Protein AF-0000000067982434 (afdb_homodimer)

Nearest PDB structures (foldseek):
  6pg8-assembly2_B  TM=8.925E-01  e=6.707E-20  Homo sapiens
  6qtt-assembly1_A  TM=8.876E-01  e=2.235E-18  Arabidopsis thaliana
  6qtu-assembly1_A  TM=8.713E-01  e=7.705E-18  Arabidopsis thaliana
  6qtv-assembly1_A  TM=8.641E-01  e=8.994E-18  Arabidopsis thaliana
  6qto-assembly1_A  TM=8.335E-01  e=1.670E-17  Arabidopsis thaliana

Organism: Pisum sativum (NCBI:txid3888)

Secondary structure (DSSP, 8-state):
--STTSHHHHHHHHTTTT------HHHHHHHT-HHHHHT-EEEEEEE--SS-EEEEEE-TTSS-EEEEETTSEEEEEETTTTEEEEEEE---SS-EEEEEEPTTSTT-EEEEEETTSEEEEEEE-TTS-EEEEEEEE-SS---EEEEPTT-SSEEEEE-TTSEEEEEETTSS-EEEEEE-EE--S-TTSPPEE--EEEEEE-SSSTTEEEEEESSS-EEEEEGGG--SS--GGG---SEEE--GGGTT-SS--EEEEEE-TTS-EEEEETTS-EEEE-GGGSB-S-TT------GGG----EEE-S---SSS---EEEESTT--EEEE--TTSEEEEEETTT--EEEEEE-SSS-EEEEEE-SSSS-EEEEESSSEEEEEE-S--SSPP--TT------S--------/--STTSHHHHHHHHTTTTS-----HHHHHHHT-HHHHHT-EEEEEEE--SS-EEEEEE-TTSS-EEEEETT-EEEEEETTTTEEEEEEE---SS-EEEEEEPTTSTT-EEEEEETTSEEEEEEE-TTS-EEEEEEEE-SS---EEEEPTT-SSEEEEE-TTSEEEEEETTSS-EEEEEE-EE--S-TTSPPEE--EEEEEE-SSSTTEEEEEESSS-EEEEEGGG--SS--GGG---SEEE--GGGTT-SS--EEEEEE-TTS-EEEEETTS-EEEE-GGGSB-S-TT------GGG----EEE-S---SSS---EEEESTT--EEEE--TTSEEEEEETTT--EEEEEE-SSS-EEEEEE-SSSS-EEEEESSSEEEEEE-S--SSPPP-TT---------------

Foldseek 3Di:
DPPVVPPVVVVVVVVPPVVPPDCPVVNQVVLLDLLFVLLKDFDAWQFDFPFFKQEWEADPVLQWIWTWFQSQKIWIDRVVVSGTDDMDRQPDPGGWQYWDQFPPPVSQWIWIWGFQFWIKIWGQDPVRDTDIDTQDGDPGGWREKEDQPPDRFWIWTFFQQQWIWITGNVDRHIFTQAGAWDPQDDPPDDTDTFGWAEKYAQNVHRQWMWTWWQAQKIFIQGNVQGPSPRDHPRNDGQFIDGDPVRVPPNHKTWLEWDAFNQGWIWTDIAQDWIWIHDPPLTDGDHVPPVPPPPVPPNPDTDIADDAHHHDHSAYKYFFGQRRQWIWTKHQQQKIWIAGPPRNHTSDIGRHGNGIWGDWYARNPGRKIWTTGRDRIITIIGSDHDPDDRDDVDPDDPDDPDDDPDDDD/DPPPVPPVVVVVVVVPPVVPPDCPVVNQVVLLDLLFVLLKDFDAWQFDFPFFKQEWEADPVLQWIWTWFQSQKIWIDRVVVSDTDDMDRQPDPGGWQYWDQFPPPVSQWIWIWGQQFWIKIWGQDPVRDTDIDTQDGDPGGWREKEDQPPDRFWIWTFFQQQWIWITGNVDRHIFTQAGAWDPQDDPPDDTDTFGWAEKYAQNVHRQWMWTWWQAQKIFIQGNVQGPSHRDHVRNDGQFIDGDPVRVPPNHKTWLEWDAFNQGWIWTDIAQDWIWIHDPPLTDGDHVPPPPPPPVPPNPDTDIADDAHGHDHSAYKYFFGQRRQWIWTKHQQQKIWIAGPPRNHTSDIGRHGNGIWGDWYARNPGRKIWTTGRDRIIIIIGSDRDPDDRDDPDPDDPDDPDDDPDDDD

Radius of gyration: 32.95 Å; Cα contacts (8 Å, |Δi|>4): 2095; chains: 2; bounding box: 71×111×93 Å

InterPro domains:
  IPR001680 WD40 repeat [PF00400] (43-78)
  IPR001680 WD40 repeat [PF00400] (135-168)
  IPR001680 WD40 repeat [PF00400] (300-338)
  IPR001680 WD40 repeat [PS50082] (46-87)
  IPR001680 WD40 repeat [SM00320] (39-78)
  IPR001680 WD40 repeat [SM00320] (81-123)
  IPR001680 WD40 repeat [SM00320] (127-168)
  IPR001680 WD40 repeat [SM00320] (176-222)
  IPR001680 WD40 repeat [SM00320] (240-278)
  IPR001680 WD40 repeat [SM00320] (297-339)
  IPR001680 WD40 repeat [SM00320] (342-381)
  IPR015943 WD40/YVTN repeat-like-containing domain superfamily [G3DSA:2.130.10.10] (32-381)
  IPR036322 WD40-repeat-containing domain superfamily [SSF50978] (37-380)
  IPR045151 DDB1- and CUL4-associated factor 8-like [PTHR15574] (6-395)

Solvent-accessible surface area (backbone atoms only — not comparable to full-atom values): 43817 Å² total; per-residue (Å²): 141,78,76,73,72,62,59,65,63,55,62,61,51,64,71,56,68,71,71,50,66,63,77,46,79,56,51,44,52,56,50,50,25,64,38,48,59,61,36,51,29,84,68,40,68,42,74,77,57,85,23,33,18,43,17,66,35,59,44,91,85,45,64,38,35,42,34,20,12,48,64,25,36,36,36,31,27,34,63,88,78,56,37,77,71,47,72,46,73,54,77,59,88,30,37,25,32,28,62,41,71,34,46,95,46,88,71,27,36,36,38,35,25,12,52,66,8,38,32,29,37,37,37,54,40,93,86,70,51,67,53,58,45,79,48,43,72,40,71,39,36,18,45,29,62,25,64,40,75,95,34,61,42,38,34,34,39,32,12,40,60,10,38,33,36,40,37,40,70,91,48,86,57,56,40,53,36,29,49,41,56,50,71,83,64,63,95,81,59,79,67,46,70,32,31,26,36,24,38,36,50,28,75,83,46,60,50,31,35,37,38,26,10,60,40,58,50,38,37,28,34,47,59,86,71,51,74,60,62,50,45,82,86,44,61,63,59,75,32,38,41,58,63,75,90,47,66,85,48,85,85,31,27,29,25,18,51,32,60,40,89,84,47,28,41,34,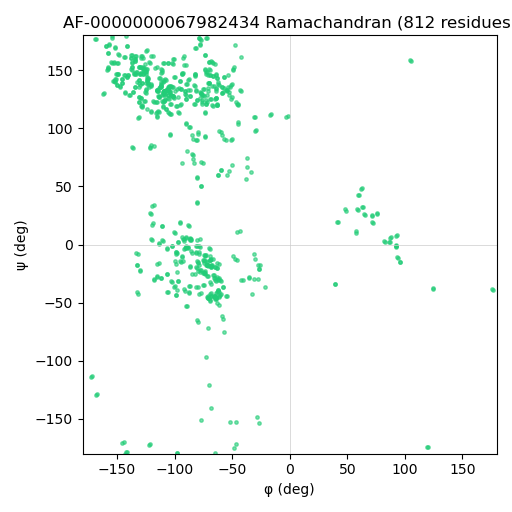42,31,30,41,73,45,52,32,38,40,38,54,66,84,66,40,50,68,80,70,84,73,82,74,70,86,66,64,74,83,72,57,71,77,65,44,58,42,78,84,66,41,32,76,81,64,75,33,34,44,34,61,33,47,81,81,43,54,23,36,36,33,39,8,53,73,2,31,36,41,33,22,36,49,89,79,40,44,77,64,37,76,40,85,69,38,88,42,26,21,31,32,66,33,54,40,76,85,52,72,33,36,36,37,25,20,62,45,38,32,40,37,32,31,29,48,45,55,57,98,59,82,83,91,69,108,56,82,74,77,87,83,75,83,65,85,85,86,82,90,92,135,141,78,75,73,73,63,58,67,63,55,63,62,52,64,72,56,68,72,70,50,68,63,76,47,75,56,52,42,52,57,50,49,24,63,39,47,60,62,36,50,28,84,69,40,70,41,74,76,56,85,23,32,18,43,18,65,35,60,43,91,86,46,65,37,36,41,35,19,12,48,63,24,36,37,36,33,27,34,63,88,78,56,38,76,72,48,72,47,75,52,80,59,87,30,35,25,33,28,62,42,70,34,44,96,46,87,70,27,37,36,38,36,24,11,51,66,8,38,32,29,38,36,37,54,41,94,86,71,50,69,52,59,46,77,49,42,73,42,71,40,36,18,45,27,60,27,63,40,74,95,35,62,41,39,34,34,40,31,12,41,59,10,38,33,36,39,38,40,70,90,49,87,57,53,42,53,36,30,50,40,55,50,71,84,64,65,94,82,58,78,69,45,69,32,31,26,35,24,40,34,53,28,76,81,46,60,51,33,35,38,36,25,12,60,40,58,50,37,35,27,34,45,59,87,71,49,75,61,63,49,45,81,86,44,61,62,59,77,32,38,41,61,62,74,91,45,66,86,48,87,85,32,27,30,25,18,52,32,61,40,90,83,47,28,41,36,41,31,31,41,73,46,52,30,38,40,40,54,68,85,66,38,50,67,83,71,84,72,82,74,68,85,65,64,72,82,73,55,72,75,65,46,58,42,79,86,66,41,32,78,80,63,74,34,33,43,34,60,34,48,81,80,42,55,23,35,36,32,38,8,54,73,2,31,35,42,33,24,35,50,89,80,40,45,80,66,38,78,42,84,68,38,86,41,26,23,30,32,64,33,55,41,77,85,52,74,32,35,36,37,25,20,61,45,36,34,41,36,32,31,28,49,46,55,58,99,62,81,81,96,65,103,61,80,70,77,86,82,73,94,65,87,85,86,85,78,90,128

Structure (mmCIF, N/CA/C/O backbone):
data_AF-0000000067982434-model_v1
#
loop_
_entity.id
_entity.type
_entity.pdbx_description
1 polymer 'Uncharacterized protein'
#
loop_
_atom_site.group_PDB
_atom_site.id
_atom_site.type_symbol
_atom_site.label_atom_id
_atom_site.label_alt_id
_atom_site.label_comp_id
_atom_site.label_asym_id
_atom_site.label_entity_id
_atom_site.label_seq_id
_atom_site.pdbx_PDB_ins_code
_atom_site.Cartn_x
_atom_site.Cartn_y
_atom_site.Cartn_z
_atom_site.occupancy
_atom_site.B_iso_or_equiv
_atom_site.auth_seq_id
_atom_site.auth_comp_id
_atom_site.auth_asym_id
_atom_site.auth_atom_id
_atom_site.pdbx_PDB_model_num
ATOM 1 N N . MET A 1 1 ? -36.75 -5.723 -17.047 1 22 1 MET A N 1
ATOM 2 C CA . MET A 1 1 ? -35.906 -5.887 -15.875 1 22 1 MET A CA 1
ATOM 3 C C . MET A 1 1 ? -34.531 -6.453 -16.266 1 22 1 MET A C 1
ATOM 5 O O . MET A 1 1 ? -33.719 -6.734 -15.398 1 22 1 MET A O 1
ATOM 9 N N . HIS A 1 2 ? -34.375 -7.02 -17.516 1 24.14 2 HIS A N 1
ATOM 10 C CA . HIS A 1 2 ? -33.5 -7.898 -18.297 1 24.14 2 HIS A CA 1
ATOM 11 C C . HIS A 1 2 ? -32.25 -7.172 -18.75 1 24.14 2 HIS A C 1
ATOM 13 O O . HIS A 1 2 ? -31.234 -7.805 -19.062 1 24.14 2 HIS A O 1
ATOM 19 N N . ASN A 1 3 ? -32.344 -5.887 -19.219 1 24.28 3 ASN A N 1
ATOM 20 C CA . ASN A 1 3 ? -31.453 -5.125 -20.062 1 24.28 3 ASN A CA 1
ATOM 21 C C . ASN A 1 3 ? -30.281 -4.547 -19.266 1 24.28 3 ASN A C 1
ATOM 23 O O . ASN A 1 3 ? -29.484 -3.779 -19.812 1 24.28 3 ASN A O 1
ATOM 27 N N . LEU A 1 4 ? -30.422 -4.434 -17.953 1 26.5 4 LEU A N 1
ATOM 28 C CA . LEU A 1 4 ? -29.531 -3.58 -17.172 1 26.5 4 LEU A CA 1
ATOM 29 C C . LEU A 1 4 ? -28.156 -4.227 -17.016 1 26.5 4 LEU A C 1
ATOM 31 O O . LEU A 1 4 ? -27.25 -3.633 -16.438 1 26.5 4 LEU A O 1
ATOM 35 N N . HIS A 1 5 ? -28.062 -5.551 -17.328 1 28.25 5 HIS A N 1
ATOM 36 C CA . HIS A 1 5 ? -26.844 -6.246 -16.969 1 28.25 5 HIS A CA 1
ATOM 37 C C . HIS A 1 5 ? -25.734 -5.969 -17.969 1 28.25 5 HIS A C 1
ATOM 39 O O . HIS A 1 5 ? -24.609 -6.469 -17.828 1 28.25 5 HIS A O 1
ATOM 45 N N . LYS A 1 6 ? -26.047 -5.391 -19.219 1 29.62 6 LYS A N 1
ATOM 46 C CA . LYS A 1 6 ? -25.125 -5.27 -20.344 1 29.62 6 LYS A CA 1
ATOM 47 C C . LYS A 1 6 ? -24.047 -4.227 -20.078 1 29.62 6 LYS A C 1
ATOM 49 O O . LYS A 1 6 ? -22.891 -4.387 -20.484 1 29.62 6 LYS A O 1
ATOM 54 N N . HIS A 1 7 ? -24.531 -3.064 -19.516 1 29.69 7 HIS A N 1
ATOM 55 C CA . HIS A 1 7 ? -23.719 -1.852 -19.516 1 29.69 7 HIS A CA 1
ATOM 56 C C . HIS A 1 7 ? -22.562 -1.972 -18.531 1 29.69 7 HIS A C 1
ATOM 58 O O . HIS A 1 7 ? -21.594 -1.213 -18.625 1 29.69 7 HIS A O 1
ATOM 64 N N . CYS A 1 8 ? -22.781 -2.812 -17.484 1 29.92 8 CYS A N 1
ATOM 65 C CA . CYS A 1 8 ? -21.781 -2.662 -16.438 1 29.92 8 CYS A CA 1
ATOM 66 C C . CYS A 1 8 ? -20.453 -3.279 -16.844 1 29.92 8 CYS A C 1
ATOM 68 O O . CYS A 1 8 ? -19.406 -2.967 -16.25 1 29.92 8 CYS A O 1
ATOM 70 N N . PHE A 1 9 ? -20.5 -4.25 -17.797 1 31.03 9 PHE A N 1
ATOM 71 C CA . PHE A 1 9 ? -19.234 -4.844 -18.203 1 31.03 9 PHE A CA 1
ATOM 72 C C . PHE A 1 9 ? -18.453 -3.887 -19.094 1 31.03 9 PHE A C 1
ATOM 74 O O . PHE A 1 9 ? -17.219 -3.842 -19.047 1 31.03 9 PHE A O 1
ATOM 81 N N . SER A 1 10 ? -19.141 -3.086 -19.953 1 31.61 10 SER A N 1
ATOM 82 C CA . SER A 1 10 ? -18.5 -2.209 -20.922 1 31.61 10 SER A CA 1
ATOM 83 C C . SER A 1 10 ? -17.781 -1.057 -20.25 1 31.61 10 SER A C 1
ATOM 85 O O . SER A 1 10 ? -16.688 -0.672 -20.656 1 31.61 10 SER A O 1
ATOM 87 N N . ASN A 1 11 ? -18.469 -0.404 -19.328 1 32.03 11 ASN A N 1
ATOM 88 C CA . ASN A 1 11 ? -17.891 0.814 -18.766 1 32.03 11 ASN A CA 1
ATOM 89 C C . ASN A 1 11 ? -16.625 0.518 -17.969 1 32.03 11 ASN A C 1
ATOM 91 O O . ASN A 1 11 ? -15.773 1.391 -17.812 1 32.03 11 ASN A O 1
ATOM 95 N N . ASN A 1 12 ? -16.516 -0.659 -17.391 1 33.59 12 ASN A N 1
ATOM 96 C CA . ASN A 1 12 ? -15.312 -1.021 -16.656 1 33.59 12 ASN A CA 1
ATOM 97 C C . ASN A 1 12 ? -14.125 -1.258 -17.578 1 33.59 12 ASN A C 1
ATOM 99 O O . ASN A 1 12 ? -12.977 -1.25 -17.141 1 33.59 12 ASN A O 1
ATOM 103 N N . ILE A 1 13 ? -14.359 -1.476 -18.906 1 31.69 13 ILE A N 1
ATOM 104 C CA . ILE A 1 13 ? -13.359 -1.659 -19.953 1 31.69 13 ILE A CA 1
ATOM 105 C C . ILE A 1 13 ? -12.648 -0.335 -20.234 1 31.69 13 ILE A C 1
ATOM 107 O O . ILE A 1 13 ? -11.43 -0.299 -20.391 1 31.69 13 ILE A O 1
ATOM 111 N N . ILE A 1 14 ? -13.352 0.758 -20.375 1 31.11 14 ILE A N 1
ATOM 112 C CA . ILE A 1 14 ? -12.766 2.014 -20.828 1 31.11 14 ILE A CA 1
ATOM 113 C C . ILE A 1 14 ? -11.75 2.504 -19.797 1 31.11 14 ILE A C 1
ATOM 115 O O . ILE A 1 14 ? -10.664 2.961 -20.156 1 31.11 14 ILE A O 1
ATOM 119 N N . ASN A 1 15 ? -12.039 2.52 -18.531 1 31.83 15 ASN A N 1
ATOM 120 C CA . ASN A 1 15 ? -11.133 3.066 -17.531 1 31.83 15 ASN A CA 1
ATOM 121 C C . ASN A 1 15 ? -9.883 2.199 -17.359 1 31.83 15 ASN A C 1
ATOM 123 O O . ASN A 1 15 ? -8.922 2.604 -16.719 1 31.83 15 ASN A O 1
ATOM 127 N N . ARG A 1 16 ? -9.859 0.998 -17.875 1 34.53 16 ARG A N 1
ATOM 128 C CA . ARG A 1 16 ? -8.773 0.018 -17.875 1 34.53 16 ARG A CA 1
ATOM 129 C C . ARG A 1 16 ? -7.617 0.481 -18.766 1 34.53 16 ARG A C 1
ATOM 131 O O . ARG A 1 16 ? -6.488 0.012 -18.609 1 34.53 16 ARG A O 1
ATOM 138 N N . GLU A 1 17 ? -7.859 1.163 -19.781 1 32.03 17 GLU A N 1
ATOM 139 C CA . GLU A 1 17 ? -6.832 1.469 -20.781 1 32.03 17 GLU A CA 1
ATOM 140 C C . GLU A 1 17 ? -5.707 2.303 -20.172 1 32.03 17 GLU A C 1
ATOM 142 O O . GLU A 1 17 ? -4.574 2.271 -20.641 1 32.03 17 GLU A O 1
ATOM 147 N N . LEU A 1 18 ? -6.078 3.365 -19.5 1 32.06 18 LEU A N 1
ATOM 148 C CA . LEU A 1 18 ? -4.98 4.297 -19.25 1 32.06 18 LEU A CA 1
ATOM 149 C C . LEU A 1 18 ? -4.137 3.846 -18.062 1 32.06 18 LEU A C 1
ATOM 151 O O . LEU A 1 18 ? -3.273 4.59 -17.594 1 32.06 18 LEU A O 1
ATOM 155 N N . GLY A 1 19 ? -3.889 2.521 -17.797 1 34.34 19 GLY A N 1
ATOM 156 C CA . GLY A 1 19 ? -2.98 1.826 -16.906 1 34.34 19 GLY A CA 1
ATOM 157 C C . GLY A 1 19 ? -2.846 2.498 -15.547 1 34.34 19 GLY A C 1
ATOM 158 O O . GLY A 1 19 ? -2.031 2.082 -14.719 1 34.34 19 GLY A O 1
ATOM 159 N N . PHE A 1 20 ? -2.932 3.9 -15.539 1 35.41 20 PHE A N 1
ATOM 160 C CA . PHE A 1 20 ? -2.773 4.543 -14.242 1 35.41 20 PHE A CA 1
ATOM 161 C C . PHE A 1 20 ? -3.877 4.105 -13.281 1 35.41 20 PHE A C 1
ATOM 163 O O . PHE A 1 20 ? -5.016 4.57 -13.391 1 35.41 20 PHE A O 1
ATOM 170 N N . SER A 1 21 ? -4.082 2.922 -12.93 1 38.66 21 SER A N 1
ATOM 171 C CA . SER A 1 21 ? -5.211 2.584 -12.078 1 38.66 21 SER A CA 1
ATOM 172 C C . SER A 1 21 ? -5.254 3.471 -10.836 1 38.66 21 SER A C 1
ATOM 174 O O . SER A 1 21 ? -4.227 3.684 -10.188 1 38.66 21 SER A O 1
ATOM 176 N N . HIS A 1 22 ? -5.852 4.57 -10.75 1 44.06 22 HIS A N 1
ATOM 177 C CA . HIS A 1 22 ? -6.316 5.184 -9.516 1 44.06 22 HIS A CA 1
ATOM 178 C C . HIS A 1 22 ? -6.359 4.168 -8.375 1 44.06 22 HIS A C 1
ATOM 180 O O . HIS A 1 22 ? -6.703 3.004 -8.594 1 44.06 22 HIS A O 1
ATOM 186 N N . PRO A 1 23 ? -5.395 4.438 -7.359 1 50.66 23 PRO A N 1
ATOM 187 C CA . PRO A 1 23 ? -5.578 3.486 -6.262 1 50.66 23 PRO A CA 1
ATOM 188 C C . PRO A 1 23 ? -7.031 3.047 -6.098 1 50.66 23 PRO A C 1
ATOM 190 O O . PRO A 1 23 ? -7.934 3.887 -6.074 1 50.66 23 PRO A O 1
ATOM 193 N N . SER A 1 24 ? -7.238 1.784 -6.457 1 63.72 24 SER A N 1
ATOM 194 C CA . SER A 1 24 ? -8.547 1.151 -6.352 1 63.72 24 SER A CA 1
ATOM 195 C C . SER A 1 24 ? -9.148 1.356 -4.965 1 63.72 24 SER A C 1
ATOM 197 O O . SER A 1 24 ? -8.445 1.749 -4.027 1 63.72 24 SER A O 1
ATOM 199 N N . SER A 1 25 ? -10.391 1.643 -4.902 1 71.06 25 SER A N 1
ATOM 200 C CA . SER A 1 25 ? -11.148 1.648 -3.654 1 71.06 25 SER A CA 1
ATOM 201 C C . SER A 1 25 ? -10.539 0.698 -2.631 1 71.06 25 SER A C 1
ATOM 203 O O . SER A 1 25 ? -10.469 1.021 -1.443 1 71.06 25 SER A O 1
ATOM 205 N N . PHE A 1 26 ? -9.812 -0.19 -3.148 1 75 26 PHE A N 1
ATOM 206 C CA . PHE A 1 26 ? -9.266 -1.178 -2.223 1 75 26 PHE A CA 1
ATOM 207 C C . PHE A 1 26 ? -7.949 -0.698 -1.631 1 75 26 PHE A C 1
ATOM 209 O O . PHE A 1 26 ? -7.688 -0.897 -0.442 1 75 26 PHE A O 1
ATOM 216 N N . THR A 1 27 ? -7.133 -0.112 -2.467 1 77.81 27 THR A N 1
ATOM 217 C CA . THR A 1 27 ? -5.871 0.415 -1.96 1 77.81 27 THR A CA 1
ATOM 218 C C . THR A 1 27 ? -6.117 1.43 -0.847 1 77.81 27 THR A C 1
ATOM 220 O O . THR A 1 27 ? -5.406 1.442 0.158 1 77.81 27 THR A O 1
ATOM 223 N N . HIS A 1 28 ? -7.141 2.158 -1.023 1 84.56 28 HIS A N 1
ATOM 224 C CA . HIS A 1 28 ? -7.488 3.141 -0.003 1 84.56 28 HIS A CA 1
ATOM 225 C C . HIS A 1 28 ? -7.895 2.461 1.301 1 84.56 28 HIS A C 1
ATOM 227 O O . HIS A 1 28 ? -7.484 2.889 2.383 1 84.56 28 HIS A O 1
ATOM 233 N N . ARG A 1 29 ? -8.695 1.45 1.077 1 83.12 29 ARG A N 1
ATOM 234 C CA . ARG A 1 29 ? -9.109 0.701 2.26 1 83.12 29 ARG A CA 1
ATOM 235 C C . ARG A 1 29 ? -7.906 0.061 2.949 1 83.12 29 ARG A C 1
ATOM 237 O O . ARG A 1 29 ? -7.824 0.052 4.18 1 83.12 29 ARG A O 1
ATOM 244 N N . PHE A 1 30 ? -7.062 -0.396 2.158 1 84.38 30 PHE A N 1
ATOM 245 C CA . PHE A 1 30 ? -5.859 -1.017 2.695 1 84.38 30 PHE A CA 1
ATOM 246 C C . PHE A 1 30 ? -5.02 0.003 3.459 1 84.38 30 PHE A C 1
ATOM 248 O O . PHE A 1 30 ? -4.613 -0.247 4.594 1 84.38 30 PHE A O 1
ATOM 255 N N . TYR A 1 31 ? -4.805 1.181 2.904 1 89.06 31 TYR A N 1
ATOM 256 C CA . TYR A 1 31 ? -3.984 2.219 3.518 1 89.06 31 TYR A CA 1
ATOM 257 C C . TYR A 1 31 ? -4.652 2.775 4.77 1 89.06 31 TYR A C 1
ATOM 259 O O . TYR A 1 31 ? -4 3.412 5.598 1 89.06 31 TYR A O 1
ATOM 267 N N . ALA A 1 32 ? -5.918 2.564 4.887 1 91.19 32 ALA A N 1
ATOM 268 C CA . ALA A 1 32 ? -6.66 3.059 6.043 1 91.19 32 ALA A CA 1
ATOM 269 C C . ALA A 1 32 ? -6.699 2.016 7.156 1 91.19 32 ALA A C 1
ATOM 271 O O . ALA A 1 32 ? -7.207 2.283 8.25 1 91.19 32 ALA A O 1
ATOM 272 N N . SER A 1 33 ? -6.152 0.877 6.895 1 89.31 33 SER A N 1
ATOM 273 C CA . SER A 1 33 ? -6.309 -0.237 7.824 1 89.31 33 SER A CA 1
ATOM 274 C C . SER A 1 33 ? -5.605 0.04 9.148 1 89.31 33 SER A C 1
ATOM 276 O O . SER A 1 33 ? -4.523 0.631 9.172 1 89.31 33 SER A O 1
ATOM 278 N N . GLN A 1 34 ? -6.207 -0.445 10.25 1 90.56 34 GLN A N 1
ATOM 279 C CA . GLN A 1 34 ? -5.637 -0.264 11.578 1 90.56 34 GLN A CA 1
ATOM 280 C C . GLN A 1 34 ? -4.32 -1.028 11.719 1 90.56 34 GLN A C 1
ATOM 282 O O . GLN A 1 34 ? -3.449 -0.634 12.492 1 90.56 34 GLN A O 1
ATOM 287 N N . VAL A 1 35 ? -4.129 -2.051 10.992 1 86.69 35 VAL A N 1
ATOM 288 C CA . VAL A 1 35 ? -2.918 -2.863 11.055 1 86.69 35 VAL A CA 1
ATOM 289 C C . VAL A 1 35 ? -1.703 -2.006 10.703 1 86.69 35 VAL A C 1
ATOM 291 O O . VAL A 1 35 ? -0.669 -2.08 11.367 1 86.69 35 VAL A O 1
ATOM 294 N N . LEU A 1 36 ? -1.899 -1.232 9.703 1 89.75 36 LEU A N 1
ATOM 295 C CA . LEU A 1 36 ? -0.778 -0.403 9.273 1 89.75 36 LEU A CA 1
ATOM 296 C C . LEU A 1 36 ? -0.462 0.665 10.312 1 89.75 36 LEU A C 1
ATOM 298 O O . LEU A 1 36 ? 0.707 0.915 10.617 1 89.75 36 LEU A O 1
ATOM 302 N N . VAL A 1 37 ? -1.523 1.246 10.836 1 93.19 37 VAL A N 1
ATOM 303 C CA . VAL A 1 37 ? -1.339 2.295 11.828 1 93.19 37 VAL A CA 1
ATOM 304 C C . VAL A 1 37 ? -0.668 1.712 13.07 1 93.19 37 VAL A C 1
ATOM 306 O O . VAL A 1 37 ? 0.246 2.318 13.633 1 93.19 37 VAL A O 1
ATOM 309 N N . LYS A 1 38 ? -1.096 0.561 13.438 1 90.38 38 LYS A N 1
ATOM 310 C CA . LYS A 1 38 ? -0.569 -0.091 14.633 1 90.38 38 LYS A CA 1
ATOM 311 C C . LYS A 1 38 ? 0.89 -0.492 14.438 1 90.38 38 LYS A C 1
ATOM 313 O O . LYS A 1 38 ? 1.6 -0.755 15.414 1 90.38 38 LYS A O 1
ATOM 318 N N . ASN A 1 39 ? 1.349 -0.545 13.219 1 88.69 39 ASN A N 1
ATOM 319 C CA . ASN A 1 39 ? 2.709 -0.996 12.945 1 88.69 39 ASN A CA 1
ATOM 320 C C . ASN A 1 39 ? 3.592 0.148 12.453 1 88.69 39 ASN A C 1
ATOM 322 O O . ASN A 1 39 ? 4.637 -0.085 11.844 1 88.69 39 ASN A O 1
ATOM 326 N N . LEU A 1 40 ? 3.119 1.342 12.656 1 93.06 40 LEU A N 1
ATOM 327 C CA . LEU A 1 40 ? 3.984 2.48 12.367 1 93.06 40 LEU A CA 1
ATOM 328 C C . LEU A 1 40 ? 5.199 2.488 13.281 1 93.06 40 LEU A C 1
ATOM 330 O O . LEU A 1 40 ? 5.059 2.441 14.508 1 93.06 40 LEU A O 1
ATOM 334 N N . ASN A 1 41 ? 6.32 2.535 12.672 1 91.81 41 ASN A N 1
ATOM 335 C CA . ASN A 1 41 ? 7.586 2.613 13.398 1 91.81 41 ASN A CA 1
ATOM 336 C C . ASN A 1 41 ? 8.539 3.609 12.75 1 91.81 41 ASN A C 1
ATOM 338 O O . ASN A 1 41 ? 8.352 4.008 11.602 1 91.81 41 ASN A O 1
ATOM 342 N N . LEU A 1 42 ? 9.516 3.947 13.562 1 95.12 42 LEU A N 1
ATOM 343 C CA . LEU A 1 42 ? 10.5 4.891 13.047 1 95.12 42 LEU A CA 1
ATOM 344 C C . LEU A 1 42 ? 11.25 4.305 11.852 1 95.12 42 LEU A C 1
ATOM 346 O O . LEU A 1 42 ? 11.867 3.242 11.969 1 95.12 42 LEU A O 1
ATOM 350 N N . TYR A 1 43 ? 11.164 4.926 10.789 1 92.62 43 TYR A N 1
ATOM 351 C CA . TYR A 1 43 ? 11.836 4.5 9.562 1 92.62 43 TYR A CA 1
ATOM 352 C C . TYR A 1 43 ? 13.133 5.27 9.359 1 92.62 43 TYR A C 1
ATOM 354 O O . TYR A 1 43 ? 14.148 4.691 8.977 1 92.62 43 TYR A O 1
ATOM 362 N N . ALA A 1 44 ? 13.047 6.578 9.594 1 94.69 44 ALA A N 1
ATOM 363 C CA . ALA A 1 44 ? 14.211 7.41 9.312 1 94.69 44 ALA A CA 1
ATOM 364 C C . ALA A 1 44 ? 14.281 8.602 10.266 1 94.69 44 ALA A C 1
ATOM 366 O O . ALA A 1 44 ? 13.242 9.125 10.688 1 94.69 44 ALA A O 1
ATOM 367 N N . LYS A 1 45 ? 15.469 8.969 10.57 1 97.19 45 LYS A N 1
ATOM 368 C CA . LYS A 1 45 ? 15.805 10.258 11.18 1 97.19 45 LYS A CA 1
ATOM 369 C C . LYS A 1 45 ? 16.625 11.117 10.227 1 97.19 45 LYS A C 1
ATOM 371 O O . LYS A 1 45 ? 17.734 10.75 9.844 1 97.19 45 LYS A O 1
ATOM 376 N N . LEU A 1 46 ? 16.062 12.148 9.844 1 98.25 46 LEU A N 1
ATOM 377 C CA . LEU A 1 46 ? 16.766 13.062 8.938 1 98.25 46 LEU A CA 1
ATOM 378 C C . LEU A 1 46 ? 17.547 14.102 9.719 1 98.25 46 LEU A C 1
ATOM 380 O O . LEU A 1 46 ? 16.984 15.094 10.188 1 98.25 46 LEU A O 1
ATOM 384 N N . GLU A 1 47 ? 18.812 13.914 9.758 1 97.62 47 GLU A N 1
ATOM 385 C CA . GLU A 1 47 ? 19.703 14.75 10.547 1 97.62 47 GLU A CA 1
ATOM 386 C C . GLU A 1 47 ? 20.359 15.836 9.688 1 97.62 47 GLU A C 1
ATOM 388 O O . GLU A 1 47 ? 20.828 15.562 8.578 1 97.62 47 GLU A O 1
ATOM 393 N N . GLY A 1 48 ? 20.359 17.031 10.188 1 97.56 48 GLY A N 1
ATOM 394 C CA . GLY A 1 48 ? 21 18.109 9.461 1 97.56 48 GLY A CA 1
ATOM 395 C C . GLY A 1 48 ? 20.844 19.469 10.133 1 97.56 48 GLY A C 1
ATOM 396 O O . GLY A 1 48 ? 21.781 20.25 10.188 1 97.56 48 GLY A O 1
ATOM 397 N N . HIS A 1 49 ? 19.734 19.734 10.672 1 98.44 49 HIS A N 1
ATOM 398 C CA . HIS A 1 49 ? 19.469 21.016 11.336 1 98.44 49 HIS A CA 1
ATOM 399 C C . HIS A 1 49 ? 20.297 21.156 12.609 1 98.44 49 HIS A C 1
ATOM 401 O O . HIS A 1 49 ? 20.703 20.156 13.203 1 98.44 49 HIS A O 1
ATOM 407 N N . GLU A 1 50 ? 20.5 22.344 13.023 1 98.25 50 GLU A N 1
ATOM 408 C CA . GLU A 1 50 ? 21.297 22.625 14.219 1 98.25 50 GLU A CA 1
ATOM 409 C C . GLU A 1 50 ? 20.406 23.141 15.352 1 98.25 50 GLU A C 1
ATOM 411 O O . GLU A 1 50 ? 20.906 23.578 16.391 1 98.25 50 GLU A O 1
ATOM 416 N N . GLY A 1 51 ? 19.188 23.188 15.141 1 97.62 51 GLY A N 1
ATOM 417 C CA . GLY A 1 51 ? 18.188 23.562 16.125 1 97.62 51 GLY A CA 1
ATOM 418 C C . GLY A 1 51 ? 16.906 22.75 16.016 1 97.62 51 GLY A C 1
ATOM 419 O O . GLY A 1 51 ? 16.797 21.875 15.172 1 97.62 51 GLY A O 1
ATOM 420 N N . CYS A 1 52 ? 16 23.078 16.922 1 96.56 52 CYS A N 1
ATOM 421 C CA . CYS A 1 52 ? 14.703 22.422 16.906 1 96.56 52 CYS A CA 1
ATOM 422 C C . CYS A 1 52 ? 14.047 22.547 15.531 1 96.56 52 CYS A C 1
ATOM 424 O O . CYS A 1 52 ? 14.07 23.609 14.922 1 96.56 52 CYS A O 1
ATOM 426 N N . VAL A 1 53 ? 13.555 21.438 15.031 1 98.12 53 VAL A N 1
ATOM 427 C CA . VAL A 1 53 ? 12.797 21.469 13.789 1 98.12 53 VAL A CA 1
ATOM 428 C C . VAL A 1 53 ? 11.32 21.688 14.086 1 98.12 53 VAL A C 1
ATOM 430 O O . VAL A 1 53 ? 10.703 20.922 14.836 1 98.12 53 VAL A O 1
ATOM 433 N N . ASN A 1 54 ? 10.703 22.734 13.477 1 97.06 54 ASN A N 1
ATOM 434 C CA . ASN A 1 54 ? 9.336 23.109 13.82 1 97.06 54 ASN A CA 1
ATOM 435 C C . ASN A 1 54 ? 8.383 22.875 12.656 1 97.06 54 ASN A C 1
ATOM 437 O O . ASN A 1 54 ? 7.164 22.875 12.828 1 97.06 54 ASN A O 1
ATOM 441 N N . ALA A 1 55 ? 8.953 22.719 11.516 1 98.25 55 ALA A N 1
ATOM 442 C CA . ALA A 1 55 ? 8.125 22.594 10.328 1 98.25 55 ALA A CA 1
ATOM 443 C C . ALA A 1 55 ? 8.594 21.438 9.438 1 98.25 55 ALA A C 1
ATOM 445 O O . ALA A 1 55 ? 9.797 21.25 9.258 1 98.25 55 ALA A O 1
ATOM 446 N N . VAL A 1 56 ? 7.664 20.703 8.984 1 98.62 56 VAL A N 1
ATOM 447 C CA . VAL A 1 56 ? 7.941 19.625 8.039 1 98.62 56 VAL A CA 1
ATOM 448 C C . VAL A 1 56 ? 6.77 19.484 7.066 1 98.62 56 VAL A C 1
ATOM 450 O O . VAL A 1 56 ? 5.609 19.594 7.461 1 98.62 56 VAL A O 1
ATOM 453 N N . GLU A 1 57 ? 7.082 19.266 5.82 1 98.06 57 GLU A N 1
ATOM 454 C CA . GLU A 1 57 ? 6.043 19.078 4.812 1 98.06 57 GLU A CA 1
ATOM 455 C C . GLU A 1 57 ? 6.543 18.203 3.656 1 98.06 57 GLU A C 1
ATOM 457 O O . GLU A 1 57 ? 7.688 18.344 3.225 1 98.06 57 GLU A O 1
ATOM 462 N N . PHE A 1 58 ? 5.68 17.344 3.172 1 97.44 58 PHE A N 1
ATOM 463 C CA . PHE A 1 58 ? 5.938 16.641 1.924 1 97.44 58 PHE A CA 1
ATOM 464 C C . PHE A 1 58 ? 5.566 17.5 0.726 1 97.44 58 PHE A C 1
ATOM 466 O O . PHE A 1 58 ? 4.609 18.281 0.786 1 97.44 58 PHE A O 1
ATOM 473 N N . ASN A 1 59 ? 6.32 17.359 -0.324 1 96.56 59 ASN A N 1
ATOM 474 C CA . ASN A 1 59 ? 5.824 17.938 -1.568 1 96.56 59 ASN A CA 1
ATOM 475 C C . ASN A 1 59 ? 4.652 17.125 -2.129 1 96.56 59 ASN A C 1
ATOM 477 O O . ASN A 1 59 ? 4.262 16.109 -1.559 1 96.56 59 ASN A O 1
ATOM 481 N N . SER A 1 60 ? 4.094 17.594 -3.234 1 93.56 60 SER A N 1
ATOM 482 C CA . SER A 1 60 ? 2.85 17.047 -3.758 1 93.56 60 SER A CA 1
ATOM 483 C C . SER A 1 60 ? 3.023 15.586 -4.184 1 93.56 60 SER A C 1
ATOM 485 O O . SER A 1 60 ? 2.105 14.781 -4.035 1 93.56 60 SER A O 1
ATOM 487 N N . THR A 1 61 ? 4.168 15.211 -4.625 1 89.62 61 THR A N 1
ATOM 488 C CA . THR A 1 61 ? 4.41 13.844 -5.07 1 89.62 61 THR A CA 1
ATOM 489 C C . THR A 1 61 ? 4.805 12.961 -3.896 1 89.62 61 THR A C 1
ATOM 491 O O . THR A 1 61 ? 4.77 11.727 -4 1 89.62 61 THR A O 1
ATOM 494 N N . GLY A 1 62 ? 5.23 13.586 -2.848 1 92.94 62 GLY A N 1
ATOM 495 C CA . GLY A 1 62 ? 5.551 12.859 -1.633 1 92.94 62 GLY A CA 1
ATOM 496 C C . GLY A 1 62 ? 6.984 12.359 -1.597 1 92.94 62 GLY A C 1
ATOM 497 O O . GLY A 1 62 ? 7.367 11.617 -0.69 1 92.94 62 GLY A O 1
ATOM 498 N N . ASP A 1 63 ? 7.781 12.719 -2.545 1 90.81 63 ASP A N 1
ATOM 499 C CA . ASP A 1 63 ? 9.133 12.18 -2.613 1 90.81 63 ASP A CA 1
ATOM 500 C C . ASP A 1 63 ? 10.133 13.102 -1.928 1 90.81 63 ASP A C 1
ATOM 502 O O . ASP A 1 63 ? 11.273 12.711 -1.652 1 90.81 63 ASP A O 1
ATOM 506 N N . VAL A 1 64 ? 9.758 14.367 -1.638 1 95.94 64 VAL A N 1
ATOM 507 C CA . VAL A 1 64 ? 10.625 15.352 -1.008 1 95.94 64 VAL A CA 1
ATOM 508 C C . VAL A 1 64 ? 9.969 15.891 0.258 1 95.94 64 VAL A C 1
ATOM 510 O O . VAL A 1 64 ? 8.75 16.094 0.291 1 95.94 64 VAL A O 1
ATOM 513 N N . ILE A 1 65 ? 10.812 16.078 1.252 1 98.06 65 ILE A N 1
ATOM 514 C CA . ILE A 1 65 ? 10.383 16.766 2.471 1 98.06 65 ILE A CA 1
ATOM 515 C C . ILE A 1 65 ? 11.094 18.109 2.594 1 98.06 65 ILE A C 1
ATOM 517 O O . ILE A 1 65 ? 12.297 18.203 2.316 1 98.06 65 ILE A O 1
ATOM 521 N N . VAL A 1 66 ? 10.391 19.109 2.924 1 98.75 66 VAL A N 1
ATOM 522 C CA . VAL A 1 66 ? 10.945 20.406 3.287 1 98.75 66 VAL A CA 1
ATOM 523 C C . VAL A 1 66 ? 10.766 20.656 4.785 1 98.75 66 VAL A C 1
ATOM 525 O O . VAL A 1 66 ? 9.688 20.406 5.328 1 98.75 66 VAL A O 1
ATOM 528 N N . SER A 1 67 ? 11.844 21.047 5.41 1 98.81 67 SER A N 1
ATOM 529 C CA . SER A 1 67 ? 11.781 21.312 6.844 1 98.81 67 SER A CA 1
ATOM 530 C C . SER A 1 67 ? 12.305 22.703 7.18 1 98.81 67 SER A C 1
ATOM 532 O O . SER A 1 67 ? 13.039 23.297 6.395 1 98.81 67 SER A O 1
ATOM 534 N N . GLY A 1 68 ? 11.852 23.328 8.242 1 98.81 68 GLY A N 1
ATOM 535 C CA . GLY A 1 68 ? 12.297 24.578 8.828 1 98.81 68 GLY A CA 1
ATOM 536 C C . GLY A 1 68 ? 12.617 24.469 10.305 1 98.81 68 GLY A C 1
ATOM 537 O O . GLY A 1 68 ? 11.945 23.734 11.047 1 98.81 68 GLY A O 1
ATOM 538 N N . SER A 1 69 ? 13.555 25.203 10.719 1 98.5 69 SER A N 1
ATOM 539 C CA . SER A 1 69 ? 14.133 24.969 12.039 1 98.5 69 SER A CA 1
ATOM 540 C C . SER A 1 69 ? 14.461 26.281 12.734 1 98.5 69 SER A C 1
ATOM 542 O O . SER A 1 69 ? 14.375 27.359 12.125 1 98.5 69 SER A O 1
ATOM 544 N N . ASP A 1 70 ? 14.812 26.125 14.008 1 98.25 70 ASP A N 1
ATOM 545 C CA . ASP A 1 70 ? 15.328 27.234 14.812 1 98.25 70 ASP A CA 1
ATOM 546 C C . ASP A 1 70 ? 16.656 27.75 14.25 1 98.25 70 ASP A C 1
ATOM 548 O O . ASP A 1 70 ? 17.062 28.875 14.562 1 98.25 70 ASP A O 1
ATOM 552 N N . ASP A 1 71 ? 17.375 27.016 13.477 1 98.5 71 ASP A N 1
ATOM 553 C CA . ASP A 1 71 ? 18.641 27.438 12.891 1 98.5 71 ASP A CA 1
ATOM 554 C C . ASP A 1 71 ? 18.406 28.359 11.695 1 98.5 71 ASP A C 1
ATOM 556 O O . ASP A 1 71 ? 19.359 28.766 11.023 1 98.5 71 ASP A O 1
ATOM 560 N N . ARG A 1 72 ? 17.172 28.578 11.375 1 98.75 72 ARG A N 1
ATOM 561 C CA . ARG A 1 72 ? 16.703 29.516 10.344 1 98.75 72 ARG A CA 1
ATOM 562 C C . ARG A 1 72 ? 17.016 28.984 8.953 1 98.75 72 ARG A C 1
ATOM 564 O O . ARG A 1 72 ? 17.016 29.734 7.98 1 98.75 72 ARG A O 1
ATOM 571 N N . GLN A 1 73 ? 17.266 27.688 8.898 1 98.69 73 GLN A N 1
ATOM 572 C CA . GLN A 1 73 ? 17.5 27.047 7.609 1 98.69 73 GLN A CA 1
ATOM 573 C C . GLN A 1 73 ? 16.25 26.328 7.113 1 98.69 73 GLN A C 1
ATOM 575 O O . GLN A 1 73 ? 15.484 25.781 7.91 1 98.69 73 GLN A O 1
ATOM 580 N N . VAL A 1 74 ? 16.094 26.375 5.84 1 98.88 74 VAL A N 1
ATOM 581 C CA . VAL A 1 74 ? 15.164 25.5 5.133 1 98.88 74 VAL A CA 1
ATOM 582 C C . VAL A 1 74 ? 15.93 24.359 4.469 1 98.88 74 VAL A C 1
ATOM 584 O O . VAL A 1 74 ? 16.922 24.594 3.771 1 98.88 74 VAL A O 1
ATOM 587 N N . MET A 1 75 ? 15.5 23.156 4.738 1 98.75 75 MET A N 1
ATOM 588 C CA . MET A 1 75 ? 16.219 22.016 4.172 1 98.75 75 MET A CA 1
ATOM 589 C C . MET A 1 75 ? 15.281 21.125 3.361 1 98.75 75 MET A C 1
ATOM 591 O O . MET A 1 75 ? 14.117 20.953 3.73 1 98.75 75 MET A O 1
ATOM 595 N N . PHE A 1 76 ? 15.836 20.609 2.264 1 98.31 76 PHE A N 1
ATOM 596 C CA . PHE A 1 76 ? 15.172 19.625 1.407 1 98.31 76 PHE A CA 1
ATOM 597 C C . PHE A 1 76 ? 15.766 18.25 1.602 1 98.31 76 PHE A C 1
ATOM 599 O O . PHE A 1 76 ? 16.984 18.078 1.639 1 98.31 76 PHE A O 1
ATOM 606 N N . TRP A 1 77 ? 14.852 17.281 1.71 1 98.25 77 TRP A N 1
ATOM 607 C CA . TRP A 1 77 ? 15.312 15.938 2.002 1 98.25 77 TRP A CA 1
ATOM 608 C C . TRP A 1 77 ? 14.742 14.938 0.994 1 98.25 77 TRP A C 1
ATOM 610 O O . TRP A 1 77 ? 13.578 15.031 0.604 1 98.25 77 TRP A O 1
ATOM 620 N N . ASN A 1 78 ? 15.547 14.023 0.561 1 95 78 ASN A N 1
ATOM 621 C CA . ASN A 1 78 ? 15.062 12.727 0.105 1 95 78 ASN A CA 1
ATOM 622 C C . ASN A 1 78 ? 14.93 11.734 1.262 1 95 78 ASN A C 1
ATOM 624 O O . ASN A 1 78 ? 15.93 11.195 1.739 1 95 78 ASN A O 1
ATOM 628 N N . TRP A 1 79 ? 13.703 11.57 1.717 1 94.31 79 TRP A N 1
ATOM 629 C CA . TRP A 1 79 ? 13.516 10.812 2.951 1 94.31 79 TRP A CA 1
ATOM 630 C C . TRP A 1 79 ? 13.695 9.32 2.707 1 94.31 79 TRP A C 1
ATOM 632 O O . TRP A 1 79 ? 14.047 8.57 3.625 1 94.31 79 TRP A O 1
ATOM 642 N N . GLU A 1 80 ? 13.5 8.828 1.482 1 86.94 80 GLU A N 1
ATOM 643 C CA . GLU A 1 80 ? 13.703 7.418 1.173 1 86.94 80 GLU A CA 1
ATOM 644 C C . GLU A 1 80 ? 15.172 7.027 1.32 1 86.94 80 GLU A C 1
ATOM 646 O O . GLU A 1 80 ? 15.492 5.992 1.905 1 86.94 80 GLU A O 1
ATOM 651 N N . SER A 1 81 ? 15.977 7.844 0.8 1 89.31 81 SER A N 1
ATOM 652 C CA . SER A 1 81 ? 17.406 7.582 0.911 1 89.31 81 SER A CA 1
ATOM 653 C C . SER A 1 81 ? 17.984 8.188 2.186 1 89.31 81 SER A C 1
ATOM 655 O O . SER A 1 81 ? 19.188 8.094 2.438 1 89.31 81 SER A O 1
ATOM 657 N N . LYS A 1 82 ? 17.172 8.875 2.949 1 93.94 82 LYS A N 1
ATOM 658 C CA . LYS A 1 82 ? 17.531 9.492 4.223 1 93.94 82 LYS A CA 1
ATOM 659 C C . LYS A 1 82 ? 18.656 10.508 4.043 1 93.94 82 LYS A C 1
ATOM 661 O O . LYS A 1 82 ? 19.594 10.539 4.832 1 93.94 82 LYS A O 1
ATOM 666 N N . SER A 1 83 ? 18.516 11.281 2.984 1 95.19 83 SER A N 1
ATOM 667 C CA . SER A 1 83 ? 19.594 12.203 2.668 1 95.19 83 SER A CA 1
ATOM 668 C C . SER A 1 83 ? 19.078 13.617 2.459 1 95.19 83 SER A C 1
ATOM 670 O O . SER A 1 83 ? 17.969 13.812 1.979 1 95.19 83 SER A O 1
ATOM 672 N N . LYS A 1 84 ? 19.953 14.562 2.844 1 96.94 84 LYS A N 1
ATOM 673 C CA . LYS A 1 84 ? 19.688 15.961 2.543 1 96.94 84 LYS A CA 1
ATOM 674 C C . LYS A 1 84 ? 19.984 16.281 1.081 1 96.94 84 LYS A C 1
ATOM 676 O O . LYS A 1 84 ? 21.047 15.93 0.57 1 96.94 84 LYS A O 1
ATOM 681 N N . LEU A 1 85 ? 19.094 16.875 0.476 1 94.56 85 LEU A N 1
ATOM 682 C CA . LEU A 1 85 ? 19.266 17.25 -0.922 1 94.56 85 LEU A CA 1
ATOM 683 C C . LEU A 1 85 ? 19.891 18.641 -1.04 1 94.56 85 LEU A C 1
ATOM 685 O O . LEU A 1 85 ? 20.812 18.844 -1.838 1 94.56 85 LEU A O 1
ATOM 689 N N . PHE A 1 86 ? 19.25 19.547 -0.367 1 93.19 86 PHE A N 1
ATOM 690 C CA . PHE A 1 86 ? 19.609 20.953 -0.481 1 93.19 86 PHE A CA 1
ATOM 691 C C . PHE A 1 86 ? 19.141 21.734 0.743 1 93.19 86 PHE A C 1
ATOM 693 O O . PHE A 1 86 ? 18.281 21.25 1.494 1 93.19 86 PHE A O 1
ATOM 700 N N . ASP A 1 87 ? 19.906 22.859 1.041 1 97.31 87 ASP A N 1
ATOM 701 C CA . ASP A 1 87 ? 19.453 23.766 2.098 1 97.31 87 ASP A CA 1
ATOM 702 C C . ASP A 1 87 ? 19.766 25.219 1.75 1 97.31 87 ASP A C 1
ATOM 704 O O . ASP A 1 87 ? 20.531 25.5 0.829 1 97.31 87 ASP A O 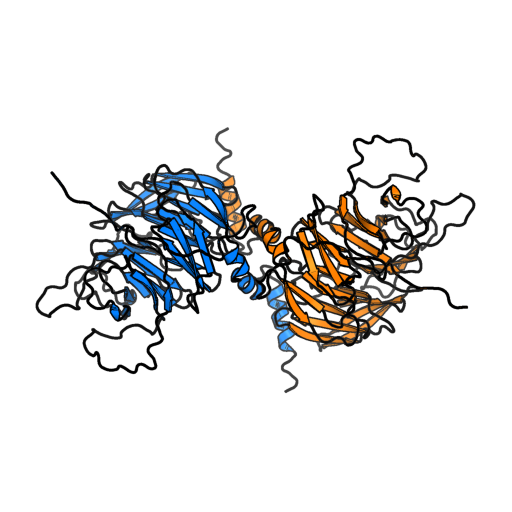1
ATOM 708 N N . TYR A 1 88 ? 19.109 26.141 2.402 1 98.06 88 TYR A N 1
ATOM 709 C CA . TYR A 1 88 ? 19.391 27.562 2.242 1 98.06 88 TYR A CA 1
ATOM 710 C C . TYR A 1 88 ? 18.969 28.344 3.479 1 98.06 88 TYR A C 1
ATOM 712 O O . TYR A 1 88 ? 18.094 27.906 4.234 1 98.06 88 TYR A O 1
ATOM 720 N N . HIS A 1 89 ? 19.578 29.438 3.602 1 98.19 89 HIS A N 1
ATOM 721 C CA . HIS A 1 89 ? 19.172 30.375 4.645 1 98.19 89 HIS A CA 1
ATOM 722 C C . HIS A 1 89 ? 17.891 31.094 4.258 1 98.19 89 HIS A C 1
ATOM 724 O O . HIS A 1 89 ? 17.812 31.688 3.184 1 98.19 89 HIS A O 1
ATOM 730 N N . SER A 1 90 ? 16.938 31.094 5.102 1 98.44 90 SER A N 1
ATOM 731 C CA . SER A 1 90 ? 15.602 31.578 4.77 1 98.44 90 SER A CA 1
ATOM 732 C C . SER A 1 90 ? 15.547 33.094 4.777 1 98.44 90 SER A C 1
ATOM 734 O O . SER A 1 90 ? 14.633 33.719 4.207 1 98.44 90 SER A O 1
ATOM 736 N N . GLY A 1 91 ? 16.5 33.75 5.492 1 98.5 91 GLY A N 1
ATOM 737 C CA . GLY A 1 91 ? 16.438 35.188 5.695 1 98.5 91 GLY A CA 1
ATOM 738 C C . GLY A 1 91 ? 15.758 35.594 6.988 1 98.5 91 GLY A C 1
ATOM 739 O O . GLY A 1 91 ? 15.844 36.75 7.418 1 98.5 91 GLY A O 1
ATOM 740 N N . HIS A 1 92 ? 15.125 34.719 7.652 1 98.69 92 HIS A N 1
ATOM 741 C CA . HIS A 1 92 ? 14.484 34.969 8.93 1 98.69 92 HIS A CA 1
ATOM 742 C C . HIS A 1 92 ? 15.516 35.312 10.008 1 98.69 92 HIS A C 1
ATOM 744 O O . HIS A 1 92 ? 16.672 34.875 9.914 1 98.69 92 HIS A O 1
ATOM 750 N N . GLN A 1 93 ? 15.086 36.031 11.023 1 98.44 93 GLN A N 1
ATOM 751 C CA . GLN A 1 93 ? 15.953 36.375 12.141 1 98.44 93 GLN A CA 1
ATOM 752 C C . GLN A 1 93 ? 15.602 35.562 13.391 1 98.44 93 GLN A C 1
ATOM 754 O O . GLN A 1 93 ? 16.219 35.75 14.445 1 98.44 93 GLN A O 1
ATOM 759 N N . ASP A 1 94 ? 14.625 34.812 13.273 1 98.25 94 ASP A N 1
ATOM 760 C CA . ASP A 1 94 ? 14.156 33.969 14.367 1 98.25 94 ASP A CA 1
ATOM 761 C C . ASP A 1 94 ? 13.703 32.594 13.844 1 98.25 94 ASP A C 1
ATOM 763 O O . ASP A 1 94 ? 13.812 32.312 12.656 1 98.25 94 ASP A O 1
ATOM 767 N N . ASN A 1 95 ? 13.203 31.719 14.797 1 97.81 95 ASN A N 1
ATOM 768 C CA . ASN A 1 95 ? 12.797 30.344 14.508 1 97.81 95 ASN A CA 1
ATOM 769 C C . ASN A 1 95 ? 11.781 30.297 13.375 1 97.81 95 ASN A C 1
ATOM 771 O O . ASN A 1 95 ? 10.797 31.031 13.375 1 97.81 95 ASN A O 1
ATOM 775 N N . ILE A 1 96 ? 12.008 29.391 12.414 1 98.69 96 ILE A N 1
ATOM 776 C CA . ILE A 1 96 ? 10.992 29.109 11.406 1 98.69 96 ILE A CA 1
ATOM 777 C C . ILE A 1 96 ? 9.883 28.25 12.016 1 98.69 96 ILE A C 1
ATOM 779 O O . ILE A 1 96 ? 10.156 27.219 12.648 1 98.69 96 ILE A O 1
ATOM 783 N N . PHE A 1 97 ? 8.602 28.594 11.773 1 98.19 97 PHE A N 1
ATOM 784 C CA . PHE A 1 97 ? 7.496 27.859 12.375 1 98.19 97 PHE A CA 1
ATOM 785 C C . PHE A 1 97 ? 6.719 27.094 11.32 1 98.19 97 PHE A C 1
ATOM 787 O O . PHE A 1 97 ? 6.086 26.078 11.617 1 98.19 97 PHE A O 1
ATOM 794 N N . GLN A 1 98 ? 6.695 27.562 10.109 1 98.56 98 GLN A N 1
ATOM 795 C CA . GLN A 1 98 ? 5.969 26.859 9.055 1 98.56 98 GLN A CA 1
ATOM 796 C C . GLN A 1 98 ? 6.68 27 7.711 1 98.56 98 GLN A C 1
ATOM 798 O O . GLN A 1 98 ? 7.27 28.047 7.422 1 98.56 98 GLN A O 1
ATOM 803 N N . THR A 1 99 ? 6.656 25.953 6.945 1 98.69 99 THR A N 1
ATOM 804 C CA . THR A 1 99 ? 7.043 25.938 5.539 1 98.69 99 THR A CA 1
ATOM 805 C C . THR A 1 99 ? 5.879 25.484 4.66 1 98.69 99 THR A C 1
ATOM 807 O O . THR A 1 99 ? 5.125 24.594 5.035 1 98.69 99 THR A O 1
ATOM 810 N N . LYS A 1 100 ? 5.699 26.141 3.578 1 98.56 100 LYS A N 1
ATOM 811 C CA . LYS A 1 100 ? 4.719 25.734 2.576 1 98.56 100 LYS A CA 1
ATOM 812 C C . LYS A 1 100 ? 5.336 25.703 1.182 1 98.56 100 LYS A C 1
ATOM 814 O O . LYS A 1 100 ? 5.902 26.703 0.725 1 98.56 100 LYS A O 1
ATOM 819 N N . ILE A 1 101 ? 5.238 24.547 0.603 1 98 101 ILE A N 1
ATOM 820 C CA . ILE A 1 101 ? 5.582 24.453 -0.811 1 98 101 ILE A CA 1
ATOM 821 C C . ILE A 1 101 ? 4.395 24.875 -1.667 1 98 101 ILE A C 1
ATOM 823 O O . ILE A 1 101 ? 3.324 24.266 -1.607 1 98 101 ILE A O 1
ATOM 827 N N . MET A 1 102 ? 4.613 25.891 -2.479 1 98 102 MET A N 1
ATOM 828 C CA . MET A 1 102 ? 3.502 26.359 -3.305 1 98 102 MET A CA 1
ATOM 829 C C . MET A 1 102 ? 3.168 25.344 -4.395 1 98 102 MET A C 1
ATOM 831 O O . MET A 1 102 ? 4.066 24.812 -5.051 1 98 102 MET A O 1
ATOM 835 N N . PRO A 1 103 ? 1.859 25.156 -4.602 1 95.44 103 PRO A N 1
ATOM 836 C CA . PRO A 1 103 ? 1.466 24.172 -5.602 1 95.44 103 PRO A CA 1
ATOM 837 C C . PRO A 1 103 ? 1.801 24.594 -7.027 1 95.44 103 PRO A C 1
ATOM 839 O O . PRO A 1 103 ? 1.875 25.797 -7.312 1 95.44 103 PRO A O 1
ATOM 842 N N . PHE A 1 104 ? 2.057 23.578 -7.891 1 94.12 104 PHE A N 1
ATOM 843 C CA . PHE A 1 104 ? 2.227 23.734 -9.328 1 94.12 104 PHE A CA 1
ATOM 844 C C . PHE A 1 104 ? 3.447 24.594 -9.641 1 94.12 104 PHE A C 1
ATOM 846 O O . PHE A 1 104 ? 3.439 25.375 -10.594 1 94.12 104 PHE A O 1
ATOM 853 N N . THR A 1 105 ? 4.449 24.5 -8.797 1 94.69 105 THR A N 1
ATOM 854 C CA . THR A 1 105 ? 5.637 25.328 -9.008 1 94.69 105 THR A CA 1
ATOM 855 C C . THR A 1 105 ? 6.871 24.438 -9.18 1 94.69 105 THR A C 1
ATOM 857 O O . THR A 1 105 ? 8 24.938 -9.164 1 94.69 105 THR A O 1
ATOM 860 N N . ASP A 1 106 ? 6.633 23.078 -9.211 1 92.06 106 ASP A N 1
ATOM 861 C CA . ASP A 1 106 ? 7.727 22.109 -9.242 1 92.06 106 ASP A CA 1
ATOM 862 C C . ASP A 1 106 ? 8.641 22.281 -8.031 1 92.06 106 ASP A C 1
ATOM 864 O O . ASP A 1 106 ? 9.867 22.234 -8.164 1 92.06 106 ASP A O 1
ATOM 868 N N . ASP A 1 107 ? 8.062 22.719 -6.945 1 94.81 107 ASP A N 1
ATOM 869 C CA . ASP A 1 107 ? 8.688 22.844 -5.633 1 94.81 107 ASP A CA 1
ATOM 870 C C . ASP A 1 107 ? 9.703 24 -5.617 1 94.81 107 ASP A C 1
ATOM 872 O O . ASP A 1 107 ? 10.664 23.969 -4.852 1 94.81 107 ASP A O 1
ATOM 876 N N . SER A 1 108 ? 9.547 24.953 -6.457 1 96.38 108 SER A N 1
ATOM 877 C CA . SER A 1 108 ? 10.531 26.031 -6.574 1 96.38 108 SER A CA 1
ATOM 878 C C . SER A 1 108 ? 10.148 27.219 -5.703 1 96.38 108 SER A C 1
ATOM 880 O O . SER A 1 108 ? 10.938 28.156 -5.547 1 96.38 108 SER A O 1
ATOM 882 N N . ARG A 1 109 ? 9.047 27.297 -5.168 1 97.56 109 ARG A N 1
ATOM 883 C CA . ARG A 1 109 ? 8.594 28.391 -4.316 1 97.56 109 ARG A CA 1
ATOM 884 C C . ARG A 1 109 ? 8.227 27.875 -2.926 1 97.56 109 ARG A C 1
ATOM 886 O O . ARG A 1 109 ? 7.25 27.141 -2.766 1 97.56 109 ARG A O 1
ATOM 893 N N . ILE A 1 110 ? 8.992 28.312 -1.979 1 98.38 110 ILE A N 1
ATOM 894 C CA . ILE A 1 110 ? 8.766 27.938 -0.59 1 98.38 110 ILE A CA 1
ATOM 895 C C . ILE A 1 110 ? 8.453 29.172 0.245 1 98.38 110 ILE A C 1
ATOM 897 O O . ILE A 1 110 ? 9.242 30.125 0.286 1 98.38 110 ILE A O 1
ATOM 901 N N . VAL A 1 111 ? 7.336 29.172 0.882 1 98.56 111 VAL A N 1
ATOM 902 C CA . VAL A 1 111 ? 7 30.266 1.78 1 98.56 111 VAL A CA 1
ATOM 903 C C . VAL A 1 111 ? 7.195 29.828 3.23 1 98.56 111 VAL A C 1
ATOM 905 O O . VAL A 1 111 ? 6.832 28.703 3.602 1 98.56 111 VAL A O 1
ATOM 908 N N . THR A 1 112 ? 7.785 30.688 3.994 1 98.81 112 THR A N 1
ATOM 909 C CA . THR A 1 112 ? 8.047 30.375 5.395 1 98.81 112 THR A CA 1
ATOM 910 C C . THR A 1 112 ? 7.488 31.453 6.305 1 98.81 112 THR A C 1
ATOM 912 O O . THR A 1 112 ? 7.355 32.625 5.895 1 98.81 112 THR A O 1
ATOM 915 N N . SER A 1 113 ? 7.109 31.109 7.48 1 98.81 113 SER A N 1
ATOM 916 C CA . SER A 1 113 ? 6.758 32.031 8.57 1 98.81 113 SER A CA 1
ATOM 917 C C . SER A 1 113 ? 7.633 31.766 9.797 1 98.81 113 SER A C 1
ATOM 919 O O . SER A 1 113 ? 8.141 30.672 9.992 1 98.81 113 SER A O 1
ATOM 921 N N . ALA A 1 114 ? 7.734 32.844 10.625 1 98.75 114 ALA A N 1
ATOM 922 C CA . ALA A 1 114 ? 8.727 32.688 11.688 1 98.75 114 ALA A CA 1
ATOM 923 C C . ALA A 1 114 ? 8.375 33.562 12.891 1 98.75 114 ALA A C 1
ATOM 925 O O . ALA A 1 114 ? 7.363 34.281 12.867 1 98.75 114 ALA A O 1
ATOM 926 N N . GLY A 1 115 ? 9.242 33.438 13.891 1 98.31 115 GLY A N 1
ATOM 927 C CA . GLY A 1 115 ? 9.078 34.188 15.133 1 98.31 115 GLY A CA 1
ATOM 928 C C . GLY A 1 115 ? 9.359 35.656 14.992 1 98.31 115 GLY A C 1
ATOM 929 O O . GLY A 1 115 ? 8.953 36.469 15.844 1 98.31 115 GLY A O 1
ATOM 930 N N . ASP A 1 116 ? 10.023 36.094 13.969 1 98.56 116 ASP A N 1
ATOM 931 C CA . ASP A 1 116 ? 10.336 37.5 13.742 1 98.56 116 ASP A CA 1
ATOM 932 C C . ASP A 1 116 ? 9.148 38.219 13.133 1 98.56 116 ASP A C 1
ATOM 934 O O . ASP A 1 116 ? 9.258 39.406 12.805 1 98.56 116 ASP A O 1
ATOM 938 N N . GLY A 1 117 ? 8.086 37.469 12.898 1 98.44 117 GLY A N 1
ATOM 939 C CA . GLY A 1 117 ? 6.863 38.062 12.383 1 98.44 117 GLY A CA 1
ATOM 940 C C . GLY A 1 117 ? 6.84 38.156 10.867 1 98.44 117 GLY A C 1
ATOM 941 O O . GLY A 1 117 ? 5.848 38.594 10.281 1 98.44 117 GLY A O 1
ATOM 942 N N . GLN A 1 118 ? 7.84 37.688 10.25 1 98.12 118 GLN A N 1
ATOM 943 C CA . GLN A 1 118 ? 7.93 37.844 8.805 1 98.12 118 GLN A CA 1
ATOM 944 C C . GLN A 1 118 ? 7.352 36.625 8.094 1 98.12 118 GLN A C 1
ATOM 946 O O . GLN A 1 118 ? 7.387 35.5 8.633 1 98.12 118 GLN A O 1
ATOM 951 N N . VAL A 1 119 ? 6.777 36.844 6.945 1 98.5 119 VAL A N 1
ATOM 952 C CA . VAL A 1 119 ? 6.484 35.844 5.93 1 98.5 119 VAL A CA 1
ATOM 953 C C . VAL A 1 119 ? 7.418 36.031 4.738 1 98.5 119 VAL A C 1
ATOM 955 O O . VAL A 1 119 ? 7.516 37.125 4.18 1 98.5 119 VAL A O 1
ATOM 958 N N . ARG A 1 120 ? 8.117 34.969 4.398 1 98.31 120 ARG A N 1
ATOM 959 C CA . ARG A 1 120 ? 9.141 35.094 3.373 1 98.31 120 ARG A CA 1
ATOM 960 C C . ARG A 1 120 ? 8.969 34.062 2.271 1 98.31 120 ARG A C 1
ATOM 962 O O . ARG A 1 120 ? 8.469 32.969 2.523 1 98.31 120 ARG A O 1
ATOM 969 N N . LEU A 1 121 ? 9.406 34.438 1.099 1 97.94 121 LEU A N 1
ATOM 970 C CA . LEU A 1 121 ? 9.43 33.562 -0.068 1 97.94 121 LEU A CA 1
ATOM 971 C C . LEU A 1 121 ? 10.859 33.188 -0.421 1 97.94 121 LEU A C 1
ATOM 973 O O . LEU A 1 121 ? 11.742 34.031 -0.51 1 97.94 121 LEU A O 1
ATOM 977 N N . GLY A 1 122 ? 11.133 31.922 -0.476 1 98.06 122 GLY A N 1
ATOM 978 C CA . GLY A 1 122 ? 12.32 31.406 -1.137 1 98.06 122 GLY A CA 1
ATOM 979 C C . GLY A 1 122 ? 12.047 30.906 -2.543 1 98.06 122 GLY A C 1
ATOM 980 O O . GLY A 1 122 ? 11.234 30 -2.736 1 98.06 122 GLY A O 1
ATOM 981 N N . LEU A 1 123 ? 12.719 31.531 -3.475 1 97.25 123 LEU A N 1
ATOM 982 C CA . LEU A 1 123 ? 12.594 31.141 -4.875 1 97.25 123 LEU A CA 1
ATOM 983 C C . LEU A 1 123 ? 13.836 30.391 -5.336 1 97.25 123 LEU A C 1
ATOM 985 O O . LEU A 1 123 ? 14.93 30.969 -5.402 1 97.25 123 LEU A O 1
ATOM 989 N N . LEU A 1 124 ? 13.609 29.172 -5.617 1 95.81 124 LEU A N 1
ATOM 990 C CA . LEU A 1 124 ? 14.711 28.359 -6.125 1 95.81 124 LEU A CA 1
ATOM 991 C C . LEU A 1 124 ? 14.93 28.609 -7.613 1 95.81 124 LEU A C 1
ATOM 993 O O . LEU A 1 124 ? 14.031 28.359 -8.422 1 95.81 124 LEU A O 1
ATOM 997 N N . GLN A 1 125 ? 16.141 28.969 -7.848 1 93.81 125 GLN A N 1
ATOM 998 C CA . GLN A 1 125 ? 16.5 29.25 -9.234 1 93.81 125 GLN A CA 1
ATOM 999 C C . GLN A 1 125 ? 17.062 28.016 -9.922 1 93.81 125 GLN A C 1
ATOM 1001 O O . GLN A 1 125 ? 17.484 27.062 -9.25 1 93.81 125 GLN A O 1
ATOM 1006 N N . GLU A 1 126 ? 17.047 28.047 -11.172 1 88.81 126 GLU A N 1
ATOM 1007 C CA . GLU A 1 126 ? 17.547 26.922 -11.961 1 88.81 126 GLU A CA 1
ATOM 1008 C C . GLU A 1 126 ? 19.031 26.656 -11.695 1 88.81 126 GLU A C 1
ATOM 1010 O O . GLU A 1 126 ? 19.484 25.516 -11.773 1 88.81 126 GLU A O 1
ATOM 1015 N N . ASP A 1 127 ? 19.734 27.688 -11.344 1 87.69 127 ASP A N 1
ATOM 1016 C CA . ASP A 1 127 ? 21.172 27.547 -11.148 1 87.69 127 ASP A CA 1
ATOM 1017 C C . ASP A 1 127 ? 21.484 27.094 -9.727 1 87.69 127 ASP A C 1
ATOM 1019 O O . ASP A 1 127 ? 22.656 27.031 -9.336 1 87.69 127 ASP A O 1
ATOM 1023 N N . GLY A 1 128 ? 20.516 26.812 -8.984 1 85.81 128 GLY A N 1
ATOM 1024 C CA . GLY A 1 128 ? 20.703 26.297 -7.641 1 85.81 128 GLY A CA 1
ATOM 1025 C C . GLY A 1 128 ? 20.656 27.359 -6.566 1 85.81 128 GLY A C 1
ATOM 1026 O O . GLY A 1 128 ? 20.578 27.062 -5.375 1 85.81 128 GLY A O 1
ATOM 1027 N N . ARG A 1 129 ? 20.766 28.641 -7 1 91.31 129 ARG A N 1
ATOM 1028 C CA . ARG A 1 129 ? 20.656 29.734 -6.035 1 91.31 129 ARG A CA 1
ATOM 1029 C C . ARG A 1 129 ? 19.219 29.906 -5.555 1 91.31 129 ARG A C 1
ATOM 1031 O O . ARG A 1 129 ? 18.281 29.594 -6.281 1 91.31 129 ARG A O 1
ATOM 1038 N N . VAL A 1 130 ? 19.094 30.375 -4.242 1 96.81 130 VAL A N 1
ATOM 1039 C CA . VAL A 1 130 ? 17.781 30.688 -3.709 1 96.81 130 VAL A CA 1
ATOM 1040 C C . VAL A 1 130 ? 17.688 32.188 -3.395 1 96.81 130 VAL A C 1
ATOM 1042 O O . VAL A 1 130 ? 18.531 32.719 -2.686 1 96.81 130 VAL A O 1
ATOM 1045 N N . ILE A 1 131 ? 16.703 32.844 -4.004 1 97.31 131 ILE A N 1
ATOM 1046 C CA . ILE A 1 131 ? 16.422 34.25 -3.693 1 97.31 131 ILE A CA 1
ATOM 1047 C C . ILE A 1 131 ? 15.32 34.344 -2.643 1 97.31 131 ILE A C 1
ATOM 1049 O O . ILE A 1 131 ? 14.219 33.844 -2.855 1 97.31 131 ILE A O 1
ATOM 1053 N N . THR A 1 132 ? 15.641 34.938 -1.534 1 97.38 132 THR A N 1
ATOM 1054 C CA . THR A 1 132 ? 14.664 35.062 -0.46 1 97.38 132 THR A CA 1
ATOM 1055 C C . THR A 1 132 ? 14.125 36.5 -0.408 1 97.38 132 THR A C 1
ATOM 1057 O O . THR A 1 132 ? 14.891 37.469 -0.538 1 97.38 132 THR A O 1
ATOM 1060 N N . THR A 1 133 ? 12.859 36.656 -0.339 1 96.69 133 THR A N 1
ATOM 1061 C CA . THR A 1 133 ? 12.211 37.969 -0.279 1 96.69 133 THR A CA 1
ATOM 1062 C C . THR A 1 133 ? 11.164 38 0.837 1 96.69 133 THR A C 1
ATOM 1064 O O . THR A 1 133 ? 10.438 37.031 1.043 1 96.69 133 THR A O 1
ATOM 1067 N N . MET A 1 134 ? 11.062 39.031 1.555 1 97.12 134 MET A N 1
ATOM 1068 C CA . MET A 1 134 ? 10.008 39.25 2.551 1 97.12 134 MET A CA 1
ATOM 1069 C C . MET A 1 134 ? 8.695 39.625 1.887 1 97.12 134 MET A C 1
ATOM 1071 O O . MET A 1 134 ? 8.625 40.594 1.143 1 97.12 134 MET A O 1
ATOM 1075 N N . LEU A 1 135 ? 7.715 38.906 2.176 1 97 135 LEU A N 1
ATOM 1076 C CA . LEU A 1 135 ? 6.402 39.156 1.592 1 97 135 LEU A CA 1
ATOM 1077 C C . LEU A 1 135 ? 5.586 40.094 2.477 1 97 135 LEU A C 1
ATOM 1079 O O . LEU A 1 135 ? 4.828 40.906 1.975 1 97 135 LEU A O 1
ATOM 1083 N N . GLY A 1 136 ? 5.676 39.906 3.742 1 96.5 136 GLY A N 1
ATOM 1084 C CA . GLY A 1 136 ? 4.945 40.688 4.727 1 96.5 136 GLY A CA 1
ATOM 1085 C C . GLY A 1 136 ? 5.434 40.469 6.145 1 96.5 136 GLY A C 1
ATOM 1086 O O . GLY A 1 136 ? 6.336 39.656 6.379 1 96.5 136 GLY A O 1
ATOM 1087 N N . LYS A 1 137 ? 4.801 41.25 7.039 1 96.56 137 LYS A N 1
ATOM 1088 C CA . LYS A 1 137 ? 5.246 41.188 8.43 1 96.56 137 LYS A CA 1
ATOM 1089 C C . LYS A 1 137 ? 4.086 41.406 9.391 1 96.56 137 LYS A C 1
ATOM 1091 O O . LYS A 1 137 ? 3.236 42.281 9.156 1 96.56 137 LYS A O 1
ATOM 1096 N N . HIS A 1 138 ? 4.023 40.656 10.359 1 97 138 HIS A N 1
ATOM 1097 C CA . HIS A 1 138 ? 3.137 40.844 11.508 1 97 138 HIS A CA 1
ATOM 1098 C C . HIS A 1 138 ? 3.891 41.406 12.703 1 97 138 HIS A C 1
ATOM 1100 O O . HIS A 1 138 ? 5.121 41.344 12.75 1 97 138 HIS A O 1
ATOM 1106 N N . ASP A 1 139 ? 3.139 42.062 13.586 1 96.75 139 ASP A N 1
ATOM 1107 C CA . ASP A 1 139 ? 3.689 42.406 14.898 1 96.75 139 ASP A CA 1
ATOM 1108 C C . ASP A 1 139 ? 3.609 41.188 15.844 1 96.75 139 ASP A C 1
ATOM 1110 O O . ASP A 1 139 ? 2.623 41.031 16.562 1 96.75 139 ASP A O 1
ATOM 1114 N N . GLY A 1 140 ? 4.664 40.406 15.82 1 97.25 140 GLY A N 1
ATOM 1115 C CA . GLY A 1 140 ? 4.703 39.156 16.578 1 97.25 140 GLY A CA 1
ATOM 1116 C C . GLY A 1 140 ? 4.883 37.938 15.688 1 97.25 140 GLY A C 1
ATOM 1117 O O . GLY A 1 140 ? 5.043 38.062 14.469 1 97.25 140 GLY A O 1
ATOM 1118 N N . SER A 1 141 ? 4.801 36.812 16.312 1 97.81 141 SER A N 1
ATOM 1119 C CA . SER A 1 141 ? 5.125 35.562 15.617 1 97.81 141 SER A CA 1
ATOM 1120 C C . SER A 1 141 ? 4.031 35.188 14.633 1 97.81 141 SER A C 1
ATOM 1122 O O . SER A 1 141 ? 2.863 35.531 14.828 1 97.81 141 SER A O 1
ATOM 1124 N N . VAL A 1 142 ? 4.383 34.531 13.617 1 98.5 142 VAL A N 1
ATOM 1125 C CA . VAL A 1 142 ? 3.496 33.844 12.672 1 98.5 142 VAL A CA 1
ATOM 1126 C C . VAL A 1 142 ? 3.725 32.344 12.727 1 98.5 142 VAL A C 1
ATOM 1128 O O . VAL A 1 142 ? 4.734 31.844 12.227 1 98.5 142 VAL A O 1
ATOM 1131 N N . TYR A 1 143 ? 2.73 31.609 13.18 1 97.62 143 TYR A N 1
ATOM 1132 C CA . TYR A 1 143 ? 2.939 30.188 13.43 1 97.62 143 TYR A CA 1
ATOM 1133 C C . TYR A 1 143 ? 2.463 29.344 12.25 1 97.62 143 TYR A C 1
ATOM 1135 O O . TYR A 1 143 ? 2.971 28.25 12.023 1 97.62 143 TYR A O 1
ATOM 1143 N N . LYS A 1 144 ? 1.466 29.844 11.602 1 98 144 LYS A N 1
ATOM 1144 C CA . LYS A 1 144 ? 0.876 29.016 10.555 1 98 144 LYS A CA 1
ATOM 1145 C C . LYS A 1 144 ? 0.577 29.828 9.305 1 98 144 LYS A C 1
ATOM 1147 O O . LYS A 1 144 ? 0.376 31.031 9.375 1 98 144 LYS A O 1
ATOM 1152 N N . LEU A 1 145 ? 0.585 29.172 8.203 1 98.19 145 LEU A N 1
ATOM 1153 C CA . LEU A 1 145 ? 0.235 29.656 6.867 1 98.19 145 LEU A CA 1
ATOM 1154 C C . LEU A 1 145 ? -0.853 28.781 6.246 1 98.19 145 LEU A C 1
ATOM 1156 O O . LEU A 1 145 ? -0.94 27.594 6.543 1 98.19 145 LEU A O 1
ATOM 1160 N N . ALA A 1 146 ? -1.661 29.344 5.449 1 97.88 146 ALA A N 1
ATOM 1161 C CA . ALA A 1 146 ? -2.648 28.594 4.68 1 97.88 146 ALA A CA 1
ATOM 1162 C C . ALA A 1 146 ? -2.541 28.906 3.189 1 97.88 146 ALA A C 1
ATOM 1164 O O . ALA A 1 146 ? -2.635 30.062 2.787 1 97.88 146 ALA A O 1
ATOM 1165 N N . VAL A 1 147 ? -2.352 27.875 2.445 1 97.06 147 VAL 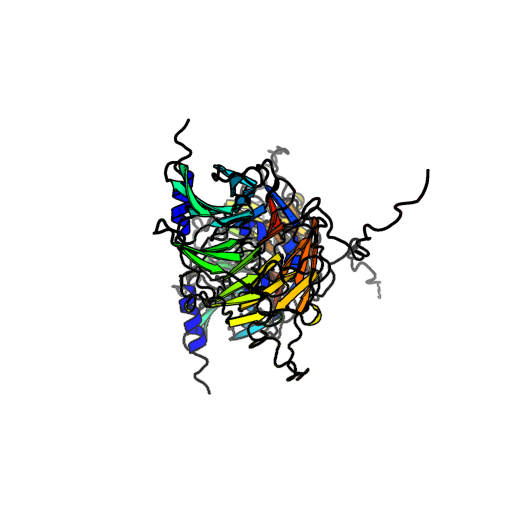A N 1
ATOM 1166 C CA . VAL A 1 147 ? -2.268 28.031 0.997 1 97.06 147 VAL A CA 1
ATOM 1167 C C . VAL A 1 147 ? -3.639 27.797 0.37 1 97.06 147 VAL A C 1
ATOM 1169 O O . VAL A 1 147 ? -4.316 26.812 0.707 1 97.06 147 VAL A O 1
ATOM 1172 N N . GLU A 1 148 ? -4.023 28.672 -0.519 1 94.81 148 GLU A N 1
ATOM 1173 C CA . GLU A 1 148 ? -5.262 28.438 -1.256 1 94.81 148 GLU A CA 1
ATOM 1174 C C . GLU A 1 148 ? -5.16 27.188 -2.117 1 94.81 148 GLU A C 1
ATOM 1176 O O . GLU A 1 148 ? -4.27 27.078 -2.957 1 94.81 148 GLU A O 1
ATOM 1181 N N . PRO A 1 149 ? -6.16 26.297 -1.894 1 91.88 149 PRO A N 1
ATOM 1182 C CA . PRO A 1 149 ? -6.078 25.047 -2.664 1 91.88 149 PRO A CA 1
ATOM 1183 C C . PRO A 1 149 ? -6.078 25.297 -4.172 1 91.88 149 PRO A C 1
ATOM 1185 O O . PRO A 1 149 ? -6.895 26.062 -4.68 1 91.88 149 PRO A O 1
ATOM 1188 N N . GLY A 1 150 ? -5.09 24.672 -4.875 1 87.12 150 GLY A N 1
ATOM 1189 C CA . GLY A 1 150 ? -5.035 24.703 -6.328 1 87.12 150 GLY A CA 1
ATOM 1190 C C . GLY A 1 150 ? -4.406 25.984 -6.867 1 87.12 150 GLY A C 1
ATOM 1191 O O . GLY A 1 150 ? -4.367 26.188 -8.078 1 87.12 150 GLY A O 1
ATOM 1192 N N . SER A 1 151 ? -3.965 26.812 -6.004 1 90.94 151 SER A N 1
ATOM 1193 C CA . SER A 1 151 ? -3.346 28.047 -6.465 1 90.94 151 SER A CA 1
ATOM 1194 C C . SER A 1 151 ? -1.839 28.031 -6.227 1 90.94 151 SER A C 1
ATOM 1196 O O . SER A 1 151 ? -1.385 27.781 -5.109 1 90.94 151 SER A O 1
ATOM 1198 N N . PRO A 1 152 ? -1.108 28.375 -7.172 1 94.69 152 PRO A N 1
ATOM 1199 C CA . PRO A 1 152 ? 0.34 28.469 -6.969 1 94.69 152 PRO A CA 1
ATOM 1200 C C . PRO A 1 152 ? 0.775 29.828 -6.438 1 94.69 152 PRO A C 1
ATOM 1202 O O . PRO A 1 152 ? 1.97 30.062 -6.246 1 94.69 152 PRO A O 1
ATOM 1205 N N . HIS A 1 153 ? -0.26 30.766 -6.125 1 95.56 153 HIS A N 1
ATOM 1206 C CA . HIS A 1 153 ? 0.18 32.125 -5.895 1 95.56 153 HIS A CA 1
ATOM 1207 C C . HIS A 1 153 ? -0.445 32.719 -4.625 1 95.56 153 HIS A C 1
ATOM 1209 O O . HIS A 1 153 ? 0.014 33.719 -4.109 1 95.56 153 HIS A O 1
ATOM 1215 N N . ILE A 1 154 ? -1.475 32.094 -4.195 1 95 154 ILE A N 1
ATOM 1216 C CA . ILE A 1 154 ? -2.248 32.75 -3.15 1 95 154 ILE A CA 1
ATOM 1217 C C . ILE A 1 154 ? -2.061 32 -1.827 1 95 154 ILE A C 1
ATOM 1219 O O . ILE A 1 154 ? -2.164 30.781 -1.772 1 95 154 ILE A O 1
ATOM 1223 N N . LEU A 1 155 ? -1.786 32.781 -0.783 1 96.62 155 LEU A N 1
ATOM 1224 C CA . LEU A 1 155 ? -1.706 32.219 0.56 1 96.62 155 LEU A CA 1
ATOM 1225 C C . LEU A 1 155 ? -2.076 33.25 1.611 1 96.62 155 LEU A C 1
ATOM 1227 O O . LEU A 1 155 ? -2.223 34.438 1.296 1 96.62 155 LEU A O 1
ATOM 1231 N N . TYR A 1 156 ? -2.242 32.812 2.822 1 96.62 156 TYR A N 1
ATOM 1232 C CA . TYR A 1 156 ? -2.66 33.656 3.953 1 96.62 156 TYR A CA 1
ATOM 1233 C C . TYR A 1 156 ? -1.811 33.344 5.184 1 96.62 156 TYR A C 1
ATOM 1235 O O . TYR A 1 156 ? -1.328 32.25 5.359 1 96.62 156 TYR A O 1
ATOM 1243 N N . SER A 1 157 ? -1.606 34.344 5.953 1 97.69 157 SER A N 1
ATOM 1244 C CA . SER A 1 157 ? -0.978 34.219 7.262 1 97.69 157 SER A CA 1
ATOM 1245 C C . SER A 1 157 ? -1.851 34.781 8.367 1 97.69 157 SER A C 1
ATOM 1247 O O . SER A 1 157 ? -2.719 35.625 8.102 1 97.69 157 SER A O 1
ATOM 1249 N N . CYS A 1 158 ? -1.729 34.281 9.508 1 97 158 CYS A N 1
ATOM 1250 C CA . CYS A 1 158 ? -2.281 34.906 10.703 1 97 158 CYS A CA 1
ATOM 1251 C C . CYS A 1 158 ? -1.191 35.125 11.742 1 97 158 CYS A C 1
ATOM 1253 O O . CYS A 1 158 ? -0.258 34.344 11.867 1 97 158 CYS A O 1
ATOM 1255 N N . GLY A 1 159 ? -1.306 36.219 12.438 1 97.19 159 GLY A N 1
ATOM 1256 C CA . GLY A 1 159 ? -0.255 36.562 13.383 1 97.19 159 GLY A CA 1
ATOM 1257 C C . GLY A 1 159 ? -0.766 36.781 14.797 1 97.19 159 GLY A C 1
ATOM 1258 O O . GLY A 1 159 ? -1.974 36.875 15.016 1 97.19 159 GLY A O 1
ATOM 1259 N N . GLU A 1 160 ? 0.171 36.812 15.672 1 96.75 160 GLU A N 1
ATOM 1260 C CA . GLU A 1 160 ? -0.141 37.125 17.062 1 96.75 160 GLU A CA 1
ATOM 1261 C C . GLU A 1 160 ? -0.742 38.5 17.219 1 96.75 160 GLU A C 1
ATOM 1263 O O . GLU A 1 160 ? -1.328 38.812 18.25 1 96.75 160 GLU A O 1
ATOM 1268 N N . ASP A 1 161 ? -0.646 39.375 16.281 1 95.12 161 ASP A N 1
ATOM 1269 C CA . ASP A 1 161 ? -1.209 40.719 16.297 1 95.12 161 ASP A CA 1
ATOM 1270 C C . ASP A 1 161 ? -2.703 40.688 15.984 1 95.12 161 ASP A C 1
ATOM 1272 O O . ASP A 1 161 ? -3.365 41.719 16.016 1 95.12 161 ASP A O 1
ATOM 1276 N N . GLY A 1 162 ? -3.184 39.469 15.586 1 94.31 162 GLY A N 1
ATOM 1277 C CA . GLY A 1 162 ? -4.613 39.312 15.359 1 94.31 162 GLY A CA 1
ATOM 1278 C C . GLY A 1 162 ? -5.012 39.562 13.914 1 94.31 162 GLY A C 1
ATOM 1279 O O . GLY A 1 162 ? -6.176 39.375 13.547 1 94.31 162 GLY A O 1
ATOM 1280 N N . PHE A 1 163 ? -4.055 39.906 13.078 1 93.56 163 PHE A N 1
ATOM 1281 C CA . PHE A 1 163 ? -4.363 40.219 11.68 1 93.56 163 PHE A CA 1
ATOM 1282 C C . PHE A 1 163 ? -4.227 38.969 10.812 1 93.56 163 PHE A C 1
ATOM 1284 O O . PHE A 1 163 ? -3.387 38.125 11.078 1 93.56 163 PHE A O 1
ATOM 1291 N N . ILE A 1 164 ? -5.059 38.938 9.805 1 94.81 164 ILE A N 1
ATOM 1292 C CA . ILE A 1 164 ? -4.914 38 8.688 1 94.81 164 ILE A CA 1
ATOM 1293 C C . ILE A 1 164 ? -4.406 38.75 7.457 1 94.81 164 ILE A C 1
ATOM 1295 O O . ILE A 1 164 ? -4.953 39.781 7.078 1 94.81 164 ILE A O 1
ATOM 1299 N N . GLN A 1 165 ? -3.352 38.25 6.93 1 94.69 165 GLN A N 1
ATOM 1300 C CA . GLN A 1 165 ? -2.793 38.875 5.734 1 94.69 165 GLN A CA 1
ATOM 1301 C C . GLN A 1 165 ? -2.955 37.969 4.516 1 94.69 165 GLN A C 1
ATOM 1303 O O . GLN A 1 165 ? -2.834 36.75 4.621 1 94.69 165 GLN A O 1
ATOM 1308 N N . HIS A 1 166 ? -3.279 38.594 3.412 1 94.31 166 HIS A N 1
ATOM 1309 C CA . HIS A 1 166 ? -3.389 37.938 2.104 1 94.31 166 HIS A CA 1
ATOM 1310 C C . HIS A 1 166 ? -2.156 38.219 1.25 1 94.31 166 HIS A C 1
ATOM 1312 O O . HIS A 1 166 ? -1.669 39.375 1.209 1 94.31 166 HIS A O 1
ATOM 1318 N N . PHE A 1 167 ? -1.655 37.188 0.606 1 95.75 167 PHE A N 1
ATOM 1319 C CA . PHE A 1 167 ? -0.503 37.312 -0.276 1 95.75 167 PHE A CA 1
ATOM 1320 C C . PHE A 1 167 ? -0.819 36.781 -1.67 1 95.75 167 PHE A C 1
ATOM 1322 O O . PHE A 1 167 ? -1.362 35.688 -1.815 1 95.75 167 PHE A O 1
ATOM 1329 N N . ASP A 1 168 ? -0.512 37.562 -2.625 1 94.94 168 ASP A N 1
ATOM 1330 C CA . ASP A 1 168 ? -0.451 37.156 -4.027 1 94.94 168 ASP A CA 1
ATOM 1331 C C . ASP A 1 168 ? 0.975 37.25 -4.566 1 94.94 168 ASP A C 1
ATOM 1333 O O . ASP A 1 168 ? 1.5 38.344 -4.754 1 94.94 168 ASP A O 1
ATOM 1337 N N . LEU A 1 169 ? 1.59 36.094 -4.836 1 95.19 169 LEU A N 1
ATOM 1338 C CA . LEU A 1 169 ? 3.006 36.062 -5.18 1 95.19 169 LEU A CA 1
ATOM 1339 C C . LEU A 1 169 ? 3.26 36.688 -6.539 1 95.19 169 LEU A C 1
ATOM 1341 O O . LEU A 1 169 ? 4.41 36.906 -6.93 1 95.19 169 LEU A O 1
ATOM 1345 N N . ARG A 1 170 ? 2.229 36.969 -7.285 1 91.81 170 ARG A N 1
ATOM 1346 C CA . ARG A 1 170 ? 2.363 37.656 -8.562 1 91.81 170 ARG A CA 1
ATOM 1347 C C . ARG A 1 170 ? 2.545 39.156 -8.359 1 91.81 170 ARG A C 1
ATOM 1349 O O . ARG A 1 170 ? 2.971 39.875 -9.273 1 91.81 170 ARG A O 1
ATOM 1356 N N . SER A 1 171 ? 2.154 39.5 -7.102 1 86.88 171 SER A N 1
ATOM 1357 C CA . SER A 1 171 ? 2.289 40.906 -6.734 1 86.88 171 SER A CA 1
ATOM 1358 C C . SER A 1 171 ? 3.238 41.062 -5.551 1 86.88 171 SER A C 1
ATOM 1360 O O . SER A 1 171 ? 3.572 40.094 -4.871 1 86.88 171 SER A O 1
ATOM 1362 N N . SER A 1 172 ? 3.756 42.344 -5.352 1 77.38 172 SER A N 1
ATOM 1363 C CA . SER A 1 172 ? 4.773 42.562 -4.328 1 77.38 172 SER A CA 1
ATOM 1364 C C . SER A 1 172 ? 4.141 43 -3.008 1 77.38 172 SER A C 1
ATOM 1366 O O . SER A 1 172 ? 4.844 43.188 -2.014 1 77.38 172 SER A O 1
ATOM 1368 N N . SER A 1 173 ? 2.912 43 -2.898 1 77.75 173 SER A N 1
ATOM 1369 C CA . SER A 1 173 ? 2.377 43.562 -1.672 1 77.75 173 SER A CA 1
ATOM 1370 C C . SER A 1 173 ? 1.459 42.594 -0.95 1 77.75 173 SER A C 1
ATOM 1372 O O . SER A 1 173 ? 0.705 41.844 -1.589 1 77.75 173 SER A O 1
ATOM 1374 N N . ALA A 1 174 ? 1.676 42.625 0.409 1 83.31 174 ALA A N 1
ATOM 1375 C CA . ALA A 1 174 ? 0.759 41.938 1.32 1 83.31 174 ALA A CA 1
ATOM 1376 C C . ALA A 1 174 ? -0.457 42.812 1.626 1 83.31 174 ALA A C 1
ATOM 1378 O O . ALA A 1 174 ? -0.347 44.031 1.702 1 83.31 174 ALA A O 1
ATOM 1379 N N . THR A 1 175 ? -1.599 42.188 1.618 1 86.38 175 THR A N 1
ATOM 1380 C CA . THR A 1 175 ? -2.811 42.906 1.986 1 86.38 175 THR A CA 1
ATOM 1381 C C . THR A 1 175 ? -3.355 42.406 3.32 1 86.38 175 THR A C 1
ATOM 1383 O O . THR A 1 175 ? -3.557 41.188 3.5 1 86.38 175 THR A O 1
ATOM 1386 N N . LYS A 1 176 ? -3.498 43.344 4.25 1 83.88 176 LYS A N 1
ATOM 1387 C CA . LYS A 1 176 ? -4.184 43 5.492 1 83.88 176 LYS A CA 1
ATOM 1388 C C . LYS A 1 176 ? -5.688 42.844 5.273 1 83.88 176 LYS A C 1
ATOM 1390 O O . LYS A 1 176 ? -6.344 43.812 4.852 1 83.88 176 LYS A O 1
ATOM 1395 N N . LEU A 1 177 ? -6.18 41.719 5.57 1 84.88 177 LEU A N 1
ATOM 1396 C CA . LEU A 1 177 ? -7.605 41.5 5.352 1 84.88 177 LEU A CA 1
ATOM 1397 C C . LEU A 1 177 ? -8.43 42.094 6.488 1 84.88 177 LEU A C 1
ATOM 1399 O O . LEU A 1 177 ? -9.227 43 6.262 1 84.88 177 LEU A O 1
ATOM 1403 N N . PHE A 1 178 ? -8.312 41.594 7.676 1 84.88 178 PHE A N 1
ATOM 1404 C CA . PHE A 1 178 ? -9 42.094 8.859 1 84.88 178 PHE A CA 1
ATOM 1405 C C . PHE A 1 178 ? -8.297 41.656 10.133 1 84.88 178 PHE A C 1
ATOM 1407 O O . PHE A 1 178 ? -7.344 40.875 10.078 1 84.88 178 PHE A O 1
ATOM 1414 N N . CYS A 1 179 ? -8.703 42.188 11.195 1 89.56 179 CYS A N 1
ATOM 1415 C CA . CYS A 1 179 ? -8.234 41.844 12.531 1 89.56 179 CYS A CA 1
ATOM 1416 C C . CYS A 1 179 ? -9.32 41.094 13.297 1 89.56 179 CYS A C 1
ATOM 1418 O O . CYS A 1 179 ? -10.469 41.531 13.344 1 89.56 179 CYS A O 1
ATOM 1420 N N . CYS A 1 180 ? -8.922 39.969 13.828 1 90.19 180 CYS A N 1
ATOM 1421 C CA . CYS A 1 180 ? -9.859 39.188 14.625 1 90.19 180 CYS A CA 1
ATOM 1422 C C . CYS A 1 180 ? -10.039 39.781 16.016 1 90.19 180 CYS A C 1
ATOM 1424 O O . CYS A 1 180 ? -9.055 40.125 16.672 1 90.19 180 CYS A O 1
ATOM 1426 N N . SER A 1 181 ? -11.297 39.969 16.438 1 87.12 181 SER A N 1
ATOM 1427 C CA . SER A 1 181 ? -11.57 40.562 17.734 1 87.12 181 SER A CA 1
ATOM 1428 C C . SER A 1 181 ? -12.641 39.781 18.5 1 87.12 181 SER A C 1
ATOM 1430 O O . SER A 1 181 ? -13.414 39.031 17.891 1 87.12 181 SER A O 1
ATOM 1432 N N . SER A 1 182 ? -12.555 39.719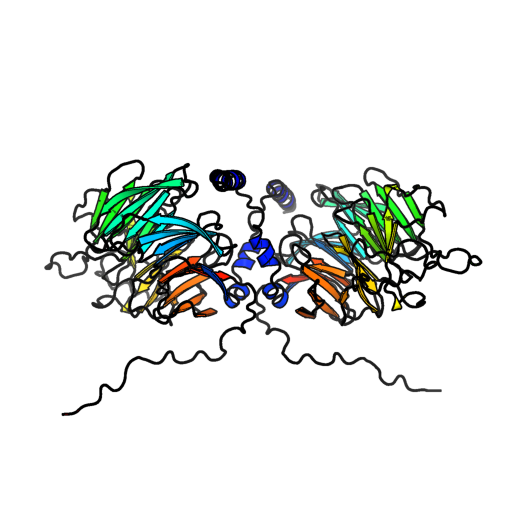 19.844 1 77.94 182 SER A N 1
ATOM 1433 C CA . SER A 1 182 ? -13.531 39.062 20.703 1 77.94 182 SER A CA 1
ATOM 1434 C C . SER A 1 182 ? -14.766 39.938 20.922 1 77.94 182 SER A C 1
ATOM 1436 O O . SER A 1 182 ? -14.648 41.125 21.219 1 77.94 182 SER A O 1
ATOM 1438 N N . SER A 1 183 ? -15.906 39.812 20.203 1 61.28 183 SER A N 1
ATOM 1439 C CA . SER A 1 183 ? -17.078 40.625 20.469 1 61.28 183 SER A CA 1
ATOM 1440 C C . SER A 1 183 ? -17.812 40.156 21.719 1 61.28 183 SER A C 1
ATOM 1442 O O . SER A 1 183 ? -18.812 40.75 22.125 1 61.28 183 SER A O 1
ATOM 1444 N N . ILE A 1 184 ? -17.531 39.031 22.219 1 53.66 184 ILE A N 1
ATOM 1445 C CA . ILE A 1 184 ? -18.5 38.469 23.141 1 53.66 184 ILE A CA 1
ATOM 1446 C C . ILE A 1 184 ? -18.531 39.281 24.438 1 53.66 184 ILE A C 1
ATOM 1448 O O . ILE A 1 184 ? -19.328 39 25.328 1 53.66 184 ILE A O 1
ATOM 1452 N N . GLY A 1 185 ? -17.641 40.125 24.734 1 46.25 185 GLY A N 1
ATOM 1453 C CA . GLY A 1 185 ? -17.781 40.75 26.047 1 46.25 185 GLY A CA 1
ATOM 1454 C C . GLY A 1 185 ? -18.844 41.812 26.078 1 46.25 185 GLY A C 1
ATOM 1455 O O . GLY A 1 185 ? -19.484 42.094 25.062 1 46.25 185 GLY A O 1
ATOM 1456 N N . ASN A 1 186 ? -19.188 42.469 27.266 1 46.5 186 ASN A N 1
ATOM 1457 C CA . ASN A 1 186 ? -20.109 43.531 27.641 1 46.5 186 ASN A CA 1
ATOM 1458 C C . ASN A 1 186 ? -20 44.719 26.672 1 46.5 186 ASN A C 1
ATOM 1460 O O . ASN A 1 186 ? -18.906 45.125 26.297 1 46.5 186 ASN A O 1
ATOM 1464 N N . LYS A 1 187 ? -21.078 45.094 26.047 1 53.28 187 LYS A N 1
ATOM 1465 C CA . LYS A 1 187 ? -21.266 46.281 25.203 1 53.28 187 LYS A CA 1
ATOM 1466 C C . LYS A 1 187 ? -20.328 47.406 25.609 1 53.28 187 LYS A C 1
ATOM 1468 O O . LYS A 1 187 ? -20.203 48.406 24.891 1 53.28 187 LYS A O 1
ATOM 1473 N N . LYS A 1 188 ? -19.797 47.344 26.75 1 56.66 188 LYS A N 1
ATOM 1474 C CA . LYS A 1 188 ? -19.156 48.531 27.281 1 56.66 188 LYS A CA 1
ATOM 1475 C C . LYS A 1 188 ? -17.641 48.5 27.078 1 56.66 188 LYS A C 1
ATOM 1477 O O . LYS A 1 188 ? -16.953 49.469 27.328 1 56.66 188 LYS A O 1
ATOM 1482 N N . GLN A 1 189 ? -17 47.281 26.781 1 56.06 189 GLN A N 1
ATOM 1483 C CA . GLN A 1 189 ? -15.547 47.25 26.609 1 56.06 189 GLN A CA 1
ATOM 1484 C C . GLN A 1 189 ? -15.172 47.125 25.141 1 56.06 189 GLN A C 1
ATOM 1486 O O . GLN A 1 189 ? -15.828 46.406 24.375 1 56.06 189 GLN A O 1
ATOM 1491 N N . PRO A 1 190 ? -14.289 47.938 24.703 1 63.69 190 PRO A N 1
ATOM 1492 C CA . PRO A 1 190 ? -13.82 47.875 23.328 1 63.69 190 PRO A CA 1
ATOM 1493 C C . PRO A 1 190 ? -13.359 46.469 22.938 1 63.69 190 PRO A C 1
ATOM 1495 O O . PRO A 1 190 ? -12.82 45.719 23.766 1 63.69 190 PRO A O 1
ATOM 1498 N N . PRO A 1 191 ? -13.766 46.031 21.734 1 72.06 191 PRO A N 1
ATOM 1499 C CA . PRO A 1 191 ? -13.328 44.688 21.281 1 72.06 191 PRO A CA 1
ATOM 1500 C C . PRO A 1 191 ? -11.812 44.5 21.391 1 72.06 191 PRO A C 1
ATOM 1502 O O . PRO A 1 191 ? -11.055 45.438 21.094 1 72.06 191 PRO A O 1
ATOM 1505 N N . ARG A 1 192 ? -11.445 43.5 22.062 1 84.25 192 ARG A N 1
ATOM 1506 C CA . ARG A 1 192 ? -10.039 43.156 22.219 1 84.25 192 ARG A CA 1
ATOM 1507 C C . ARG A 1 192 ? -9.547 42.281 21.078 1 84.25 192 ARG A C 1
ATOM 1509 O O . ARG A 1 192 ? -10.211 41.344 20.688 1 84.25 192 ARG A O 1
ATOM 1516 N N . LYS A 1 193 ? -8.391 42.656 20.547 1 89.56 193 LYS A N 1
ATOM 1517 C CA . LYS A 1 193 ? -7.75 41.875 19.484 1 89.56 193 LYS A CA 1
ATOM 1518 C C . LYS A 1 193 ? -7.383 40.469 19.984 1 89.56 193 LYS A C 1
ATOM 1520 O O . LYS A 1 193 ? -6.922 40.312 21.125 1 89.56 193 LYS A O 1
ATOM 1525 N N . ILE A 1 194 ? -7.617 39.531 19.172 1 92.81 194 ILE A N 1
ATOM 1526 C CA . ILE A 1 194 ? -7.297 38.125 19.484 1 92.81 194 ILE A CA 1
ATOM 1527 C C . ILE A 1 194 ? -6.035 37.719 18.734 1 92.81 194 ILE A C 1
ATOM 1529 O O . ILE A 1 194 ? -6.016 37.688 17.5 1 92.81 194 ILE A O 1
ATOM 1533 N N . GLY A 1 195 ? -4.918 37.469 19.484 1 95.81 195 GLY A N 1
ATOM 1534 C CA . GLY A 1 195 ? -3.758 36.875 18.844 1 95.81 195 GLY A CA 1
ATOM 1535 C C . GLY A 1 195 ? -4.055 35.531 18.203 1 95.81 195 GLY A C 1
ATOM 1536 O O . GLY A 1 195 ? -4.699 34.656 18.812 1 95.81 195 GLY A O 1
ATOM 1537 N N . LEU A 1 196 ? -3.568 35.312 17 1 97.62 196 LEU A N 1
ATOM 1538 C CA . LEU A 1 196 ? -3.9 34.094 16.266 1 97.62 196 LEU A CA 1
ATOM 1539 C C . LEU A 1 196 ? -2.701 33.156 16.188 1 97.62 196 LEU A C 1
ATOM 1541 O O . LEU A 1 196 ? -1.565 33.594 16.016 1 97.62 196 LEU A O 1
ATOM 1545 N N . ASN A 1 197 ? -2.996 31.844 16.297 1 97.44 197 ASN A N 1
ATOM 1546 C CA . ASN A 1 197 ? -1.959 30.812 16.281 1 97.44 197 ASN A CA 1
ATOM 1547 C C . ASN A 1 197 ? -2.086 29.906 15.055 1 97.44 197 ASN A C 1
ATOM 1549 O O . ASN A 1 197 ? -1.11 29.297 14.633 1 97.44 197 ASN A O 1
ATOM 1553 N N . SER A 1 198 ? -3.271 29.797 14.586 1 98.19 198 SER A N 1
ATOM 1554 C CA . SER A 1 198 ? -3.467 28.828 13.523 1 98.19 198 SER A CA 1
ATOM 1555 C C . SER A 1 198 ? -4.469 29.328 12.484 1 98.19 198 SER A C 1
ATOM 1557 O O . SER A 1 198 ? -5.434 30.016 12.828 1 98.19 198 SER A O 1
ATOM 1559 N N . ILE A 1 199 ? -4.27 28.984 11.281 1 98.25 199 ILE A N 1
ATOM 1560 C CA . ILE A 1 199 ? -5.137 29.281 10.141 1 98.25 199 ILE A CA 1
ATOM 1561 C C . ILE A 1 199 ? -5.145 28.078 9.188 1 98.25 199 ILE A C 1
ATOM 1563 O O . ILE A 1 199 ? -4.098 27.516 8.883 1 98.25 199 ILE A O 1
ATOM 1567 N N . VAL A 1 200 ? -6.285 27.641 8.789 1 98.12 200 VAL A N 1
ATOM 1568 C CA . VAL A 1 200 ? -6.418 26.547 7.828 1 98.12 200 VAL A CA 1
ATOM 1569 C C . VAL A 1 200 ? -7.512 26.875 6.816 1 98.12 200 VAL A C 1
ATOM 1571 O O . VAL A 1 200 ? -8.453 27.594 7.129 1 98.12 200 VAL A O 1
ATOM 1574 N N . ILE A 1 201 ? -7.375 26.359 5.617 1 97.38 201 ILE A N 1
ATOM 1575 C CA . ILE A 1 201 ? -8.375 26.547 4.57 1 97.38 201 ILE A CA 1
ATOM 1576 C C . ILE A 1 201 ? -9.055 25.219 4.266 1 97.38 201 ILE A C 1
ATOM 1578 O O . ILE A 1 201 ? -8.398 24.172 4.191 1 97.38 201 ILE A O 1
ATOM 1582 N N . ASP A 1 202 ? -10.352 25.281 4.102 1 95.62 202 ASP A N 1
ATOM 1583 C CA . ASP A 1 202 ? -11.117 24.094 3.713 1 95.62 202 ASP A CA 1
ATOM 1584 C C . ASP A 1 202 ? -10.797 23.688 2.275 1 95.62 202 ASP A C 1
ATOM 1586 O O . ASP A 1 202 ? -10.969 24.469 1.347 1 95.62 202 ASP A O 1
ATOM 1590 N N . SER A 1 203 ? -10.414 22.484 2.113 1 91.19 203 SER A N 1
ATOM 1591 C CA . SER A 1 203 ? -10.023 22.031 0.78 1 91.19 203 SER A CA 1
ATOM 1592 C C . SER A 1 203 ? -11.242 21.844 -0.12 1 91.19 203 SER A C 1
ATOM 1594 O O . SER A 1 203 ? -11.141 21.969 -1.343 1 91.19 203 SER A O 1
ATOM 1596 N N . ARG A 1 204 ? -12.344 21.625 0.43 1 91.62 204 ARG A N 1
ATOM 1597 C CA . ARG A 1 204 ? -13.57 21.406 -0.334 1 91.62 204 ARG A CA 1
ATOM 1598 C C . ARG A 1 204 ? -14.258 22.719 -0.652 1 91.62 204 ARG A C 1
ATOM 1600 O O . ARG A 1 204 ? -14.875 22.875 -1.711 1 91.62 204 ARG A O 1
ATOM 1607 N N . ILE A 1 205 ? -14.148 23.594 0.299 1 91.5 205 ILE A N 1
ATOM 1608 C CA . ILE A 1 205 ? -14.711 24.922 0.123 1 91.5 205 ILE A CA 1
ATOM 1609 C C . ILE A 1 205 ? -13.609 25.969 0.274 1 91.5 205 ILE A C 1
ATOM 1611 O O . ILE A 1 205 ? -13.477 26.594 1.33 1 91.5 205 ILE A O 1
ATOM 1615 N N . PRO A 1 206 ? -12.906 26.188 -0.771 1 91.06 206 PRO A N 1
ATOM 1616 C CA . PRO A 1 206 ? -11.633 26.891 -0.651 1 91.06 206 PRO A CA 1
ATOM 1617 C C . PRO A 1 206 ? -11.805 28.375 -0.294 1 91.06 206 PRO A C 1
ATOM 1619 O O . PRO A 1 206 ? -10.82 29.062 -0.036 1 91.06 206 PRO A O 1
ATOM 1622 N N . TYR A 1 207 ? -13.039 28.844 -0.206 1 91.75 207 TYR A N 1
ATOM 1623 C CA . TYR A 1 207 ? -13.211 30.234 0.196 1 91.75 207 TYR A CA 1
ATOM 1624 C C . TYR A 1 207 ? -13.508 30.344 1.688 1 91.75 207 TYR A C 1
ATOM 1626 O O . TYR A 1 207 ? -13.711 31.438 2.211 1 91.75 207 TYR A O 1
ATOM 1634 N N . TYR A 1 208 ? -13.516 29.219 2.344 1 93.12 208 TYR A N 1
ATOM 1635 C CA . TYR A 1 208 ? -13.633 29.219 3.799 1 93.12 208 TYR A CA 1
ATOM 1636 C C . TYR A 1 208 ? -12.273 28.984 4.453 1 93.12 208 TYR A C 1
ATOM 1638 O O . TYR A 1 208 ? -11.578 28.016 4.113 1 93.12 208 TYR A O 1
ATOM 1646 N N . PHE A 1 209 ? -11.891 29.812 5.336 1 94.44 209 PHE A N 1
ATOM 1647 C CA . PHE A 1 209 ? -10.75 29.5 6.188 1 94.44 209 PHE A CA 1
ATOM 1648 C C . PHE A 1 209 ? -11.117 29.625 7.66 1 94.44 209 PHE A C 1
ATOM 1650 O O . PHE A 1 209 ? -12.031 30.375 8.016 1 94.44 209 PHE A O 1
ATOM 1657 N N . ALA A 1 210 ? -10.547 28.875 8.445 1 96.94 210 ALA A N 1
ATOM 1658 C CA . ALA A 1 210 ? -10.734 28.875 9.898 1 96.94 210 ALA A CA 1
ATOM 1659 C C . ALA A 1 210 ? -9.492 29.391 10.609 1 96.94 210 ALA A C 1
ATOM 1661 O O . ALA A 1 210 ? -8.367 29.125 10.195 1 96.94 210 ALA A O 1
ATOM 1662 N N . VAL A 1 211 ? -9.719 30.172 11.68 1 97.56 211 VAL A N 1
ATOM 1663 C CA . VAL A 1 211 ? -8.609 30.672 12.5 1 97.56 211 VAL A CA 1
ATOM 1664 C C . VAL A 1 211 ? -8.898 30.406 13.977 1 97.56 211 VAL A C 1
ATOM 1666 O O . VAL A 1 211 ? -10.055 30.219 14.359 1 97.56 211 VAL A O 1
ATOM 1669 N N . GLY A 1 212 ? -7.863 30.266 14.734 1 97 212 GLY A N 1
ATOM 1670 C CA . GLY A 1 212 ? -7.906 30.125 16.172 1 97 212 GLY A CA 1
ATOM 1671 C C . GLY A 1 212 ? -6.648 30.625 16.859 1 97 212 GLY A C 1
ATOM 1672 O O . GLY A 1 212 ? -5.582 30.688 16.25 1 97 212 GLY A O 1
ATOM 1673 N N . GLY A 1 213 ? -6.801 30.969 18.125 1 96 213 GLY A N 1
ATOM 1674 C CA . GLY A 1 213 ? -5.66 31.531 18.828 1 96 213 GLY A CA 1
ATOM 1675 C C . GLY A 1 213 ? -5.906 31.719 20.312 1 96 213 GLY A C 1
ATOM 1676 O O . GLY A 1 213 ? -6.27 30.766 21.016 1 96 213 GLY A O 1
ATOM 1677 N N . SER A 1 214 ? -5.938 33 20.75 1 94.75 214 SER A N 1
ATOM 1678 C CA . SER A 1 214 ? -5.762 33.312 22.172 1 94.75 214 SER A CA 1
ATOM 1679 C C . SER A 1 214 ? -7.062 33.125 22.938 1 94.75 214 SER A C 1
ATOM 1681 O O . SER A 1 214 ? -7.078 33.188 24.172 1 94.75 214 SER A O 1
ATOM 1683 N N . ASP A 1 215 ? -8.148 32.875 22.312 1 93.19 215 ASP A N 1
ATOM 1684 C CA . ASP A 1 215 ? -9.383 32.562 23.031 1 93.19 215 ASP A CA 1
ATOM 1685 C C . ASP A 1 215 ? -9.938 31.203 22.656 1 93.19 215 ASP A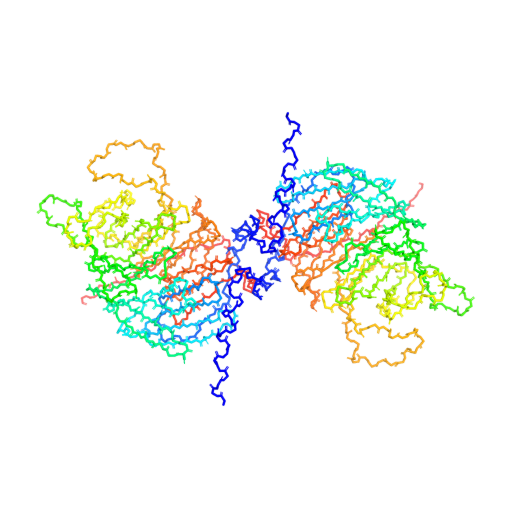 C 1
ATOM 1687 O O . ASP A 1 215 ? -9.234 30.391 22.047 1 93.19 215 ASP A O 1
ATOM 1691 N N . GLU A 1 216 ? -11.156 30.844 23.109 1 94.19 216 GLU A N 1
ATOM 1692 C CA . GLU A 1 216 ? -11.672 29.469 23.031 1 94.19 216 GLU A CA 1
ATOM 1693 C C . GLU A 1 216 ? -12.43 29.234 21.734 1 94.19 216 GLU A C 1
ATOM 1695 O O . GLU A 1 216 ? -12.914 28.141 21.469 1 94.19 216 GLU A O 1
ATOM 1700 N N . TYR A 1 217 ? -12.414 30.219 20.797 1 94 217 TYR A N 1
ATOM 1701 C CA . TYR A 1 217 ? -13.273 30.078 19.625 1 94 217 TYR A CA 1
ATOM 1702 C C . TYR A 1 217 ? -12.445 29.844 18.375 1 94 217 TYR A C 1
ATOM 1704 O O . TYR A 1 217 ? -11.477 30.547 18.109 1 94 217 TYR A O 1
ATOM 1712 N N . ALA A 1 218 ? -12.82 28.812 17.672 1 96.31 218 ALA A N 1
ATOM 1713 C CA . ALA A 1 218 ? -12.43 28.719 16.266 1 96.31 218 ALA A CA 1
ATOM 1714 C C . ALA A 1 218 ? -13.43 29.438 15.375 1 96.31 218 ALA A C 1
ATOM 1716 O O . ALA A 1 218 ? -14.641 29.203 15.469 1 96.31 218 ALA A O 1
ATOM 1717 N N . ARG A 1 219 ? -12.969 30.312 14.547 1 95 219 ARG A N 1
ATOM 1718 C CA . ARG A 1 219 ? -13.828 31.141 13.711 1 95 219 ARG A CA 1
ATOM 1719 C C . ARG A 1 219 ? -13.633 30.828 12.234 1 95 219 ARG A C 1
ATOM 1721 O O . ARG A 1 219 ? -12.492 30.703 11.773 1 95 219 ARG A O 1
ATOM 1728 N N . VAL A 1 220 ? -14.711 30.656 11.547 1 95.25 220 VAL A N 1
ATOM 1729 C CA . VAL A 1 220 ? -14.672 30.406 10.109 1 95.25 220 VAL A CA 1
ATOM 1730 C C . VAL A 1 220 ? -15.109 31.672 9.359 1 95.25 220 VAL A C 1
ATOM 1732 O O . VAL A 1 220 ? -16.156 32.25 9.68 1 95.25 220 VAL A O 1
ATOM 1735 N N . TYR A 1 221 ? -14.336 32.094 8.43 1 92.88 221 TYR A N 1
ATOM 1736 C CA . TYR A 1 221 ? -14.648 33.281 7.617 1 92.88 221 TYR A CA 1
ATOM 1737 C C . TYR A 1 221 ? -14.828 32.906 6.152 1 92.88 221 TYR A C 1
ATOM 1739 O O . TYR A 1 221 ? -14.297 31.875 5.699 1 92.88 221 TYR A O 1
ATOM 1747 N N . ASP A 1 222 ? -15.586 33.625 5.445 1 92 222 ASP A N 1
ATOM 1748 C CA . ASP A 1 222 ? -15.719 33.594 3.994 1 92 222 ASP A CA 1
ATOM 1749 C C . ASP A 1 222 ? -14.844 34.656 3.334 1 92 222 ASP A C 1
ATOM 1751 O O . ASP A 1 222 ? -15.109 35.875 3.465 1 92 222 ASP A O 1
ATOM 1755 N N . ILE A 1 223 ? -13.906 34.281 2.648 1 86.94 223 ILE A N 1
ATOM 1756 C CA . ILE A 1 223 ? -12.93 35.188 2.047 1 86.94 223 ILE A CA 1
ATOM 1757 C C . ILE A 1 223 ? -13.641 36.156 1.108 1 86.94 223 ILE A C 1
ATOM 1759 O O . ILE A 1 223 ? -13.211 37.281 0.948 1 86.94 223 ILE A O 1
ATOM 1763 N N . ARG A 1 224 ? -14.664 35.719 0.536 1 86.31 224 ARG A N 1
ATOM 1764 C CA . ARG A 1 224 ? -15.398 36.531 -0.432 1 86.31 224 ARG A CA 1
ATOM 1765 C C . ARG A 1 224 ? -16.078 37.719 0.248 1 86.31 224 ARG A C 1
ATOM 1767 O O . ARG A 1 224 ? -16.438 38.688 -0.412 1 86.31 224 ARG A O 1
ATOM 1774 N N . LYS A 1 225 ? -16.234 37.594 1.52 1 84.44 225 LYS A N 1
ATOM 1775 C CA . LYS A 1 225 ? -16.922 38.656 2.266 1 84.44 225 LYS A CA 1
ATOM 1776 C C . LYS A 1 225 ? -15.93 39.594 2.941 1 84.44 225 LYS A C 1
ATOM 1778 O O . LYS A 1 225 ? -16.328 40.594 3.557 1 84.44 225 LYS A O 1
ATOM 1783 N N . CYS A 1 226 ? -14.734 39.281 2.877 1 78.81 226 CYS A N 1
ATOM 1784 C CA . CYS A 1 226 ? -13.727 40.094 3.518 1 78.81 226 CYS A CA 1
ATOM 1785 C C . CYS A 1 226 ? -13.461 41.375 2.709 1 78.81 226 CYS A C 1
ATOM 1787 O O . CYS A 1 226 ? -13.391 41.312 1.479 1 78.81 226 CYS A O 1
ATOM 1789 N N . GLN A 1 227 ? -13.609 42.625 3.25 1 67.56 227 GLN A N 1
ATOM 1790 C CA . GLN A 1 227 ? -13.578 43.906 2.58 1 67.56 227 GLN A CA 1
ATOM 1791 C C . GLN A 1 227 ? -12.141 44.375 2.311 1 67.56 227 GLN A C 1
ATOM 1793 O O . GLN A 1 227 ? -11.914 45.375 1.637 1 67.56 227 GLN A O 1
ATOM 1798 N N . TRP A 1 228 ? -11.172 43.688 2.574 1 65.69 228 TRP A N 1
ATOM 1799 C CA . TRP A 1 228 ? -9.773 43.906 2.207 1 65.69 228 TRP A CA 1
ATOM 1800 C C . TRP A 1 228 ? -9.266 45.25 2.719 1 65.69 228 TRP A C 1
ATOM 1802 O O . TRP A 1 228 ? -8.414 45.875 2.086 1 65.69 228 TRP A O 1
ATOM 1812 N N . ASP A 1 229 ? -9.961 45.969 3.594 1 64.44 229 ASP A N 1
ATOM 1813 C CA . ASP A 1 229 ? -9.531 47.281 4.055 1 64.44 229 ASP A CA 1
ATOM 1814 C C . ASP A 1 229 ? -9.32 47.281 5.566 1 64.44 229 ASP A C 1
ATOM 1816 O O . ASP A 1 229 ? -9.258 48.344 6.18 1 64.44 229 ASP A O 1
ATOM 1820 N N . ALA A 1 230 ? -8.93 46.312 6.145 1 61.97 230 ALA A N 1
ATOM 1821 C CA . ALA A 1 230 ? -8.609 46.188 7.566 1 61.97 230 ALA A CA 1
ATOM 1822 C C . ALA A 1 230 ? -9.648 46.906 8.422 1 61.97 230 ALA A C 1
ATOM 1824 O O . ALA A 1 230 ? -9.328 47.406 9.508 1 61.97 230 ALA A O 1
ATOM 1825 N N . ALA A 1 231 ? -10.875 47.156 7.809 1 58.69 231 ALA A N 1
ATOM 1826 C CA . ALA A 1 231 ? -11.859 47.906 8.57 1 58.69 231 ALA A CA 1
ATOM 1827 C C . ALA A 1 231 ? -12.422 47.062 9.719 1 58.69 231 ALA A C 1
ATOM 1829 O O . ALA A 1 231 ? -12.523 45.844 9.609 1 58.69 231 ALA A O 1
ATOM 1830 N N . LYS A 1 232 ? -12.539 47.594 10.93 1 56.84 232 LYS A N 1
ATOM 1831 C CA . LYS A 1 232 ? -13.023 47.031 12.188 1 56.84 232 LYS A CA 1
ATOM 1832 C C . LYS A 1 232 ? -14.273 46.188 11.961 1 56.84 232 LYS A C 1
ATOM 1834 O O . LYS A 1 232 ? -14.438 45.125 12.578 1 56.84 232 LYS A O 1
ATOM 1839 N N . ASP A 1 233 ? -15.062 46.594 10.922 1 58.97 233 ASP A N 1
ATOM 1840 C CA . ASP A 1 233 ? -16.359 45.938 10.773 1 58.97 233 ASP A CA 1
ATOM 1841 C C . ASP A 1 233 ? -16.25 44.688 9.906 1 58.97 233 ASP A C 1
ATOM 1843 O O . ASP A 1 233 ? -17.25 44.031 9.641 1 58.97 233 ASP A O 1
ATOM 1847 N N . SER A 1 234 ? -15.031 44.25 9.75 1 68.25 234 SER A N 1
ATOM 1848 C CA . SER A 1 234 ? -14.875 43.156 8.797 1 68.25 234 SER A CA 1
ATOM 1849 C C . SER A 1 234 ? -14.719 41.812 9.508 1 68.25 234 SER A C 1
ATOM 1851 O O . SER A 1 234 ? -14.789 40.75 8.875 1 68.25 234 SER A O 1
ATOM 1853 N N . ASP A 1 235 ? -14.711 41.812 10.742 1 80.31 235 ASP A N 1
ATOM 1854 C CA . ASP A 1 235 ? -14.602 40.594 11.508 1 80.31 235 ASP A CA 1
ATOM 1855 C C . ASP A 1 235 ? -15.969 39.906 11.664 1 80.31 235 ASP A C 1
ATOM 1857 O O . ASP A 1 235 ? -16.578 40 12.734 1 80.31 235 ASP A O 1
ATOM 1861 N N . GLN A 1 236 ? -16.469 39.375 10.578 1 84.38 236 GLN A N 1
ATOM 1862 C CA . GLN A 1 236 ? -17.766 38.688 10.578 1 84.38 236 GLN A CA 1
ATOM 1863 C C . GLN A 1 236 ? -17.625 37.219 10.195 1 84.38 236 GLN A C 1
ATOM 1865 O O . GLN A 1 236 ? -17.766 36.844 9.031 1 84.38 236 GLN A O 1
ATOM 1870 N N . PRO A 1 237 ? -17.312 36.406 11.25 1 90.25 237 PRO A N 1
ATOM 1871 C CA . PRO A 1 237 ? -17.219 34.969 10.93 1 90.25 237 PRO A CA 1
ATOM 1872 C C . PRO A 1 237 ? -18.547 34.375 10.484 1 90.25 237 PRO A C 1
ATOM 1874 O O . PRO A 1 237 ? -19.609 34.812 10.945 1 90.25 237 PRO A O 1
ATOM 1877 N N . VAL A 1 238 ? -18.5 33.438 9.609 1 90.12 238 VAL A N 1
ATOM 1878 C CA . VAL A 1 238 ? -19.703 32.781 9.141 1 90.12 238 VAL A CA 1
ATOM 1879 C C . VAL A 1 238 ? -20.078 31.656 10.109 1 90.12 238 VAL A C 1
ATOM 1881 O O . VAL A 1 238 ? -21.234 31.219 10.156 1 90.12 238 VAL A O 1
ATOM 1884 N N . ASN A 1 239 ? -19.094 31.141 10.82 1 91 239 ASN A N 1
ATOM 1885 C CA . ASN A 1 239 ? -19.328 30.109 11.836 1 91 239 ASN A CA 1
ATOM 1886 C C . ASN A 1 239 ? -18.281 30.203 12.961 1 91 239 ASN A C 1
ATOM 1888 O O . ASN A 1 239 ? -17.172 30.688 12.742 1 91 239 ASN A O 1
ATOM 1892 N N . THR A 1 240 ? -18.703 29.875 14.133 1 92.75 240 THR A N 1
ATOM 1893 C CA . THR A 1 240 ? -17.812 29.812 15.289 1 92.75 240 THR A CA 1
ATOM 1894 C C . THR A 1 240 ? -17.984 28.5 16.031 1 92.75 240 THR A C 1
ATOM 1896 O O . THR A 1 240 ? -19.109 28.031 16.219 1 92.75 240 THR A O 1
ATOM 1899 N N . PHE A 1 241 ? -16.875 27.906 16.438 1 93.5 241 PHE A N 1
ATOM 1900 C CA . PHE A 1 241 ? -16.891 26.625 17.141 1 93.5 241 PHE A CA 1
ATOM 1901 C C . PHE A 1 241 ? -16.219 26.75 18.5 1 93.5 241 PHE A C 1
ATOM 1903 O O . PHE A 1 241 ? -15.18 27.406 18.625 1 93.5 241 PHE A O 1
ATOM 1910 N N . CYS A 1 242 ? -16.828 26.188 19.484 1 93.5 242 CYS A N 1
ATOM 1911 C CA . CYS A 1 242 ? -16.281 26.109 20.828 1 93.5 242 CYS A CA 1
ATOM 1912 C C . CYS A 1 242 ? -16.984 25.031 21.641 1 93.5 242 CYS A C 1
ATOM 1914 O O . CYS A 1 242 ? -18.219 24.969 21.656 1 93.5 242 CYS A O 1
ATOM 1916 N N . PRO A 1 243 ? -16.188 24.172 22.266 1 92 243 PRO A N 1
ATOM 1917 C CA . PRO A 1 243 ? -16.875 23.281 23.219 1 92 243 PRO A CA 1
ATOM 1918 C C . PRO A 1 243 ? -17.641 24.062 24.281 1 92 243 PRO A C 1
ATOM 1920 O O . PRO A 1 243 ? -17.125 25.047 24.828 1 92 243 PRO A O 1
ATOM 1923 N N . ARG A 1 244 ? -18.75 23.562 24.672 1 89.5 244 ARG A N 1
ATOM 1924 C CA . ARG A 1 244 ? -19.672 24.266 25.562 1 89.5 244 ARG A CA 1
ATOM 1925 C C . ARG A 1 244 ? -19.016 24.547 26.906 1 89.5 244 ARG A C 1
ATOM 1927 O O . ARG A 1 244 ? -19.172 25.641 27.469 1 89.5 244 ARG A O 1
ATOM 1934 N N . HIS A 1 245 ? -18.312 23.578 27.359 1 91.12 245 HIS A N 1
ATOM 1935 C CA . HIS A 1 245 ? -17.781 23.719 28.719 1 91.12 245 HIS A CA 1
ATOM 1936 C C . HIS A 1 245 ? -16.625 24.703 28.75 1 91.12 245 HIS A C 1
ATOM 1938 O O . HIS A 1 245 ? -16.188 25.109 29.828 1 91.12 245 HIS A O 1
ATOM 1944 N N . LEU A 1 246 ? -16.141 25.141 27.594 1 92.5 246 LEU A N 1
ATOM 1945 C CA . LEU A 1 246 ? -15.016 26.078 27.547 1 92.5 246 LEU A CA 1
ATOM 1946 C C . LEU A 1 246 ? -15.5 27.516 27.359 1 92.5 246 LEU A C 1
ATOM 1948 O O . LEU A 1 246 ? -14.711 28.453 27.438 1 92.5 246 LEU A O 1
ATOM 1952 N N . ILE A 1 247 ? -16.719 27.703 27.125 1 89.38 247 ILE A N 1
ATOM 1953 C CA . ILE A 1 247 ? -17.25 29.031 26.875 1 89.38 247 ILE A CA 1
ATOM 1954 C C . ILE A 1 247 ? -17.062 29.906 28.125 1 89.38 247 ILE A C 1
ATOM 1956 O O . ILE A 1 247 ? -17.469 29.531 29.219 1 89.38 247 ILE A O 1
ATOM 1960 N N . GLY A 1 248 ? -16.344 30.953 27.953 1 85.44 248 GLY A N 1
ATOM 1961 C CA . GLY A 1 248 ? -16.109 31.891 29.047 1 85.44 248 GLY A CA 1
ATOM 1962 C C . GLY A 1 248 ? -14.844 31.578 29.812 1 85.44 248 GLY A C 1
ATOM 1963 O O . GLY A 1 248 ? -14.523 32.281 30.797 1 85.44 248 GLY A O 1
ATOM 1964 N N . SER A 1 249 ? -14.188 30.547 29.406 1 85.88 249 SER A N 1
ATOM 1965 C CA . SER A 1 249 ? -12.93 30.219 30.062 1 85.88 249 SER A CA 1
ATOM 1966 C C . SER A 1 249 ? -11.82 31.188 29.688 1 85.88 249 SER A C 1
ATOM 1968 O O . SER A 1 249 ? -11.633 31.484 28.5 1 85.88 249 SER A O 1
ATOM 1970 N N . SER A 1 250 ? -11.141 31.859 30.641 1 82.25 250 SER A N 1
ATOM 1971 C CA . SER A 1 250 ? -10.133 32.875 30.375 1 82.25 250 SER A CA 1
ATOM 1972 C C . SER A 1 250 ? -8.758 32.25 30.141 1 82.25 250 SER A C 1
ATOM 1974 O O . SER A 1 250 ? -7.844 32.906 29.641 1 82.25 250 SER A O 1
ATOM 1976 N N . ASN A 1 251 ? -8.523 31.016 30.312 1 86.75 251 ASN A N 1
ATOM 1977 C CA . ASN A 1 251 ? -7.18 30.453 30.266 1 86.75 251 ASN A CA 1
ATOM 1978 C C . ASN A 1 251 ? -7.043 29.422 29.156 1 86.75 251 ASN A C 1
ATOM 1980 O O . ASN A 1 251 ? -6.086 28.656 29.141 1 86.75 251 ASN A O 1
ATOM 1984 N N . VAL A 1 252 ? -7.969 29.484 28.234 1 91.75 252 VAL A N 1
ATOM 1985 C CA . VAL A 1 252 ? -7.922 28.484 27.172 1 91.75 252 VAL A CA 1
ATOM 1986 C C . VAL A 1 252 ? -7.59 29.156 25.844 1 91.75 252 VAL A C 1
ATOM 1988 O O . VAL A 1 252 ? -8.023 30.281 25.578 1 91.75 252 VAL A O 1
ATOM 1991 N N . HIS A 1 253 ? -6.738 28.625 25.062 1 94.38 253 HIS A N 1
ATOM 1992 C CA . HIS A 1 253 ? -6.469 29.109 23.719 1 94.38 253 HIS A CA 1
ATOM 1993 C C . HIS A 1 253 ? -6.32 27.953 22.734 1 94.38 253 HIS A C 1
ATOM 1995 O O . HIS A 1 253 ? -6.133 26.812 23.141 1 94.38 253 HIS A O 1
ATOM 2001 N N . ILE A 1 254 ? -6.457 28.219 21.547 1 96.5 254 ILE A N 1
ATOM 2002 C CA . ILE A 1 254 ? -6.355 27.234 20.469 1 96.5 254 ILE A CA 1
ATOM 2003 C C . ILE A 1 254 ? -4.914 27.156 19.969 1 96.5 254 ILE A C 1
ATOM 2005 O O . ILE A 1 254 ? -4.289 28.172 19.703 1 96.5 254 ILE A O 1
ATOM 2009 N N . THR A 1 255 ? -4.383 25.906 19.828 1 96.69 255 THR A N 1
ATOM 2010 C CA . THR A 1 255 ? -2.998 25.719 19.422 1 96.69 255 THR A CA 1
ATOM 2011 C C . THR A 1 255 ? -2.926 25.219 17.984 1 96.69 255 THR A C 1
ATOM 2013 O O . THR A 1 255 ? -1.906 25.391 17.312 1 96.69 255 THR A O 1
ATOM 2016 N N . GLY A 1 256 ? -3.906 24.594 17.531 1 97 256 GLY A N 1
ATOM 2017 C CA . GLY A 1 256 ? -3.855 24.031 16.188 1 97 256 GLY A CA 1
ATOM 2018 C C . GLY A 1 256 ? -5.23 23.766 15.594 1 97 256 GLY A C 1
ATOM 2019 O O . GLY A 1 256 ? -6.176 23.469 16.328 1 97 256 GLY A O 1
ATOM 2020 N N . LEU A 1 257 ? -5.328 23.844 14.297 1 98.19 257 LEU A N 1
ATOM 2021 C CA . LEU A 1 257 ? -6.52 23.562 13.508 1 98.19 257 LEU A CA 1
ATOM 2022 C C . LEU A 1 257 ? -6.184 22.656 12.32 1 98.19 257 LEU A C 1
ATOM 2024 O O . LEU A 1 257 ? -5.066 22.719 11.797 1 98.19 257 LEU A O 1
ATOM 2028 N N . ALA A 1 258 ? -7.113 21.844 11.938 1 98.19 258 ALA A N 1
ATOM 2029 C CA . ALA A 1 258 ? -7.012 21.094 10.68 1 98.19 258 ALA A CA 1
ATOM 2030 C C . ALA A 1 258 ? -8.398 20.797 10.117 1 98.19 258 ALA A C 1
ATOM 2032 O O . ALA A 1 258 ? -9.32 20.469 10.859 1 98.19 258 ALA A O 1
ATOM 2033 N N . TYR A 1 259 ? -8.523 20.906 8.805 1 97.38 259 TYR A N 1
ATOM 2034 C CA . TYR A 1 259 ? -9.742 20.469 8.133 1 97.38 259 TYR A CA 1
ATOM 2035 C C . TYR A 1 259 ? -9.602 19.047 7.609 1 97.38 259 TYR A C 1
ATOM 2037 O O . TYR A 1 259 ? -8.547 18.672 7.094 1 97.38 259 TYR A O 1
ATOM 2045 N N . SER A 1 260 ? -10.672 18.312 7.746 1 96.94 260 SER A N 1
ATOM 2046 C CA . SER A 1 260 ? -10.727 17.016 7.059 1 96.94 260 SER A CA 1
ATOM 2047 C C . SER A 1 260 ? -11.133 17.188 5.598 1 96.94 260 SER A C 1
ATOM 2049 O O . SER A 1 260 ? -11.594 18.266 5.199 1 96.94 260 SER A O 1
ATOM 2051 N N . LYS A 1 261 ? -10.992 16.109 4.867 1 94.56 261 LYS A N 1
ATOM 2052 C CA . LYS A 1 261 ? -11.438 16.094 3.477 1 94.56 261 LYS A CA 1
ATOM 2053 C C . LYS A 1 261 ? -12.953 16.25 3.381 1 94.56 261 LYS A C 1
ATOM 2055 O O . LYS A 1 261 ? -13.484 16.578 2.322 1 94.56 261 LYS A O 1
ATOM 2060 N N . SER A 1 262 ? -13.688 15.992 4.434 1 93.75 262 SER A N 1
ATOM 2061 C CA . SER A 1 262 ? -15.141 16.125 4.461 1 93.75 262 SER A CA 1
ATOM 2062 C C . SER A 1 262 ? -15.555 17.438 5.129 1 93.75 262 SER A C 1
ATOM 2064 O O . SER A 1 262 ? -16.703 17.578 5.555 1 93.75 262 SER A O 1
ATOM 2066 N N . SER A 1 263 ? -14.648 18.344 5.402 1 94.94 263 SER A N 1
ATOM 2067 C CA . SER A 1 263 ? -14.875 19.703 5.895 1 94.94 263 SER A CA 1
ATOM 2068 C C . SER A 1 263 ? -15.242 19.688 7.375 1 94.94 263 SER A C 1
ATOM 2070 O O . SER A 1 263 ? -16.031 20.531 7.828 1 94.94 263 SER A O 1
ATOM 2072 N N . GLU A 1 264 ? -14.797 18.703 8.039 1 95.88 264 GLU A N 1
ATOM 2073 C CA . GLU A 1 264 ? -14.828 18.75 9.5 1 95.88 264 GLU A CA 1
ATOM 2074 C C . GLU A 1 264 ? -13.633 19.531 10.047 1 95.88 264 GLU A C 1
ATOM 2076 O O . GLU A 1 264 ? -12.539 19.484 9.477 1 95.88 264 GLU A O 1
ATOM 2081 N N . LEU A 1 265 ? -13.867 20.203 11.148 1 97.19 265 LEU A N 1
ATOM 2082 C CA . LEU A 1 265 ? -12.805 21.031 11.703 1 97.19 265 LEU A CA 1
ATOM 2083 C C . LEU A 1 265 ? -12.273 20.438 13.008 1 97.19 265 LEU A C 1
ATOM 2085 O O . LEU A 1 265 ? -13.039 20.25 13.953 1 97.19 265 LEU A O 1
ATOM 2089 N N . LEU A 1 266 ? -11.047 20.125 12.977 1 97.88 266 LEU A N 1
ATOM 2090 C CA . LEU A 1 266 ? -10.32 19.641 14.148 1 97.88 266 LEU A CA 1
ATOM 2091 C C . LEU A 1 266 ? -9.688 20.812 14.898 1 97.88 266 LEU A C 1
ATOM 2093 O O . LEU A 1 266 ? -9.008 21.656 14.305 1 97.88 266 LEU A O 1
ATOM 2097 N N . VAL A 1 267 ? -9.922 20.891 16.25 1 97.44 267 VAL A N 1
ATOM 2098 C CA . VAL A 1 267 ? -9.43 22 17.062 1 97.44 267 VAL A CA 1
ATOM 2099 C C . VAL A 1 267 ? -8.688 21.453 18.281 1 97.44 267 VAL A C 1
ATOM 2101 O O . VAL A 1 267 ? -9.234 20.672 19.047 1 97.44 267 VAL A O 1
ATOM 2104 N N . SER A 1 268 ? -7.473 21.906 18.453 1 97.44 268 SER A N 1
ATOM 2105 C CA . SER A 1 268 ? -6.668 21.531 19.609 1 97.44 268 SER A CA 1
ATOM 2106 C C . SER A 1 268 ? -6.52 22.688 20.594 1 97.44 268 SER A C 1
ATOM 2108 O O . SER A 1 268 ? -6.195 23.812 20.188 1 97.44 268 SER A O 1
ATOM 2110 N N . TYR A 1 269 ? -6.727 22.438 21.859 1 96.19 269 TYR A N 1
ATOM 2111 C CA . TYR A 1 269 ? -6.656 23.453 22.891 1 96.19 269 TYR A CA 1
ATOM 2112 C C . TYR A 1 269 ? -5.461 23.234 23.812 1 96.19 269 TYR A C 1
ATOM 2114 O O . TYR A 1 269 ? -5.066 22.094 24.047 1 96.19 269 TYR A O 1
ATOM 2122 N N . ASN A 1 270 ? -4.93 24.344 24.281 1 93.69 270 ASN A N 1
ATOM 2123 C CA . ASN A 1 270 ? -3.895 24.266 25.312 1 93.69 270 ASN A CA 1
ATOM 2124 C C . ASN A 1 270 ? -4.445 23.703 26.609 1 93.69 270 ASN A C 1
ATOM 2126 O O . ASN A 1 270 ? -5.5 24.125 27.078 1 93.69 270 ASN A O 1
ATOM 2130 N N . ASP A 1 271 ? -3.566 22.766 27.172 1 88.19 271 ASP A N 1
ATOM 2131 C CA . ASP A 1 271 ? -3.918 22.141 28.438 1 88.19 271 ASP A CA 1
ATOM 2132 C C . ASP A 1 271 ? -5.352 21.609 28.422 1 88.19 271 ASP A C 1
ATOM 2134 O O . ASP A 1 271 ? -6.082 21.734 29.406 1 88.19 271 ASP A O 1
ATOM 2138 N N . GLU A 1 272 ? -5.84 21.25 27.312 1 83.56 272 GLU A N 1
ATOM 2139 C CA . GLU A 1 272 ? -7.18 20.734 27.031 1 83.56 272 GLU A CA 1
ATOM 2140 C C . GLU A 1 272 ? -7.148 19.672 25.953 1 83.56 272 GLU A C 1
ATOM 2142 O O . GLU A 1 272 ? -6.086 19.125 25.641 1 83.56 272 GLU A O 1
ATOM 2147 N N . LEU A 1 273 ? -8.289 19.297 25.5 1 91.69 273 LEU A N 1
ATOM 2148 C CA . LEU A 1 273 ? -8.43 18.156 24.609 1 91.69 273 LEU A CA 1
ATOM 2149 C C . LEU A 1 273 ? -8.516 18.609 23.156 1 91.69 273 LEU A C 1
ATOM 2151 O O . LEU A 1 273 ? -8.203 19.75 22.844 1 91.69 273 LEU A O 1
ATOM 2155 N N . ILE A 1 274 ? -8.648 17.703 22.297 1 97.19 274 ILE A N 1
ATOM 2156 C CA . ILE A 1 274 ? -8.859 17.938 20.875 1 97.19 274 ILE A CA 1
ATOM 2157 C C . ILE A 1 274 ? -10.312 17.625 20.516 1 97.19 274 ILE A C 1
ATOM 2159 O O . ILE A 1 274 ? -10.859 16.609 20.922 1 97.19 274 ILE A O 1
ATOM 2163 N N . TYR A 1 275 ? -10.914 18.547 19.766 1 97 275 TYR A N 1
ATOM 2164 C CA . TYR A 1 275 ? -12.328 18.406 19.422 1 97 275 TYR A CA 1
ATOM 2165 C C . TYR A 1 275 ? -12.523 18.406 17.922 1 97 275 TYR A C 1
ATOM 2167 O O . TYR A 1 275 ? -11.875 19.172 17.203 1 97 275 TYR A O 1
ATOM 2175 N N . LEU A 1 276 ? -13.406 17.531 17.484 1 97.56 276 LEU A N 1
ATOM 2176 C CA . LEU A 1 276 ? -13.789 17.484 16.078 1 97.56 276 LEU A CA 1
ATOM 2177 C C . LEU A 1 276 ? -15.195 18.031 15.883 1 97.56 276 LEU A C 1
ATOM 2179 O O . LEU A 1 276 ? -16.172 17.469 16.391 1 97.56 276 LEU A O 1
ATOM 2183 N N . PHE A 1 277 ? -15.305 19.141 15.141 1 96.06 277 PHE A N 1
ATOM 2184 C CA . PHE A 1 277 ? -16.594 19.766 14.867 1 96.06 277 PHE A CA 1
ATOM 2185 C C . PHE A 1 277 ? -17.047 19.453 13.445 1 96.06 277 PHE A C 1
ATOM 2187 O O . PHE A 1 277 ? -16.281 19.578 12.492 1 96.06 277 PHE A O 1
ATOM 2194 N N . GLU A 1 278 ? -18.25 18.984 13.352 1 91.88 278 GLU A N 1
ATOM 2195 C CA . GLU A 1 278 ? -18.828 18.797 12.023 1 91.88 278 GLU A CA 1
ATOM 2196 C C . GLU A 1 278 ? -19.125 20.141 11.359 1 91.88 278 GLU A C 1
ATOM 2198 O O . GLU A 1 278 ? -19.281 21.156 12.039 1 91.88 278 GLU A O 1
ATOM 2203 N N . LYS A 1 279 ? -19.203 20.156 10.125 1 82.75 279 LYS A N 1
ATOM 2204 C CA . LYS A 1 279 ? -19.359 21.375 9.328 1 82.75 279 LYS A CA 1
ATOM 2205 C C . LYS A 1 279 ? -20.578 22.172 9.773 1 82.75 279 LYS A C 1
ATOM 2207 O O . LYS A 1 279 ? -20.5 23.406 9.906 1 82.75 279 LYS A O 1
ATOM 2212 N N . ASN A 1 280 ? -21.672 21.516 10 1 72.81 280 ASN A N 1
ATOM 2213 C CA . ASN A 1 280 ? -22.922 22.219 10.289 1 72.81 280 ASN A CA 1
ATOM 2214 C C . ASN A 1 280 ? -23.109 22.406 11.789 1 72.81 280 ASN A C 1
ATOM 2216 O O . ASN A 1 280 ? -24.141 22.922 12.227 1 72.81 280 ASN A O 1
ATOM 2220 N N . ALA A 1 281 ? -22.094 22 12.57 1 64.62 281 ALA A N 1
ATOM 2221 C CA . ALA A 1 281 ? -22.281 22 14.016 1 64.62 281 ALA A CA 1
ATOM 2222 C C . ALA A 1 281 ? -21.953 23.375 14.609 1 64.62 281 ALA A C 1
ATOM 2224 O O . ALA A 1 281 ? -21.922 23.531 15.828 1 64.62 281 ALA A O 1
ATOM 2225 N N . GLY A 1 282 ? -21.656 24.344 13.852 1 56.25 282 GLY A N 1
ATOM 2226 C CA . GLY A 1 282 ? -21.266 25.641 14.383 1 56.25 282 GLY A CA 1
ATOM 2227 C C . GLY A 1 282 ? -22.422 26.406 14.984 1 56.25 282 GLY A C 1
ATOM 2228 O O . GLY A 1 282 ? -23.578 26.016 14.844 1 56.25 282 GLY A O 1
ATOM 2229 N N . PHE A 1 283 ? -22.109 27.234 16.109 1 53.12 283 PHE A N 1
ATOM 2230 C CA . PHE A 1 283 ? -23.078 28.109 16.734 1 53.12 283 PHE A CA 1
ATOM 2231 C C . PHE A 1 283 ? -23.609 29.141 15.742 1 53.12 283 PHE A C 1
ATOM 2233 O O . PHE A 1 283 ? -22.828 29.734 14.992 1 53.12 283 PHE A O 1
ATOM 2240 N N . ASP A 1 284 ? -24.734 28.922 15.133 1 46.81 284 ASP A N 1
ATOM 2241 C CA . ASP A 1 284 ? -25.172 30.141 14.453 1 46.81 284 ASP A CA 1
ATOM 2242 C C . ASP A 1 284 ? -24.656 31.375 15.18 1 46.81 284 ASP A C 1
ATOM 2244 O O . ASP A 1 284 ? -24.109 31.281 16.281 1 46.81 284 ASP A O 1
ATOM 2248 N N . SER A 1 285 ? -25.422 32.562 15.156 1 42.31 285 SER A N 1
ATOM 2249 C CA . SER A 1 285 ? -25.109 33.906 15.664 1 42.31 285 SER A CA 1
ATOM 2250 C C . SER A 1 285 ? -24.578 33.844 17.094 1 42.31 285 SER A C 1
ATOM 2252 O O . SER A 1 285 ? -24.688 32.812 17.75 1 42.31 285 SER A O 1
ATOM 2254 N N . LEU A 1 286 ? -24.312 35.156 17.812 1 38.19 286 LEU A N 1
ATOM 2255 C CA . LEU A 1 286 ? -23.844 35.562 19.125 1 38.19 286 LEU A CA 1
ATOM 2256 C C . LEU A 1 286 ? -24.469 34.719 20.234 1 38.19 286 LEU A C 1
ATOM 2258 O O . LEU A 1 286 ? -25.609 34.25 20.109 1 38.19 286 LEU A O 1
ATOM 2262 N N . PRO A 1 287 ? -23.625 34.219 21.188 1 37.16 287 PRO A N 1
ATOM 2263 C CA . PRO A 1 287 ? -24.125 33.531 22.391 1 37.16 287 PRO A CA 1
ATOM 2264 C C . PRO A 1 287 ? -25.484 34.062 22.844 1 37.16 287 PRO A C 1
ATOM 2266 O O . PRO A 1 287 ? -25.984 33.688 23.891 1 37.16 287 PRO A O 1
ATOM 2269 N N . SER A 1 288 ? -26.047 35.125 22.312 1 32.59 288 SER A N 1
ATOM 2270 C CA . SER A 1 288 ? -27.219 35.531 23.094 1 32.59 288 SER A CA 1
ATOM 2271 C C . SER A 1 288 ? -28.25 34.406 23.156 1 32.59 288 SER A C 1
ATOM 2273 O O . SER A 1 288 ? -29.094 34.375 24.047 1 32.59 288 SER A O 1
ATOM 2275 N N . CYS A 1 289 ? -28.859 33.906 22 1 32.28 289 CYS A N 1
ATOM 2276 C CA . CYS A 1 289 ? -30.078 33.156 22.297 1 32.28 289 CYS A CA 1
ATOM 2277 C C . CYS A 1 289 ? -29.734 31.719 22.656 1 32.28 289 CYS A C 1
ATOM 2279 O O . CYS A 1 289 ? -29.453 30.891 21.781 1 32.28 289 CYS A O 1
ATOM 2281 N N . ALA A 1 290 ? -29.25 31.375 23.828 1 34.28 290 ALA A N 1
ATOM 2282 C CA . ALA A 1 290 ? -29.047 30.203 24.703 1 34.28 290 ALA A CA 1
ATOM 2283 C C . ALA A 1 290 ? -30.141 29.172 24.484 1 34.28 290 ALA A C 1
ATOM 2285 O O . ALA A 1 290 ? -30.109 28.094 25.078 1 34.28 290 ALA A O 1
ATOM 2286 N N . ALA A 1 291 ? -31.344 29.453 24.125 1 35.06 291 ALA A N 1
ATOM 2287 C CA . ALA A 1 291 ? -32.469 28.594 24.547 1 35.06 291 ALA A CA 1
ATOM 2288 C C . ALA A 1 291 ? -32.594 27.359 23.656 1 35.06 291 ALA A C 1
ATOM 2290 O O . ALA A 1 291 ? -33.438 26.5 23.875 1 35.06 291 ALA A O 1
ATOM 2291 N N . SER A 1 292 ? -32.375 27.359 22.391 1 35.81 292 SER A N 1
ATOM 2292 C CA . SER A 1 292 ? -32.906 26.141 21.781 1 35.81 292 SER A CA 1
ATOM 2293 C C . SER A 1 292 ? -32.031 24.938 22.078 1 35.81 292 SER A C 1
ATOM 2295 O O . SER A 1 292 ? -30.953 24.797 21.516 1 35.81 292 SER A O 1
ATOM 2297 N N . GLU A 1 293 ? -31.953 24.406 23.344 1 36.59 293 GLU A N 1
ATOM 2298 C CA . GLU A 1 293 ? -31.516 23.172 23.969 1 36.59 293 GLU A CA 1
ATOM 2299 C C . GLU A 1 293 ? -31.984 21.953 23.203 1 36.59 293 GLU A C 1
ATOM 2301 O O . GLU A 1 293 ? -32.844 21.203 23.688 1 36.59 293 GLU A O 1
ATOM 2306 N N . ASP A 1 294 ? -32.5 21.938 22.016 1 38.19 294 ASP A N 1
ATOM 2307 C CA . ASP A 1 294 ? -32.875 20.531 21.781 1 38.19 294 ASP A CA 1
ATOM 2308 C C . ASP A 1 294 ? -31.672 19.609 21.969 1 38.19 294 ASP A C 1
ATOM 2310 O O . ASP A 1 294 ? -30.703 19.688 21.203 1 38.19 294 ASP A O 1
ATOM 2314 N N . PRO A 1 295 ? -31.391 19.094 23.141 1 39 295 PRO A N 1
ATOM 2315 C CA . PRO A 1 295 ? -30.359 18.094 23.469 1 39 295 PRO A CA 1
ATOM 2316 C C . PRO A 1 295 ? -30.188 17.062 22.359 1 39 295 PRO A C 1
ATOM 2318 O O . PRO A 1 295 ? -29.172 16.359 22.328 1 39 295 PRO A O 1
ATOM 2321 N N . LYS A 1 296 ? -31.25 16.812 21.594 1 42.53 296 LYS A N 1
ATOM 2322 C CA . LYS A 1 296 ? -31.25 15.633 20.734 1 42.53 296 LYS A CA 1
ATOM 2323 C C . LYS A 1 296 ? -30.234 15.797 19.594 1 42.53 296 LYS A C 1
ATOM 2325 O O . LYS A 1 296 ? -29.797 14.805 19.016 1 42.53 296 LYS A O 1
ATOM 2330 N N . ASN A 1 297 ? -30.234 16.938 18.984 1 42.38 297 ASN A N 1
ATOM 2331 C CA . ASN A 1 297 ? -29.422 17.094 17.781 1 42.38 297 ASN A CA 1
ATOM 2332 C C . ASN A 1 297 ? -28.016 17.578 18.094 1 42.38 297 ASN A C 1
ATOM 2334 O O . ASN A 1 297 ? -27.359 18.172 17.25 1 42.38 297 ASN A O 1
ATOM 2338 N N . LEU A 1 298 ? -27.734 17.828 19.297 1 44.78 298 LEU A N 1
ATOM 2339 C CA . LEU A 1 298 ? -26.359 18.234 19.547 1 44.78 298 LEU A CA 1
ATOM 2340 C C . LEU A 1 298 ? -25.391 17.156 19.125 1 44.78 298 LEU A C 1
ATOM 2342 O O . LEU A 1 298 ? -25.203 16.172 19.844 1 44.78 298 LEU A O 1
ATOM 2346 N N . GLN A 1 299 ? -25.359 16.875 17.906 1 53.41 299 GLN A N 1
ATOM 2347 C CA . GLN A 1 299 ? -24.312 15.969 17.422 1 53.41 299 GLN A CA 1
ATOM 2348 C C . GLN A 1 299 ? -23.062 16.078 18.266 1 53.41 299 GLN A C 1
ATOM 2350 O O . GLN A 1 299 ? -22.516 17.172 18.438 1 53.41 299 GLN A O 1
ATOM 2355 N N . GLU A 1 300 ? -22.938 15.148 19.172 1 63 300 GLU A N 1
ATOM 2356 C CA . GLU A 1 300 ? -21.828 15.039 20.125 1 63 300 GLU A CA 1
ATOM 2357 C C . GLU A 1 300 ? -20.484 15.242 19.453 1 63 300 GLU A C 1
ATOM 2359 O O . GLU A 1 300 ? -20.172 14.578 18.453 1 63 300 GLU A O 1
ATOM 2364 N N . THR A 1 301 ? -19.891 16.469 19.672 1 84.06 301 THR A N 1
ATOM 2365 C CA . THR A 1 301 ? -18.5 16.75 19.312 1 84.06 301 THR A CA 1
ATOM 2366 C C . THR A 1 301 ? -17.594 15.602 19.75 1 84.06 301 THR A C 1
ATOM 2368 O O . THR A 1 301 ? -17.672 15.141 20.891 1 84.06 301 THR A O 1
ATOM 2371 N N . ARG A 1 302 ? -16.922 15.016 18.797 1 93.06 302 ARG A N 1
ATOM 2372 C CA . ARG A 1 302 ? -15.961 13.977 19.141 1 93.06 302 ARG A CA 1
ATOM 2373 C C . ARG A 1 302 ? -14.742 14.57 19.844 1 93.06 302 ARG A C 1
ATOM 2375 O O . ARG A 1 302 ? -14.266 15.641 19.469 1 93.06 302 ARG A O 1
ATOM 2382 N N . VAL A 1 303 ? -14.305 13.867 20.844 1 96.19 303 VAL A N 1
ATOM 2383 C CA . VAL A 1 303 ? -13.227 14.375 21.703 1 96.19 303 VAL A CA 1
ATOM 2384 C C . VAL A 1 303 ? -12.086 13.359 21.75 1 96.19 303 VAL A C 1
ATOM 2386 O O . VAL A 1 303 ? -12.32 12.164 21.891 1 96.19 303 VAL A O 1
ATOM 2389 N N . TYR A 1 304 ? -10.906 13.82 21.578 1 96.31 304 TYR A N 1
ATOM 2390 C CA . TYR A 1 304 ? -9.703 13.008 21.688 1 96.31 304 TYR A CA 1
ATOM 2391 C C . TYR A 1 304 ? -8.852 13.43 22.875 1 96.31 304 TYR A C 1
ATOM 2393 O O . TYR A 1 304 ? -8.492 14.609 23 1 96.31 304 TYR A O 1
ATOM 2401 N N . SER A 1 305 ? -8.523 12.438 23.688 1 94.06 305 SER A N 1
ATOM 2402 C CA . SER A 1 305 ? -7.867 12.75 24.953 1 94.06 305 SER A CA 1
ATOM 2403 C C . SER A 1 305 ? -6.586 11.945 25.125 1 94.06 305 SER A C 1
ATOM 2405 O O . SER A 1 305 ? -6.391 10.922 24.469 1 94.06 305 SER A O 1
ATOM 2407 N N . GLY A 1 306 ? -5.672 12.461 26.062 1 90.88 306 GLY A N 1
ATOM 2408 C CA . GLY A 1 306 ? -4.461 11.742 26.422 1 90.88 306 GLY A CA 1
ATOM 2409 C C . GLY A 1 306 ? -3.197 12.555 26.219 1 90.88 306 GLY A C 1
ATOM 2410 O O . GLY A 1 306 ? -2.287 12.516 27.047 1 90.88 306 GLY A O 1
ATOM 2411 N N . HIS A 1 307 ? -3.191 13.305 25.172 1 89.75 307 HIS A N 1
ATOM 2412 C CA . HIS A 1 307 ? -1.994 14.078 24.859 1 89.75 307 HIS A CA 1
ATOM 2413 C C . HIS A 1 307 ? -1.837 15.258 25.812 1 89.75 307 HIS A C 1
ATOM 2415 O O . HIS A 1 307 ? -2.787 15.633 26.5 1 89.75 307 HIS A O 1
ATOM 2421 N N . ARG A 1 308 ? -0.635 15.797 25.844 1 88 308 ARG A N 1
ATOM 2422 C CA . ARG A 1 308 ? -0.333 16.984 26.641 1 88 308 ARG A CA 1
ATOM 2423 C C . ARG A 1 308 ? 0.012 18.172 25.75 1 88 308 ARG A C 1
ATOM 2425 O O . ARG A 1 308 ? 0.867 18.062 24.859 1 88 308 ARG A O 1
ATOM 2432 N N . ASN A 1 309 ? -0.685 19.219 26 1 90 309 ASN A N 1
ATOM 2433 C CA . ASN A 1 309 ? -0.504 20.422 25.188 1 90 309 ASN A CA 1
ATOM 2434 C C . ASN A 1 309 ? -0.468 21.672 26.062 1 90 309 ASN A C 1
ATOM 2436 O O . ASN A 1 309 ? -1.459 22.406 26.156 1 90 309 ASN A O 1
ATOM 2440 N N . ALA A 1 310 ? 0.696 22.016 26.625 1 86.5 310 ALA A N 1
ATOM 2441 C CA . ALA A 1 310 ? 0.767 23.141 27.547 1 86.5 310 ALA A CA 1
ATOM 2442 C C . ALA A 1 310 ? 1.942 24.047 27.219 1 86.5 310 ALA A C 1
ATOM 2444 O O . ALA A 1 310 ? 2.043 25.156 27.734 1 86.5 310 ALA A O 1
ATOM 2445 N N . GLN A 1 311 ? 2.709 23.609 26.328 1 82.69 311 GLN A N 1
ATOM 2446 C CA . GLN A 1 311 ? 3.98 24.328 26.219 1 82.69 311 GLN A CA 1
ATOM 2447 C C . GLN A 1 311 ? 4.129 24.984 24.859 1 82.69 311 GLN A C 1
ATOM 2449 O O . GLN A 1 311 ? 4.855 25.969 24.719 1 82.69 311 GLN A O 1
ATOM 2454 N N . THR A 1 312 ? 3.588 24.438 23.875 1 83.75 312 THR A N 1
ATOM 2455 C CA . THR A 1 312 ? 3.869 24.891 22.531 1 83.75 312 THR A CA 1
ATOM 2456 C C . THR A 1 312 ? 2.578 25.047 21.719 1 83.75 312 THR A C 1
ATOM 2458 O O . THR A 1 312 ? 1.505 24.656 22.188 1 83.75 312 THR A O 1
ATOM 2461 N N . VAL A 1 313 ? 2.725 25.812 20.625 1 87.44 313 VAL A N 1
ATOM 2462 C CA . VAL A 1 313 ? 1.667 25.797 19.625 1 87.44 313 VAL A CA 1
ATOM 2463 C C . VAL A 1 313 ? 1.704 24.484 18.844 1 87.44 313 VAL A C 1
ATOM 2465 O O . VAL A 1 313 ? 2.469 24.344 17.891 1 87.44 313 VAL A O 1
ATOM 2468 N N . LYS A 1 314 ? 0.917 23.562 19.359 1 88.62 314 LYS A N 1
ATOM 2469 C CA . LYS A 1 314 ? 0.971 22.188 18.859 1 88.62 314 LYS A CA 1
ATOM 2470 C C . LYS A 1 314 ? 0.045 22 17.672 1 88.62 314 LYS A C 1
ATOM 2472 O O . LYS A 1 314 ? -1.057 22.547 17.641 1 88.62 314 LYS A O 1
ATOM 2477 N N . GLY A 1 315 ? 0.597 21.172 16.75 1 91.38 315 GLY A N 1
ATOM 2478 C CA . GLY A 1 315 ? -0.206 20.875 15.578 1 91.38 315 GLY A CA 1
ATOM 2479 C C . GLY A 1 315 ? -1.061 19.625 15.75 1 91.38 315 GLY A C 1
ATOM 2480 O O . GLY A 1 315 ? -0.786 18.797 16.609 1 91.38 315 GLY A O 1
ATOM 2481 N N . VAL A 1 316 ? -2.162 19.578 15.016 1 97.12 316 VAL A N 1
ATOM 2482 C CA . VAL A 1 316 ? -3.043 18.422 14.875 1 97.12 316 VAL A CA 1
ATOM 2483 C C . VAL A 1 316 ? -3.318 18.156 13.391 1 97.12 316 VAL A C 1
ATOM 2485 O O . VAL A 1 316 ? -3.195 19.062 12.562 1 97.12 316 VAL A O 1
ATOM 2488 N N . ASN A 1 317 ? -3.586 16.938 13.117 1 98.38 317 ASN A N 1
ATOM 2489 C CA . ASN A 1 317 ? -3.828 16.609 11.719 1 98.38 317 ASN A CA 1
ATOM 2490 C C . ASN A 1 317 ? -4.66 15.328 11.586 1 98.38 317 ASN A C 1
ATOM 2492 O O . ASN A 1 317 ? -5.023 14.711 12.594 1 98.38 317 ASN A O 1
ATOM 2496 N N . PHE A 1 318 ? -5.043 15.062 10.391 1 98.5 318 PHE A N 1
ATOM 2497 C CA . PHE A 1 318 ? -5.711 13.812 10.039 1 98.5 318 PHE A CA 1
ATOM 2498 C C . PHE A 1 318 ? -4.738 12.852 9.367 1 98.5 318 PHE A C 1
ATOM 2500 O O . PHE A 1 318 ? -3.666 13.258 8.922 1 98.5 318 PHE A O 1
ATOM 2507 N N . PHE A 1 319 ? -5.113 11.586 9.391 1 97.94 319 PHE A N 1
ATOM 2508 C CA . PHE A 1 319 ? -4.309 10.531 8.789 1 97.94 319 PHE A CA 1
ATOM 2509 C C . PHE A 1 319 ? -5.191 9.5 8.102 1 97.94 319 PHE A C 1
ATOM 2511 O O . PHE A 1 319 ? -6.297 9.211 8.562 1 97.94 319 PHE A O 1
ATOM 2518 N N . GLY A 1 320 ? -4.645 9.016 7 1 95.88 320 GLY A N 1
ATOM 2519 C CA . GLY A 1 320 ? -5.395 8.07 6.191 1 95.88 320 GLY A CA 1
ATOM 2520 C C . GLY A 1 320 ? -5.953 8.688 4.922 1 95.88 320 GLY A C 1
ATOM 2521 O O . GLY A 1 320 ? -6.191 9.891 4.863 1 95.88 320 GLY A O 1
ATOM 2522 N N . PRO A 1 321 ? -6.258 7.848 3.918 1 92.44 321 PRO A N 1
ATOM 2523 C CA . PRO A 1 321 ? -6.723 8.383 2.635 1 92.44 321 PRO A CA 1
ATOM 2524 C C . PRO A 1 321 ? -8.039 9.148 2.754 1 92.44 321 PRO A C 1
ATOM 2526 O O . PRO A 1 321 ? -8.289 10.078 1.988 1 92.44 321 PRO A O 1
ATOM 2529 N N . ASN A 1 322 ? -8.883 8.781 3.693 1 93.5 322 ASN A N 1
ATOM 2530 C CA . ASN A 1 322 ? -10.148 9.477 3.906 1 93.5 322 ASN A CA 1
ATOM 2531 C C . ASN A 1 322 ? -10.25 10.031 5.324 1 93.5 322 ASN A C 1
ATOM 2533 O O . ASN A 1 322 ? -11.336 10.078 5.898 1 93.5 322 ASN A O 1
ATOM 2537 N N . ASP A 1 323 ? -9.094 10.289 5.875 1 97.19 323 ASP A N 1
ATOM 2538 C CA . ASP A 1 323 ? -9.016 10.875 7.207 1 97.19 323 ASP A CA 1
ATOM 2539 C C . ASP A 1 323 ? -9.633 9.953 8.25 1 97.19 323 ASP A C 1
ATOM 2541 O O . ASP A 1 323 ? -10.43 10.383 9.086 1 97.19 323 ASP A O 1
ATOM 2545 N N . GLU A 1 324 ? -9.273 8.695 8.227 1 96.62 324 GLU A N 1
ATOM 2546 C CA . GLU A 1 324 ? -9.805 7.699 9.156 1 96.62 324 GLU A CA 1
ATOM 2547 C C . GLU A 1 324 ? -9.258 7.906 10.562 1 96.62 324 GLU A C 1
ATOM 2549 O O . GLU A 1 324 ? -9.805 7.375 11.531 1 96.62 324 GLU A O 1
ATOM 2554 N N . TYR A 1 325 ? -8.18 8.711 10.695 1 98.06 325 TYR A N 1
ATOM 2555 C CA . TYR A 1 325 ? -7.52 8.859 11.984 1 98.06 325 TYR A CA 1
ATOM 2556 C C . TYR A 1 325 ? -7.23 10.328 12.289 1 98.06 325 TYR A C 1
ATOM 2558 O O . TYR A 1 325 ? -7.191 11.156 11.375 1 98.06 325 TYR A O 1
ATOM 2566 N N . VAL A 1 326 ? -7.035 10.625 13.555 1 98.19 326 VAL A N 1
ATOM 2567 C CA . VAL A 1 326 ? -6.613 11.922 14.062 1 98.19 326 VAL A CA 1
ATOM 2568 C C . VAL A 1 326 ? -5.238 11.805 14.711 1 98.19 326 VAL A C 1
ATOM 2570 O O . VAL A 1 326 ? -4.969 10.852 15.445 1 98.19 326 VAL A O 1
ATOM 2573 N N . LEU A 1 327 ? -4.359 12.727 14.367 1 97.75 327 LEU A N 1
ATOM 2574 C CA . LEU A 1 327 ? -2.984 12.758 14.852 1 97.75 327 LEU A CA 1
ATOM 2575 C C . LEU A 1 327 ? -2.752 13.961 15.758 1 97.75 327 LEU A C 1
ATOM 2577 O O . LEU A 1 327 ? -3.25 15.055 15.484 1 97.75 327 LEU A O 1
ATOM 2581 N N . SER A 1 328 ? -1.964 13.734 16.75 1 97.19 328 SER A N 1
ATOM 2582 C CA . SER A 1 328 ? -1.464 14.875 17.516 1 97.19 328 SER A CA 1
ATOM 2583 C C . SER A 1 328 ? -0.101 14.57 18.125 1 97.19 328 SER A C 1
ATOM 2585 O O . SER A 1 328 ? 0.163 13.438 18.531 1 97.19 328 SER A O 1
ATOM 2587 N N . GLY A 1 329 ? 0.744 15.617 18.125 1 95.5 329 GLY A N 1
ATOM 2588 C CA . GLY A 1 329 ? 1.9 15.562 19.016 1 95.5 329 GLY A CA 1
ATOM 2589 C C . GLY A 1 329 ? 1.566 15.891 20.453 1 95.5 329 GLY A C 1
ATOM 2590 O O . GLY A 1 329 ? 0.407 16.141 20.781 1 95.5 329 GLY A O 1
ATOM 2591 N N . SER A 1 330 ? 2.6 15.797 21.25 1 94.31 330 SER A N 1
ATOM 2592 C CA . SER A 1 330 ? 2.42 16.047 22.688 1 94.31 330 SER A CA 1
ATOM 2593 C C . SER A 1 330 ? 3.686 16.609 23.312 1 94.31 330 SER A C 1
ATOM 2595 O O . SER A 1 330 ? 4.785 16.422 22.781 1 94.31 330 SER A O 1
ATOM 2597 N N . ASP A 1 331 ? 3.453 17.281 24.391 1 93.62 331 ASP A N 1
ATOM 2598 C CA . ASP A 1 331 ? 4.566 17.812 25.156 1 93.62 331 ASP A CA 1
ATOM 2599 C C . ASP A 1 331 ? 5.301 16.703 25.906 1 93.62 331 ASP A C 1
ATOM 2601 O O . ASP A 1 331 ? 6.406 16.922 26.422 1 93.62 331 ASP A O 1
ATOM 2605 N N . CYS A 1 332 ? 4.727 15.492 25.938 1 90.12 332 CYS A N 1
ATOM 2606 C CA . CYS A 1 332 ? 5.395 14.367 26.578 1 90.12 332 CYS A CA 1
ATOM 2607 C C . CYS A 1 332 ? 6.293 13.633 25.594 1 90.12 332 CYS A C 1
ATOM 2609 O O . CYS A 1 332 ? 6.848 12.578 25.906 1 90.12 332 CYS A O 1
ATOM 2611 N N . GLY A 1 333 ? 6.316 14.047 24.391 1 93.06 333 GLY A N 1
ATOM 2612 C CA . GLY A 1 333 ? 7.211 13.477 23.391 1 93.06 333 GLY A CA 1
ATOM 2613 C C . GLY A 1 333 ? 6.574 12.352 22.594 1 93.06 333 GLY A C 1
ATOM 2614 O O . GLY A 1 333 ? 7.23 11.727 21.766 1 93.06 333 GLY A O 1
ATOM 2615 N N . HIS A 1 334 ? 5.301 12.172 22.797 1 94.38 334 HIS A N 1
ATOM 2616 C CA . HIS A 1 334 ? 4.648 11.062 22.125 1 94.38 334 HIS A CA 1
ATOM 2617 C C . HIS A 1 334 ? 3.789 11.547 20.969 1 94.38 334 HIS A C 1
ATOM 2619 O O . HIS A 1 334 ? 3.393 12.711 20.922 1 94.38 334 HIS A O 1
ATOM 2625 N N . ILE A 1 335 ? 3.564 10.68 20.031 1 96.06 335 ILE A N 1
ATOM 2626 C CA . ILE A 1 335 ? 2.598 10.836 18.953 1 96.06 335 ILE A CA 1
ATOM 2627 C C . ILE A 1 335 ? 1.333 10.039 19.266 1 96.06 335 ILE A C 1
ATOM 2629 O O . ILE A 1 335 ? 1.401 8.852 19.578 1 96.06 335 ILE A O 1
ATOM 2633 N N . PHE A 1 336 ? 0.228 10.68 19.219 1 96.44 336 PHE A N 1
ATOM 2634 C CA . PHE A 1 336 ? -1.061 10.039 19.453 1 96.44 336 PHE A CA 1
ATOM 2635 C C . PHE A 1 336 ? -1.825 9.867 18.156 1 96.44 336 PHE A C 1
ATOM 2637 O O . PHE A 1 336 ? -1.914 10.797 17.344 1 96.44 336 PHE A O 1
ATOM 2644 N N . ILE A 1 337 ? -2.35 8.664 18 1 97.25 337 ILE A N 1
ATOM 2645 C CA . ILE A 1 337 ? -3.203 8.383 16.844 1 97.25 337 ILE A CA 1
ATOM 2646 C C . ILE A 1 337 ? -4.52 7.77 17.312 1 97.25 337 ILE A C 1
ATOM 2648 O O . ILE A 1 337 ? -4.523 6.715 17.953 1 97.25 337 ILE A O 1
ATOM 2652 N N . TRP A 1 338 ? -5.656 8.461 17.031 1 97.56 338 TRP A N 1
ATOM 2653 C CA . TRP A 1 338 ? -6.992 7.973 17.359 1 97.56 338 TRP A CA 1
ATOM 2654 C C . TRP A 1 338 ? -7.77 7.613 16.094 1 97.56 338 TRP A C 1
ATOM 2656 O O . TRP A 1 338 ? -7.566 8.211 15.039 1 97.56 338 TRP A O 1
ATOM 2666 N N . LYS A 1 339 ? -8.656 6.648 16.25 1 96.69 339 LYS A N 1
ATOM 2667 C CA . LYS A 1 339 ? -9.703 6.539 15.234 1 96.69 339 LYS A CA 1
ATOM 2668 C C . LYS A 1 339 ? -10.594 7.777 15.234 1 96.69 339 LYS A C 1
ATOM 2670 O O . LYS A 1 339 ? -11.008 8.25 16.297 1 96.69 339 LYS A O 1
ATOM 2675 N N . LYS A 1 340 ? -10.859 8.273 14.117 1 97.25 340 LYS A N 1
ATOM 2676 C CA . LYS A 1 340 ? -11.656 9.492 14.016 1 97.25 340 LYS A CA 1
ATOM 2677 C C . LYS A 1 340 ? -13.078 9.266 14.523 1 97.25 340 LYS A C 1
ATOM 2679 O O . LYS A 1 340 ? -13.617 10.086 15.273 1 97.25 340 LYS A O 1
ATOM 2684 N N . LYS A 1 341 ? -13.711 8.18 14.156 1 93.12 341 LYS A N 1
ATOM 2685 C CA . LYS A 1 341 ? -15.133 7.949 14.383 1 93.12 341 LYS A CA 1
ATOM 2686 C C . LYS A 1 341 ? -15.422 7.715 15.867 1 93.12 341 LYS A C 1
ATOM 2688 O O . LYS A 1 341 ? -16.328 8.32 16.422 1 93.12 341 LYS A O 1
ATOM 2693 N N . ASP A 1 342 ? -14.656 6.895 16.547 1 92.12 342 ASP A N 1
ATOM 2694 C CA . ASP A 1 342 ? -15.008 6.559 17.922 1 92.12 342 ASP A CA 1
ATOM 2695 C C . ASP A 1 342 ? -13.977 7.109 18.906 1 92.12 342 ASP A C 1
ATOM 2697 O O . ASP A 1 342 ? -14.086 6.891 20.109 1 92.12 342 ASP A O 1
ATOM 2701 N N . ALA A 1 343 ? -12.992 7.781 18.453 1 94.69 343 ALA A N 1
ATOM 2702 C CA . ALA A 1 343 ? -11.992 8.492 19.25 1 94.69 343 ALA A CA 1
ATOM 2703 C C . ALA A 1 343 ? -11.164 7.523 20.094 1 94.69 343 ALA A C 1
ATOM 2705 O O . ALA A 1 343 ? -10.656 7.895 21.156 1 94.69 343 ALA A O 1
ATOM 2706 N N . LYS A 1 344 ? -11.086 6.273 19.578 1 94.25 344 LYS A N 1
ATOM 2707 C CA . LYS A 1 344 ? -10.281 5.281 20.297 1 94.25 344 LYS A CA 1
ATOM 2708 C C . LYS A 1 344 ? -8.805 5.438 19.953 1 94.25 344 LYS A C 1
ATOM 2710 O O . LYS A 1 344 ? -8.438 5.574 18.781 1 94.25 344 LYS A O 1
ATOM 2715 N N . LEU A 1 345 ? -7.996 5.438 21 1 94.5 345 LEU A N 1
ATOM 2716 C CA . LEU A 1 345 ? -6.555 5.48 20.781 1 94.5 345 LEU A CA 1
ATOM 2717 C C . LEU A 1 345 ? -6.066 4.191 20.125 1 94.5 345 LEU A C 1
ATOM 2719 O O . LEU A 1 345 ? -6.23 3.105 20.688 1 94.5 345 LEU A O 1
ATOM 2723 N N . VAL A 1 346 ? -5.496 4.289 18.984 1 94 346 VAL A N 1
ATOM 2724 C CA . VAL A 1 346 ? -5.07 3.129 18.203 1 94 346 VAL A CA 1
ATOM 2725 C C . VAL A 1 346 ? -3.566 2.914 18.375 1 94 346 VAL A C 1
ATOM 2727 O O . VAL A 1 346 ? -3.092 1.776 18.359 1 94 346 VAL A O 1
ATOM 2730 N N . ARG A 1 347 ? -2.834 4.023 18.469 1 93.25 347 ARG A N 1
ATOM 2731 C CA . ARG A 1 347 ? -1.38 3.922 18.531 1 93.25 347 ARG A CA 1
ATOM 2732 C C . ARG A 1 347 ? -0.791 5.074 19.344 1 93.25 347 ARG A C 1
ATOM 2734 O O . ARG A 1 347 ? -1.28 6.203 19.266 1 93.25 347 ARG A O 1
ATOM 2741 N N . LEU A 1 348 ? 0.126 4.801 20.141 1 93.44 348 LEU A N 1
ATOM 2742 C CA . LEU A 1 348 ? 0.942 5.727 20.922 1 93.44 348 LEU A CA 1
ATOM 2743 C C . LEU A 1 348 ? 2.426 5.43 20.734 1 93.44 348 LEU A C 1
ATOM 2745 O O . LEU A 1 348 ? 2.889 4.332 21.047 1 93.44 348 LEU A O 1
ATOM 2749 N N . MET A 1 349 ? 3.156 6.414 20.219 1 93.38 349 MET A N 1
ATOM 2750 C CA . MET A 1 349 ? 4.566 6.191 19.922 1 93.38 349 MET A CA 1
ATOM 2751 C C . MET A 1 349 ? 5.434 7.293 20.516 1 93.38 349 MET A C 1
ATOM 2753 O O . MET A 1 349 ? 5.02 8.453 20.578 1 93.38 349 MET A O 1
ATOM 2757 N N . ALA A 1 350 ? 6.598 6.879 20.906 1 93.5 350 ALA A N 1
ATOM 2758 C CA . ALA A 1 350 ? 7.582 7.898 21.266 1 93.5 350 ALA A CA 1
ATOM 2759 C C . ALA A 1 350 ? 8.117 8.602 20.016 1 93.5 350 ALA A C 1
ATOM 2761 O O . ALA A 1 350 ? 8.758 7.977 19.172 1 93.5 350 ALA A O 1
ATOM 2762 N N . GLY A 1 351 ? 7.84 9.805 19.891 1 92.88 351 GLY A N 1
ATOM 2763 C CA . GLY A 1 351 ? 8.172 10.531 18.672 1 92.88 351 GLY A CA 1
ATOM 2764 C C . GLY A 1 351 ? 9.383 11.43 18.828 1 92.88 351 GLY A C 1
ATOM 2765 O O . GLY A 1 351 ? 10.086 11.703 17.859 1 92.88 351 GLY A O 1
ATOM 2766 N N . ASP A 1 352 ? 9.594 11.961 20 1 93 352 ASP A N 1
ATOM 2767 C CA . ASP A 1 352 ? 10.656 12.914 20.312 1 93 352 ASP A CA 1
ATOM 2768 C C . ASP A 1 352 ? 10.969 12.93 21.797 1 93 352 ASP A C 1
ATOM 2770 O O . ASP A 1 352 ? 10.281 12.289 22.594 1 93 352 ASP A O 1
ATOM 2774 N N . GLN A 1 353 ? 12.055 13.477 22.25 1 88.81 353 GLN A N 1
ATOM 2775 C CA . GLN A 1 353 ? 12.461 13.492 23.656 1 88.81 353 GLN A CA 1
ATOM 2776 C C . GLN A 1 353 ? 11.438 14.242 24.516 1 88.81 353 GLN A C 1
ATOM 2778 O O . GLN A 1 353 ? 11.055 13.766 25.578 1 88.81 353 GLN A O 1
ATOM 2783 N N . HIS A 1 354 ? 10.992 15.398 24.016 1 86.69 354 HIS A N 1
ATOM 2784 C CA . HIS A 1 354 ? 10.133 16.156 24.922 1 86.69 354 HIS A CA 1
ATOM 2785 C C . HIS A 1 354 ? 8.875 16.641 24.203 1 86.69 354 HIS A C 1
ATOM 2787 O O . HIS A 1 354 ? 7.785 16.609 24.781 1 86.69 354 HIS A O 1
ATOM 2793 N N . VAL A 1 355 ? 9.008 17.047 23.078 1 92.69 355 VAL A N 1
ATOM 2794 C CA . VAL A 1 355 ? 7.871 17.688 22.422 1 92.69 355 VAL A CA 1
ATOM 2795 C C . VAL A 1 355 ? 7.801 17.25 20.969 1 92.69 355 VAL A C 1
ATOM 2797 O O . VAL A 1 355 ? 8.812 17.266 20.266 1 92.69 355 VAL A O 1
ATOM 2800 N N . VAL A 1 356 ? 6.648 16.797 20.531 1 95.38 356 VAL A N 1
ATOM 2801 C CA . VAL A 1 356 ? 6.32 16.656 19.109 1 95.38 356 VAL A CA 1
ATOM 2802 C C . VAL A 1 356 ? 5.387 17.797 18.688 1 95.38 356 VAL A C 1
ATOM 2804 O O . VAL A 1 356 ? 4.27 17.906 19.188 1 95.38 356 VAL A O 1
ATOM 2807 N N . ASN A 1 357 ? 5.773 18.594 17.734 1 93.5 357 ASN A N 1
ATOM 2808 C CA . ASN A 1 357 ? 5.039 19.812 17.422 1 93.5 357 ASN A CA 1
ATOM 2809 C C . ASN A 1 357 ? 4.246 19.672 16.125 1 93.5 357 ASN A C 1
ATOM 2811 O O . ASN A 1 357 ? 3.154 20.234 16 1 93.5 357 ASN A O 1
ATOM 2815 N N . GLN A 1 358 ? 4.84 19.062 15.188 1 96.88 358 GLN A N 1
ATOM 2816 C CA . GLN A 1 358 ? 4.164 18.984 13.891 1 96.88 358 GLN A CA 1
ATOM 2817 C C . GLN A 1 358 ? 4.16 17.562 13.352 1 96.88 358 GLN A C 1
ATOM 2819 O O . GLN A 1 358 ? 5.133 16.828 13.523 1 96.88 358 GLN A O 1
ATOM 2824 N N . LEU A 1 359 ? 3.076 17.203 12.75 1 97.81 359 LEU A N 1
ATOM 2825 C CA . LEU A 1 359 ? 2.861 15.906 12.109 1 97.81 359 LEU A CA 1
ATOM 2826 C C . LEU A 1 359 ? 2.305 16.078 10.703 1 97.81 359 LEU A C 1
ATOM 2828 O O . LEU A 1 359 ? 1.317 16.781 10.5 1 97.81 359 LEU A O 1
ATOM 2832 N N . GLU A 1 360 ? 2.945 15.484 9.773 1 98.25 360 GLU A N 1
ATOM 2833 C CA . GLU A 1 360 ? 2.568 15.641 8.375 1 98.25 360 GLU A CA 1
ATOM 2834 C C . GLU A 1 360 ? 2.465 14.289 7.676 1 98.25 360 GLU A C 1
ATOM 2836 O O . GLU A 1 360 ? 3.482 13.641 7.406 1 98.25 360 GLU A O 1
ATOM 2841 N N . PRO A 1 361 ? 1.235 13.891 7.355 1 97.69 361 PRO A N 1
ATOM 2842 C CA . PRO A 1 361 ? 1.085 12.633 6.617 1 97.69 361 PRO A CA 1
ATOM 2843 C C . PRO A 1 361 ? 1.602 12.734 5.184 1 97.69 361 PRO A C 1
ATOM 2845 O O . PRO A 1 361 ? 1.5 13.789 4.555 1 97.69 361 PRO A O 1
ATOM 2848 N N . HIS A 1 362 ? 2.137 11.625 4.77 1 96 362 HIS A N 1
ATOM 2849 C CA . HIS A 1 362 ? 2.445 11.516 3.346 1 96 362 HIS A CA 1
ATOM 2850 C C . HIS A 1 362 ? 1.178 11.586 2.502 1 96 362 HIS A C 1
ATOM 2852 O O . HIS A 1 362 ? 0.14 11.039 2.885 1 96 362 HIS A O 1
ATOM 2858 N N . PRO A 1 363 ? 1.298 12.227 1.368 1 93 363 PRO A N 1
ATOM 2859 C CA . PRO A 1 363 ? 0.066 12.477 0.615 1 93 363 PRO A CA 1
ATOM 2860 C C . PRO A 1 363 ? -0.496 11.211 -0.028 1 93 363 PRO A C 1
ATOM 2862 O O . PRO A 1 363 ? -1.69 11.141 -0.329 1 93 363 PRO A O 1
ATOM 2865 N N . HIS A 1 364 ? 0.293 10.094 -0.187 1 87.25 364 HIS A N 1
ATOM 2866 C CA . HIS A 1 364 ? -0.188 9.008 -1.036 1 87.25 364 HIS A CA 1
ATOM 2867 C C . HIS A 1 364 ? -0.081 7.66 -0.328 1 87.25 364 HIS A C 1
ATOM 2869 O O . HIS A 1 364 ? -0.698 6.684 -0.75 1 87.25 364 HIS A O 1
ATOM 2875 N N . ILE A 1 365 ? 0.724 7.602 0.581 1 87.31 365 ILE A N 1
ATOM 2876 C CA . ILE A 1 365 ? 0.94 6.344 1.287 1 87.31 365 ILE A CA 1
ATOM 2877 C C . ILE A 1 365 ? 0.824 6.57 2.793 1 87.31 365 ILE A C 1
ATOM 2879 O O . ILE A 1 365 ? 0.867 7.711 3.26 1 87.31 365 ILE A O 1
ATOM 2883 N N . PRO A 1 366 ? 0.641 5.57 3.596 1 91.25 366 PRO A N 1
ATOM 2884 C CA . PRO A 1 366 ? 0.413 5.746 5.031 1 91.25 366 PRO A CA 1
ATOM 2885 C C . PRO A 1 366 ? 1.707 5.969 5.812 1 91.25 366 PRO A C 1
ATOM 2887 O O . PRO A 1 366 ? 1.995 5.234 6.762 1 91.25 366 PRO A O 1
ATOM 2890 N N . PHE A 1 367 ? 2.434 6.91 5.5 1 94.25 367 PHE A N 1
ATOM 2891 C CA . PHE A 1 367 ? 3.652 7.367 6.156 1 94.25 367 PHE A CA 1
ATOM 2892 C C . PHE A 1 367 ? 3.428 8.703 6.852 1 94.25 367 PHE A C 1
ATOM 2894 O O . PHE A 1 367 ? 2.512 9.445 6.492 1 94.25 367 PHE A O 1
ATOM 2901 N N . LEU A 1 368 ? 4.258 8.93 7.824 1 97.25 368 LEU A N 1
ATOM 2902 C CA . LEU A 1 368 ? 4.109 10.125 8.648 1 97.25 368 LEU A CA 1
ATOM 2903 C C . LEU A 1 368 ? 5.465 10.781 8.891 1 97.25 368 LEU A C 1
ATOM 2905 O O . LEU A 1 368 ? 6.453 10.102 9.164 1 97.25 368 LEU A O 1
ATOM 2909 N N . ALA A 1 369 ? 5.555 12.07 8.68 1 98.5 369 ALA A N 1
ATOM 2910 C CA . ALA A 1 369 ? 6.711 12.852 9.102 1 98.5 369 ALA A CA 1
ATOM 2911 C C . ALA A 1 369 ? 6.391 13.688 10.336 1 98.5 369 ALA A C 1
ATOM 2913 O O . ALA A 1 369 ? 5.305 14.266 10.438 1 98.5 369 ALA A O 1
ATOM 2914 N N . THR A 1 370 ? 7.273 13.711 11.289 1 98.25 370 THR A N 1
ATOM 2915 C CA . THR A 1 370 ? 7.074 14.508 12.492 1 98.25 370 THR A CA 1
ATOM 2916 C C . THR A 1 370 ? 8.336 15.289 12.844 1 98.25 370 THR A C 1
ATOM 2918 O O . THR A 1 370 ? 9.43 14.961 12.359 1 98.25 370 THR A O 1
ATOM 2921 N N . CYS A 1 371 ? 8.188 16.328 13.578 1 97.69 371 CYS A N 1
ATOM 2922 C CA . CYS A 1 371 ? 9.289 17.109 14.141 1 97.69 371 CYS A CA 1
ATOM 2923 C C . CYS A 1 371 ? 8.891 17.719 15.477 1 97.69 371 CYS A C 1
ATOM 2925 O O . CYS A 1 371 ? 7.707 17.734 15.828 1 97.69 371 CYS A O 1
ATOM 2927 N N . GLY A 1 372 ? 9.922 18.125 16.188 1 95.56 372 GLY A N 1
ATOM 2928 C CA . GLY A 1 372 ? 9.727 18.719 17.5 1 95.56 372 GLY A CA 1
ATOM 2929 C C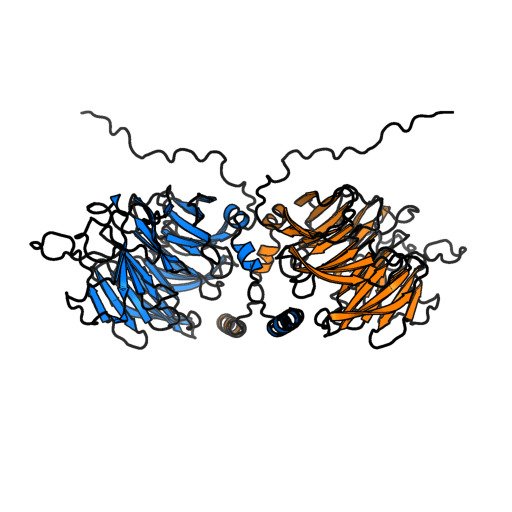 . GLY A 1 372 ? 10.969 19.391 18.047 1 95.56 372 GLY A C 1
ATOM 2930 O O . GLY A 1 372 ? 11.578 20.219 17.375 1 95.56 372 GLY A O 1
ATOM 2931 N N . ILE A 1 373 ? 11.312 19.016 19.266 1 94.44 373 ILE A N 1
ATOM 2932 C CA . ILE A 1 373 ? 12.367 19.734 19.984 1 94.44 373 ILE A CA 1
ATOM 2933 C C . ILE A 1 373 ? 13.734 19.266 19.484 1 94.44 373 ILE A C 1
ATOM 2935 O O . ILE A 1 373 ? 14.727 19.984 19.609 1 94.44 373 ILE A O 1
ATOM 2939 N N . GLU A 1 374 ? 13.797 18.094 18.922 1 95.69 374 GLU A N 1
ATOM 2940 C CA . GLU A 1 374 ? 15.07 17.578 18.438 1 95.69 374 GLU A CA 1
ATOM 2941 C C . GLU A 1 374 ? 15.445 18.219 17.109 1 95.69 374 GLU A C 1
ATOM 2943 O O . GLU A 1 374 ? 14.664 18.984 16.531 1 95.69 374 GLU A O 1
ATOM 2948 N N . LYS A 1 375 ? 16.656 17.938 16.672 1 97.62 375 LYS A N 1
ATOM 2949 C CA . LYS A 1 375 ? 17.234 18.625 15.523 1 97.62 375 LYS A CA 1
ATOM 2950 C C . LYS A 1 375 ? 17.031 17.828 14.242 1 97.62 375 LYS A C 1
ATOM 2952 O O . LYS A 1 375 ? 17.766 18 13.273 1 97.62 375 LYS A O 1
ATOM 2957 N N . ASN A 1 376 ? 16.078 16.922 14.297 1 98 376 ASN A N 1
ATOM 2958 C CA . ASN A 1 376 ? 15.891 16.062 13.125 1 98 376 ASN A CA 1
ATOM 2959 C C . ASN A 1 376 ? 14.406 15.883 12.805 1 98 376 ASN A C 1
ATOM 2961 O O . ASN A 1 376 ? 13.547 16.188 13.641 1 98 376 ASN A O 1
ATOM 2965 N N . VAL A 1 377 ? 14.172 15.578 11.578 1 98.44 377 VAL A N 1
ATOM 2966 C CA . VAL A 1 377 ? 12.859 15.125 11.133 1 98.44 377 VAL A CA 1
ATOM 2967 C C . VAL A 1 377 ? 12.758 13.609 11.258 1 98.44 377 VAL A C 1
ATOM 2969 O O . VAL A 1 377 ? 13.711 12.891 10.938 1 98.44 377 VAL A O 1
ATOM 2972 N N . LYS A 1 378 ? 11.664 13.117 11.719 1 98.19 378 LYS A N 1
ATOM 2973 C CA . LYS A 1 378 ? 11.453 11.68 11.828 1 98.19 378 LYS A CA 1
ATOM 2974 C C . LYS A 1 378 ? 10.383 11.203 10.844 1 98.19 378 LYS A C 1
ATOM 2976 O O . LYS A 1 378 ? 9.352 11.859 10.672 1 98.19 378 LYS A O 1
ATOM 2981 N N . ILE A 1 379 ? 10.703 10.109 10.211 1 97.38 379 ILE A N 1
ATOM 2982 C CA . ILE A 1 379 ? 9.758 9.461 9.305 1 97.38 379 ILE A CA 1
ATOM 2983 C C . ILE A 1 379 ? 9.281 8.148 9.906 1 97.38 379 ILE A C 1
ATOM 2985 O O . ILE A 1 379 ? 10.094 7.344 10.375 1 97.38 379 ILE A O 1
ATOM 2989 N N . TRP A 1 380 ? 7.984 7.98 9.883 1 96.56 380 TRP A N 1
ATOM 2990 C CA . TRP A 1 380 ? 7.355 6.781 10.422 1 96.56 380 TRP A CA 1
ATOM 2991 C C . TRP A 1 380 ? 6.684 5.973 9.312 1 96.56 380 TRP A C 1
ATOM 2993 O O . TRP A 1 380 ? 5.969 6.523 8.477 1 96.56 380 TRP A O 1
ATOM 3003 N N . ALA A 1 381 ? 6.945 4.699 9.32 1 92.88 381 ALA A N 1
ATOM 3004 C CA . ALA A 1 381 ? 6.398 3.809 8.297 1 92.88 381 ALA A CA 1
ATOM 3005 C C . ALA A 1 381 ? 5.965 2.477 8.906 1 92.88 381 ALA A C 1
ATOM 3007 O O . ALA A 1 381 ? 6.516 2.041 9.922 1 92.88 381 ALA A O 1
ATOM 3008 N N . PRO A 1 382 ? 4.941 1.921 8.383 1 89.12 382 PRO A N 1
ATOM 3009 C CA . PRO A 1 382 ? 4.52 0.602 8.859 1 89.12 382 PRO A CA 1
ATOM 3010 C C . PRO A 1 382 ? 5.391 -0.529 8.312 1 89.12 382 PRO A C 1
ATOM 3012 O O . PRO A 1 382 ? 4.883 -1.445 7.66 1 89.12 382 PRO A O 1
ATOM 3015 N N . LEU A 1 383 ? 6.633 -0.388 8.43 1 80.88 383 LEU A N 1
ATOM 3016 C CA . LEU A 1 383 ? 7.586 -1.394 7.977 1 80.88 383 LEU A CA 1
ATOM 3017 C C . LEU A 1 383 ? 8.156 -2.176 9.156 1 80.88 383 LEU A C 1
ATOM 3019 O O . LEU A 1 383 ? 8.234 -1.652 10.273 1 80.88 383 LEU A O 1
ATOM 3023 N N . GLY A 1 384 ? 7.641 -3.318 9.562 1 61.69 384 GLY A N 1
ATOM 3024 C CA . GLY A 1 384 ? 8.062 -4.207 10.633 1 61.69 384 GLY A CA 1
ATOM 3025 C C . GLY A 1 384 ? 9.312 -3.732 11.352 1 61.69 384 GLY A C 1
ATOM 3026 O O . GLY A 1 384 ? 10.133 -3.016 10.766 1 61.69 384 GLY A O 1
ATOM 3027 N N . SER A 1 385 ? 9.109 -3.283 12.688 1 57.41 385 SER A N 1
ATOM 3028 C CA . SER A 1 385 ? 10.289 -2.979 13.492 1 57.41 385 SER A CA 1
ATOM 3029 C C . SER A 1 385 ? 10.992 -4.25 13.953 1 57.41 385 SER A C 1
ATOM 3031 O O . SER A 1 385 ? 10.359 -5.301 14.078 1 57.41 385 SER A O 1
ATOM 3033 N N . ASP A 1 386 ? 12.297 -4.367 13.711 1 47.03 386 ASP A N 1
ATOM 3034 C CA . ASP A 1 386 ? 12.914 -5.328 14.617 1 47.03 386 ASP A CA 1
ATOM 3035 C C . ASP A 1 386 ? 12.492 -5.074 16.062 1 47.03 386 ASP A C 1
ATOM 3037 O O . ASP A 1 386 ? 12.789 -5.875 16.953 1 47.03 386 ASP A O 1
ATOM 3041 N N . ALA A 1 387 ? 11.844 -3.91 16.391 1 41.72 387 ALA A N 1
ATOM 3042 C CA . ALA A 1 387 ? 11.578 -3.617 17.797 1 41.72 387 ALA A CA 1
ATOM 3043 C C . ALA A 1 387 ? 10.164 -4.02 18.188 1 41.72 387 ALA A C 1
ATOM 3045 O O . ALA A 1 387 ? 9.219 -3.824 17.406 1 41.72 387 ALA A O 1
ATOM 3046 N N . PRO A 1 388 ? 9.93 -4.805 19.234 1 35.56 388 PRO A N 1
ATOM 3047 C CA . PRO A 1 388 ? 8.641 -5.312 19.719 1 35.56 388 PRO A CA 1
ATOM 3048 C C . PRO A 1 388 ? 7.609 -4.203 19.938 1 35.56 388 PRO A C 1
ATOM 3050 O O . PRO A 1 388 ? 7.969 -3.086 20.312 1 35.56 388 PRO A O 1
ATOM 3053 N N . PRO A 1 389 ? 6.363 -4.293 19.391 1 40.88 389 PRO A N 1
ATOM 3054 C CA . PRO A 1 389 ? 5.293 -3.309 19.578 1 40.88 389 PRO A CA 1
ATOM 3055 C C . PRO A 1 389 ? 5.098 -2.924 21.047 1 40.88 389 PRO A C 1
ATOM 3057 O O . PRO A 1 389 ? 5.387 -3.723 21.938 1 40.88 389 PRO A O 1
ATOM 3060 N N . LEU A 1 390 ? 4.539 -1.547 21.344 1 35.34 390 LEU A N 1
ATOM 3061 C CA . LEU A 1 390 ? 4.121 -1.097 22.672 1 35.34 390 LEU A CA 1
ATOM 3062 C C . LEU A 1 390 ? 2.924 -1.9 23.156 1 35.34 390 LEU A C 1
ATOM 3064 O O . LEU A 1 390 ? 2.129 -2.395 22.359 1 35.34 390 LEU A O 1
ATOM 3068 N N . PRO A 1 391 ? 2.135 -1.653 24.672 1 38.06 391 PRO A N 1
ATOM 3069 C CA . PRO A 1 391 ? 2.076 -2.277 26 1 38.06 391 PRO A CA 1
ATOM 3070 C C . PRO A 1 391 ? 0.653 -2.643 26.406 1 38.06 391 PRO A C 1
ATOM 3072 O O . PRO A 1 391 ? -0.301 -1.955 26.031 1 38.06 391 PRO A O 1
ATOM 3075 N N . SER A 1 392 ? 0.101 -3.744 26.641 1 36.19 392 SER A N 1
ATOM 3076 C CA . SER A 1 392 ? -1.136 -4.145 27.312 1 36.19 392 SER A CA 1
ATOM 3077 C C . SER A 1 392 ? -1.623 -3.061 28.266 1 36.19 392 SER A C 1
ATOM 3079 O O . SER A 1 392 ? -2.805 -3.02 28.625 1 36.19 392 SER A O 1
ATOM 3081 N N . ASN A 1 393 ? -0.572 -2.309 28.984 1 33.69 393 ASN A N 1
ATOM 3082 C CA . ASN A 1 393 ? -0.359 -1.517 30.188 1 33.69 393 ASN A CA 1
ATOM 3083 C C . ASN A 1 393 ? -0.443 -0.021 29.906 1 33.69 393 ASN A C 1
ATOM 3085 O O . ASN A 1 393 ? -0.055 0.8 30.734 1 33.69 393 ASN A O 1
ATOM 3089 N N . ALA A 1 394 ? -0.306 0.544 29.016 1 33.97 394 ALA A N 1
ATOM 3090 C CA . ALA A 1 394 ? 0.257 1.87 29.25 1 33.97 394 ALA A CA 1
ATOM 3091 C C . ALA A 1 394 ? -0.574 2.643 30.266 1 33.97 394 ALA A C 1
ATOM 3093 O O . ALA A 1 394 ? -1.601 3.232 29.922 1 33.97 394 ALA A O 1
ATOM 3094 N N . LYS A 1 395 ? -0.773 2.238 31.469 1 32.53 395 LYS A N 1
ATOM 3095 C CA . LYS A 1 395 ? -1.251 3.105 32.531 1 32.53 395 LYS A CA 1
ATOM 3096 C C . LYS A 1 395 ? -0.409 4.375 32.656 1 32.53 395 LYS A C 1
ATOM 3098 O O . LYS A 1 395 ? 0.715 4.422 32.125 1 32.53 395 LYS A O 1
ATOM 3103 N N . GLU A 1 396 ? -0.207 5.262 34.062 1 31.34 396 GLU A N 1
ATOM 3104 C CA . GLU A 1 396 ? -0.548 6.629 34.438 1 31.34 396 GLU A CA 1
ATOM 3105 C C . GLU A 1 396 ? 0.529 7.613 34 1 31.34 396 GLU A C 1
ATOM 3107 O O . GLU A 1 396 ? 1.71 7.426 34.312 1 31.34 396 GLU A O 1
ATOM 3112 N N . VAL A 1 397 ? 0.476 8.188 33 1 33.47 397 VAL A N 1
ATOM 3113 C CA . VAL A 1 397 ? 1.27 9.391 32.75 1 33.47 397 VAL A CA 1
ATOM 3114 C C . VAL A 1 397 ? 1.364 10.211 34.031 1 33.47 397 VAL A C 1
ATOM 3116 O O . VAL A 1 397 ? 0.398 10.859 34.438 1 33.47 397 VAL A O 1
ATOM 3119 N N . PRO A 1 398 ? 2.141 9.727 35.344 1 25.48 398 PRO A N 1
ATOM 3120 C CA . PRO A 1 398 ? 2.17 10.656 36.469 1 25.48 398 PRO A CA 1
ATOM 3121 C C . PRO A 1 398 ? 2.588 12.07 36.062 1 25.48 398 PRO A C 1
ATOM 3123 O O . PRO A 1 398 ? 3.328 12.242 35.094 1 25.48 398 PRO A O 1
ATOM 3126 N N . SER A 1 399 ? 1.961 13.18 36.969 1 24.59 399 SER A N 1
ATOM 3127 C CA . SER A 1 399 ? 1.854 14.586 37.344 1 24.59 399 SER A CA 1
ATOM 3128 C C . SER A 1 399 ? 3.213 15.156 37.719 1 24.59 399 SER A C 1
ATOM 3130 O O . SER A 1 399 ? 4.004 14.492 38.406 1 24.59 399 SER A O 1
ATOM 3132 N N . ALA A 1 400 ? 3.617 16.156 37.375 1 25.7 400 ALA A N 1
ATOM 3133 C CA . ALA A 1 400 ? 4.543 17.031 38.094 1 25.7 400 ALA A CA 1
ATOM 3134 C C . ALA A 1 400 ? 4.133 17.172 39.562 1 25.7 400 ALA A C 1
ATOM 3136 O O . ALA A 1 400 ? 4.676 18.016 40.281 1 25.7 400 ALA A O 1
ATOM 3137 N N . LEU A 1 401 ? 3.146 16.953 40.406 1 21.22 401 LEU A N 1
ATOM 3138 C CA . LEU A 1 401 ? 3.193 17.859 41.531 1 21.22 401 LEU A CA 1
ATOM 3139 C C . LEU A 1 401 ? 4.363 17.531 42.469 1 21.22 401 LEU A C 1
ATOM 3141 O O . LEU A 1 401 ? 4.797 18.359 43.25 1 21.22 401 LEU A O 1
ATOM 3145 N N . SER A 1 402 ? 4.641 16.641 43.281 1 21.7 402 SER A N 1
ATOM 3146 C CA . SER A 1 402 ? 4.449 16.984 44.688 1 21.7 402 SER A CA 1
ATOM 3147 C C . SER A 1 402 ? 5.496 18 45.125 1 21.7 402 SER A C 1
ATOM 3149 O O . SER A 1 402 ? 5.156 19.031 45.688 1 21.7 402 SER A O 1
ATOM 3151 N N . THR A 1 403 ? 6.434 17.688 46.25 1 19.08 403 THR A N 1
ATOM 3152 C CA . THR A 1 403 ? 6.844 18.234 47.531 1 19.08 403 THR A CA 1
ATOM 3153 C C . THR A 1 403 ? 8.016 19.203 47.344 1 19.08 403 THR A C 1
ATOM 3155 O O . THR A 1 403 ? 9.133 18.781 47.031 1 19.08 403 THR A O 1
ATOM 3158 N N . LEU A 1 404 ? 7.789 20.578 46.906 1 20.8 404 LEU A N 1
ATOM 3159 C CA . LEU A 1 404 ? 8.25 21.781 47.594 1 20.8 404 LEU A CA 1
ATOM 3160 C C . LEU A 1 404 ? 8.148 21.625 49.094 1 20.8 404 LEU A C 1
ATOM 3162 O O . LEU A 1 404 ? 7.074 21.781 49.688 1 20.8 404 LEU A O 1
ATOM 3166 N N . GLU A 1 405 ? 8.656 20.719 49.906 1 20.48 405 GLU A N 1
ATOM 3167 C CA . GLU A 1 405 ? 8.945 20.922 51.344 1 20.48 405 GLU A CA 1
ATOM 3168 C C . GLU A 1 405 ? 9.578 22.281 51.562 1 20.48 405 GLU A C 1
ATOM 3170 O O . GLU A 1 405 ? 10.172 22.875 50.656 1 20.48 405 GLU A O 1
ATOM 3175 N N . GLY A 1 406 ? 9.555 22.938 53.156 1 18.78 406 GLY A N 1
ATOM 3176 C CA . GLY A 1 406 ? 9.398 23.875 54.25 1 18.78 406 GLY A CA 1
ATOM 3177 C C . GLY A 1 406 ? 10.484 24.922 54.312 1 18.78 406 GLY A C 1
ATOM 3178 O O . GLY A 1 406 ? 10.195 26.125 54.375 1 18.78 406 GLY A O 1
ATOM 3179 N N . TYR A 1 407 ? 11.688 24.703 55.281 1 18.61 407 TYR A N 1
ATOM 3180 C CA . TYR A 1 407 ? 12.25 25.375 56.438 1 18.61 407 TYR A CA 1
ATOM 3181 C C . TYR A 1 407 ? 13.039 26.609 56 1 18.61 407 TYR A C 1
ATOM 3183 O O . TYR A 1 407 ? 13.383 26.766 54.844 1 18.61 407 TYR A O 1
ATOM 3191 N N . GLY A 1 408 ? 14.352 27.062 57.031 1 18.73 408 GLY A N 1
ATOM 3192 C CA . GLY A 1 408 ? 15.234 27.984 57.719 1 18.73 408 GLY A CA 1
ATOM 3193 C C . GLY A 1 408 ? 16.281 28.609 56.781 1 18.73 408 GLY A C 1
ATOM 3194 O O . GLY A 1 408 ? 16.641 28.016 55.781 1 18.73 408 GLY A O 1
ATOM 3195 N N . MET B 1 1 ? 34.906 18.625 -11.898 1 22.52 1 MET B N 1
ATOM 3196 C CA . MET B 1 1 ? 34.281 17.781 -10.898 1 22.52 1 MET B CA 1
ATOM 3197 C C . MET B 1 1 ? 32.938 18.328 -10.5 1 22.52 1 MET B C 1
ATOM 3199 O O . MET B 1 1 ? 32.281 17.797 -9.594 1 22.52 1 MET B O 1
ATOM 3203 N N . HIS B 1 2 ? 32.594 19.656 -10.844 1 24.11 2 HIS B N 1
ATOM 3204 C CA . HIS B 1 2 ? 31.688 20.75 -10.516 1 24.11 2 HIS B CA 1
ATOM 3205 C C . HIS B 1 2 ? 30.297 20.516 -11.141 1 24.11 2 HIS B C 1
ATOM 3207 O O . HIS B 1 2 ? 29.312 21.094 -10.68 1 24.11 2 HIS B O 1
ATOM 3213 N N . ASN B 1 3 ? 30.234 20.047 -12.43 1 24.08 3 ASN B N 1
ATOM 3214 C CA . ASN B 1 3 ? 29.141 20.172 -13.398 1 24.08 3 ASN B CA 1
ATOM 3215 C C . ASN B 1 3 ? 28.062 19.109 -13.148 1 24.08 3 ASN B C 1
ATOM 3217 O O . ASN B 1 3 ? 27.141 18.984 -13.945 1 24.08 3 ASN B O 1
ATOM 3221 N N . LEU B 1 4 ? 28.375 18.047 -12.438 1 26.44 4 LEU B N 1
ATOM 3222 C CA . LEU B 1 4 ? 27.531 16.859 -12.477 1 26.44 4 LEU B CA 1
ATOM 3223 C C . LEU B 1 4 ? 26.25 17.078 -11.68 1 26.44 4 LEU B C 1
ATOM 3225 O O . LEU B 1 4 ? 25.391 16.203 -11.617 1 26.44 4 LEU B O 1
ATOM 3229 N N . HIS B 1 5 ? 26.203 18.172 -10.859 1 27.78 5 HIS B N 1
ATOM 3230 C CA . HIS B 1 5 ? 25.109 18.281 -9.914 1 27.78 5 HIS B CA 1
ATOM 3231 C C . HIS B 1 5 ? 23.844 18.797 -10.586 1 27.78 5 HIS B C 1
ATOM 3233 O O . HIS B 1 5 ? 22.797 18.938 -9.938 1 27.78 5 HIS B O 1
ATOM 3239 N N . LYS B 1 6 ? 23.922 19.375 -11.867 1 29.52 6 LYS B N 1
ATOM 3240 C CA . LYS B 1 6 ? 22.844 20.094 -12.531 1 29.52 6 LYS B CA 1
ATOM 3241 C C . LYS B 1 6 ? 21.734 19.141 -12.977 1 29.52 6 LYS B C 1
ATOM 3243 O O . LYS B 1 6 ? 20.562 19.5 -12.922 1 29.52 6 LYS B O 1
ATOM 3248 N N . HIS B 1 7 ? 22.188 18 -13.586 1 29.61 7 HIS B N 1
ATOM 3249 C CA . HIS B 1 7 ? 21.297 17.172 -14.383 1 29.61 7 HIS B CA 1
ATOM 3250 C C . HIS B 1 7 ? 20.281 16.438 -13.508 1 29.61 7 HIS B C 1
ATOM 3252 O O . HIS B 1 7 ? 19.266 15.961 -13.992 1 29.61 7 HIS B O 1
ATOM 3258 N N . CYS B 1 8 ? 20.688 16.203 -12.234 1 29.97 8 CYS B N 1
ATOM 3259 C CA . CYS B 1 8 ? 19.844 15.242 -11.531 1 29.97 8 CYS B CA 1
ATOM 3260 C C . CYS B 1 8 ? 18.516 15.867 -11.148 1 29.97 8 CYS B C 1
ATOM 3262 O O . CYS B 1 8 ? 17.562 15.156 -10.828 1 29.97 8 CYS B O 1
ATOM 3264 N N . PHE B 1 9 ? 18.484 17.234 -11.047 1 30.86 9 PHE B N 1
ATOM 3265 C CA . PHE B 1 9 ? 17.219 17.844 -10.688 1 30.86 9 PHE B CA 1
ATOM 3266 C C . PHE B 1 9 ? 16.266 17.844 -11.875 1 30.86 9 PHE B C 1
ATOM 3268 O O . PHE B 1 9 ? 15.047 17.703 -11.695 1 30.86 9 PHE B O 1
ATOM 3275 N N . SER B 1 10 ? 16.781 18.016 -13.133 1 31.64 10 SER B N 1
ATOM 3276 C CA . SER B 1 10 ? 15.945 18.156 -14.32 1 31.64 10 SER B CA 1
ATOM 3277 C C . SER B 1 10 ? 15.242 16.844 -14.648 1 31.64 10 SER B C 1
ATOM 3279 O O . SER B 1 10 ? 14.078 16.828 -15.055 1 31.64 10 SER B O 1
ATOM 3281 N N . ASN B 1 11 ? 16.016 15.766 -14.672 1 32.06 11 ASN B N 1
ATOM 3282 C CA . ASN B 1 11 ? 15.438 14.516 -15.164 1 32.06 11 ASN B CA 1
ATOM 3283 C C . ASN B 1 11 ? 14.32 14.016 -14.25 1 32.06 11 ASN B C 1
ATOM 3285 O O . ASN B 1 11 ? 13.438 13.281 -14.695 1 32.06 11 ASN B O 1
ATOM 3289 N N . ASN B 1 12 ? 14.367 14.32 -12.977 1 33.47 12 ASN B N 1
ATOM 3290 C CA . ASN B 1 12 ? 13.312 13.898 -12.062 1 33.47 12 ASN B CA 1
ATOM 3291 C C . ASN B 1 12 ? 12.023 14.672 -12.297 1 33.47 12 ASN B C 1
ATOM 3293 O O . ASN B 1 12 ? 10.953 14.273 -11.82 1 33.47 12 ASN B O 1
ATOM 3297 N N . ILE B 1 13 ? 12.07 15.844 -13.008 1 31.42 13 ILE B N 1
ATOM 3298 C CA . ILE B 1 13 ? 10.945 16.688 -13.383 1 31.42 13 ILE B CA 1
ATOM 3299 C C . ILE B 1 13 ? 10.117 16 -14.461 1 31.42 13 ILE B C 1
ATOM 3301 O O . ILE B 1 13 ? 8.883 16.031 -14.414 1 31.42 13 ILE B O 1
ATOM 3305 N N . ILE B 1 14 ? 10.719 15.453 -15.484 1 31.14 14 ILE B N 1
ATOM 3306 C CA . ILE B 1 14 ? 9.984 14.953 -16.641 1 31.14 14 ILE B CA 1
ATOM 3307 C C . ILE B 1 14 ? 9.086 13.797 -16.203 1 31.14 14 ILE B C 1
ATOM 3309 O O . ILE B 1 14 ? 7.93 13.703 -16.641 1 31.14 14 ILE B O 1
ATOM 3313 N N . ASN B 1 15 ? 9.523 12.852 -15.469 1 31.59 15 ASN B N 1
ATOM 3314 C CA . ASN B 1 15 ? 8.719 11.68 -15.117 1 31.59 15 ASN B CA 1
ATOM 3315 C C . ASN B 1 15 ? 7.57 12.047 -14.188 1 31.59 15 ASN B C 1
ATOM 3317 O O . ASN B 1 15 ? 6.684 11.227 -13.945 1 31.59 15 ASN B O 1
ATOM 3321 N N . ARG B 1 16 ? 7.543 13.219 -13.609 1 33.94 16 ARG B N 1
ATOM 3322 C CA . ARG B 1 16 ? 6.543 13.797 -12.719 1 33.94 16 ARG B CA 1
ATOM 3323 C C . ARG B 1 16 ? 5.238 14.07 -13.461 1 33.94 16 ARG B C 1
ATOM 3325 O O . ARG B 1 16 ? 4.18 14.195 -12.844 1 33.94 16 ARG B O 1
ATOM 3332 N N . GLU B 1 17 ? 5.289 14.422 -14.664 1 31.52 17 GLU B N 1
ATOM 3333 C CA . GLU B 1 17 ? 4.109 14.906 -15.375 1 31.52 17 GLU B CA 1
ATOM 3334 C C . GLU B 1 17 ? 3.027 13.836 -15.445 1 31.52 17 GLU B C 1
ATOM 3336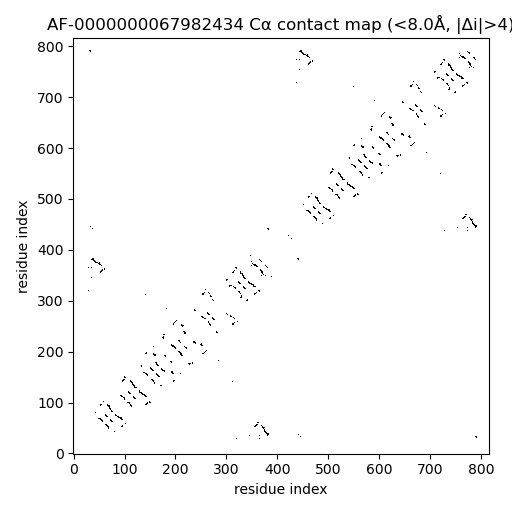 O O . GLU B 1 17 ? 1.839 14.148 -15.539 1 31.52 17 GLU B O 1
ATOM 3341 N N . LEU B 1 18 ? 3.402 12.664 -15.898 1 31.95 18 LEU B N 1
ATOM 3342 C CA . LEU B 1 18 ? 2.281 11.82 -16.297 1 31.95 18 LEU B CA 1
ATOM 3343 C C . LEU B 1 18 ? 1.645 11.156 -15.078 1 31.95 18 LEU B C 1
ATOM 3345 O O . LEU B 1 18 ? 0.8 10.273 -15.211 1 31.95 18 LEU B O 1
ATOM 3349 N N . GLY B 1 19 ? 1.525 11.789 -13.875 1 34.19 19 GLY B N 1
ATOM 3350 C CA . GLY B 1 19 ? 0.803 11.508 -12.641 1 34.19 19 GLY B CA 1
ATOM 3351 C C . GLY B 1 19 ? 0.819 10.039 -12.266 1 34.19 19 GLY B C 1
ATOM 3352 O O . GLY B 1 19 ? 0.168 9.633 -11.305 1 34.19 19 GLY B O 1
ATOM 3353 N N . PHE B 1 20 ? 0.803 9.125 -13.336 1 35.25 20 PHE B N 1
ATOM 3354 C CA . PHE B 1 20 ? 0.8 7.715 -12.961 1 35.25 20 PHE B CA 1
ATOM 3355 C C . PHE B 1 20 ? 2.066 7.355 -12.195 1 35.25 20 PHE B C 1
ATOM 3357 O O . PHE B 1 20 ? 3.139 7.219 -12.781 1 35.25 20 PHE B O 1
ATOM 3364 N N . SER B 1 21 ? 2.402 7.887 -11.109 1 38.56 21 SER B N 1
ATOM 3365 C CA . SER B 1 21 ? 3.674 7.547 -10.484 1 38.56 21 SER B CA 1
ATOM 3366 C C . SER B 1 21 ? 3.854 6.035 -10.375 1 38.56 21 SER B C 1
ATOM 3368 O O . SER B 1 21 ? 2.932 5.324 -9.977 1 38.56 21 SER B O 1
ATOM 3370 N N . HIS B 1 22 ? 4.398 5.328 -11.242 1 44.28 22 HIS B N 1
ATOM 3371 C CA . HIS B 1 22 ? 5.012 4.027 -11 1 44.28 22 HIS B CA 1
ATOM 3372 C C . HIS B 1 22 ? 5.277 3.816 -9.508 1 44.28 22 HIS B C 1
ATOM 3374 O O . HIS B 1 22 ? 5.68 4.75 -8.812 1 44.28 22 HIS B O 1
ATOM 3380 N N . PRO B 1 23 ? 4.434 2.805 -8.938 1 50.72 23 PRO B N 1
ATOM 3381 C CA . PRO B 1 23 ? 4.828 2.588 -7.547 1 50.72 23 PRO B CA 1
ATOM 3382 C C . PRO B 1 23 ? 6.316 2.84 -7.312 1 50.72 23 PRO B C 1
ATOM 3384 O O . PRO B 1 23 ? 7.156 2.346 -8.07 1 50.72 23 PRO B O 1
ATOM 3387 N N . SER B 1 24 ? 6.547 3.938 -6.59 1 63.69 24 SER B N 1
ATOM 3388 C CA . SER B 1 24 ? 7.898 4.344 -6.219 1 63.69 24 SER B CA 1
ATOM 3389 C C . SER B 1 24 ? 8.672 3.189 -5.586 1 63.69 24 SER B C 1
ATOM 3391 O O . SER B 1 24 ? 8.078 2.176 -5.207 1 63.69 24 SER B O 1
ATOM 3393 N N . SER B 1 25 ? 9.883 3.041 -5.945 1 71.5 25 SER B N 1
ATOM 3394 C CA . SER B 1 25 ? 10.797 2.133 -5.266 1 71.5 25 SER B CA 1
ATOM 3395 C C . SER B 1 25 ? 10.391 1.921 -3.812 1 71.5 25 SER B C 1
ATOM 3397 O O . SER B 1 25 ? 10.469 0.804 -3.297 1 71.5 25 SER B O 1
ATOM 3399 N N . PHE B 1 26 ? 9.656 2.85 -3.359 1 75.31 26 PHE B N 1
ATOM 3400 C CA . PHE B 1 26 ? 9.312 2.746 -1.946 1 75.31 26 PHE B CA 1
ATOM 3401 C C . PHE B 1 26 ? 8.062 1.897 -1.758 1 75.31 26 PHE B C 1
ATOM 3403 O O . PHE B 1 26 ? 7.977 1.103 -0.819 1 75.31 26 PHE B O 1
ATOM 3410 N N . THR B 1 27 ? 7.113 2.098 -2.629 1 78.19 27 THR B N 1
ATOM 3411 C CA . THR B 1 27 ? 5.906 1.287 -2.539 1 78.19 27 THR B CA 1
ATOM 3412 C C . THR B 1 27 ? 6.238 -0.198 -2.646 1 78.19 27 THR B C 1
ATOM 3414 O O . THR B 1 27 ? 5.672 -1.021 -1.924 1 78.19 27 THR B O 1
ATOM 3417 N N . HIS B 1 28 ? 7.184 -0.453 -3.451 1 84.88 28 HIS B N 1
ATOM 3418 C CA . HIS B 1 28 ? 7.609 -1.84 -3.605 1 84.88 28 HIS B CA 1
ATOM 3419 C C . HIS B 1 28 ? 8.234 -2.369 -2.316 1 84.88 28 HIS B C 1
ATOM 3421 O O . HIS B 1 28 ? 7.949 -3.496 -1.904 1 84.88 28 HIS B O 1
ATOM 3427 N N . ARG B 1 29 ? 9.055 -1.498 -1.805 1 83.12 29 ARG B N 1
ATOM 3428 C CA . ARG B 1 29 ? 9.672 -1.89 -0.542 1 83.12 29 ARG B CA 1
ATOM 3429 C C . ARG B 1 29 ? 8.625 -2.088 0.544 1 83.12 29 ARG B C 1
ATOM 3431 O O . ARG B 1 29 ? 8.711 -3.027 1.338 1 83.12 29 ARG B O 1
ATOM 3438 N N . PHE B 1 30 ? 7.703 -1.245 0.509 1 84.31 30 PHE B N 1
ATOM 3439 C CA . PHE B 1 30 ? 6.625 -1.339 1.488 1 84.31 30 PHE B CA 1
ATOM 3440 C C . PHE B 1 30 ? 5.836 -2.629 1.305 1 84.31 30 PHE B C 1
ATOM 3442 O O . PHE B 1 30 ? 5.605 -3.365 2.268 1 84.31 30 PHE B O 1
ATOM 3449 N N . TYR B 1 31 ? 5.48 -2.979 0.085 1 89.12 31 TYR B N 1
ATOM 3450 C CA . TYR B 1 31 ? 4.688 -4.168 -0.209 1 89.12 31 TYR B CA 1
ATOM 3451 C C . TYR B 1 31 ? 5.488 -5.434 0.062 1 89.12 31 TYR B C 1
ATOM 3453 O O . TYR B 1 31 ? 4.918 -6.523 0.187 1 89.12 31 TYR B O 1
ATOM 3461 N N . ALA B 1 32 ? 6.762 -5.309 0.129 1 91.25 32 ALA B N 1
ATOM 3462 C CA . ALA B 1 32 ? 7.625 -6.457 0.378 1 91.25 32 ALA B CA 1
ATOM 3463 C C . ALA B 1 32 ? 7.883 -6.637 1.872 1 91.25 32 ALA B C 1
ATOM 3465 O O . ALA B 1 32 ? 8.516 -7.609 2.287 1 91.25 32 ALA B O 1
ATOM 3466 N N . SER B 1 33 ? 7.379 -5.742 2.656 1 89.38 33 SER B N 1
ATOM 3467 C CA . SER B 1 33 ? 7.738 -5.727 4.07 1 89.38 33 SER B CA 1
ATOM 3468 C C . SER B 1 33 ? 7.207 -6.961 4.793 1 89.38 33 SER B C 1
ATOM 3470 O O . SER B 1 33 ? 6.102 -7.426 4.504 1 89.38 33 SER B O 1
ATOM 3472 N N . GLN B 1 34 ? 7.984 -7.449 5.773 1 90.62 34 GLN B N 1
ATOM 3473 C CA . GLN B 1 34 ? 7.59 -8.617 6.555 1 90.62 34 GLN B CA 1
ATOM 3474 C C . GLN B 1 34 ? 6.359 -8.32 7.406 1 90.62 34 GLN B C 1
ATOM 3476 O O . GLN B 1 34 ? 5.578 -9.219 7.715 1 90.62 34 GLN B O 1
ATOM 3481 N N . VAL B 1 35 ? 6.133 -7.117 7.762 1 86.88 35 VAL B N 1
ATOM 3482 C CA . VAL B 1 35 ? 4.992 -6.719 8.578 1 86.88 35 VAL B CA 1
ATOM 3483 C C . VAL B 1 35 ? 3.691 -7.078 7.867 1 86.88 35 VAL B C 1
ATOM 3485 O O . VAL B 1 35 ? 2.766 -7.613 8.484 1 86.88 35 VAL B O 1
ATOM 3488 N N . LEU B 1 36 ? 3.701 -6.805 6.621 1 89.88 36 LEU B N 1
ATOM 3489 C CA . LEU B 1 36 ? 2.482 -7.086 5.871 1 89.88 36 LEU B CA 1
ATOM 3490 C C . LEU B 1 36 ? 2.25 -8.586 5.754 1 89.88 36 LEU B C 1
ATOM 3492 O O . LEU B 1 36 ? 1.121 -9.062 5.914 1 89.88 36 LEU B O 1
ATOM 3496 N N . VAL B 1 37 ? 3.334 -9.289 5.488 1 93.25 37 VAL B N 1
ATOM 3497 C CA . VAL B 1 37 ? 3.225 -10.734 5.344 1 93.25 37 VAL B CA 1
ATOM 3498 C C . VAL B 1 37 ? 2.768 -11.352 6.66 1 93.25 37 VAL B C 1
ATOM 3500 O O . VAL B 1 37 ? 1.902 -12.234 6.672 1 93.25 37 VAL B O 1
ATOM 3503 N N . LYS B 1 38 ? 3.307 -10.852 7.719 1 90.38 38 LYS B N 1
ATOM 3504 C CA . LYS B 1 38 ? 2.986 -11.383 9.039 1 90.38 38 LYS B CA 1
ATOM 3505 C C . LYS B 1 38 ? 1.541 -11.07 9.422 1 90.38 38 LYS B C 1
ATOM 3507 O O . LYS B 1 38 ? 0.987 -11.695 10.336 1 90.38 38 LYS B O 1
ATOM 3512 N N . ASN B 1 39 ? 0.931 -10.133 8.75 1 88.56 39 ASN B N 1
ATOM 3513 C CA . ASN B 1 39 ? -0.425 -9.719 9.102 1 88.56 39 ASN B CA 1
ATOM 3514 C C . ASN B 1 39 ? -1.432 -10.141 8.031 1 88.56 39 ASN B C 1
ATOM 3516 O O . ASN B 1 39 ? -2.533 -9.594 7.965 1 88.56 39 ASN B O 1
ATOM 3520 N N . LEU B 1 40 ? -1.011 -11.039 7.191 1 93 40 LEU B N 1
ATOM 3521 C CA . LEU B 1 40 ? -1.976 -11.602 6.258 1 93 40 LEU B CA 1
ATOM 3522 C C . LEU B 1 40 ? -3.049 -12.398 7 1 93 40 LEU B C 1
ATOM 3524 O O . LEU B 1 40 ? -2.734 -13.289 7.789 1 93 40 LEU B O 1
ATOM 3528 N N . ASN B 1 41 ? -4.242 -12.031 6.734 1 91.75 41 ASN B N 1
ATOM 3529 C CA . ASN B 1 41 ? -5.395 -12.719 7.309 1 91.75 41 ASN B CA 1
ATOM 3530 C C . ASN B 1 41 ? -6.492 -12.93 6.27 1 91.75 41 ASN B C 1
ATOM 3532 O O . ASN B 1 41 ? -6.48 -12.305 5.211 1 91.75 41 ASN B O 1
ATOM 3536 N N . LEU B 1 42 ? -7.367 -13.836 6.652 1 95.12 42 LEU B N 1
ATOM 3537 C CA . LEU B 1 42 ? -8.469 -14.117 5.746 1 95.12 42 LEU B CA 1
ATOM 3538 C C . LEU B 1 42 ? -9.344 -12.883 5.547 1 95.12 42 LEU B C 1
ATOM 3540 O O . LEU B 1 42 ? -9.875 -12.336 6.512 1 95.12 42 LEU B O 1
ATOM 3544 N N . TYR B 1 43 ? -9.453 -12.461 4.383 1 92.5 43 TYR B N 1
ATOM 3545 C CA . TYR B 1 43 ? -10.258 -11.297 4.027 1 92.5 43 TYR B CA 1
ATOM 3546 C C . TYR B 1 43 ? -11.617 -11.727 3.488 1 92.5 43 TYR B C 1
ATOM 3548 O O . TYR B 1 43 ? -12.648 -11.133 3.826 1 92.5 43 TYR B O 1
ATOM 3556 N N . ALA B 1 44 ? -11.57 -12.742 2.631 1 94.62 44 ALA B N 1
ATOM 3557 C CA . ALA B 1 44 ? -12.812 -13.141 1.976 1 94.62 44 ALA B CA 1
ATOM 3558 C C . ALA B 1 44 ? -12.828 -14.641 1.675 1 94.62 44 ALA B C 1
ATOM 3560 O O . ALA B 1 44 ? -11.773 -15.227 1.408 1 94.62 44 ALA B O 1
ATOM 3561 N N . LYS B 1 45 ? -13.984 -15.195 1.739 1 97.19 45 LYS B N 1
ATOM 3562 C CA . LYS B 1 45 ? -14.312 -16.5 1.189 1 97.19 45 LYS B CA 1
ATOM 3563 C C . LYS B 1 45 ? -15.312 -16.391 0.043 1 97.19 45 LYS B C 1
ATOM 3565 O O . LYS B 1 45 ? -16.438 -15.93 0.237 1 97.19 45 LYS B O 1
ATOM 3570 N N . LEU B 1 46 ? -14.883 -16.734 -1.068 1 98.25 46 LEU B N 1
ATOM 3571 C CA . LEU B 1 46 ? -15.758 -16.672 -2.236 1 98.25 46 LEU B CA 1
ATOM 3572 C C . LEU B 1 46 ? -16.5 -17.984 -2.434 1 98.25 46 LEU B C 1
ATOM 3574 O O . LEU B 1 46 ? -15.93 -18.938 -2.979 1 98.25 46 LEU B O 1
ATOM 3578 N N . GLU B 1 47 ? -17.719 -17.969 -2.088 1 97.62 47 GLU B N 1
ATOM 3579 C CA . GLU B 1 47 ? -18.547 -19.172 -2.113 1 97.62 47 GLU B CA 1
ATOM 3580 C C . GLU B 1 47 ? -19.359 -19.25 -3.398 1 97.62 47 GLU B C 1
ATOM 3582 O O . GLU B 1 47 ? -19.969 -18.266 -3.82 1 97.62 47 GLU B O 1
ATOM 3587 N N . GLY B 1 48 ? -19.375 -20.422 -4 1 97.56 48 GLY B N 1
ATOM 3588 C CA . GLY B 1 48 ? -20.188 -20.594 -5.191 1 97.56 48 GLY B CA 1
ATOM 3589 C C . GLY B 1 48 ? -20.016 -21.969 -5.824 1 97.56 48 GLY B C 1
ATOM 3590 O O . GLY B 1 48 ? -20.984 -22.578 -6.262 1 97.56 48 GLY B O 1
ATOM 3591 N N . HIS B 1 49 ? -18.859 -22.484 -5.844 1 98.44 49 HIS B N 1
ATOM 3592 C CA . HIS B 1 49 ? -18.578 -23.797 -6.434 1 98.44 49 HIS B CA 1
ATOM 3593 C C . HIS B 1 49 ? -19.234 -24.906 -5.629 1 98.44 49 HIS B C 1
ATOM 3595 O O . HIS B 1 49 ? -19.5 -24.75 -4.434 1 98.44 49 HIS B O 1
ATOM 3601 N N . GLU B 1 50 ? -19.453 -26.016 -6.25 1 98.25 50 GLU B N 1
ATOM 3602 C CA . GLU B 1 50 ? -20.094 -27.156 -5.605 1 98.25 50 GLU B CA 1
ATOM 3603 C C . GLU B 1 50 ? -19.094 -28.297 -5.406 1 98.25 50 GLU B C 1
ATOM 3605 O O . GLU B 1 50 ? -19.484 -29.406 -5.016 1 98.25 50 GLU B O 1
ATOM 3610 N N . GLY B 1 51 ? -17.906 -28.078 -5.734 1 97.69 51 GLY B N 1
ATOM 3611 C CA . GLY B 1 51 ? -16.812 -29.016 -5.527 1 97.69 51 GLY B CA 1
ATOM 3612 C C . GLY B 1 51 ? -15.516 -28.328 -5.156 1 97.69 51 GLY B C 1
ATOM 3613 O O . GLY B 1 51 ? -15.469 -27.094 -5.031 1 97.69 51 GLY B O 1
ATOM 3614 N N . CYS B 1 52 ? -14.516 -29.156 -4.965 1 96.62 52 CYS B N 1
ATOM 3615 C CA . CYS B 1 52 ? -13.195 -28.625 -4.645 1 96.62 52 CYS B CA 1
ATOM 3616 C C . CYS B 1 52 ? -12.742 -27.625 -5.695 1 96.62 52 CYS B C 1
ATOM 3618 O O . CYS B 1 52 ? -12.906 -27.844 -6.895 1 96.62 52 CYS B O 1
ATOM 3620 N N . VAL B 1 53 ? -12.258 -26.516 -5.227 1 98.19 53 VAL B N 1
ATOM 3621 C CA . VAL B 1 53 ? -11.68 -25.516 -6.133 1 98.19 53 VAL B CA 1
ATOM 3622 C C . VAL B 1 53 ? -10.188 -25.797 -6.312 1 98.19 53 VAL B C 1
ATOM 3624 O O . VAL B 1 53 ? -9.438 -25.844 -5.336 1 98.19 53 VAL B O 1
ATOM 3627 N N . ASN B 1 54 ? -9.727 -25.938 -7.582 1 97.06 54 ASN B N 1
ATOM 3628 C CA . ASN B 1 54 ? -8.352 -26.359 -7.84 1 97.06 54 ASN B CA 1
ATOM 3629 C C . ASN B 1 54 ? -7.559 -25.25 -8.531 1 97.06 54 ASN B C 1
ATOM 3631 O O . ASN B 1 54 ? -6.328 -25.312 -8.586 1 97.06 54 ASN B O 1
ATOM 3635 N N . ALA B 1 55 ? -8.273 -24.328 -9.047 1 98.31 55 ALA B N 1
ATOM 3636 C CA . ALA B 1 55 ? -7.605 -23.281 -9.82 1 98.31 55 ALA B CA 1
ATOM 3637 C C . ALA B 1 55 ? -8.125 -21.906 -9.438 1 98.31 55 ALA B C 1
ATOM 3639 O O . ALA B 1 55 ? -9.328 -21.719 -9.25 1 98.31 55 ALA B O 1
ATOM 3640 N N . VAL B 1 56 ? -7.223 -21.016 -9.281 1 98.62 56 VAL B N 1
ATOM 3641 C CA . VAL B 1 56 ? -7.559 -19.609 -9.016 1 98.62 56 VAL B CA 1
ATOM 3642 C C . VAL B 1 56 ? -6.531 -18.703 -9.68 1 98.62 56 VAL B C 1
ATOM 3644 O O . VAL B 1 56 ? -5.332 -19 -9.672 1 98.62 56 VAL B O 1
ATOM 3647 N N . GLU B 1 57 ? -6.988 -17.625 -10.258 1 98.06 57 GLU B N 1
ATOM 3648 C CA . GLU B 1 57 ? -6.09 -16.672 -10.891 1 98.06 57 GLU B CA 1
ATOM 3649 C C . GLU B 1 57 ? -6.691 -15.273 -10.898 1 98.06 57 GLU B C 1
ATOM 3651 O O . GLU B 1 57 ? -7.891 -15.102 -11.133 1 98.06 57 GLU B O 1
ATOM 3656 N N . PHE B 1 58 ? -5.855 -14.289 -10.656 1 97.44 58 PHE B N 1
ATOM 3657 C CA . PHE B 1 58 ? -6.242 -12.898 -10.867 1 97.44 58 PHE B CA 1
ATOM 3658 C C . PHE B 1 58 ? -6.094 -12.508 -12.336 1 97.44 58 PHE B C 1
ATOM 3660 O O . PHE B 1 58 ? -5.184 -12.984 -13.016 1 97.44 58 PHE B O 1
ATOM 3667 N N . ASN B 1 59 ? -6.977 -11.664 -12.781 1 96.56 59 ASN B N 1
ATOM 3668 C CA . ASN B 1 59 ? -6.691 -11.047 -14.07 1 96.56 59 ASN B CA 1
ATOM 3669 C C . ASN B 1 59 ? -5.559 -10.031 -13.977 1 96.56 59 ASN B C 1
ATOM 3671 O O . ASN B 1 59 ? -5.027 -9.789 -12.891 1 96.56 59 ASN B O 1
ATOM 3675 N N . SER B 1 60 ? -5.195 -9.445 -15.102 1 93.56 60 SER B N 1
ATOM 3676 C CA . SER B 1 60 ? -4 -8.609 -15.18 1 93.56 60 SER B CA 1
ATOM 3677 C C . SER B 1 60 ? -4.141 -7.359 -14.32 1 93.56 60 SER B C 1
ATOM 3679 O O . SER B 1 60 ? -3.164 -6.891 -13.734 1 93.56 60 SER B O 1
ATOM 3681 N N . THR B 1 61 ? -5.312 -6.852 -14.148 1 89.69 61 THR B N 1
ATOM 3682 C CA . THR B 1 61 ? -5.527 -5.648 -13.359 1 89.69 61 THR B CA 1
ATOM 3683 C C . THR B 1 61 ? -5.703 -6 -11.883 1 89.69 61 THR B C 1
ATOM 3685 O O . THR B 1 61 ? -5.602 -5.129 -11.016 1 89.69 61 THR B O 1
ATOM 3688 N N . GLY B 1 62 ? -6.004 -7.242 -11.648 1 92.94 62 GLY B N 1
ATOM 3689 C CA . GLY B 1 62 ? -6.109 -7.723 -10.281 1 92.94 62 GLY B CA 1
ATOM 3690 C C . GLY B 1 62 ? -7.492 -7.527 -9.688 1 92.94 62 GLY B C 1
ATOM 3691 O O . GLY B 1 62 ? -7.699 -7.77 -8.492 1 92.94 62 GLY B O 1
ATOM 3692 N N . ASP B 1 63 ? -8.438 -7.09 -10.438 1 90.81 63 ASP B N 1
ATOM 3693 C CA . ASP B 1 63 ? -9.75 -6.777 -9.875 1 90.81 63 ASP B CA 1
ATOM 3694 C C . ASP B 1 63 ? -10.703 -7.965 -10.023 1 90.81 63 ASP B C 1
ATOM 3696 O O . ASP B 1 63 ? -11.758 -7.996 -9.391 1 90.81 63 ASP B O 1
ATOM 3700 N N . VAL B 1 64 ? -10.367 -8.969 -10.859 1 95.88 64 VAL B N 1
ATOM 3701 C CA . VAL B 1 64 ? -11.203 -10.141 -11.094 1 95.88 64 VAL B CA 1
ATOM 3702 C C . VAL B 1 64 ? -10.406 -11.406 -10.797 1 95.88 64 VAL B C 1
ATOM 3704 O O . VAL B 1 64 ? -9.219 -11.484 -11.109 1 95.88 64 VAL B O 1
ATOM 3707 N N . ILE B 1 65 ? -11.125 -12.352 -10.203 1 98.06 65 ILE B N 1
ATOM 3708 C CA . ILE B 1 65 ? -10.57 -13.688 -10.008 1 98.06 65 ILE B CA 1
ATOM 3709 C C . ILE B 1 65 ? -11.344 -14.688 -10.859 1 98.06 65 ILE B C 1
ATOM 3711 O O . ILE B 1 65 ? -12.57 -14.625 -10.953 1 98.06 65 ILE B O 1
ATOM 3715 N N . VAL B 1 66 ? -10.656 -15.531 -11.523 1 98.75 66 VAL B N 1
ATOM 3716 C CA . VAL B 1 66 ? -11.234 -16.688 -12.203 1 98.75 66 VAL B CA 1
ATOM 3717 C C . VAL B 1 66 ? -10.859 -17.969 -11.469 1 98.75 66 VAL B C 1
ATOM 3719 O O . VAL B 1 66 ? -9.703 -18.156 -11.086 1 98.75 66 VAL B O 1
ATOM 3722 N N . SER B 1 67 ? -11.867 -18.781 -11.242 1 98.81 67 SER B N 1
ATOM 3723 C CA . SER B 1 67 ? -11.625 -20.047 -10.539 1 98.81 67 SER B CA 1
ATOM 3724 C C . SER B 1 67 ? -12.18 -21.219 -11.32 1 98.81 67 SER B C 1
ATOM 3726 O O . SER B 1 67 ? -13.062 -21.062 -12.172 1 98.81 67 SER B O 1
ATOM 3728 N N . GLY B 1 68 ? -11.625 -22.406 -11.18 1 98.81 68 GLY B N 1
ATOM 3729 C CA . GLY B 1 68 ? -12.062 -23.688 -11.711 1 98.81 68 GLY B CA 1
ATOM 3730 C C . GLY B 1 68 ? -12.172 -24.766 -10.648 1 98.81 68 GLY B C 1
ATOM 3731 O O . GLY B 1 68 ? -11.352 -24.812 -9.727 1 98.81 68 GLY B O 1
ATOM 3732 N N . SER B 1 69 ? -13.086 -25.609 -10.828 1 98.56 69 SER B N 1
ATOM 3733 C CA . SER B 1 69 ? -13.453 -26.516 -9.742 1 98.56 69 SER B CA 1
ATOM 3734 C C . SER B 1 69 ? -13.766 -27.906 -10.266 1 98.56 69 SER B C 1
ATOM 3736 O O . SER B 1 69 ? -13.828 -28.125 -11.477 1 98.56 69 SER B O 1
ATOM 3738 N N . ASP B 1 70 ? -13.922 -28.812 -9.289 1 98.25 70 ASP B N 1
ATOM 3739 C CA . ASP B 1 70 ? -14.383 -30.172 -9.555 1 98.25 70 ASP B CA 1
ATOM 3740 C C . ASP B 1 70 ? -15.797 -30.172 -10.125 1 98.25 70 ASP B C 1
ATOM 3742 O O . ASP B 1 70 ? -16.234 -31.156 -10.734 1 98.25 70 ASP B O 1
ATOM 3746 N N . ASP B 1 71 ? -16.578 -29.141 -9.961 1 98.5 71 ASP B N 1
ATOM 3747 C CA . ASP B 1 71 ? -17.938 -29.062 -10.484 1 98.5 71 ASP B CA 1
ATOM 3748 C C . ASP B 1 71 ? -17.938 -28.719 -11.977 1 98.5 71 ASP B C 1
ATOM 3750 O O . ASP B 1 71 ? -18.984 -28.547 -12.586 1 98.5 71 ASP B O 1
ATOM 3754 N N . ARG B 1 72 ? -16.766 -28.531 -12.516 1 98.75 72 ARG B N 1
ATOM 3755 C CA . ARG B 1 72 ? -16.5 -28.312 -13.93 1 98.75 72 ARG B CA 1
ATOM 3756 C C . ARG B 1 72 ? -16.969 -26.922 -14.367 1 98.75 72 ARG B C 1
ATOM 3758 O O . ARG B 1 72 ? -17.156 -26.672 -15.555 1 98.75 72 ARG B O 1
ATOM 3765 N N . GLN B 1 73 ? -17.141 -26.062 -13.375 1 98.69 73 GLN B N 1
ATOM 3766 C CA . GLN B 1 73 ? -17.516 -24.688 -13.664 1 98.69 73 GLN B CA 1
ATOM 3767 C C . GLN B 1 73 ? -16.312 -23.766 -13.594 1 98.69 73 GLN B C 1
ATOM 3769 O O . GLN B 1 73 ? -15.406 -23.969 -12.789 1 98.69 73 GLN B O 1
ATOM 3774 N N . VAL B 1 74 ? -16.328 -22.812 -14.461 1 98.88 74 VAL B N 1
ATOM 3775 C CA . VAL B 1 74 ? -15.461 -21.641 -14.359 1 98.88 74 VAL B CA 1
ATOM 3776 C C . VAL B 1 74 ? -16.25 -20.453 -13.805 1 98.88 74 VAL B C 1
ATOM 3778 O O . VAL B 1 74 ? -17.328 -20.141 -14.289 1 98.88 74 VAL B O 1
ATOM 3781 N N . MET B 1 75 ? -15.711 -19.859 -12.766 1 98.75 75 MET B N 1
ATOM 3782 C CA . MET B 1 75 ? -16.422 -18.75 -12.156 1 98.75 75 MET B CA 1
ATOM 3783 C C . MET B 1 75 ? -15.555 -17.484 -12.117 1 98.75 75 MET B C 1
ATOM 3785 O O . MET B 1 75 ? -14.344 -17.578 -11.898 1 98.75 75 MET B O 1
ATOM 3789 N N . PHE B 1 76 ? -16.219 -16.359 -12.344 1 98.31 76 PHE B N 1
ATOM 3790 C CA . PHE B 1 76 ? -15.625 -15.039 -12.227 1 98.31 76 PHE B CA 1
ATOM 3791 C C . PHE B 1 76 ? -16.094 -14.336 -10.961 1 98.31 76 PHE B C 1
ATOM 3793 O O . PHE B 1 76 ? -17.297 -14.344 -10.648 1 98.31 76 PHE B O 1
ATOM 3800 N N . TRP B 1 77 ? -15.117 -13.734 -10.289 1 98.31 77 TRP B N 1
ATOM 3801 C CA . TRP B 1 77 ? -15.445 -13.117 -9.008 1 98.31 77 TRP B CA 1
ATOM 3802 C C . TRP B 1 77 ? -14.969 -11.672 -8.961 1 98.31 77 TRP B C 1
ATOM 3804 O O . TRP B 1 77 ? -13.875 -11.359 -9.438 1 98.31 77 TRP B O 1
ATOM 3814 N N . ASN B 1 78 ? -15.766 -10.805 -8.422 1 95 78 ASN B N 1
ATOM 3815 C CA . ASN B 1 78 ? -15.266 -9.586 -7.781 1 95 78 ASN B CA 1
ATOM 3816 C C . ASN B 1 78 ? -14.922 -9.828 -6.316 1 95 78 ASN B C 1
ATOM 3818 O O . ASN B 1 78 ? -15.812 -9.914 -5.469 1 95 78 ASN B O 1
ATOM 3822 N N . TRP B 1 79 ? -13.633 -9.992 -6.062 1 94.38 79 TRP B N 1
ATOM 3823 C CA . TRP B 1 79 ? -13.234 -10.438 -4.734 1 94.38 79 TRP B CA 1
ATOM 3824 C C . TRP B 1 79 ? -13.359 -9.305 -3.721 1 94.38 79 TRP B C 1
ATOM 3826 O O . TRP B 1 79 ? -13.539 -9.555 -2.525 1 94.38 79 TRP B O 1
ATOM 3836 N N . GLU B 1 80 ? -13.297 -8.031 -4.152 1 86.88 80 GLU B N 1
ATOM 3837 C CA . GLU B 1 80 ? -13.461 -6.902 -3.24 1 86.88 80 GLU B CA 1
ATOM 3838 C C . GLU B 1 80 ? -14.867 -6.867 -2.652 1 86.88 80 GLU B C 1
ATOM 3840 O O . GLU B 1 80 ? -15.039 -6.668 -1.446 1 86.88 80 GLU B O 1
ATOM 3845 N N . SER B 1 81 ? -15.789 -7.047 -3.492 1 89.25 81 SER B N 1
ATOM 3846 C CA . SER B 1 81 ? -17.172 -7.059 -3.029 1 89.25 81 SER B CA 1
ATOM 3847 C C . SER B 1 81 ? -17.594 -8.461 -2.607 1 89.25 81 SER B C 1
ATOM 3849 O O . SER B 1 81 ? -18.75 -8.672 -2.207 1 89.25 81 SER B O 1
ATOM 3851 N N . LYS B 1 82 ? -16.719 -9.438 -2.76 1 93.94 82 LYS B N 1
ATOM 3852 C CA . LYS B 1 82 ? -16.938 -10.828 -2.375 1 93.94 82 LYS B CA 1
ATOM 3853 C C . LYS B 1 82 ? -18.141 -11.422 -3.113 1 93.94 82 LYS B C 1
ATOM 3855 O O . LYS B 1 82 ? -18.969 -12.109 -2.514 1 93.94 82 LYS B O 1
ATOM 3860 N N . SER B 1 83 ? -18.188 -11.094 -4.402 1 95.25 83 SER B N 1
ATOM 3861 C CA . SER B 1 83 ? -19.375 -11.516 -5.156 1 95.25 83 SER B CA 1
ATOM 3862 C C . SER B 1 83 ? -18.969 -12.234 -6.441 1 95.25 83 SER B C 1
ATOM 3864 O O . SER B 1 83 ? -17.938 -11.922 -7.043 1 95.25 83 SER B O 1
ATOM 3866 N N . LYS B 1 84 ? -19.844 -13.203 -6.801 1 96.94 84 LYS B N 1
ATOM 3867 C CA . LYS B 1 84 ? -19.703 -13.859 -8.094 1 96.94 84 LYS B CA 1
ATOM 3868 C C . LYS B 1 84 ? -20.219 -12.969 -9.219 1 96.94 84 LYS B C 1
ATOM 3870 O O . LYS B 1 84 ? -21.328 -12.43 -9.133 1 96.94 84 LYS B O 1
ATOM 3875 N N . LEU B 1 85 ? -19.453 -12.82 -10.172 1 94.62 85 LEU B N 1
ATOM 3876 C CA . LEU B 1 85 ? -19.844 -12.008 -11.312 1 94.62 85 LEU B CA 1
ATOM 3877 C C . LEU B 1 85 ? -20.562 -12.852 -12.367 1 94.62 85 LEU B C 1
ATOM 3879 O O . LEU B 1 85 ? -21.594 -12.438 -12.898 1 94.62 85 LEU B O 1
ATOM 3883 N N . PHE B 1 86 ? -19.891 -13.898 -12.719 1 93.25 86 PHE B N 1
ATOM 3884 C CA . PHE B 1 86 ? -20.359 -14.742 -13.812 1 93.25 86 PHE B CA 1
ATOM 3885 C C . PHE B 1 86 ? -19.781 -16.141 -13.703 1 93.25 86 PHE B C 1
ATOM 3887 O O . PHE B 1 86 ? -18.781 -16.359 -12.992 1 93.25 86 PHE B O 1
ATOM 3894 N N . ASP B 1 87 ? -20.562 -17.156 -14.281 1 97.38 87 ASP B N 1
ATOM 3895 C CA . ASP B 1 87 ? -20.031 -18.516 -14.367 1 97.38 87 ASP B CA 1
ATOM 3896 C C . ASP B 1 87 ? -20.453 -19.203 -15.656 1 97.38 87 ASP B C 1
ATOM 3898 O O . ASP B 1 87 ? -21.359 -18.734 -16.344 1 97.38 87 ASP B O 1
ATOM 3902 N N . TYR B 1 88 ? -19.766 -20.234 -16.031 1 98.06 88 TYR B N 1
ATOM 3903 C CA . TYR B 1 88 ? -20.156 -21.047 -17.188 1 98.06 88 TYR B CA 1
ATOM 3904 C C . TYR B 1 88 ? -19.625 -22.469 -17.062 1 98.06 88 TYR B C 1
ATOM 3906 O O . TYR B 1 88 ? -18.625 -22.703 -16.359 1 98.06 88 TYR B O 1
ATOM 3914 N N . HIS B 1 89 ? -20.281 -23.312 -17.734 1 98.19 89 HIS B N 1
ATOM 3915 C CA . HIS B 1 89 ? -19.797 -24.672 -17.844 1 98.19 89 HIS B CA 1
ATOM 3916 C C . HIS B 1 89 ? -18.625 -24.766 -18.812 1 98.19 89 HIS B C 1
ATOM 3918 O O . HIS B 1 89 ? -18.719 -24.328 -19.969 1 98.19 89 HIS B O 1
ATOM 3924 N N . SER B 1 90 ? -17.562 -25.344 -18.406 1 98.44 90 SER B N 1
ATOM 3925 C CA . SER B 1 90 ? -16.312 -25.312 -19.172 1 98.44 90 SER B CA 1
ATOM 3926 C C . SER B 1 90 ? -16.359 -26.281 -20.328 1 98.44 90 SER B C 1
ATOM 3928 O O . SER B 1 90 ? -15.57 -26.172 -21.281 1 98.44 90 SER B O 1
ATOM 3930 N N . GLY B 1 91 ? -17.234 -27.312 -20.281 1 98.56 91 GLY B N 1
ATOM 3931 C CA . GLY B 1 91 ? -17.234 -28.391 -21.25 1 98.56 91 GLY B CA 1
ATOM 3932 C C . GLY B 1 91 ? -16.406 -29.594 -20.828 1 98.56 91 GLY B C 1
ATOM 3933 O O . GLY B 1 91 ? -16.516 -30.656 -21.438 1 98.56 91 GLY B O 1
ATOM 3934 N N . HIS B 1 92 ? -15.641 -29.484 -19.812 1 98.69 92 HIS B N 1
ATOM 3935 C CA . HIS B 1 92 ? -14.852 -30.594 -19.297 1 98.69 92 HIS B CA 1
ATOM 3936 C C . HIS B 1 92 ? -15.742 -31.688 -18.734 1 98.69 92 HIS B C 1
ATOM 3938 O O . HIS B 1 92 ? -16.875 -31.422 -18.312 1 98.69 92 HIS B O 1
ATOM 3944 N N . GLN B 1 93 ? -15.211 -32.906 -18.688 1 98.44 93 GLN B N 1
ATOM 3945 C CA . GLN B 1 93 ? -15.938 -34.062 -18.141 1 98.44 93 GLN B CA 1
ATOM 3946 C C . GLN B 1 93 ? -15.375 -34.469 -16.781 1 98.44 93 GLN B C 1
ATOM 3948 O O . GLN B 1 93 ? -15.852 -35.406 -16.172 1 98.44 93 GLN B O 1
ATOM 3953 N N . ASP B 1 94 ? -14.367 -33.812 -16.406 1 98.25 94 ASP B N 1
ATOM 3954 C CA . ASP B 1 94 ? -13.703 -34.062 -15.133 1 98.25 94 ASP B CA 1
ATOM 3955 C C . ASP B 1 94 ? -13.234 -32.75 -14.484 1 98.25 94 ASP B C 1
ATOM 3957 O O . ASP B 1 94 ? -13.5 -31.672 -15 1 98.25 94 ASP B O 1
ATOM 3961 N N . ASN B 1 95 ? -12.562 -32.875 -13.281 1 97.81 95 ASN B N 1
ATOM 3962 C CA . ASN B 1 95 ? -12.117 -31.766 -12.469 1 97.81 95 ASN B CA 1
ATOM 3963 C C . ASN B 1 95 ? -11.273 -30.781 -13.281 1 97.81 95 ASN B C 1
ATOM 3965 O O . ASN B 1 95 ? -10.336 -31.188 -13.969 1 97.81 95 ASN B O 1
ATOM 3969 N N . ILE B 1 96 ? -11.578 -29.5 -13.18 1 98.69 96 ILE B N 1
ATOM 3970 C CA . ILE B 1 96 ? -10.695 -28.469 -13.734 1 98.69 96 ILE B CA 1
ATOM 3971 C C . ILE B 1 96 ? -9.461 -28.312 -12.836 1 98.69 96 ILE B C 1
ATOM 3973 O O . ILE B 1 96 ? -9.586 -28.156 -11.625 1 98.69 96 ILE B O 1
ATOM 3977 N N . PHE B 1 97 ? -8.25 -28.266 -13.43 1 98.19 97 PHE B N 1
ATOM 3978 C CA . PHE B 1 97 ? -7.031 -28.188 -12.641 1 98.19 97 PHE B CA 1
ATOM 3979 C C . PHE B 1 97 ? -6.359 -26.828 -12.82 1 98.19 97 PHE B C 1
ATOM 3981 O O . PHE B 1 97 ? -5.633 -26.359 -11.945 1 98.19 97 PHE B O 1
ATOM 3988 N N . GLN B 1 98 ? -6.535 -26.203 -13.945 1 98.62 98 GLN B N 1
ATOM 3989 C CA . GLN B 1 98 ? -5.922 -24.906 -14.172 1 98.62 98 GLN B CA 1
ATOM 3990 C C . GLN B 1 98 ? -6.816 -24.016 -15.031 1 98.62 98 GLN B C 1
ATOM 3992 O O . GLN B 1 98 ? -7.5 -24.5 -15.938 1 98.62 98 GLN B O 1
ATOM 3997 N N . THR B 1 99 ? -6.836 -22.75 -14.719 1 98.69 99 THR B N 1
ATOM 3998 C CA . THR B 1 99 ? -7.41 -21.703 -15.547 1 98.69 99 THR B CA 1
ATOM 3999 C C . THR B 1 99 ? -6.352 -20.672 -15.914 1 98.69 99 THR B C 1
ATOM 4001 O O . THR B 1 99 ? -5.5 -20.328 -15.094 1 98.69 99 THR B O 1
ATOM 4004 N N . LYS B 1 100 ? -6.367 -20.25 -17.125 1 98.56 100 LYS B N 1
ATOM 4005 C CA . LYS B 1 100 ? -5.512 -19.156 -17.578 1 98.56 100 LYS B CA 1
ATOM 4006 C C . LYS B 1 100 ? -6.312 -18.125 -18.344 1 98.56 100 LYS B C 1
ATOM 4008 O O . LYS B 1 100 ? -7.004 -18.453 -19.312 1 98.56 100 LYS B O 1
ATOM 4013 N N . ILE B 1 101 ? -6.227 -16.922 -17.844 1 98 101 ILE B N 1
ATOM 4014 C CA . ILE B 1 101 ? -6.758 -15.805 -18.609 1 98 101 ILE B CA 1
ATOM 4015 C C . ILE B 1 101 ? -5.73 -15.352 -19.641 1 98 101 ILE B C 1
ATOM 4017 O O . ILE B 1 101 ? -4.625 -14.93 -19.297 1 98 101 ILE B O 1
ATOM 4021 N N . MET B 1 102 ? -6.117 -15.391 -20.906 1 98 102 MET B N 1
ATOM 4022 C CA . MET B 1 102 ? -5.168 -14.992 -21.938 1 98 102 MET B CA 1
ATOM 4023 C C . MET B 1 102 ? -4.926 -13.484 -21.891 1 98 102 MET B C 1
ATOM 4025 O O . MET B 1 102 ? -5.871 -12.703 -21.781 1 98 102 MET B O 1
ATOM 4029 N N . PRO B 1 103 ? -3.656 -13.125 -22.062 1 95.44 103 PRO B N 1
ATOM 4030 C CA . PRO B 1 103 ? -3.346 -11.695 -21.984 1 95.44 103 PRO B CA 1
ATOM 4031 C C . PRO B 1 103 ? -3.896 -10.906 -23.172 1 95.44 103 PRO B C 1
ATOM 4033 O O . PRO B 1 103 ? -4.082 -11.469 -24.25 1 95.44 103 PRO B O 1
ATOM 4036 N N . PHE B 1 104 ? -4.207 -9.602 -22.906 1 94.12 104 PHE B N 1
ATOM 4037 C CA . PHE B 1 104 ? -4.578 -8.617 -23.906 1 94.12 104 PHE B CA 1
ATOM 4038 C C . PHE B 1 104 ? -5.879 -9.016 -24.609 1 94.12 104 PHE B C 1
ATOM 4040 O O . PHE B 1 104 ? -6.051 -8.781 -25.797 1 94.12 104 PHE B O 1
ATOM 4047 N N . THR B 1 105 ? -6.746 -9.672 -23.859 1 94.69 105 THR B N 1
ATOM 4048 C CA . THR B 1 105 ? -8 -10.117 -24.453 1 94.69 105 THR B CA 1
ATOM 4049 C C . THR B 1 105 ? -9.188 -9.5 -23.734 1 94.69 105 THR B C 1
ATOM 4051 O O . THR B 1 105 ? -10.336 -9.914 -23.938 1 94.69 105 THR B O 1
ATOM 4054 N N . ASP B 1 106 ? -8.883 -8.586 -22.734 1 92.12 106 ASP B N 1
ATOM 4055 C CA . ASP B 1 106 ? -9.906 -8.008 -21.875 1 92.12 106 ASP B CA 1
ATOM 4056 C C . ASP B 1 106 ? -10.656 -9.094 -21.109 1 92.12 106 ASP B C 1
ATOM 4058 O O . ASP B 1 106 ? -11.875 -9.047 -20.984 1 92.12 106 ASP B O 1
ATOM 4062 N N . ASP B 1 107 ? -9.945 -10.18 -20.844 1 94.75 107 ASP B N 1
ATOM 4063 C CA . ASP B 1 107 ? -10.391 -11.305 -20.016 1 94.75 107 ASP B CA 1
ATOM 4064 C C . ASP B 1 107 ? -11.461 -12.117 -20.75 1 94.75 107 ASP B C 1
ATOM 4066 O O . ASP B 1 107 ? -12.305 -12.75 -20.109 1 94.75 107 ASP B O 1
ATOM 4070 N N . SER B 1 108 ? -11.477 -12.078 -22.031 1 96.38 108 SER B N 1
ATOM 4071 C CA . SER B 1 108 ? -12.531 -12.75 -22.781 1 96.38 108 SER B CA 1
ATOM 4072 C C . SER B 1 108 ? -12.117 -14.156 -23.203 1 96.38 108 SER B C 1
ATOM 4074 O O . SER B 1 108 ? -12.93 -14.922 -23.703 1 96.38 108 SER B O 1
ATOM 4076 N N . ARG B 1 109 ? -10.961 -14.531 -23.062 1 97.62 109 ARG B N 1
ATOM 4077 C CA . ARG B 1 109 ? -10.453 -15.852 -23.422 1 97.62 109 ARG B CA 1
ATOM 4078 C C . ARG B 1 109 ? -9.867 -16.562 -22.203 1 97.62 109 ARG B C 1
ATOM 4080 O O . ARG B 1 109 ? -8.836 -16.141 -21.672 1 97.62 109 ARG B O 1
ATOM 4087 N N . ILE B 1 110 ? -10.523 -17.641 -21.844 1 98.38 110 ILE B N 1
ATOM 4088 C CA . ILE B 1 110 ? -10.086 -18.438 -20.703 1 98.38 110 ILE B CA 1
ATOM 4089 C C . ILE B 1 110 ? -9.734 -19.844 -21.172 1 98.38 110 ILE B C 1
ATOM 4091 O O . ILE B 1 110 ? -10.57 -20.531 -21.75 1 98.38 110 ILE B O 1
ATOM 4095 N N . VAL B 1 111 ? -8.539 -20.25 -20.906 1 98.56 111 VAL B N 1
ATOM 4096 C CA . VAL B 1 111 ? -8.148 -21.625 -21.234 1 98.56 111 VAL B CA 1
ATOM 4097 C C . VAL B 1 111 ? -8.117 -22.453 -19.953 1 98.56 111 VAL B C 1
ATOM 4099 O O . VAL B 1 111 ? -7.637 -22 -18.922 1 98.56 111 VAL B O 1
ATOM 4102 N N . THR B 1 112 ? -8.648 -23.625 -20.047 1 98.81 112 THR B N 1
ATOM 4103 C CA . THR B 1 112 ? -8.695 -24.516 -18.891 1 98.81 112 THR B CA 1
ATOM 4104 C C . THR B 1 112 ? -8.078 -25.875 -19.219 1 98.81 112 THR B C 1
ATOM 4106 O O . THR B 1 112 ? -8.078 -26.297 -20.375 1 98.81 112 THR B O 1
ATOM 4109 N N . SER B 1 113 ? -7.512 -26.516 -18.266 1 98.81 113 SER B N 1
ATOM 4110 C CA . SER B 1 113 ? -7.074 -27.906 -18.312 1 98.81 113 SER B CA 1
ATOM 4111 C C . SER B 1 113 ? -7.754 -28.734 -17.234 1 98.81 113 SER B C 1
ATOM 4113 O O . SER B 1 113 ? -8.156 -28.203 -16.188 1 98.81 113 SER B O 1
ATOM 4115 N N . ALA B 1 114 ? -7.809 -30.047 -17.5 1 98.75 114 ALA B N 1
ATOM 4116 C CA . ALA B 1 114 ? -8.641 -30.844 -16.594 1 98.75 114 ALA B CA 1
ATOM 4117 C C . ALA B 1 114 ? -8.172 -32.281 -16.562 1 98.75 114 ALA B C 1
ATOM 4119 O O . ALA B 1 114 ? -7.23 -32.688 -17.25 1 98.75 114 ALA B O 1
ATOM 4120 N N . GLY B 1 115 ? -8.883 -33.031 -15.703 1 98.38 115 GLY B N 1
ATOM 4121 C CA . GLY B 1 115 ? -8.594 -34.438 -15.5 1 98.38 115 GLY B CA 1
ATOM 4122 C C . GLY B 1 115 ? -8.984 -35.312 -16.688 1 98.38 115 GLY B C 1
ATOM 4123 O O . GLY B 1 115 ? -8.516 -36.438 -16.812 1 98.38 115 GLY B O 1
ATOM 4124 N N . ASP B 1 116 ? -9.82 -34.844 -17.562 1 98.56 116 ASP B N 1
ATOM 4125 C CA . ASP B 1 116 ? -10.25 -35.594 -18.734 1 98.56 116 ASP B CA 1
ATOM 4126 C C . ASP B 1 116 ? -9.211 -35.531 -19.844 1 98.56 116 ASP B C 1
ATOM 4128 O O . ASP B 1 116 ? -9.43 -36.031 -20.953 1 98.56 116 ASP B O 1
ATOM 4132 N N . GLY B 1 117 ? -8.133 -34.812 -19.578 1 98.44 117 GLY B N 1
ATOM 4133 C CA . GLY B 1 117 ? -7.035 -34.719 -20.516 1 98.44 117 GLY B CA 1
ATOM 4134 C C . GLY B 1 117 ? -7.223 -33.625 -21.547 1 98.44 117 GLY B C 1
ATOM 4135 O O . GLY B 1 117 ? -6.355 -33.375 -22.391 1 98.44 117 GLY B O 1
ATOM 4136 N N . GLN B 1 118 ? -8.266 -32.906 -21.438 1 98.12 118 GLN B N 1
ATOM 4137 C CA . GLN B 1 118 ? -8.562 -31.875 -22.453 1 98.12 118 GLN B CA 1
ATOM 4138 C C . GLN B 1 118 ? -8.016 -30.516 -22.031 1 98.12 118 GLN B C 1
ATOM 4140 O O . GLN B 1 118 ? -7.91 -30.219 -20.844 1 98.12 118 GLN B O 1
ATOM 4145 N N . VAL B 1 119 ? -7.613 -29.766 -23.016 1 98.44 119 VAL B N 1
ATOM 4146 C CA . VAL B 1 119 ? -7.406 -28.312 -22.922 1 98.44 119 VAL B CA 1
ATOM 4147 C C . VAL B 1 119 ? -8.508 -27.594 -23.703 1 98.44 119 VAL B C 1
ATOM 4149 O O . VAL B 1 119 ? -8.742 -27.875 -24.875 1 98.44 119 VAL B O 1
ATOM 4152 N N . ARG B 1 120 ? -9.18 -26.688 -23 1 98.31 120 ARG B N 1
ATOM 4153 C CA . ARG B 1 120 ? -10.344 -26.062 -23.625 1 98.31 120 ARG B CA 1
ATOM 4154 C C . ARG B 1 120 ? -10.258 -24.547 -23.547 1 98.31 120 ARG B C 1
ATOM 4156 O O . ARG B 1 120 ? -9.656 -24 -22.625 1 98.31 120 ARG B O 1
ATOM 4163 N N . LEU B 1 121 ? -10.883 -23.938 -24.531 1 97.94 121 LEU B N 1
ATOM 4164 C CA . LEU B 1 121 ? -11.016 -22.5 -24.594 1 97.94 121 LEU B CA 1
ATOM 4165 C C . LEU B 1 121 ? -12.453 -22.062 -24.328 1 97.94 121 LEU B C 1
ATOM 4167 O O . LEU B 1 121 ? -13.391 -22.609 -24.906 1 97.94 121 LEU B O 1
ATOM 4171 N N . GLY B 1 122 ? -12.648 -21.234 -23.359 1 98.06 122 GLY B N 1
ATOM 4172 C CA . GLY B 1 122 ? -13.883 -20.484 -23.219 1 98.06 122 GLY B CA 1
ATOM 4173 C C . GLY B 1 122 ? -13.781 -19.062 -23.75 1 98.06 122 GLY B C 1
ATOM 4174 O O . GLY B 1 122 ? -12.953 -18.281 -23.297 1 98.06 122 GLY B O 1
ATOM 4175 N N . LEU B 1 123 ? -14.617 -18.812 -24.734 1 97.25 123 LEU B N 1
ATOM 4176 C CA . LEU B 1 123 ? -14.664 -17.484 -25.344 1 97.25 123 LEU B CA 1
ATOM 4177 C C . LEU B 1 123 ? -15.914 -16.719 -24.891 1 97.25 123 LEU B C 1
ATOM 4179 O O . LEU B 1 123 ? -17.031 -17.125 -25.219 1 97.25 123 LEU B O 1
ATOM 4183 N N . LEU B 1 124 ? -15.641 -15.711 -24.172 1 95.75 124 LEU B N 1
ATOM 4184 C CA . LEU B 1 124 ? -16.75 -14.875 -23.719 1 95.75 124 LEU B CA 1
ATOM 4185 C C . LEU B 1 124 ? -17.188 -13.914 -24.812 1 95.75 124 LEU B C 1
ATOM 4187 O O . LEU B 1 124 ? -16.406 -13.086 -25.281 1 95.75 124 LEU B O 1
ATOM 4191 N N . GLN B 1 125 ? -18.453 -14.047 -25.078 1 93.75 125 GLN B N 1
ATOM 4192 C CA . GLN B 1 125 ? -19.016 -13.188 -26.125 1 93.75 125 GLN B CA 1
ATOM 4193 C C . GLN B 1 125 ? -19.578 -11.898 -25.531 1 93.75 125 GLN B C 1
ATOM 4195 O O . GLN B 1 125 ? -19.844 -11.828 -24.328 1 93.75 125 GLN B O 1
ATOM 4200 N N . GLU B 1 126 ? -19.75 -10.977 -26.359 1 88.81 126 GLU B N 1
ATOM 4201 C CA . GLU B 1 126 ? -20.281 -9.688 -25.922 1 88.81 126 GLU B CA 1
ATOM 4202 C C . GLU B 1 126 ? -21.688 -9.82 -25.359 1 88.81 126 GLU B C 1
ATOM 4204 O O . GLU B 1 126 ? -22.078 -9.055 -24.469 1 88.81 126 GLU B O 1
ATOM 4209 N N . ASP B 1 127 ? -22.406 -10.789 -25.812 1 87.69 127 ASP B N 1
ATOM 4210 C CA . ASP B 1 127 ? -23.797 -10.953 -25.375 1 87.69 127 ASP B CA 1
ATOM 4211 C C . ASP B 1 127 ? -23.875 -11.766 -24.078 1 87.69 127 ASP B C 1
ATOM 4213 O O . ASP B 1 127 ? -24.969 -12.086 -23.625 1 87.69 127 ASP B O 1
ATOM 4217 N N . GLY B 1 128 ? -22.781 -12.086 -23.547 1 85.88 128 GLY B N 1
ATOM 4218 C CA . GLY B 1 128 ? -22.75 -12.781 -22.266 1 85.88 128 GLY B CA 1
ATOM 4219 C C . GLY B 1 128 ? -22.625 -14.289 -22.406 1 85.88 128 GLY B C 1
ATOM 4220 O O . GLY B 1 128 ? -22.375 -14.992 -21.438 1 85.88 128 GLY B O 1
ATOM 4221 N N . ARG B 1 129 ? -22.875 -14.797 -23.656 1 91.12 129 ARG B N 1
ATOM 4222 C CA . ARG B 1 129 ? -22.703 -16.219 -23.891 1 91.12 129 ARG B CA 1
ATOM 4223 C C . ARG B 1 129 ? -21.234 -16.594 -23.922 1 91.12 129 ARG B C 1
ATOM 4225 O O . ARG B 1 129 ? -20.375 -15.773 -24.266 1 91.12 129 ARG B O 1
ATOM 4232 N N . VAL B 1 130 ? -20.953 -17.906 -23.453 1 96.81 130 VAL B N 1
ATOM 4233 C CA . VAL B 1 130 ? -19.594 -18.422 -23.547 1 96.81 130 VAL B CA 1
ATOM 4234 C C . VAL B 1 130 ? -19.547 -19.609 -24.5 1 96.81 130 VAL B C 1
ATOM 4236 O O . VAL B 1 130 ? -20.328 -20.562 -24.344 1 96.81 130 VAL B O 1
ATOM 4239 N N . ILE B 1 131 ? -18.719 -19.516 -25.531 1 97.25 131 ILE B N 1
ATOM 4240 C CA . ILE B 1 131 ? -18.484 -20.625 -26.438 1 97.25 131 ILE B CA 1
ATOM 4241 C C . ILE B 1 131 ? -17.25 -21.406 -25.984 1 97.25 131 ILE B C 1
ATOM 4243 O O . ILE B 1 131 ? -16.156 -20.844 -25.891 1 97.25 131 ILE B O 1
ATOM 4247 N N . THR B 1 132 ? -17.453 -22.672 -25.703 1 97.38 132 THR B N 1
ATOM 4248 C CA . THR B 1 132 ? -16.344 -23.516 -25.266 1 97.38 132 THR B CA 1
ATOM 4249 C C . THR B 1 132 ? -15.891 -24.438 -26.391 1 97.38 132 THR B C 1
ATOM 4251 O O . THR B 1 132 ? -16.719 -25 -27.109 1 97.38 132 THR B O 1
ATOM 4254 N N . THR B 1 133 ? -14.625 -24.484 -26.641 1 96.69 133 THR B N 1
ATOM 4255 C CA . THR B 1 133 ? -14.055 -25.328 -27.688 1 96.69 133 THR B CA 1
ATOM 4256 C C . THR B 1 133 ? -12.875 -26.141 -27.156 1 96.69 133 THR B C 1
ATOM 4258 O O . THR B 1 133 ? -12.07 -25.625 -26.375 1 96.69 133 THR B O 1
ATOM 4261 N N . MET B 1 134 ? -12.742 -27.359 -27.516 1 97.06 134 MET B N 1
ATOM 4262 C CA . MET B 1 134 ? -11.578 -28.172 -27.172 1 97.06 134 MET B CA 1
ATOM 4263 C C . MET B 1 134 ? -10.391 -27.828 -28.062 1 97.06 134 MET B C 1
ATOM 4265 O O . MET B 1 134 ? -10.484 -27.875 -29.281 1 97.06 134 MET B O 1
ATOM 4269 N N . LEU B 1 135 ? -9.328 -27.516 -27.469 1 96.94 135 LEU B N 1
ATOM 4270 C CA . LEU B 1 135 ? -8.125 -27.141 -28.219 1 96.94 135 LEU B CA 1
ATOM 4271 C C . LEU B 1 135 ? -7.254 -28.359 -28.484 1 96.94 135 LEU B C 1
ATOM 4273 O O . LEU B 1 135 ? -6.625 -28.469 -29.531 1 96.94 135 LEU B O 1
ATOM 4277 N N . GLY B 1 136 ? -7.164 -29.234 -27.531 1 96.44 136 GLY B N 1
ATOM 4278 C CA . GLY B 1 136 ? -6.352 -30.438 -27.609 1 96.44 136 GLY B CA 1
ATOM 4279 C C . GLY B 1 136 ? -6.625 -31.406 -26.484 1 96.44 136 GLY B C 1
ATOM 4280 O O . GLY B 1 136 ? -7.43 -31.125 -25.578 1 96.44 136 GLY B O 1
ATOM 4281 N N . LYS B 1 137 ? -5.922 -32.562 -26.594 1 96.5 137 LYS B N 1
ATOM 4282 C CA . LYS B 1 137 ? -6.164 -33.594 -25.609 1 96.5 137 LYS B CA 1
ATOM 4283 C C . LYS B 1 137 ? -4.895 -34.406 -25.328 1 96.5 137 LYS B C 1
ATOM 4285 O O . LYS B 1 137 ? -4.152 -34.75 -26.266 1 96.5 137 LYS B O 1
ATOM 4290 N N . HIS B 1 138 ? -4.648 -34.656 -24.141 1 97 138 HIS B N 1
ATOM 4291 C CA . HIS B 1 138 ? -3.625 -35.562 -23.672 1 97 138 HIS B CA 1
ATOM 4292 C C . HIS B 1 138 ? -4.238 -36.906 -23.25 1 97 138 HIS B C 1
ATOM 4294 O O . HIS B 1 138 ? -5.445 -37 -23.016 1 97 138 HIS B O 1
ATOM 4300 N N . ASP B 1 139 ? -3.418 -37.969 -23.297 1 96.75 139 ASP B N 1
ATOM 4301 C CA . ASP B 1 139 ? -3.803 -39.219 -22.656 1 96.75 139 ASP B CA 1
ATOM 4302 C C . ASP B 1 139 ? -3.521 -39.156 -21.156 1 96.75 139 ASP B C 1
ATOM 4304 O O . ASP B 1 139 ? -2.439 -39.531 -20.703 1 96.75 139 ASP B O 1
ATOM 4308 N N . GLY B 1 140 ? -4.516 -38.688 -20.422 1 97.25 140 GLY B N 1
ATOM 4309 C CA . GLY B 1 140 ? -4.379 -38.469 -18.984 1 97.25 140 GLY B CA 1
ATOM 4310 C C . GLY B 1 140 ? -4.598 -37.031 -18.594 1 97.25 140 GLY B C 1
ATOM 4311 O O . GLY B 1 140 ? -4.93 -36.188 -19.438 1 97.25 140 GLY B O 1
ATOM 4312 N N . SER B 1 141 ? -4.371 -36.75 -17.344 1 97.81 141 SER B N 1
ATOM 4313 C CA . SER B 1 141 ? -4.711 -35.438 -16.781 1 97.81 141 SER B CA 1
ATOM 4314 C C . SER B 1 141 ? -3.736 -34.375 -17.266 1 97.81 141 SER B C 1
ATOM 4316 O O . SER B 1 141 ? -2.58 -34.656 -17.562 1 97.81 141 SER B O 1
ATOM 4318 N N . VAL B 1 142 ? -4.188 -33.219 -17.359 1 98.5 142 VAL B N 1
ATOM 4319 C CA . VAL B 1 142 ? -3.4 -32 -17.578 1 98.5 142 VAL B CA 1
ATOM 4320 C C . VAL B 1 142 ? -3.527 -31.078 -16.359 1 98.5 142 VAL B C 1
ATOM 4322 O O . VAL B 1 142 ? -4.562 -30.438 -16.156 1 98.5 142 VAL B O 1
ATOM 4325 N N . TYR B 1 143 ? -2.436 -30.875 -15.633 1 97.69 143 TYR B N 1
ATOM 4326 C CA . TYR B 1 143 ? -2.518 -30.172 -14.359 1 97.69 143 TYR B CA 1
ATOM 4327 C C . TYR B 1 143 ? -2.158 -28.703 -14.531 1 97.69 143 TYR B C 1
ATOM 4329 O O . TYR B 1 143 ? -2.621 -27.859 -13.766 1 97.69 143 TYR B O 1
ATOM 4337 N N . LYS B 1 144 ? -1.298 -28.469 -15.461 1 98.06 144 LYS B N 1
ATOM 4338 C CA . LYS B 1 144 ? -0.806 -27.094 -15.562 1 98.06 144 LYS B CA 1
ATOM 4339 C C . LYS B 1 144 ? -0.736 -26.641 -17.016 1 98.06 144 LYS B C 1
ATOM 4341 O O . LYS B 1 144 ? -0.603 -27.469 -17.922 1 98.06 144 LYS B O 1
ATOM 4346 N N . LEU B 1 145 ? -0.857 -25.375 -17.219 1 98.19 145 LEU B N 1
ATOM 4347 C CA . LEU B 1 145 ? -0.727 -24.641 -18.469 1 98.19 145 LEU B CA 1
ATOM 4348 C C . LEU B 1 145 ? 0.317 -23.531 -18.344 1 98.19 145 LEU B C 1
ATOM 4350 O O . LEU B 1 145 ? 0.516 -22.984 -17.266 1 98.19 145 LEU B O 1
ATOM 4354 N N . ALA B 1 146 ? 0.973 -23.234 -19.391 1 97.88 146 ALA B N 1
ATOM 4355 C CA . ALA B 1 146 ? 1.888 -22.094 -19.438 1 97.88 146 ALA B CA 1
ATOM 4356 C C . ALA B 1 146 ? 1.554 -21.172 -20.594 1 97.88 146 ALA B C 1
ATOM 4358 O O . ALA B 1 146 ? 1.521 -21.609 -21.75 1 97.88 146 ALA B O 1
ATOM 4359 N N . VAL B 1 147 ? 1.316 -19.953 -20.266 1 97 147 VAL B N 1
ATOM 4360 C CA . VAL B 1 147 ? 1.022 -18.969 -21.297 1 97 147 VAL B CA 1
ATOM 4361 C C . VAL B 1 147 ? 2.305 -18.234 -21.688 1 97 147 VAL B C 1
ATOM 4363 O O . VAL B 1 147 ? 3.08 -17.812 -20.828 1 97 147 VAL B O 1
ATOM 4366 N N . GLU B 1 148 ? 2.51 -18.094 -22.969 1 94.75 148 GLU B N 1
ATOM 4367 C CA . GLU B 1 148 ? 3.648 -17.297 -23.422 1 94.75 148 GLU B CA 1
ATOM 4368 C C . GLU B 1 148 ? 3.51 -15.844 -23 1 94.75 148 GLU B C 1
ATOM 4370 O O . GLU B 1 148 ? 2.521 -15.18 -23.328 1 94.75 148 GLU B O 1
ATOM 4375 N N . PRO B 1 149 ? 4.574 -15.375 -22.312 1 91.94 149 PRO B N 1
ATOM 4376 C CA . PRO B 1 149 ? 4.465 -13.992 -21.844 1 91.94 149 PRO B CA 1
ATOM 4377 C C . PRO B 1 149 ? 4.254 -13 -22.984 1 91.94 149 PRO B C 1
ATOM 4379 O O . PRO B 1 149 ? 4.953 -13.062 -24 1 91.94 149 PRO B O 1
ATOM 4382 N N . GLY B 1 150 ? 3.221 -12.117 -22.828 1 87.25 150 GLY B N 1
ATOM 4383 C CA . GLY B 1 150 ? 2.977 -11.047 -23.781 1 87.25 150 GLY B CA 1
ATOM 4384 C C . GLY B 1 150 ? 2.199 -11.492 -25 1 87.25 150 GLY B C 1
ATOM 4385 O O . GLY B 1 150 ? 1.992 -10.711 -25.922 1 87.25 150 GLY B O 1
ATOM 4386 N N . SER B 1 151 ? 1.817 -12.719 -25.016 1 90.94 151 SER B N 1
ATOM 4387 C CA . SER B 1 151 ? 1.062 -13.203 -26.156 1 90.94 151 SER B CA 1
ATOM 4388 C C . SER B 1 151 ? -0.393 -13.477 -25.797 1 90.94 151 SER B C 1
ATOM 4390 O O . SER B 1 151 ? -0.67 -14.188 -24.828 1 90.94 151 SER B O 1
ATOM 4392 N N . PRO B 1 152 ? -1.269 -13.023 -26.547 1 94.75 152 PRO B N 1
ATOM 4393 C CA . PRO B 1 152 ? -2.678 -13.328 -26.297 1 94.75 152 PRO B CA 1
ATOM 4394 C C . PRO B 1 152 ? -3.119 -14.641 -26.938 1 94.75 152 PRO B C 1
ATOM 4396 O O . PRO B 1 152 ? -4.285 -15.031 -26.828 1 94.75 152 PRO B O 1
ATOM 4399 N N . HIS B 1 153 ? -2.109 -15.414 -27.594 1 95.56 153 HIS B N 1
ATOM 4400 C CA . HIS B 1 153 ? -2.598 -16.5 -28.438 1 95.56 153 HIS B CA 1
ATOM 4401 C C . HIS B 1 153 ? -1.837 -17.797 -28.156 1 95.56 153 HIS B C 1
ATOM 4403 O O . HIS B 1 153 ? -2.279 -18.875 -28.562 1 95.56 153 HIS B O 1
ATOM 4409 N N . ILE B 1 154 ? -0.726 -17.641 -27.547 1 94.94 154 ILE B N 1
ATOM 4410 C CA . ILE B 1 154 ? 0.144 -18.812 -27.5 1 94.94 154 ILE B CA 1
ATOM 4411 C C . ILE B 1 154 ? 0.188 -19.375 -26.078 1 94.94 154 ILE B C 1
ATOM 4413 O O . ILE B 1 154 ? 0.368 -18.609 -25.109 1 94.94 154 ILE B O 1
ATOM 4417 N N . LEU B 1 155 ? 0.013 -20.688 -25.969 1 96.56 155 LEU B N 1
ATOM 4418 C CA . LEU B 1 155 ? 0.154 -21.359 -24.672 1 96.56 155 LEU B CA 1
ATOM 4419 C C . LEU B 1 155 ? 0.598 -22.797 -24.859 1 96.56 155 LEU B C 1
ATOM 4421 O O . LEU B 1 155 ? 0.624 -23.312 -25.984 1 96.56 155 LEU B O 1
ATOM 4425 N N . TYR B 1 156 ? 0.965 -23.438 -23.781 1 96.56 156 TYR B N 1
ATOM 4426 C CA . TYR B 1 156 ? 1.485 -24.797 -23.75 1 96.56 156 TYR B CA 1
ATOM 4427 C C . TYR B 1 156 ? 0.833 -25.609 -22.641 1 96.56 156 TYR B C 1
ATOM 4429 O O . TYR B 1 156 ? 0.448 -25.062 -21.609 1 96.56 156 TYR B O 1
ATOM 4437 N N . SER B 1 157 ? 0.671 -26.859 -22.891 1 97.62 157 SER B N 1
ATOM 4438 C CA . SER B 1 157 ? 0.24 -27.797 -21.875 1 97.62 157 SER B CA 1
ATOM 4439 C C . SER B 1 157 ? 1.22 -28.969 -21.734 1 97.62 157 SER B C 1
ATOM 4441 O O . SER B 1 157 ? 1.99 -29.234 -22.656 1 97.62 157 SER B O 1
ATOM 4443 N N . CYS B 1 158 ? 1.294 -29.5 -20.594 1 96.94 158 CYS B N 1
ATOM 4444 C CA . CYS B 1 158 ? 1.969 -30.781 -20.391 1 96.94 158 CYS B CA 1
ATOM 4445 C C . CYS B 1 158 ? 1.022 -31.797 -19.766 1 96.94 158 CYS B C 1
ATOM 4447 O O . CYS B 1 158 ? 0.166 -31.453 -18.953 1 96.94 158 CYS B O 1
ATOM 4449 N N . GLY B 1 159 ? 1.167 -33.031 -20.188 1 97.19 159 GLY B N 1
ATOM 4450 C CA . GLY B 1 159 ? 0.238 -34.031 -19.703 1 97.19 159 GLY B CA 1
ATOM 4451 C C . GLY B 1 159 ? 0.926 -35.219 -19.031 1 97.19 159 GLY B C 1
ATOM 4452 O O . GLY B 1 159 ? 2.145 -35.375 -19.156 1 97.19 159 GLY B O 1
ATOM 4453 N N . GLU B 1 160 ? 0.116 -35.969 -18.391 1 96.75 160 GLU B N 1
ATOM 4454 C CA . GLU B 1 160 ? 0.6 -37.188 -17.766 1 96.75 160 GLU B CA 1
ATOM 4455 C C . GLU B 1 160 ? 1.13 -38.156 -18.828 1 96.75 160 GLU B C 1
ATOM 4457 O O . GLU B 1 160 ? 1.835 -39.125 -18.484 1 96.75 160 GLU B O 1
ATOM 4462 N N . ASP B 1 161 ? 0.848 -38 -20.062 1 95.19 161 ASP B N 1
ATOM 4463 C CA . ASP B 1 161 ? 1.327 -38.844 -21.141 1 95.19 161 ASP B CA 1
ATOM 4464 C C . ASP B 1 161 ? 2.76 -38.5 -21.531 1 95.19 161 ASP B C 1
ATOM 4466 O O . ASP B 1 161 ? 3.355 -39.156 -22.391 1 95.19 161 ASP B O 1
ATOM 4470 N N . GLY B 1 162 ? 3.262 -37.406 -20.922 1 94.38 162 GLY B N 1
ATOM 4471 C CA . GLY B 1 162 ? 4.652 -37.031 -21.156 1 94.38 162 GLY B CA 1
ATOM 4472 C C . GLY B 1 162 ? 4.832 -36.062 -22.297 1 94.38 162 GLY B C 1
ATOM 4473 O O . GLY B 1 162 ? 5.945 -35.594 -22.562 1 94.38 162 GLY B O 1
ATOM 4474 N N . PHE B 1 163 ? 3.74 -35.688 -22.953 1 93.5 163 PHE B N 1
ATOM 4475 C CA . PHE B 1 163 ? 3.834 -34.812 -24.109 1 93.5 163 PHE B CA 1
ATOM 4476 C C . PHE B 1 163 ? 3.654 -33.344 -23.688 1 93.5 163 PHE B C 1
ATOM 4478 O O . PHE B 1 163 ? 2.912 -33.062 -22.75 1 93.5 163 PHE B O 1
ATOM 4485 N N . ILE B 1 164 ? 4.344 -32.5 -24.406 1 94.69 164 ILE B N 1
ATOM 4486 C CA . ILE B 1 164 ? 4.105 -31.062 -24.391 1 94.69 164 ILE B CA 1
ATOM 4487 C C . ILE B 1 164 ? 3.387 -30.625 -25.656 1 94.69 164 ILE B C 1
ATOM 4489 O O . ILE B 1 164 ? 3.814 -30.969 -26.766 1 94.69 164 ILE B O 1
ATOM 4493 N N . GLN B 1 165 ? 2.295 -29.984 -25.469 1 94.56 165 GLN B N 1
ATOM 4494 C CA . GLN B 1 165 ? 1.539 -29.5 -26.625 1 94.56 165 GLN B CA 1
ATOM 4495 C C . GLN B 1 165 ? 1.584 -27.984 -26.734 1 94.56 165 GLN B C 1
ATOM 4497 O O . GLN B 1 165 ? 1.55 -27.281 -25.719 1 94.56 165 GLN B O 1
ATOM 4502 N N . HIS B 1 166 ? 1.719 -27.516 -27.938 1 94.25 166 HIS B N 1
ATOM 4503 C CA . HIS B 1 166 ? 1.685 -26.109 -28.297 1 94.25 166 HIS B CA 1
ATOM 4504 C C . HIS B 1 166 ? 0.332 -25.719 -28.891 1 94.25 166 HIS B C 1
ATOM 4506 O O . HIS B 1 166 ? -0.225 -26.453 -29.719 1 94.25 166 HIS B O 1
ATOM 4512 N N . PHE B 1 167 ? -0.189 -24.578 -28.438 1 95.62 167 PHE B N 1
ATOM 4513 C CA . PHE B 1 167 ? -1.459 -24.078 -28.938 1 95.62 167 PHE B CA 1
ATOM 4514 C C . PHE B 1 167 ? -1.309 -22.656 -29.453 1 95.62 167 PHE B C 1
ATOM 4516 O O . PHE B 1 167 ? -0.726 -21.797 -28.781 1 95.62 167 PHE B O 1
ATOM 4523 N N . ASP B 1 168 ? -1.792 -22.438 -30.594 1 94.88 168 ASP B N 1
ATOM 4524 C CA . ASP B 1 168 ? -2.02 -21.109 -31.172 1 94.88 168 ASP B CA 1
ATOM 4525 C C . ASP B 1 168 ? -3.508 -20.859 -31.391 1 94.88 168 ASP B C 1
ATOM 4527 O O . ASP B 1 168 ? -4.121 -21.453 -32.281 1 94.88 168 ASP B O 1
ATOM 4531 N N . LEU B 1 169 ? -4.086 -19.969 -30.594 1 95.12 169 LEU B N 1
ATOM 4532 C CA . LEU B 1 169 ? -5.531 -19.75 -30.578 1 95.12 169 LEU B CA 1
ATOM 4533 C C . LEU B 1 169 ? -6.008 -19.141 -31.891 1 95.12 169 LEU B C 1
ATOM 4535 O O . LEU B 1 169 ? -7.211 -19.047 -32.125 1 95.12 169 LEU B O 1
ATOM 4539 N N . ARG B 1 170 ? -5.105 -18.672 -32.719 1 91.88 170 ARG B N 1
ATOM 4540 C CA . ARG B 1 170 ? -5.457 -18.141 -34.031 1 91.88 170 ARG B CA 1
ATOM 4541 C C . ARG B 1 170 ? -5.691 -19.266 -35.031 1 91.88 170 ARG B C 1
ATOM 4543 O O . ARG B 1 170 ? -6.277 -19.047 -36.094 1 91.88 170 ARG B O 1
ATOM 4550 N N . SER B 1 171 ? -5.164 -20.438 -34.531 1 86.94 171 SER B N 1
ATOM 4551 C CA . SER B 1 171 ? -5.332 -21.625 -35.375 1 86.94 171 SER B CA 1
ATOM 4552 C C . SER B 1 171 ? -6.109 -22.703 -34.625 1 86.94 171 SER B C 1
ATOM 4554 O O . SER B 1 171 ? -6.293 -22.625 -33.406 1 86.94 171 SER B O 1
ATOM 4556 N N . SER B 1 172 ? -6.668 -23.719 -35.406 1 77.19 172 SER B N 1
ATOM 4557 C CA . SER B 1 172 ? -7.539 -24.719 -34.781 1 77.19 172 SER B CA 1
ATOM 4558 C C . SER B 1 172 ? -6.754 -25.953 -34.344 1 77.19 172 SER B C 1
ATOM 4560 O O . SER B 1 172 ? -7.312 -26.875 -33.75 1 77.19 172 SER B O 1
ATOM 4562 N N . SER B 1 173 ? -5.523 -25.953 -34.469 1 77.56 173 SER B N 1
ATOM 4563 C CA . SER B 1 173 ? -4.859 -27.234 -34.219 1 77.56 173 SER B CA 1
ATOM 4564 C C . SER B 1 173 ? -3.799 -27.094 -33.125 1 77.56 173 SER B C 1
ATOM 4566 O O . SER B 1 173 ? -3.096 -26.078 -33.062 1 77.56 173 SER B O 1
ATOM 4568 N N . ALA B 1 174 ? -3.848 -28.156 -32.25 1 82.69 174 ALA B N 1
ATOM 4569 C CA . ALA B 1 174 ? -2.775 -28.359 -31.281 1 82.69 174 ALA B CA 1
ATOM 4570 C C . ALA B 1 174 ? -1.584 -29.078 -31.922 1 82.69 174 ALA B C 1
ATOM 4572 O O . ALA B 1 174 ? -1.758 -29.938 -32.781 1 82.69 174 ALA B O 1
ATOM 4573 N N . THR B 1 175 ? -0.409 -28.578 -31.609 1 85.88 175 THR B N 1
ATOM 4574 C CA . THR B 1 175 ? 0.796 -29.234 -32.094 1 85.88 175 THR B CA 1
ATOM 4575 C C . THR B 1 175 ? 1.551 -29.891 -30.938 1 85.88 175 THR B C 1
ATOM 4577 O O . THR B 1 175 ? 1.845 -29.25 -29.922 1 85.88 175 THR B O 1
ATOM 4580 N N . LYS B 1 176 ? 1.751 -31.203 -31.078 1 83.06 176 LYS B N 1
ATOM 4581 C CA . LYS B 1 176 ? 2.621 -31.875 -30.125 1 83.06 176 LYS B CA 1
ATOM 4582 C C . LYS B 1 176 ? 4.086 -31.516 -30.359 1 83.06 176 LYS B C 1
ATOM 4584 O O . LYS B 1 176 ? 4.621 -31.781 -31.438 1 83.06 176 LYS B O 1
ATOM 4589 N N . LEU B 1 177 ? 4.676 -30.984 -29.391 1 84 177 LEU B N 1
ATOM 4590 C CA . LEU B 1 177 ? 6.066 -30.562 -29.547 1 84 177 LEU B CA 1
ATOM 4591 C C . LEU B 1 177 ? 7.004 -31.766 -29.406 1 84 177 LEU B C 1
ATOM 4593 O O . LEU B 1 177 ? 7.715 -32.125 -30.344 1 84 177 LEU B O 1
ATOM 4597 N N . PHE B 1 178 ? 7.078 -32.344 -28.234 1 84.38 178 PHE B N 1
ATOM 4598 C CA . PHE B 1 178 ? 7.887 -33.531 -27.984 1 84.38 178 PHE B CA 1
ATOM 4599 C C . PHE B 1 178 ? 7.41 -34.25 -26.734 1 84.38 178 PHE B C 1
ATOM 4601 O O . PHE B 1 178 ? 6.504 -33.781 -26.047 1 84.38 178 PHE B O 1
ATOM 4608 N N . CYS B 1 179 ? 7.934 -35.406 -26.531 1 89.25 179 CYS B N 1
ATOM 4609 C CA . CYS B 1 179 ? 7.684 -36.219 -25.344 1 89.25 179 CYS B CA 1
ATOM 4610 C C . CYS B 1 179 ? 8.906 -36.25 -24.438 1 89.25 179 CYS B C 1
ATOM 4612 O O . CYS B 1 179 ? 10.023 -36.5 -24.906 1 89.25 179 CYS B O 1
ATOM 4614 N N . CYS B 1 180 ? 8.656 -35.969 -23.188 1 90.06 180 CYS B N 1
ATOM 4615 C CA . CYS B 1 180 ? 9.742 -36 -22.219 1 90.06 180 CYS B CA 1
ATOM 4616 C C . CYS B 1 180 ? 10.07 -37.438 -21.828 1 90.06 180 CYS B C 1
ATOM 4618 O O . CYS B 1 180 ? 9.172 -38.219 -21.531 1 90.06 180 CYS B O 1
ATOM 4620 N N . SER B 1 181 ? 11.367 -37.781 -21.859 1 87.12 181 SER B N 1
ATOM 4621 C CA . SER B 1 181 ? 11.781 -39.156 -21.547 1 87.12 181 SER B CA 1
ATOM 4622 C C . SER B 1 181 ? 12.992 -39.156 -20.609 1 87.12 181 SER B C 1
ATOM 4624 O O . SER B 1 181 ? 13.711 -38.156 -20.516 1 87.12 181 SER B O 1
ATOM 4626 N N . SER B 1 182 ? 13.109 -40.156 -19.703 1 78.12 182 SER B N 1
ATOM 4627 C CA . SER B 1 182 ? 14.234 -40.312 -18.781 1 78.12 182 SER B CA 1
ATOM 4628 C C . SER B 1 182 ? 15.438 -40.938 -19.484 1 78.12 182 SER B C 1
ATOM 4630 O O . SER B 1 182 ? 15.297 -41.938 -20.188 1 78.12 182 SER B O 1
ATOM 4632 N N . SER B 1 183 ? 16.453 -40.25 -20.016 1 61.03 183 SER B N 1
ATOM 4633 C CA . SER B 1 183 ? 17.609 -40.875 -20.641 1 61.03 183 SER B CA 1
ATOM 4634 C C . SER B 1 183 ? 18.547 -41.469 -19.578 1 61.03 183 SER B C 1
ATOM 4636 O O . SER B 1 183 ? 19.562 -42.094 -19.922 1 61.03 183 SER B O 1
ATOM 4638 N N . ILE B 1 184 ? 18.422 -41.125 -18.375 1 53.81 184 ILE B N 1
ATOM 4639 C CA . ILE B 1 184 ? 19.562 -41.375 -17.484 1 53.81 184 ILE B CA 1
ATOM 4640 C C . ILE B 1 184 ? 19.719 -42.875 -17.266 1 53.81 184 ILE B C 1
ATOM 4642 O O . ILE B 1 184 ? 20.656 -43.312 -16.609 1 53.81 184 ILE B O 1
ATOM 4646 N N . GLY B 1 185 ? 18.828 -43.719 -17.594 1 46.59 185 GLY B N 1
ATOM 4647 C CA . GLY B 1 185 ? 19.125 -45.094 -17.25 1 46.59 185 GLY B CA 1
ATOM 4648 C C . GLY B 1 185 ? 20.109 -45.75 -18.203 1 46.59 185 GLY B C 1
ATOM 4649 O O . GLY B 1 185 ? 20.562 -45.125 -19.141 1 46.59 185 GLY B O 1
ATOM 4650 N N . ASN B 1 186 ? 20.562 -47.062 -17.969 1 46.84 186 ASN B N 1
ATOM 4651 C CA . ASN B 1 186 ? 21.453 -48 -18.672 1 46.84 186 ASN B CA 1
ATOM 4652 C C . ASN B 1 186 ? 21.156 -48.031 -20.156 1 46.84 186 ASN B C 1
ATOM 4654 O O . ASN B 1 186 ? 19.984 -48.062 -20.562 1 46.84 186 ASN B O 1
ATOM 4658 N N . LYS B 1 187 ? 22.062 -47.719 -21 1 53.12 187 LYS B N 1
ATOM 4659 C CA . LYS B 1 187 ? 22.078 -47.844 -22.453 1 53.12 187 LYS B CA 1
ATOM 4660 C C . LYS B 1 187 ? 21.141 -48.969 -22.922 1 53.12 187 LYS B C 1
ATOM 4662 O O . LYS B 1 187 ? 20.859 -49.062 -24.125 1 53.12 187 LYS B O 1
ATOM 4667 N N . LYS B 1 188 ? 20.781 -49.812 -22.062 1 56.59 188 LYS B N 1
ATOM 4668 C CA . LYS B 1 188 ? 20.156 -51.031 -22.547 1 56.59 188 LYS B CA 1
ATOM 4669 C C . LYS B 1 188 ? 18.641 -50.969 -22.438 1 56.59 188 LYS B C 1
ATOM 4671 O O . LYS B 1 188 ? 17.922 -51.844 -22.938 1 56.59 188 LYS B O 1
ATOM 4676 N N . GLN B 1 189 ? 18 -49.969 -21.641 1 56.19 189 GLN B N 1
ATOM 4677 C CA . GLN B 1 189 ? 16.547 -49.938 -21.547 1 56.19 189 GLN B CA 1
ATOM 4678 C C . GLN B 1 189 ? 15.984 -48.781 -22.344 1 56.19 189 GLN B C 1
ATOM 4680 O O . GLN B 1 189 ? 16.578 -47.688 -22.375 1 56.19 189 GLN B O 1
ATOM 4685 N N . PRO B 1 190 ? 14.992 -49.062 -23.094 1 63.78 190 PRO B N 1
ATOM 4686 C CA . PRO B 1 190 ? 14.344 -48 -23.859 1 63.78 190 PRO B CA 1
ATOM 4687 C C . PRO B 1 190 ? 13.914 -46.812 -23 1 63.78 190 PRO B C 1
ATOM 4689 O O . PRO B 1 190 ? 13.539 -47 -21.828 1 63.78 190 PRO B O 1
ATOM 4692 N N . PRO B 1 191 ? 14.18 -45.562 -23.469 1 72.56 191 PRO B N 1
ATOM 4693 C CA . PRO B 1 191 ? 13.758 -44.406 -22.703 1 72.56 191 PRO B CA 1
ATOM 4694 C C . PRO B 1 191 ? 12.289 -44.469 -22.297 1 72.56 191 PRO B C 1
ATOM 4696 O O . PRO B 1 191 ? 11.438 -44.875 -23.078 1 72.56 191 PRO B O 1
ATOM 4699 N N . ARG B 1 192 ? 12.094 -44.312 -21.016 1 84.56 192 ARG B N 1
ATOM 4700 C CA . ARG B 1 192 ? 10.742 -44.312 -20.469 1 84.56 192 ARG B CA 1
ATOM 4701 C C . ARG B 1 192 ? 10.141 -42.938 -20.469 1 84.56 192 ARG B C 1
ATOM 4703 O O . ARG B 1 192 ? 10.797 -41.969 -20.047 1 84.56 192 ARG B O 1
ATOM 4710 N N . LYS B 1 193 ? 8.898 -42.812 -20.938 1 89.56 193 LYS B N 1
ATOM 4711 C CA . LYS B 1 193 ? 8.164 -41.562 -20.922 1 89.56 193 LYS B CA 1
ATOM 4712 C C . LYS B 1 193 ? 7.957 -41.062 -19.484 1 89.56 193 LYS B C 1
ATOM 4714 O O . LYS B 1 193 ? 7.668 -41.875 -18.594 1 89.56 193 LYS B O 1
ATOM 4719 N N . ILE B 1 194 ? 8.141 -39.844 -19.312 1 92.81 194 ILE B N 1
ATOM 4720 C CA . ILE B 1 194 ? 7.953 -39.219 -18 1 92.81 194 ILE B CA 1
ATOM 4721 C C . ILE B 1 194 ? 6.629 -38.438 -17.984 1 92.81 194 ILE B C 1
ATOM 4723 O O . ILE B 1 194 ? 6.438 -37.5 -18.75 1 92.81 194 ILE B O 1
ATOM 4727 N N . GLY B 1 195 ? 5.637 -38.938 -17.172 1 95.81 195 GLY B N 1
ATOM 4728 C CA . GLY B 1 195 ? 4.438 -38.156 -16.969 1 95.81 195 GLY B CA 1
ATOM 4729 C C . GLY B 1 195 ? 4.723 -36.781 -16.375 1 95.81 195 GLY B C 1
ATOM 4730 O O . GLY B 1 195 ? 5.496 -36.656 -15.43 1 95.81 195 GLY B O 1
ATOM 4731 N N . LEU B 1 196 ? 4.098 -35.75 -16.906 1 97.69 196 LEU B N 1
ATOM 4732 C CA . LEU B 1 196 ? 4.395 -34.375 -16.5 1 97.69 196 LEU B CA 1
ATOM 4733 C C . LEU B 1 196 ? 3.256 -33.812 -15.656 1 97.69 196 LEU B C 1
ATOM 4735 O O . LEU B 1 196 ? 2.082 -34.031 -15.953 1 97.69 196 LEU B O 1
ATOM 4739 N N . ASN B 1 197 ? 3.648 -33.031 -14.617 1 97.5 197 ASN B N 1
ATOM 4740 C CA . ASN B 1 197 ? 2.684 -32.438 -13.711 1 97.5 197 ASN B CA 1
ATOM 4741 C C . ASN B 1 197 ? 2.693 -30.906 -13.812 1 97.5 197 ASN B C 1
ATOM 4743 O O . ASN B 1 197 ? 1.71 -30.25 -13.461 1 97.5 197 ASN B O 1
ATOM 4747 N N . SER B 1 198 ? 3.795 -30.406 -14.188 1 98.19 198 SER B N 1
ATOM 4748 C CA . SER B 1 198 ? 3.9 -28.953 -14.133 1 98.19 198 SER B CA 1
ATOM 4749 C C . SER B 1 198 ? 4.719 -28.422 -15.305 1 98.19 198 SER B C 1
ATOM 4751 O O . SER B 1 198 ? 5.684 -29.047 -15.734 1 98.19 198 SER B O 1
ATOM 4753 N N . ILE B 1 199 ? 4.371 -27.281 -15.781 1 98.25 199 ILE B N 1
ATOM 4754 C CA . ILE B 1 199 ? 5.055 -26.547 -16.828 1 98.25 199 ILE B CA 1
ATOM 4755 C C . ILE B 1 199 ? 5.008 -25.047 -16.531 1 98.25 199 ILE B C 1
ATOM 4757 O O . ILE B 1 199 ? 3.961 -24.516 -16.141 1 98.25 199 ILE B O 1
ATOM 4761 N N . VAL B 1 200 ? 6.109 -24.391 -16.594 1 98.12 200 VAL B N 1
ATOM 4762 C CA . VAL B 1 200 ? 6.172 -22.953 -16.391 1 98.12 200 VAL B CA 1
ATOM 4763 C C . VAL B 1 200 ? 7.098 -22.312 -17.422 1 98.12 200 VAL B C 1
ATOM 4765 O O . VAL B 1 200 ? 8.031 -22.953 -17.906 1 98.12 200 VAL B O 1
ATOM 4768 N N . ILE B 1 201 ? 6.824 -21.078 -17.766 1 97.31 201 ILE B N 1
ATOM 4769 C CA . ILE B 1 201 ? 7.652 -20.328 -18.703 1 97.31 201 ILE B CA 1
ATOM 4770 C C . ILE B 1 201 ? 8.367 -19.188 -17.969 1 97.31 201 ILE B C 1
ATOM 4772 O O . ILE B 1 201 ? 7.77 -18.516 -17.141 1 97.31 201 ILE B O 1
ATOM 4776 N N . ASP B 1 202 ? 9.633 -19.016 -18.297 1 95.62 202 ASP B N 1
ATOM 4777 C CA . ASP B 1 202 ? 10.398 -17.906 -17.75 1 95.62 202 ASP B CA 1
ATOM 4778 C C . ASP B 1 202 ? 9.914 -16.562 -18.297 1 95.62 202 ASP B C 1
ATOM 4780 O O . ASP B 1 202 ? 9.914 -16.359 -19.516 1 95.62 202 ASP B O 1
ATOM 4784 N N . SER B 1 203 ? 9.586 -15.703 -17.438 1 90.94 203 SER B N 1
ATOM 4785 C CA . SER B 1 203 ? 9.047 -14.422 -17.875 1 90.94 203 SER B CA 1
ATOM 4786 C C . SER B 1 203 ? 10.133 -13.531 -18.469 1 90.94 203 SER B C 1
ATOM 4788 O O . SER B 1 203 ? 9.852 -12.68 -19.312 1 90.94 203 SER B O 1
ATOM 4790 N N . ARG B 1 204 ? 11.312 -13.734 -18.094 1 91.62 204 ARG B N 1
ATOM 4791 C CA . ARG B 1 204 ? 12.43 -12.93 -18.578 1 91.62 204 ARG B CA 1
ATOM 4792 C C . ARG B 1 204 ? 12.992 -13.484 -19.891 1 91.62 204 ARG B C 1
ATOM 4794 O O . ARG B 1 204 ? 13.438 -12.734 -20.75 1 91.62 204 ARG B O 1
ATOM 4801 N N . ILE B 1 205 ? 12.961 -14.773 -19.938 1 91.44 205 ILE B N 1
ATOM 4802 C CA . ILE B 1 205 ? 13.406 -15.461 -21.141 1 91.44 205 ILE B CA 1
ATOM 4803 C C . ILE B 1 205 ? 12.273 -16.328 -21.688 1 91.44 205 ILE B C 1
ATOM 4805 O O . ILE B 1 205 ? 12.25 -17.547 -21.484 1 91.44 205 ILE B O 1
ATOM 4809 N N . PRO B 1 206 ? 11.43 -15.719 -22.422 1 91.06 206 PRO B N 1
ATOM 4810 C CA . PRO B 1 206 ? 10.141 -16.344 -22.719 1 91.06 206 PRO B CA 1
ATOM 4811 C C . PRO B 1 206 ? 10.266 -17.562 -23.641 1 91.06 206 PRO B C 1
ATOM 4813 O O . PRO B 1 206 ? 9.289 -18.266 -23.875 1 91.06 206 PRO B O 1
ATOM 4816 N N . TYR B 1 207 ? 11.461 -17.859 -24.125 1 91.62 207 TYR B N 1
ATOM 4817 C CA . TYR B 1 207 ? 11.602 -19.047 -24.953 1 91.62 207 TYR B CA 1
ATOM 4818 C C . TYR B 1 207 ? 12.094 -20.234 -24.141 1 91.62 207 TYR B C 1
ATOM 4820 O O . TYR B 1 207 ? 12.305 -21.312 -24.672 1 91.62 207 TYR B O 1
ATOM 4828 N N . TYR B 1 208 ? 12.266 -20 -22.844 1 93 208 TYR B N 1
ATOM 4829 C CA . TYR B 1 208 ? 12.578 -21.109 -21.953 1 93 208 TYR B CA 1
ATOM 4830 C C . TYR B 1 208 ? 11.352 -21.547 -21.172 1 93 208 TYR B C 1
ATOM 4832 O O . TYR B 1 208 ? 10.672 -20.703 -20.562 1 93 208 TYR B O 1
ATOM 4840 N N . PHE B 1 209 ? 11.031 -22.766 -21.188 1 94.38 209 PHE B N 1
ATOM 4841 C CA . PHE B 1 209 ? 10.039 -23.297 -20.266 1 94.38 209 PHE B CA 1
ATOM 4842 C C . PHE B 1 209 ? 10.602 -24.484 -19.469 1 94.38 209 PHE B C 1
ATOM 4844 O O . PHE B 1 209 ? 11.5 -25.172 -19.953 1 94.38 209 PHE B O 1
ATOM 4851 N N . ALA B 1 210 ? 10.203 -24.625 -18.328 1 96.88 210 ALA B N 1
ATOM 4852 C CA . ALA B 1 210 ? 10.594 -25.719 -17.438 1 96.88 210 ALA B CA 1
ATOM 4853 C C . ALA B 1 210 ? 9.43 -26.688 -17.219 1 96.88 210 ALA B C 1
ATOM 4855 O O . ALA B 1 210 ? 8.273 -26.266 -17.125 1 96.88 210 ALA B O 1
ATOM 4856 N N . VAL B 1 211 ? 9.742 -28 -17.188 1 97.56 211 VAL B N 1
ATOM 4857 C CA . VAL B 1 211 ? 8.734 -29.016 -16.891 1 97.56 211 VAL B CA 1
ATOM 4858 C C . VAL B 1 211 ? 9.25 -29.938 -15.797 1 97.56 211 VAL B C 1
ATOM 4860 O O . VAL B 1 211 ? 10.453 -30.047 -15.578 1 97.56 211 VAL B O 1
ATOM 4863 N N . GLY B 1 212 ? 8.344 -30.5 -15.07 1 97 212 GLY B N 1
ATOM 4864 C CA . GLY B 1 212 ? 8.594 -31.516 -14.055 1 97 212 GLY B CA 1
ATOM 4865 C C . GLY B 1 212 ? 7.41 -32.438 -13.844 1 97 212 GLY B C 1
ATOM 4866 O O . GLY B 1 212 ? 6.266 -32.094 -14.117 1 97 212 GLY B O 1
ATOM 4867 N N . GLY B 1 213 ? 7.719 -33.625 -13.336 1 96 213 GLY B N 1
ATOM 4868 C CA . GLY B 1 213 ? 6.656 -34.594 -13.164 1 96 213 GLY B CA 1
ATOM 4869 C C . GLY B 1 213 ? 7.09 -35.844 -12.391 1 96 213 GLY B C 1
ATOM 4870 O O . GLY B 1 213 ? 7.605 -35.719 -11.281 1 96 213 GLY B O 1
ATOM 4871 N N . SER B 1 214 ? 7.102 -37 -13.109 1 94.81 214 SER B N 1
ATOM 4872 C CA . SER B 1 214 ? 7.105 -38.281 -12.422 1 94.81 214 SER B CA 1
ATOM 4873 C C . SER B 1 214 ? 8.508 -38.656 -11.969 1 94.81 214 SER B C 1
ATOM 4875 O O . SER B 1 214 ? 8.688 -39.656 -11.258 1 94.81 214 SER B O 1
ATOM 4877 N N . ASP B 1 215 ? 9.508 -37.938 -12.312 1 93.25 215 ASP B N 1
ATOM 4878 C CA . ASP B 1 215 ? 10.844 -38.219 -11.805 1 93.25 215 ASP B CA 1
ATOM 4879 C C . ASP B 1 215 ? 11.422 -37.031 -11.07 1 93.25 215 ASP B C 1
ATOM 4881 O O . ASP B 1 215 ? 10.695 -36.094 -10.734 1 93.25 215 ASP B O 1
ATOM 4885 N N . GLU B 1 216 ? 12.719 -37.062 -10.672 1 94.19 216 GLU B N 1
ATOM 4886 C CA . GLU B 1 216 ? 13.305 -36.094 -9.742 1 94.19 216 GLU B CA 1
ATOM 4887 C C . GLU B 1 216 ? 13.883 -34.875 -10.484 1 94.19 216 GLU B C 1
ATOM 4889 O O . GLU B 1 216 ? 14.383 -33.938 -9.867 1 94.19 216 GLU B O 1
ATOM 4894 N N . TYR B 1 217 ? 13.68 -34.812 -11.82 1 94 217 TYR B N 1
ATOM 4895 C CA . TYR B 1 217 ? 14.367 -33.75 -12.57 1 94 217 TYR B CA 1
ATOM 4896 C C . TYR B 1 217 ? 13.391 -32.719 -13.062 1 94 217 TYR B C 1
ATOM 4898 O O . TYR B 1 217 ? 12.352 -33.031 -13.633 1 94 217 TYR B O 1
ATOM 4906 N N . ALA B 1 218 ? 13.727 -31.484 -12.773 1 96.31 218 ALA B N 1
ATOM 4907 C CA . ALA B 1 218 ? 13.156 -30.375 -13.539 1 96.31 218 ALA B CA 1
ATOM 4908 C C . ALA B 1 218 ? 13.977 -30.094 -14.789 1 96.31 218 ALA B C 1
ATOM 4910 O O . ALA B 1 218 ? 15.203 -29.938 -14.711 1 96.31 218 ALA B O 1
ATOM 4911 N N . ARG B 1 219 ? 13.359 -30.047 -15.922 1 94.94 219 ARG B N 1
ATOM 4912 C CA . ARG B 1 219 ? 14.039 -29.875 -17.203 1 94.94 219 ARG B CA 1
ATOM 4913 C C . ARG B 1 219 ? 13.656 -28.562 -17.859 1 94.94 219 ARG B C 1
ATOM 4915 O O . ARG B 1 219 ? 12.477 -28.203 -17.906 1 94.94 219 ARG B O 1
ATOM 4922 N N . VAL B 1 220 ? 14.641 -27.859 -18.312 1 95.19 220 VAL B N 1
ATOM 4923 C CA . VAL B 1 220 ? 14.406 -26.609 -19.031 1 95.19 220 VAL B CA 1
ATOM 4924 C C . VAL B 1 220 ? 14.664 -26.812 -20.516 1 95.19 220 VAL B C 1
ATOM 4926 O O . VAL B 1 220 ? 15.703 -27.359 -20.906 1 95.19 220 VAL B O 1
ATOM 4929 N N . TYR B 1 221 ? 13.742 -26.438 -21.328 1 92.81 221 TYR B N 1
ATOM 4930 C CA . TYR B 1 221 ? 13.867 -26.547 -22.781 1 92.81 221 TYR B CA 1
ATOM 4931 C C . TYR B 1 221 ? 13.867 -25.172 -23.438 1 92.81 221 TYR B C 1
ATOM 4933 O O . TYR B 1 221 ? 13.336 -24.203 -22.875 1 92.81 221 TYR B O 1
ATOM 4941 N N . ASP B 1 222 ? 14.477 -25.062 -24.562 1 91.88 222 ASP B N 1
ATOM 4942 C CA . ASP B 1 222 ? 14.406 -23.922 -25.469 1 91.88 222 ASP B CA 1
ATOM 4943 C C . ASP B 1 222 ? 13.383 -24.172 -26.578 1 91.88 222 ASP B C 1
ATOM 4945 O O . ASP B 1 222 ? 13.586 -25.016 -27.438 1 91.88 222 ASP B O 1
ATOM 4949 N N . ILE B 1 223 ? 12.375 -23.453 -26.594 1 86.69 223 ILE B N 1
ATOM 4950 C CA . ILE B 1 223 ? 11.273 -23.656 -27.531 1 86.69 223 ILE B CA 1
ATOM 4951 C C . ILE B 1 223 ? 11.781 -23.516 -28.953 1 86.69 223 ILE B C 1
ATOM 4953 O O . ILE B 1 223 ? 11.258 -24.156 -29.875 1 86.69 223 ILE B O 1
ATOM 4957 N N . ARG B 1 224 ? 12.75 -22.719 -29.125 1 86 224 ARG B N 1
ATOM 4958 C CA . ARG B 1 224 ? 13.289 -22.453 -30.453 1 86 224 ARG B CA 1
ATOM 4959 C C . ARG B 1 224 ? 13.984 -23.688 -31.016 1 86 224 ARG B C 1
ATOM 4961 O O . ARG B 1 224 ? 14.195 -23.781 -32.219 1 86 224 ARG B O 1
ATOM 4968 N N . LYS B 1 225 ? 14.32 -24.562 -30.156 1 84.12 225 LYS B N 1
ATOM 4969 C CA . LYS B 1 225 ? 15.047 -25.766 -30.578 1 84.12 225 LYS B CA 1
ATOM 4970 C C . LYS B 1 225 ? 14.102 -26.953 -30.719 1 84.12 225 LYS B C 1
ATOM 4972 O O . LYS B 1 225 ? 14.523 -28.031 -31.141 1 84.12 225 LYS B O 1
ATOM 4977 N N . CYS B 1 226 ? 12.93 -26.797 -30.359 1 78.5 226 CYS B N 1
ATOM 4978 C CA . CYS B 1 226 ? 11.969 -27.875 -30.438 1 78.5 226 CYS B CA 1
ATOM 4979 C C . CYS B 1 226 ? 11.508 -28.094 -31.875 1 78.5 226 CYS B C 1
ATOM 4981 O O . CYS B 1 226 ? 11.258 -27.141 -32.594 1 78.5 226 CYS B O 1
ATOM 4983 N N . GLN B 1 227 ? 11.68 -29.297 -32.531 1 67.25 227 GLN B N 1
ATOM 4984 C CA . GLN B 1 227 ? 11.477 -29.625 -33.938 1 67.25 227 GLN B CA 1
ATOM 4985 C C . GLN B 1 227 ? 9.992 -29.812 -34.25 1 67.25 227 GLN B C 1
ATOM 4987 O O . GLN B 1 227 ? 9.609 -29.969 -35.406 1 67.25 227 GLN B O 1
ATOM 4992 N N . TRP B 1 228 ? 9.102 -29.625 -33.469 1 65.56 228 TRP B N 1
ATOM 4993 C CA . TRP B 1 228 ? 7.652 -29.562 -33.656 1 65.56 228 TRP B CA 1
ATOM 4994 C C . TRP B 1 228 ? 7.141 -30.859 -34.281 1 65.56 228 TRP B C 1
ATOM 4996 O O . TRP B 1 228 ? 6.168 -30.844 -35.062 1 65.56 228 TRP B O 1
ATOM 5006 N N . ASP B 1 229 ? 7.918 -31.953 -34.406 1 63.81 229 ASP B N 1
ATOM 5007 C CA . ASP B 1 229 ? 7.469 -33.188 -35.031 1 63.81 229 ASP B CA 1
ATOM 5008 C C . ASP B 1 229 ? 7.48 -34.344 -34.062 1 63.81 229 ASP B C 1
ATOM 5010 O O . ASP B 1 229 ? 7.434 -35.531 -34.469 1 63.81 229 ASP B O 1
ATOM 5014 N N . ALA B 1 230 ? 7.219 -34.188 -32.875 1 61.5 230 ALA B N 1
ATOM 5015 C CA . ALA B 1 230 ? 7.113 -35.219 -31.844 1 61.5 230 ALA B CA 1
ATOM 5016 C C . ALA B 1 230 ? 8.211 -36.25 -32 1 61.5 230 ALA B C 1
ATOM 5018 O O . ALA B 1 230 ? 8.016 -37.406 -31.625 1 61.5 230 ALA B O 1
ATOM 5019 N N . ALA B 1 231 ? 9.32 -35.875 -32.75 1 58.38 231 ALA B N 1
ATOM 5020 C CA . ALA B 1 231 ? 10.359 -36.875 -32.969 1 58.38 231 ALA B CA 1
ATOM 5021 C C . ALA B 1 231 ? 11.125 -37.156 -31.703 1 58.38 231 ALA B C 1
ATOM 5023 O O . ALA B 1 231 ? 11.297 -36.281 -30.859 1 58.38 231 ALA B O 1
ATOM 5024 N N . LYS B 1 232 ? 11.352 -38.438 -31.328 1 56.91 232 LYS B N 1
ATOM 5025 C CA . LYS B 1 232 ? 12.039 -38.969 -30.172 1 56.91 232 LYS B CA 1
ATOM 5026 C C . LYS B 1 232 ? 13.297 -38.188 -29.844 1 56.91 232 LYS B C 1
ATOM 5028 O O . LYS B 1 232 ? 13.609 -37.969 -28.672 1 56.91 232 LYS B O 1
ATOM 5033 N N . ASP B 1 233 ? 13.922 -37.625 -30.922 1 58.75 233 ASP B N 1
ATOM 5034 C CA . ASP B 1 233 ? 15.227 -37 -30.703 1 58.75 233 ASP B CA 1
ATOM 5035 C C . ASP B 1 233 ? 15.07 -35.531 -30.281 1 58.75 233 ASP B C 1
ATOM 5037 O O . ASP B 1 233 ? 16.062 -34.844 -30.078 1 58.75 233 ASP B O 1
ATOM 5041 N N . SER B 1 234 ? 13.875 -35.188 -29.875 1 67.38 234 SER B N 1
ATOM 5042 C CA . SER B 1 234 ? 13.656 -33.781 -29.625 1 67.38 234 SER B CA 1
ATOM 5043 C C . SER B 1 234 ? 13.68 -33.469 -28.141 1 67.38 234 SER B C 1
ATOM 5045 O O . SER B 1 234 ? 13.719 -32.312 -27.734 1 67.38 234 SER B O 1
ATOM 5047 N N . ASP B 1 235 ? 13.852 -34.438 -27.359 1 80 235 ASP B N 1
ATOM 5048 C CA . ASP B 1 235 ? 13.922 -34.219 -25.922 1 80 235 ASP B CA 1
ATOM 5049 C C . ASP B 1 235 ? 15.336 -33.812 -25.5 1 80 235 ASP B C 1
ATOM 5051 O O . ASP B 1 235 ? 16.078 -34.656 -24.953 1 80 235 ASP B O 1
ATOM 5055 N N . GLN B 1 236 ? 15.719 -32.594 -25.812 1 84.06 236 GLN B N 1
ATOM 5056 C CA . GLN B 1 236 ? 17.047 -32.094 -25.469 1 84.06 236 GLN B CA 1
ATOM 5057 C C . GLN B 1 236 ? 16.938 -30.859 -24.578 1 84.06 236 GLN B C 1
ATOM 5059 O O . GLN B 1 236 ? 16.938 -29.719 -25.062 1 84.06 236 GLN B O 1
ATOM 5064 N N . PRO B 1 237 ? 16.812 -31.156 -23.25 1 90.12 237 PRO B N 1
ATOM 5065 C CA . PRO B 1 237 ? 16.766 -30 -22.344 1 90.12 237 PRO B CA 1
ATOM 5066 C C . PRO B 1 237 ? 18.047 -29.188 -22.344 1 90.12 237 PRO B C 1
ATOM 5068 O O . PRO B 1 237 ? 19.141 -29.734 -22.531 1 90.12 237 PRO B O 1
ATOM 5071 N N . VAL B 1 238 ? 17.938 -27.906 -22.188 1 90 238 VAL B N 1
ATOM 5072 C CA . VAL B 1 238 ? 19.109 -27.031 -22.125 1 90 238 VAL B CA 1
ATOM 5073 C C . VAL B 1 238 ? 19.688 -27.031 -20.719 1 90 238 VAL B C 1
ATOM 5075 O O . VAL B 1 238 ? 20.859 -26.703 -20.516 1 90 238 VAL B O 1
ATOM 5078 N N . ASN B 1 239 ? 18.844 -27.328 -19.734 1 90.94 239 ASN B N 1
ATOM 5079 C CA . ASN B 1 239 ? 19.266 -27.422 -18.344 1 90.94 239 ASN B CA 1
ATOM 5080 C C . ASN B 1 239 ? 18.391 -28.406 -17.562 1 90.94 239 ASN B C 1
ATOM 5082 O O . ASN B 1 239 ? 17.234 -28.625 -17.922 1 90.94 239 ASN B O 1
ATOM 5086 N N . THR B 1 240 ? 18.984 -29.062 -16.625 1 92.75 240 THR B N 1
ATOM 5087 C CA . THR B 1 240 ? 18.281 -29.969 -15.734 1 92.75 240 THR B CA 1
ATOM 5088 C C . THR B 1 240 ? 18.625 -29.688 -14.281 1 92.75 240 THR B C 1
ATOM 5090 O O . THR B 1 240 ? 19.797 -29.453 -13.953 1 92.75 240 THR B O 1
ATOM 5093 N N . PHE B 1 241 ? 17.609 -29.672 -13.422 1 93.44 241 PHE B N 1
ATOM 5094 C CA . PHE B 1 241 ? 17.812 -29.391 -12 1 93.44 241 PHE B CA 1
ATOM 5095 C C . PHE B 1 241 ? 17.328 -30.562 -11.148 1 93.44 241 PHE B C 1
ATOM 5097 O O . PHE B 1 241 ? 16.281 -31.141 -11.422 1 93.44 241 PHE B O 1
ATOM 5104 N N . CYS B 1 242 ? 18.109 -30.906 -10.18 1 93.56 242 CYS B N 1
ATOM 5105 C CA . CYS B 1 242 ? 17.75 -31.922 -9.195 1 93.56 242 CYS B CA 1
ATOM 5106 C C . CYS B 1 242 ? 18.641 -31.797 -7.957 1 93.56 242 CYS B C 1
ATOM 5108 O O . CYS B 1 242 ? 19.859 -31.688 -8.07 1 93.56 242 CYS B O 1
ATOM 5110 N N . PRO B 1 243 ? 17.969 -31.766 -6.789 1 92 243 PRO B N 1
ATOM 5111 C CA . PRO B 1 243 ? 18.844 -31.875 -5.617 1 92 243 PRO B CA 1
ATOM 5112 C C . PRO B 1 243 ? 19.703 -33.156 -5.637 1 92 243 PRO B C 1
ATOM 5114 O O . PRO B 1 243 ? 19.219 -34.219 -5.965 1 92 243 PRO B O 1
ATOM 5117 N N . ARG B 1 244 ? 20.891 -33.031 -5.152 1 89.44 244 ARG B N 1
ATOM 5118 C CA . ARG B 1 244 ? 21.875 -34.125 -5.266 1 89.44 244 ARG B CA 1
ATOM 5119 C C . ARG B 1 244 ? 21.406 -35.375 -4.531 1 89.44 244 ARG B C 1
ATOM 5121 O O . ARG B 1 244 ? 21.562 -36.5 -5.031 1 89.44 244 ARG B O 1
ATOM 5128 N N . HIS B 1 245 ? 20.844 -35.125 -3.408 1 91.06 245 HIS B N 1
ATOM 5129 C CA . HIS B 1 245 ? 20.484 -36.281 -2.578 1 91.06 245 HIS B CA 1
ATOM 5130 C C . HIS B 1 245 ? 19.281 -37.031 -3.15 1 91.06 245 HIS B C 1
ATOM 5132 O O . HIS B 1 245 ? 18.969 -38.125 -2.715 1 91.06 245 HIS B O 1
ATOM 5138 N N . LEU B 1 246 ? 18.609 -36.469 -4.168 1 92.44 246 LEU B N 1
ATOM 5139 C CA . LEU B 1 246 ? 17.438 -37.094 -4.75 1 92.44 246 LEU B CA 1
ATOM 5140 C C . LEU B 1 246 ? 17.797 -37.844 -6.027 1 92.44 246 LEU B C 1
ATOM 5142 O O . LEU B 1 246 ? 16.969 -38.562 -6.586 1 92.44 246 LEU B O 1
ATOM 5146 N N . ILE B 1 247 ? 18.953 -37.719 -6.492 1 89.38 247 ILE B N 1
ATOM 5147 C CA . ILE B 1 247 ? 19.375 -38.344 -7.734 1 89.38 247 ILE B CA 1
ATOM 5148 C C . ILE B 1 247 ? 19.297 -39.875 -7.582 1 89.38 247 ILE B C 1
ATOM 5150 O O . ILE B 1 247 ? 19.875 -40.438 -6.656 1 89.38 247 ILE B O 1
ATOM 5154 N N . GLY B 1 248 ? 18.516 -40.469 -8.391 1 85.5 248 GLY B N 1
ATOM 5155 C CA . GLY B 1 248 ? 18.375 -41.906 -8.375 1 85.5 248 GLY B CA 1
ATOM 5156 C C . GLY B 1 248 ? 17.234 -42.375 -7.484 1 85.5 248 GLY B C 1
ATOM 5157 O O . GLY B 1 248 ? 17.031 -43.594 -7.344 1 85.5 248 GLY B O 1
ATOM 5158 N N . SER B 1 249 ? 16.609 -41.469 -6.867 1 86.06 249 SER B N 1
ATOM 5159 C CA . SER B 1 249 ? 15.477 -41.812 -6.023 1 86.06 249 SER B CA 1
ATOM 5160 C C . SER B 1 249 ? 14.266 -42.219 -6.867 1 86.06 249 SER B C 1
ATOM 5162 O O . SER B 1 249 ? 13.891 -41.531 -7.801 1 86.06 249 SER B O 1
ATOM 5164 N N . SER B 1 250 ? 13.688 -43.438 -6.688 1 82.5 250 SER B N 1
ATOM 5165 C CA . SER B 1 250 ? 12.594 -43.938 -7.504 1 82.5 250 SER B CA 1
ATOM 5166 C C . SER B 1 250 ? 11.242 -43.469 -6.98 1 82.5 250 SER B C 1
ATOM 5168 O O . SER B 1 250 ? 10.234 -43.594 -7.68 1 82.5 250 SER B O 1
ATOM 5170 N N . ASN B 1 251 ? 11.117 -42.812 -5.898 1 86.94 251 ASN B N 1
ATOM 5171 C CA . ASN B 1 251 ? 9.812 -42.531 -5.316 1 86.94 251 ASN B CA 1
ATOM 5172 C C . ASN B 1 251 ? 9.578 -41.031 -5.219 1 86.94 251 ASN B C 1
ATOM 5174 O O . ASN B 1 251 ? 8.656 -40.562 -4.531 1 86.94 251 ASN B O 1
ATOM 5178 N N . VAL B 1 252 ? 10.367 -40.281 -5.953 1 91.81 252 VAL B N 1
ATOM 5179 C CA . VAL B 1 252 ? 10.227 -38.844 -5.859 1 91.81 252 VAL B CA 1
ATOM 5180 C C . VAL B 1 252 ? 9.68 -38.281 -7.168 1 91.81 252 VAL B C 1
ATOM 5182 O O . VAL B 1 252 ? 10.023 -38.781 -8.25 1 91.81 252 VAL B O 1
ATOM 5185 N N . HIS B 1 253 ? 8.766 -37.406 -7.145 1 94.44 253 HIS B N 1
ATOM 5186 C CA . HIS B 1 253 ? 8.281 -36.719 -8.328 1 94.44 253 HIS B CA 1
ATOM 5187 C C . HIS B 1 253 ? 8.062 -35.219 -8.047 1 94.44 253 HIS B C 1
ATOM 5189 O O . HIS B 1 253 ? 8.008 -34.812 -6.887 1 94.44 253 HIS B O 1
ATOM 5195 N N . ILE B 1 254 ? 8.016 -34.469 -9.016 1 96.56 254 ILE B N 1
ATOM 5196 C CA . ILE B 1 254 ? 7.824 -33.031 -8.922 1 96.56 254 ILE B CA 1
ATOM 5197 C C . ILE B 1 254 ? 6.332 -32.688 -8.984 1 96.56 254 ILE B C 1
ATOM 5199 O O . ILE B 1 254 ? 5.617 -33.188 -9.852 1 96.56 254 ILE B O 1
ATOM 5203 N N . THR B 1 255 ? 5.863 -31.828 -8.047 1 96.75 255 THR B N 1
ATOM 5204 C CA . THR B 1 255 ? 4.445 -31.484 -7.988 1 96.75 255 THR B CA 1
ATOM 5205 C C . THR B 1 255 ? 4.207 -30.062 -8.5 1 96.75 255 THR B C 1
ATOM 5207 O O . THR B 1 255 ? 3.1 -29.734 -8.922 1 96.75 255 THR B O 1
ATOM 5210 N N . GLY B 1 256 ? 5.145 -29.25 -8.43 1 97.12 256 GLY B N 1
ATOM 5211 C CA . GLY B 1 256 ? 4.945 -27.859 -8.844 1 97.12 256 GLY B CA 1
ATOM 5212 C C . GLY B 1 256 ? 6.238 -27.156 -9.203 1 97.12 256 GLY B C 1
ATOM 5213 O O . GLY B 1 256 ? 7.293 -27.453 -8.641 1 97.12 256 GLY B O 1
ATOM 5214 N N . LEU B 1 257 ? 6.156 -26.203 -10.086 1 98.19 257 LEU B N 1
ATOM 5215 C CA . LEU B 1 257 ? 7.242 -25.344 -10.531 1 98.19 257 LEU B CA 1
ATOM 5216 C C . LEU B 1 257 ? 6.801 -23.875 -10.547 1 98.19 257 LEU B C 1
ATOM 5218 O O . LEU B 1 257 ? 5.621 -23.594 -10.773 1 98.19 257 LEU B O 1
ATOM 5222 N N . ALA B 1 258 ? 7.719 -23 -10.297 1 98.19 258 ALA B N 1
ATOM 5223 C CA . ALA B 1 258 ? 7.492 -21.578 -10.508 1 98.19 258 ALA B CA 1
ATOM 5224 C C . ALA B 1 258 ? 8.797 -20.859 -10.82 1 98.19 258 ALA B C 1
ATOM 5226 O O . ALA B 1 258 ? 9.836 -21.156 -10.227 1 98.19 258 ALA B O 1
ATOM 5227 N N . TYR B 1 259 ? 8.742 -19.922 -11.742 1 97.38 259 TYR B N 1
ATOM 5228 C CA . TYR B 1 259 ? 9.875 -19.047 -12 1 97.38 259 TYR B CA 1
ATOM 5229 C C . TYR B 1 259 ? 9.75 -17.734 -11.219 1 97.38 259 TYR B C 1
ATOM 5231 O O . TYR B 1 259 ? 8.656 -17.172 -11.117 1 97.38 259 TYR B O 1
ATOM 5239 N N . SER B 1 260 ? 10.883 -17.297 -10.719 1 96.94 260 SER B N 1
ATOM 5240 C CA . SER B 1 260 ? 10.922 -15.938 -10.18 1 96.94 260 SER B CA 1
ATOM 5241 C C . SER B 1 260 ? 11.117 -14.906 -11.289 1 96.94 260 SER B C 1
ATOM 5243 O O . SER B 1 260 ? 11.438 -15.258 -12.422 1 96.94 260 SER B O 1
ATOM 5245 N N . LYS B 1 261 ? 10.945 -13.656 -10.914 1 94.56 261 LYS B N 1
ATOM 5246 C CA . LYS B 1 261 ? 11.195 -12.555 -11.836 1 94.56 261 LYS B CA 1
ATOM 5247 C C . LYS B 1 261 ? 12.672 -12.484 -12.219 1 94.56 261 LYS B C 1
ATOM 5249 O O . LYS B 1 261 ? 13.031 -11.852 -13.219 1 94.56 261 LYS B O 1
ATOM 5254 N N . SER B 1 262 ? 13.555 -13.086 -11.461 1 93.75 262 SER B N 1
ATOM 5255 C CA . SER B 1 262 ? 14.984 -13.102 -11.75 1 93.75 262 SER B CA 1
ATOM 5256 C C . SER B 1 262 ? 15.406 -14.422 -12.375 1 93.75 262 SER B C 1
ATOM 5258 O O . SER B 1 262 ? 16.594 -14.766 -12.375 1 93.75 262 SER B O 1
ATOM 5260 N N . SER B 1 263 ? 14.492 -15.273 -12.773 1 94.94 263 SER B N 1
ATOM 5261 C CA . SER B 1 263 ? 14.695 -16.5 -13.531 1 94.94 263 SER B CA 1
ATOM 5262 C C . SER B 1 263 ? 15.258 -17.609 -12.641 1 94.94 263 SER B C 1
ATOM 5264 O O . SER B 1 263 ? 16.047 -18.438 -13.094 1 94.94 263 SER B O 1
ATOM 5266 N N . GLU B 1 264 ? 14.969 -17.5 -11.398 1 95.88 264 GLU B N 1
ATOM 5267 C CA . GLU B 1 264 ? 15.203 -18.656 -10.523 1 95.88 264 GLU B CA 1
ATOM 5268 C C . GLU B 1 264 ? 14.047 -19.641 -10.602 1 95.88 264 GLU B C 1
ATOM 5270 O O . GLU B 1 264 ? 12.891 -19.25 -10.789 1 95.88 264 GLU B O 1
ATOM 5275 N N . LEU B 1 265 ? 14.391 -20.906 -10.461 1 97.19 265 LEU B N 1
ATOM 5276 C CA . LEU B 1 265 ? 13.359 -21.938 -10.602 1 97.19 265 LEU B CA 1
ATOM 5277 C C . LEU B 1 265 ? 13.055 -22.578 -9.258 1 97.19 265 LEU B C 1
ATOM 5279 O O . LEU B 1 265 ? 13.953 -23.125 -8.609 1 97.19 265 LEU B O 1
ATOM 5283 N N . LEU B 1 266 ? 11.852 -22.438 -8.859 1 97.81 266 LEU B N 1
ATOM 5284 C CA . LEU B 1 266 ? 11.32 -23.078 -7.664 1 97.81 266 LEU B CA 1
ATOM 5285 C C . LEU B 1 266 ? 10.727 -24.438 -7.988 1 97.81 266 LEU B C 1
ATOM 5287 O O . LEU B 1 266 ? 9.93 -24.562 -8.914 1 97.81 266 LEU B O 1
ATOM 5291 N N . VAL B 1 267 ? 11.141 -25.5 -7.23 1 97.44 267 VAL B N 1
ATOM 5292 C CA . VAL B 1 267 ? 10.703 -26.875 -7.496 1 97.44 267 VAL B CA 1
ATOM 5293 C C . VAL B 1 267 ? 10.172 -27.5 -6.211 1 97.44 267 VAL B C 1
ATOM 5295 O O . VAL B 1 267 ? 10.867 -27.547 -5.195 1 97.44 267 VAL B O 1
ATOM 5298 N N . SER B 1 268 ? 8.969 -28 -6.27 1 97.44 268 SER B N 1
ATOM 5299 C CA . SER B 1 268 ? 8.359 -28.688 -5.145 1 97.44 268 SER B CA 1
ATOM 5300 C C . SER B 1 268 ? 8.266 -30.188 -5.398 1 97.44 268 SER B C 1
ATOM 5302 O O . SER B 1 268 ? 7.824 -30.625 -6.469 1 97.44 268 SER B O 1
ATOM 5304 N N . TYR B 1 269 ? 8.672 -30.984 -4.434 1 96.25 269 TYR B N 1
ATOM 5305 C CA . TYR B 1 269 ? 8.68 -32.438 -4.555 1 96.25 269 TYR B CA 1
ATOM 5306 C C . TYR B 1 269 ? 7.641 -33.062 -3.643 1 96.25 269 TYR B C 1
ATOM 5308 O O . TYR B 1 269 ? 7.352 -32.562 -2.562 1 96.25 269 TYR B O 1
ATOM 5316 N N . ASN B 1 270 ? 7.109 -34.188 -4.117 1 93.75 270 ASN B N 1
ATOM 5317 C CA . ASN B 1 270 ? 6.234 -34.969 -3.27 1 93.75 270 ASN B CA 1
ATOM 5318 C C . ASN B 1 270 ? 6.992 -35.594 -2.092 1 93.75 270 ASN B C 1
ATOM 5320 O O . ASN B 1 270 ? 8.078 -36.156 -2.268 1 93.75 270 ASN B O 1
ATOM 5324 N N . ASP B 1 271 ? 6.262 -35.469 -0.896 1 88.19 271 ASP B N 1
ATOM 5325 C CA . ASP B 1 271 ? 6.828 -36 0.334 1 88.19 271 ASP B CA 1
ATOM 5326 C C . ASP B 1 271 ? 8.273 -35.562 0.526 1 88.19 271 ASP B C 1
ATOM 5328 O O . ASP B 1 271 ? 9.125 -36.344 0.959 1 88.19 271 ASP B O 1
ATOM 5332 N N . GLU B 1 272 ? 8.617 -34.438 0.044 1 83.62 272 GLU B N 1
ATOM 5333 C CA . GLU B 1 272 ? 9.938 -33.812 0.074 1 83.62 272 GLU B CA 1
ATOM 5334 C C . GLU B 1 272 ? 9.828 -32.312 0.204 1 83.62 272 GLU B C 1
ATOM 5336 O O . GLU B 1 272 ? 8.766 -31.781 0.557 1 83.62 272 GLU B O 1
ATOM 5341 N N . LEU B 1 273 ? 10.922 -31.656 0.054 1 91.75 273 LEU B N 1
ATOM 5342 C CA . LEU B 1 273 ? 11 -30.219 0.346 1 91.75 273 LEU B CA 1
ATOM 5343 C C . LEU B 1 273 ? 10.859 -29.406 -0.93 1 91.75 273 LEU B C 1
ATOM 5345 O O . LEU B 1 273 ? 10.438 -29.922 -1.965 1 91.75 273 LEU B O 1
ATOM 5349 N N . ILE B 1 274 ? 10.922 -28.156 -0.811 1 97.25 274 ILE B N 1
ATOM 5350 C CA . ILE B 1 274 ? 10.914 -27.203 -1.91 1 97.25 274 ILE B CA 1
ATOM 5351 C C . ILE B 1 274 ? 12.32 -26.641 -2.104 1 97.25 274 ILE B C 1
ATOM 5353 O O . ILE B 1 274 ? 12.984 -26.25 -1.134 1 97.25 274 ILE B O 1
ATOM 5357 N N . TYR B 1 275 ? 12.758 -26.609 -3.342 1 97 275 TYR B N 1
ATOM 5358 C CA . TYR B 1 275 ? 14.117 -26.172 -3.65 1 97 275 TYR B CA 1
ATOM 5359 C C . TYR B 1 275 ? 14.102 -25 -4.629 1 97 275 TYR B C 1
ATOM 5361 O O . TYR B 1 275 ? 13.32 -24.984 -5.578 1 97 275 TYR B O 1
ATOM 5369 N N . LEU B 1 276 ? 14.969 -24.062 -4.348 1 97.62 276 LEU B N 1
ATOM 5370 C CA . LEU B 1 276 ? 15.156 -22.922 -5.254 1 97.62 276 LEU B CA 1
ATOM 5371 C C . LEU B 1 276 ? 16.484 -23.031 -5.992 1 97.62 276 LEU B C 1
ATOM 5373 O O . LEU B 1 276 ? 17.547 -23.016 -5.371 1 97.62 276 LEU B O 1
ATOM 5377 N N . PHE B 1 277 ? 16.422 -23.156 -7.316 1 96.06 277 PHE B N 1
ATOM 5378 C CA . PHE B 1 277 ? 17.609 -23.266 -8.148 1 96.06 277 PHE B CA 1
ATOM 5379 C C . PHE B 1 277 ? 17.906 -21.953 -8.859 1 96.06 277 PHE B C 1
ATOM 5381 O O . PHE B 1 277 ? 17 -21.359 -9.453 1 96.06 277 PHE B O 1
ATOM 5388 N N . GLU B 1 278 ? 19.094 -21.516 -8.742 1 92 278 GLU B N 1
ATOM 5389 C CA . GLU B 1 278 ? 19.5 -20.344 -9.516 1 92 278 GLU B CA 1
ATOM 5390 C C . GLU B 1 278 ? 19.609 -20.672 -11 1 92 278 GLU B C 1
ATOM 5392 O O . GLU B 1 278 ? 19.797 -21.828 -11.375 1 92 278 GLU B O 1
ATOM 5397 N N . LYS B 1 279 ? 19.516 -19.734 -11.805 1 82.94 279 LYS B N 1
ATOM 5398 C CA . LYS B 1 279 ? 19.484 -19.891 -13.25 1 82.94 279 LYS B CA 1
ATOM 5399 C C . LYS B 1 279 ? 20.688 -20.672 -13.75 1 82.94 279 LYS B C 1
ATOM 5401 O O . LYS B 1 279 ? 20.562 -21.562 -14.594 1 82.94 279 LYS B O 1
ATOM 5406 N N . ASN B 1 280 ? 21.844 -20.344 -13.25 1 73.38 280 ASN B N 1
ATOM 5407 C CA . ASN B 1 280 ? 23.078 -20.922 -13.766 1 73.38 280 ASN B CA 1
ATOM 5408 C C . ASN B 1 280 ? 23.469 -22.188 -13 1 73.38 280 ASN B C 1
ATOM 5410 O O . ASN B 1 280 ? 24.531 -22.766 -13.258 1 73.38 280 ASN B O 1
ATOM 5414 N N . ALA B 1 281 ? 22.609 -22.594 -12.047 1 64.88 281 ALA B N 1
ATOM 5415 C CA . ALA B 1 281 ? 22.984 -23.688 -11.164 1 64.88 281 ALA B CA 1
ATOM 5416 C C . ALA B 1 281 ? 22.656 -25.047 -11.797 1 64.88 281 ALA B C 1
ATOM 5418 O O . ALA B 1 281 ? 22.781 -26.078 -11.148 1 64.88 281 ALA B O 1
ATOM 5419 N N . GLY B 1 282 ? 22.219 -25.094 -12.977 1 56.25 282 GLY B N 1
ATOM 5420 C CA . GLY B 1 282 ? 21.828 -26.344 -13.594 1 56.25 282 GLY B CA 1
ATOM 5421 C C . GLY B 1 282 ? 23.016 -27.25 -13.914 1 56.25 282 GLY B C 1
ATOM 5422 O O . GLY B 1 282 ? 24.156 -26.828 -13.844 1 56.25 282 GLY B O 1
ATOM 5423 N N . PHE B 1 283 ? 22.781 -28.656 -13.781 1 53.34 283 PHE B N 1
ATOM 5424 C CA . PHE B 1 283 ? 23.766 -29.656 -14.148 1 53.34 283 PHE B CA 1
ATOM 5425 C C . PHE B 1 283 ? 24.141 -29.531 -15.617 1 53.34 283 PHE B C 1
ATOM 5427 O O . PHE B 1 283 ? 23.281 -29.422 -16.484 1 53.34 283 PHE B O 1
ATOM 5434 N N . ASP B 1 284 ? 25.172 -28.828 -15.961 1 46.75 284 ASP B N 1
ATOM 5435 C CA . ASP B 1 284 ? 25.5 -29.094 -17.359 1 46.75 284 ASP B CA 1
ATOM 5436 C C . ASP B 1 284 ? 25.031 -30.484 -17.781 1 46.75 284 ASP B C 1
ATOM 5438 O O . ASP B 1 284 ? 24.641 -31.297 -16.938 1 46.75 284 ASP B O 1
ATOM 5442 N N . SER B 1 285 ? 25.703 -31.141 -18.844 1 42.16 285 SER B N 1
ATOM 5443 C CA . SER B 1 285 ? 25.391 -32.406 -19.5 1 42.16 285 SER B CA 1
ATOM 5444 C C . SER B 1 285 ? 25.094 -33.5 -18.484 1 42.16 285 SER B C 1
ATOM 5446 O O . SER B 1 285 ? 25.344 -33.344 -17.297 1 42.16 285 SER B O 1
ATOM 5448 N N . LEU B 1 286 ? 24.953 -34.906 -19 1 37.72 286 LEU B N 1
ATOM 5449 C CA . LEU B 1 286 ? 24.672 -36.25 -18.453 1 37.72 286 LEU B CA 1
ATOM 5450 C C . LEU B 1 286 ? 25.453 -36.469 -17.156 1 37.72 286 LEU B C 1
ATOM 5452 O O . LEU B 1 286 ? 26.562 -35.969 -16.984 1 37.72 286 LEU B O 1
ATOM 5456 N N . PRO B 1 287 ? 24.766 -37 -16.078 1 37.06 287 PRO B N 1
ATOM 5457 C CA . PRO B 1 287 ? 25.438 -37.438 -14.852 1 37.06 287 PRO B CA 1
ATOM 5458 C C . PRO B 1 287 ? 26.859 -37.938 -15.109 1 37.06 287 PRO B C 1
ATOM 5460 O O . PRO B 1 287 ? 27.516 -38.438 -14.188 1 37.06 287 PRO B O 1
ATOM 5463 N N . SER B 1 288 ? 27.312 -38.188 -16.328 1 32.59 288 SER B N 1
ATOM 5464 C CA . SER B 1 288 ? 28.578 -38.906 -16.297 1 32.59 288 SER B CA 1
ATOM 5465 C C . SER B 1 288 ? 29.641 -38.125 -15.516 1 32.59 288 SER B C 1
ATOM 5467 O O . SER B 1 288 ? 30.609 -38.719 -15.023 1 32.59 288 SER B O 1
ATOM 5469 N N . CYS B 1 289 ? 30.109 -36.875 -15.969 1 32.19 289 CYS B N 1
ATOM 5470 C CA . CYS B 1 289 ? 31.391 -36.531 -15.367 1 32.19 289 CYS B CA 1
ATOM 5471 C C . CYS B 1 289 ? 31.188 -35.875 -14 1 32.19 289 CYS B C 1
ATOM 5473 O O . CYS B 1 289 ? 30.797 -34.719 -13.906 1 32.19 289 CYS B O 1
ATOM 5475 N N . ALA B 1 290 ? 30.906 -36.594 -12.906 1 34.31 290 ALA B N 1
ATOM 5476 C CA . ALA B 1 290 ? 30.938 -36.5 -11.453 1 34.31 290 ALA B CA 1
ATOM 5477 C C . ALA B 1 290 ? 32.031 -35.531 -10.977 1 34.31 290 ALA B C 1
ATOM 5479 O O . ALA B 1 290 ? 32.188 -35.312 -9.781 1 34.31 290 ALA B O 1
ATOM 5480 N N . ALA B 1 291 ? 33.125 -35.312 -11.633 1 34.97 291 ALA B N 1
ATOM 5481 C CA . ALA B 1 291 ? 34.344 -34.938 -10.922 1 34.97 291 ALA B CA 1
ATOM 5482 C C . ALA B 1 291 ? 34.344 -33.469 -10.547 1 34.97 291 ALA B C 1
ATOM 5484 O O . ALA B 1 291 ? 35.25 -33 -9.883 1 34.97 291 ALA B O 1
ATOM 5485 N N . SER B 1 292 ? 33.844 -32.531 -11.289 1 35.84 292 SER B N 1
ATOM 5486 C CA . SER B 1 292 ? 34.312 -31.25 -10.805 1 35.84 292 SER B CA 1
ATOM 5487 C C . SER B 1 292 ? 33.562 -30.828 -9.539 1 35.84 292 SER B C 1
ATOM 5489 O O . SER B 1 292 ? 32.406 -30.438 -9.602 1 35.84 292 SER B O 1
ATOM 5491 N N . GLU B 1 293 ? 33.781 -31.484 -8.359 1 36.59 293 GLU B N 1
ATOM 5492 C CA . GLU B 1 293 ? 33.531 -31.25 -6.941 1 36.59 293 GLU B CA 1
ATOM 5493 C C . GLU B 1 293 ? 33.938 -29.828 -6.535 1 36.59 293 GLU B C 1
ATOM 5495 O O . GLU B 1 293 ? 34.688 -29.641 -5.566 1 36.59 293 GLU B O 1
ATOM 5500 N N . ASP B 1 294 ? 34.25 -28.859 -7.34 1 38.62 294 ASP B N 1
ATOM 5501 C CA . ASP B 1 294 ? 34.656 -27.75 -6.477 1 38.62 294 ASP B CA 1
ATOM 5502 C C . ASP B 1 294 ? 33.531 -27.391 -5.504 1 38.62 294 ASP B C 1
ATOM 5504 O O . ASP B 1 294 ? 32.438 -26.953 -5.918 1 38.62 294 ASP B O 1
ATOM 5508 N N . PRO B 1 295 ? 33.469 -27.969 -4.324 1 38.66 295 PRO B N 1
ATOM 5509 C CA . PRO B 1 295 ? 32.562 -27.656 -3.234 1 38.66 295 PRO B CA 1
ATOM 5510 C C . PRO B 1 295 ? 32.25 -26.156 -3.125 1 38.66 295 PRO B C 1
ATOM 5512 O O . PRO B 1 295 ? 31.281 -25.766 -2.486 1 38.66 295 PRO B O 1
ATOM 5515 N N . LYS B 1 296 ? 33.25 -25.359 -3.57 1 42.94 296 LYS B N 1
ATOM 5516 C CA . LYS B 1 296 ? 33.156 -23.938 -3.227 1 42.94 296 LYS B CA 1
ATOM 5517 C C . LYS B 1 296 ? 31.984 -23.266 -3.957 1 42.94 296 LYS B C 1
ATOM 5519 O O . LYS B 1 296 ? 31.484 -22.234 -3.521 1 42.94 296 LYS B O 1
ATOM 5524 N N . ASN B 1 297 ? 31.859 -23.562 -5.207 1 42.22 297 ASN B N 1
ATOM 5525 C CA . ASN B 1 297 ? 30.875 -22.828 -6.004 1 42.22 297 ASN B CA 1
ATOM 5526 C C . ASN B 1 297 ? 29.516 -23.516 -5.977 1 42.22 297 ASN B C 1
ATOM 5528 O O . ASN B 1 297 ? 28.703 -23.344 -6.887 1 42.22 297 ASN B O 1
ATOM 5532 N N . LEU B 1 298 ? 29.406 -24.609 -5.363 1 44.81 298 LEU B N 1
ATOM 5533 C CA . LEU B 1 298 ? 28.062 -25.188 -5.32 1 44.81 298 LEU B CA 1
ATOM 5534 C C . LEU B 1 298 ? 27.094 -24.234 -4.629 1 44.81 298 LEU B C 1
ATOM 5536 O O . LEU B 1 298 ? 27.062 -24.156 -3.4 1 44.81 298 LEU B O 1
ATOM 5540 N N . GLN B 1 299 ? 26.891 -23.141 -5.191 1 53.22 299 GLN B N 1
ATOM 5541 C CA . GLN B 1 299 ? 25.844 -22.266 -4.676 1 53.22 299 GLN B CA 1
ATOM 5542 C C . GLN B 1 299 ? 24.719 -23.078 -4.051 1 53.22 299 GLN B C 1
ATOM 5544 O O . GLN B 1 299 ? 24.125 -23.953 -4.707 1 53.22 299 GLN B O 1
ATOM 5549 N N . GLU B 1 300 ? 24.781 -23.203 -2.762 1 62.84 300 GLU B N 1
ATOM 5550 C CA . GLU B 1 300 ? 23.828 -23.938 -1.926 1 62.84 300 GLU B CA 1
ATOM 5551 C C . GLU B 1 300 ? 22.391 -23.625 -2.322 1 62.84 300 GLU B C 1
ATOM 5553 O O . GLU B 1 300 ? 22 -22.469 -2.4 1 62.84 300 GLU B O 1
ATOM 5558 N N . THR B 1 301 ? 21.734 -24.625 -3.037 1 84.06 301 THR B N 1
ATOM 5559 C CA . THR B 1 301 ? 20.297 -24.609 -3.291 1 84.06 301 THR B CA 1
ATOM 5560 C C . THR B 1 301 ? 19.531 -24.266 -2.018 1 84.06 301 THR B C 1
ATOM 5562 O O . THR B 1 301 ? 19.797 -24.828 -0.954 1 84.06 301 THR B O 1
ATOM 5565 N N . ARG B 1 302 ? 18.781 -23.203 -2.088 1 93 302 ARG B N 1
ATOM 5566 C CA . ARG B 1 302 ? 17.938 -22.859 -0.945 1 93 302 ARG B CA 1
ATOM 5567 C C . ARG B 1 302 ? 16.797 -23.859 -0.79 1 93 302 ARG B C 1
ATOM 5569 O O . ARG B 1 302 ? 16.203 -24.281 -1.78 1 93 302 ARG B O 1
ATOM 5576 N N . VAL B 1 303 ? 16.547 -24.203 0.446 1 96.19 303 VAL B N 1
ATOM 5577 C CA . VAL B 1 303 ? 15.562 -25.25 0.742 1 96.19 303 VAL B CA 1
ATOM 5578 C C . VAL B 1 303 ? 14.508 -24.719 1.698 1 96.19 303 VAL B C 1
ATOM 5580 O O . VAL B 1 303 ? 14.828 -24.031 2.676 1 96.19 303 VAL B O 1
ATOM 5583 N N . TYR B 1 304 ? 13.289 -24.969 1.403 1 96.31 304 TYR B N 1
ATOM 5584 C CA . TYR B 1 304 ? 12.156 -24.594 2.246 1 96.31 304 TYR B CA 1
ATOM 5585 C C . TYR B 1 304 ? 11.453 -25.828 2.787 1 96.31 304 TYR B C 1
ATOM 5587 O O . TYR B 1 304 ? 11.055 -26.719 2.02 1 96.31 304 TYR B O 1
ATOM 5595 N N . SER B 1 305 ? 11.289 -25.828 4.109 1 94.12 305 SER B N 1
ATOM 5596 C CA . SER B 1 305 ? 10.805 -27.047 4.754 1 94.12 305 SER B CA 1
ATOM 5597 C C . SER B 1 305 ? 9.617 -26.75 5.668 1 94.12 305 SER B C 1
ATOM 5599 O O . SER B 1 305 ? 9.398 -25.594 6.055 1 94.12 305 SER B O 1
ATOM 5601 N N . GLY B 1 306 ? 8.82 -27.844 5.984 1 91.06 306 GLY B N 1
ATOM 5602 C CA . GLY B 1 306 ? 7.723 -27.75 6.938 1 91.06 306 GLY B CA 1
ATOM 5603 C C . GLY B 1 306 ? 6.391 -28.203 6.363 1 91.06 306 GLY B C 1
ATOM 5604 O O . GLY B 1 306 ? 5.609 -28.875 7.043 1 91.06 306 GLY B O 1
ATOM 5605 N N . HIS B 1 307 ? 6.191 -27.891 5.125 1 89.69 307 HIS B N 1
ATOM 5606 C CA . HIS B 1 307 ? 4.918 -28.219 4.504 1 89.69 307 HIS B CA 1
ATOM 5607 C C . HIS B 1 307 ? 4.824 -29.719 4.223 1 89.69 307 HIS B C 1
ATOM 5609 O O . HIS B 1 307 ? 5.836 -30.422 4.25 1 89.69 307 HIS B O 1
ATOM 5615 N N . ARG B 1 308 ? 3.60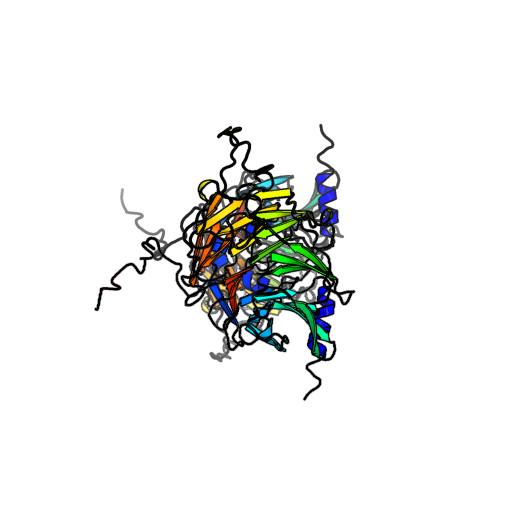2 -30.156 3.99 1 87.81 308 ARG B N 1
ATOM 5616 C CA . ARG B 1 308 ? 3.342 -31.547 3.623 1 87.81 308 ARG B CA 1
ATOM 5617 C C . ARG B 1 308 ? 2.811 -31.656 2.197 1 87.81 308 ARG B C 1
ATOM 5619 O O . ARG B 1 308 ? 1.859 -30.953 1.834 1 87.81 308 ARG B O 1
ATOM 5626 N N . ASN B 1 309 ? 3.463 -32.469 1.458 1 89.88 309 ASN B N 1
ATOM 5627 C CA . ASN B 1 309 ? 3.105 -32.656 0.054 1 89.88 309 ASN B CA 1
ATOM 5628 C C . ASN B 1 309 ? 3.113 -34.125 -0.346 1 89.88 309 ASN B C 1
ATOM 5630 O O . ASN B 1 309 ? 4.055 -34.594 -0.986 1 89.88 309 ASN B O 1
ATOM 5634 N N . ALA B 1 310 ? 2.021 -34.844 -0.076 1 86.75 310 ALA B N 1
ATOM 5635 C CA . ALA B 1 310 ? 2.008 -36.281 -0.342 1 86.75 310 ALA B CA 1
ATOM 5636 C C . ALA B 1 310 ? 0.747 -36.688 -1.098 1 86.75 310 ALA B C 1
ATOM 5638 O O . ALA B 1 310 ? 0.653 -37.812 -1.604 1 86.75 310 ALA B O 1
ATOM 5639 N N . GLN B 1 311 ? -0.109 -35.781 -1.215 1 82.88 311 GLN B N 1
ATOM 5640 C CA . GLN B 1 311 ? -1.424 -36.25 -1.65 1 82.88 311 GLN B CA 1
ATOM 5641 C C . GLN B 1 311 ? -1.803 -35.625 -2.996 1 82.88 311 GLN B C 1
ATOM 5643 O O . GLN B 1 311 ? -2.602 -36.219 -3.74 1 82.88 311 GLN B O 1
ATOM 5648 N N . THR B 1 312 ? -1.362 -34.5 -3.287 1 83.88 312 THR B N 1
ATOM 5649 C CA . THR B 1 312 ? -1.858 -33.781 -4.449 1 83.88 312 THR B CA 1
ATOM 5650 C C . THR B 1 312 ? -0.702 -33.188 -5.25 1 83.88 312 THR B C 1
ATOM 5652 O O . THR B 1 312 ? 0.447 -33.219 -4.805 1 83.88 312 THR B O 1
ATOM 5655 N N . VAL B 1 313 ? -1.044 -32.844 -6.5 1 87.44 313 VAL B N 1
ATOM 5656 C CA . VAL B 1 313 ? -0.141 -32 -7.273 1 87.44 313 VAL B CA 1
ATOM 5657 C C . VAL B 1 313 ? -0.21 -30.578 -6.758 1 87.44 313 VAL B C 1
ATOM 5659 O O . VAL B 1 313 ? -1.101 -29.812 -7.141 1 87.44 313 VAL B O 1
ATOM 5662 N N . LYS B 1 314 ? 0.706 -30.312 -5.844 1 88.62 314 LYS B N 1
ATOM 5663 C CA . LYS B 1 314 ? 0.666 -29.062 -5.102 1 88.62 314 LYS B CA 1
ATOM 5664 C C . LYS B 1 314 ? 1.429 -27.953 -5.836 1 88.62 314 LYS B C 1
ATOM 5666 O O . LYS B 1 314 ? 2.48 -28.219 -6.43 1 88.62 314 LYS B O 1
ATOM 5671 N N . GLY B 1 315 ? 0.808 -26.766 -5.719 1 91.44 315 GLY B N 1
ATOM 5672 C CA . GLY B 1 315 ? 1.461 -25.625 -6.328 1 91.44 315 GLY B CA 1
ATOM 5673 C C . GLY B 1 315 ? 2.408 -24.906 -5.387 1 91.44 315 GLY B C 1
ATOM 5674 O O . GLY B 1 315 ? 2.305 -25.047 -4.168 1 91.44 315 GLY B O 1
ATOM 5675 N N . VAL B 1 316 ? 3.398 -24.234 -5.949 1 97.19 316 VAL B N 1
ATOM 5676 C CA . VAL B 1 316 ? 4.32 -23.328 -5.273 1 97.19 316 VAL B CA 1
ATOM 5677 C C . VAL B 1 316 ? 4.406 -22 -6.047 1 97.19 316 VAL B C 1
ATOM 5679 O O . VAL B 1 316 ? 4.117 -21.969 -7.246 1 97.19 316 VAL B O 1
ATOM 5682 N N . ASN B 1 317 ? 4.703 -21 -5.332 1 98.38 317 ASN B N 1
ATOM 5683 C CA . ASN B 1 317 ? 4.77 -19.703 -5.988 1 98.38 317 ASN B CA 1
ATOM 5684 C C . ASN B 1 317 ? 5.652 -18.719 -5.215 1 98.38 317 ASN B C 1
ATOM 5686 O O . ASN B 1 317 ? 6.184 -19.062 -4.156 1 98.38 317 ASN B O 1
ATOM 5690 N N . PHE B 1 318 ? 5.895 -17.609 -5.82 1 98.44 318 PHE B N 1
ATOM 5691 C CA . PHE B 1 318 ? 6.578 -16.484 -5.176 1 98.44 318 PHE B CA 1
ATOM 5692 C C . PHE B 1 318 ? 5.586 -15.422 -4.738 1 98.44 318 PHE B C 1
ATOM 5694 O O . PHE B 1 318 ? 4.434 -15.422 -5.184 1 98.44 318 PHE B O 1
ATOM 5701 N N . PHE B 1 319 ? 6.027 -14.602 -3.811 1 97.94 319 PHE B N 1
ATOM 5702 C CA . PHE B 1 319 ? 5.211 -13.516 -3.275 1 97.94 319 PHE B CA 1
ATOM 5703 C C . PHE B 1 319 ? 6.051 -12.266 -3.039 1 97.94 319 PHE B C 1
ATOM 5705 O O . PHE B 1 319 ? 7.223 -12.367 -2.666 1 97.94 319 PHE B O 1
ATOM 5712 N N . GLY B 1 320 ? 5.395 -11.156 -3.297 1 95.94 320 GLY B N 1
ATOM 5713 C CA . GLY B 1 320 ? 6.086 -9.875 -3.189 1 95.94 320 GLY B CA 1
ATOM 5714 C C . GLY B 1 320 ? 6.422 -9.266 -4.535 1 95.94 320 GLY B C 1
ATOM 5715 O O . GLY B 1 320 ? 6.566 -9.984 -5.531 1 95.94 320 GLY B O 1
ATOM 5716 N N . PRO B 1 321 ? 6.633 -7.945 -4.566 1 92.5 321 PRO B N 1
ATOM 5717 C CA . PRO B 1 321 ? 6.883 -7.273 -5.844 1 92.5 321 PRO B CA 1
ATOM 5718 C C . PRO B 1 321 ? 8.156 -7.77 -6.531 1 92.5 321 PRO B C 1
ATOM 5720 O O . PRO B 1 321 ? 8.234 -7.773 -7.762 1 92.5 321 PRO B O 1
ATOM 5723 N N . ASN B 1 322 ? 9.141 -8.188 -5.777 1 93.62 322 ASN B N 1
ATOM 5724 C CA . ASN B 1 322 ? 10.375 -8.719 -6.344 1 93.62 322 ASN B CA 1
ATOM 5725 C C . ASN B 1 322 ? 10.641 -10.148 -5.895 1 93.62 322 ASN B C 1
ATOM 5727 O O . ASN B 1 322 ? 11.789 -10.547 -5.711 1 93.62 322 ASN B O 1
ATOM 5731 N N . ASP B 1 323 ? 9.555 -10.812 -5.578 1 97.25 323 ASP B N 1
ATOM 5732 C CA . ASP B 1 323 ? 9.625 -12.219 -5.18 1 97.25 323 ASP B CA 1
ATOM 5733 C C . ASP B 1 323 ? 10.438 -12.375 -3.896 1 97.25 323 ASP B C 1
ATOM 5735 O O . ASP B 1 323 ? 11.312 -13.242 -3.812 1 97.25 323 ASP B O 1
ATOM 5739 N N . GLU B 1 324 ? 10.156 -11.578 -2.9 1 96.69 324 GLU B N 1
ATOM 5740 C CA . GLU B 1 324 ? 10.883 -11.609 -1.632 1 96.69 324 GLU B CA 1
ATOM 5741 C C . GLU B 1 324 ? 10.516 -12.852 -0.824 1 96.69 324 GLU B C 1
ATOM 5743 O O . GLU B 1 324 ? 11.227 -13.219 0.116 1 96.69 324 GLU B O 1
ATOM 5748 N N . TYR B 1 325 ? 9.422 -13.547 -1.207 1 98.06 325 TYR B N 1
ATOM 5749 C CA . TYR B 1 325 ? 8.938 -14.672 -0.416 1 98.06 325 TYR B CA 1
ATOM 5750 C C . TYR B 1 325 ? 8.609 -15.859 -1.306 1 98.06 325 TYR B C 1
ATOM 5752 O O . TYR B 1 325 ? 8.391 -15.703 -2.51 1 98.06 325 TYR B O 1
ATOM 5760 N N . VAL B 1 326 ? 8.57 -17.047 -0.7 1 98.19 326 VAL B N 1
ATOM 5761 C CA . VAL B 1 326 ? 8.141 -18.297 -1.317 1 98.19 326 VAL B CA 1
ATOM 5762 C C . VAL B 1 326 ? 6.879 -18.797 -0.63 1 98.19 326 VAL B C 1
ATOM 5764 O O . VAL B 1 326 ? 6.773 -18.766 0.599 1 98.19 326 VAL B O 1
ATOM 5767 N N . LEU B 1 327 ? 5.91 -19.188 -1.432 1 97.81 327 LEU B N 1
ATOM 5768 C CA . LEU B 1 327 ? 4.617 -19.656 -0.959 1 97.81 327 LEU B CA 1
ATOM 5769 C C . LEU B 1 327 ? 4.434 -21.141 -1.275 1 97.81 327 LEU B C 1
ATOM 5771 O O . LEU B 1 327 ? 4.82 -21.609 -2.352 1 97.81 327 LEU B O 1
ATOM 5775 N N . SER B 1 328 ? 3.801 -21.812 -0.364 1 97.19 328 SER B N 1
ATOM 5776 C CA . SER B 1 328 ? 3.342 -23.156 -0.682 1 97.19 328 SER B CA 1
ATOM 5777 C C . SER B 1 328 ? 2.098 -23.516 0.124 1 97.19 328 SER B C 1
ATOM 5779 O O . SER B 1 328 ? 1.966 -23.125 1.284 1 97.19 328 SER B O 1
ATOM 5781 N N . GLY B 1 329 ? 1.195 -24.25 -0.566 1 95.62 329 GLY B N 1
ATOM 5782 C CA . GLY B 1 329 ? 0.178 -24.969 0.188 1 95.62 329 GLY B CA 1
ATOM 5783 C C . GLY B 1 329 ? 0.688 -26.25 0.804 1 95.62 329 GLY B C 1
ATOM 5784 O O . GLY B 1 329 ? 1.862 -26.594 0.655 1 95.62 329 GLY B O 1
ATOM 5785 N N . SER B 1 330 ? -0.21 -26.875 1.525 1 94.31 330 SER B N 1
ATOM 5786 C CA . SER B 1 330 ? 0.151 -28.109 2.217 1 94.31 330 SER B CA 1
ATOM 5787 C C . SER B 1 330 ? -1.049 -29.047 2.348 1 94.31 330 SER B C 1
ATOM 5789 O O . SER B 1 330 ? -2.195 -28.594 2.324 1 94.31 330 SER B O 1
ATOM 5791 N N . ASP B 1 331 ? -0.716 -30.281 2.48 1 93.75 331 ASP B N 1
ATOM 5792 C CA . ASP B 1 331 ? -1.741 -31.281 2.713 1 93.75 331 ASP B CA 1
ATOM 5793 C C . ASP B 1 331 ? -2.291 -31.203 4.133 1 93.75 331 ASP B C 1
ATOM 5795 O O . ASP B 1 331 ? -3.322 -31.797 4.445 1 93.75 331 ASP B O 1
ATOM 5799 N N . CYS B 1 332 ? -1.649 -30.391 4.996 1 90.25 332 CYS B N 1
ATOM 5800 C CA . CYS B 1 332 ? -2.152 -30.203 6.352 1 90.25 332 CYS B CA 1
ATOM 5801 C C . CYS B 1 332 ? -3.133 -29.031 6.414 1 90.25 332 CYS B C 1
ATOM 5803 O O . CYS B 1 332 ? -3.572 -28.641 7.496 1 90.25 332 CYS B O 1
ATOM 5805 N N . GLY B 1 333 ? -3.348 -28.391 5.332 1 93.19 333 GLY B N 1
ATOM 5806 C CA . GLY B 1 333 ? -4.336 -27.312 5.27 1 93.19 333 GLY B CA 1
ATOM 5807 C C . GLY B 1 333 ? -3.75 -25.938 5.535 1 93.19 333 GLY B C 1
ATOM 5808 O O . GLY B 1 333 ? -4.477 -24.953 5.578 1 93.19 333 GLY B O 1
ATOM 5809 N N . HIS B 1 334 ? -2.445 -25.906 5.629 1 94.44 334 HIS B N 1
ATOM 5810 C CA . HIS B 1 334 ? -1.828 -24.625 5.969 1 94.44 334 HIS B CA 1
ATOM 5811 C C . HIS B 1 334 ? -1.166 -24 4.746 1 94.44 334 HIS B C 1
ATOM 5813 O O . HIS B 1 334 ? -0.849 -24.688 3.779 1 94.44 334 HIS B O 1
ATOM 5819 N N . ILE B 1 335 ? -1.026 -22.719 4.785 1 96.19 335 ILE B N 1
ATOM 5820 C CA . ILE B 1 335 ? -0.231 -21.922 3.85 1 96.19 335 ILE B CA 1
ATOM 5821 C C . ILE B 1 335 ? 1.112 -21.578 4.484 1 96.19 335 ILE B C 1
ATOM 5823 O O . ILE B 1 335 ? 1.161 -21.062 5.605 1 96.19 335 ILE B O 1
ATOM 5827 N N . PHE B 1 336 ? 2.164 -21.875 3.824 1 96.38 336 PHE B N 1
ATOM 5828 C CA . PHE B 1 336 ? 3.51 -21.562 4.285 1 96.38 336 PHE B CA 1
ATOM 5829 C C . PHE B 1 336 ? 4.098 -20.406 3.49 1 96.38 336 PHE B C 1
ATOM 5831 O O . PHE B 1 336 ? 4.02 -20.391 2.26 1 96.38 336 PHE B O 1
ATOM 5838 N N . ILE B 1 337 ? 4.668 -19.484 4.234 1 97.25 337 ILE B N 1
ATOM 5839 C CA . ILE B 1 337 ? 5.367 -18.359 3.607 1 97.25 337 ILE B CA 1
ATOM 5840 C C . ILE B 1 337 ? 6.773 -18.25 4.199 1 97.25 337 ILE B C 1
ATOM 5842 O O . ILE B 1 337 ? 6.93 -18.062 5.406 1 97.25 337 ILE B O 1
ATOM 5846 N N . TRP B 1 338 ? 7.812 -18.391 3.34 1 97.56 338 TRP B N 1
ATOM 5847 C CA . TRP B 1 338 ? 9.203 -18.234 3.74 1 97.56 338 TRP B CA 1
ATOM 5848 C C . TRP B 1 338 ? 9.82 -16.984 3.115 1 97.56 338 TRP B C 1
ATOM 5850 O O . TRP B 1 338 ? 9.438 -16.578 2.014 1 97.56 338 TRP B O 1
ATOM 5860 N N . LYS B 1 339 ? 10.781 -16.422 3.812 1 96.69 339 LYS B N 1
ATOM 5861 C CA . LYS B 1 339 ? 11.68 -15.516 3.109 1 96.69 339 LYS B CA 1
ATOM 5862 C C . LYS B 1 339 ? 12.484 -16.25 2.043 1 96.69 339 LYS B C 1
ATOM 5864 O O . LYS B 1 339 ? 13.008 -17.344 2.295 1 96.69 339 LYS B O 1
ATOM 5869 N N . LYS B 1 340 ? 12.562 -15.695 0.926 1 97.25 340 LYS B N 1
ATOM 5870 C CA . LYS B 1 340 ? 13.258 -16.344 -0.178 1 97.25 340 LYS B CA 1
ATOM 5871 C C . LYS B 1 340 ? 14.742 -16.5 0.125 1 97.25 340 LYS B C 1
ATOM 5873 O O . LYS B 1 340 ? 15.328 -17.562 -0.097 1 97.25 340 LYS B O 1
ATOM 5878 N N . LYS B 1 341 ? 15.398 -15.477 0.634 1 93.12 341 LYS B N 1
ATOM 5879 C CA . LYS B 1 341 ? 16.859 -15.414 0.762 1 93.12 341 LYS B CA 1
ATOM 5880 C C . LYS B 1 341 ? 17.359 -16.375 1.837 1 93.12 341 LYS B C 1
ATOM 5882 O O . LYS B 1 341 ? 18.297 -17.141 1.606 1 93.12 341 LYS B O 1
ATOM 5887 N N . ASP B 1 342 ? 16.75 -16.422 2.998 1 92.06 342 ASP B N 1
ATOM 5888 C CA . ASP B 1 342 ? 17.297 -17.219 4.074 1 92.06 342 ASP B CA 1
ATOM 5889 C C . ASP B 1 342 ? 16.391 -18.391 4.414 1 92.06 342 ASP B C 1
ATOM 5891 O O . ASP B 1 342 ? 16.672 -19.172 5.324 1 92.06 342 ASP B O 1
ATOM 5895 N N . ALA B 1 343 ? 15.305 -18.547 3.748 1 94.69 343 ALA B N 1
ATOM 5896 C CA . ALA B 1 343 ? 14.383 -19.688 3.84 1 94.69 343 ALA B CA 1
ATOM 5897 C C . ALA B 1 343 ? 13.742 -19.75 5.227 1 94.69 343 ALA B C 1
ATOM 5899 O O . ALA B 1 343 ? 13.359 -20.844 5.68 1 94.69 343 ALA B O 1
ATOM 5900 N N . LYS B 1 344 ? 13.68 -18.562 5.879 1 94.31 344 LYS B N 1
ATOM 5901 C CA . LYS B 1 344 ? 13.039 -18.531 7.188 1 94.31 344 LYS B CA 1
ATOM 5902 C C . LYS B 1 344 ? 11.516 -18.453 7.059 1 94.31 344 LYS B C 1
ATOM 5904 O O . LYS B 1 344 ? 10.992 -17.672 6.266 1 94.31 344 LYS B O 1
ATOM 5909 N N . LEU B 1 345 ? 10.859 -19.328 7.828 1 94.5 345 LEU B N 1
ATOM 5910 C CA . LEU B 1 345 ? 9.406 -19.281 7.855 1 94.5 345 LEU B CA 1
ATOM 5911 C C . LEU B 1 345 ? 8.906 -17.984 8.492 1 94.5 345 LEU B C 1
ATOM 5913 O O . LEU B 1 345 ? 9.227 -17.703 9.648 1 94.5 345 LEU B O 1
ATOM 5917 N N . VAL B 1 346 ? 8.18 -17.188 7.773 1 94 346 VAL B N 1
ATOM 5918 C CA . VAL B 1 346 ? 7.723 -15.883 8.227 1 94 346 VAL B CA 1
ATOM 5919 C C . VAL B 1 346 ? 6.277 -15.977 8.703 1 94 346 VAL B C 1
ATOM 5921 O O . VAL B 1 346 ? 5.875 -15.273 9.633 1 94 346 VAL B O 1
ATOM 5924 N N . ARG B 1 347 ? 5.496 -16.812 8.016 1 93.19 347 ARG B N 1
ATOM 5925 C CA . ARG B 1 347 ? 4.074 -16.891 8.328 1 93.19 347 ARG B CA 1
ATOM 5926 C C . ARG B 1 347 ? 3.533 -18.281 8.039 1 93.19 347 ARG B C 1
ATOM 5928 O O . ARG B 1 347 ? 3.93 -18.922 7.059 1 93.19 347 ARG B O 1
ATOM 5935 N N . LEU B 1 348 ? 2.748 -18.797 8.883 1 93.38 348 LEU B N 1
ATOM 5936 C CA . LEU B 1 348 ? 1.995 -20.031 8.781 1 93.38 348 LEU B CA 1
ATOM 5937 C C . LEU B 1 348 ? 0.519 -19.797 9.086 1 93.38 348 LEU B C 1
ATOM 5939 O O . LEU B 1 348 ? 0.172 -19.375 10.188 1 93.38 348 LEU B O 1
ATOM 5943 N N . MET B 1 349 ? -0.344 -20.094 8.109 1 93.44 349 MET B N 1
ATOM 5944 C CA . MET B 1 349 ? -1.767 -19.812 8.281 1 93.44 349 MET B CA 1
ATOM 5945 C C . MET B 1 349 ? -2.607 -21.031 7.941 1 93.44 349 MET B C 1
ATOM 5947 O O . MET B 1 349 ? -2.266 -21.797 7.031 1 93.44 349 MET B O 1
ATOM 5951 N N . ALA B 1 350 ? -3.676 -21.141 8.656 1 93.56 350 ALA B N 1
ATOM 5952 C CA . ALA B 1 350 ? -4.66 -22.141 8.242 1 93.56 350 ALA B CA 1
ATOM 5953 C C . ALA B 1 350 ? -5.41 -21.688 6.992 1 93.56 350 ALA B C 1
ATOM 5955 O O . ALA B 1 350 ? -6.141 -20.688 7.027 1 93.56 350 ALA B O 1
ATOM 5956 N N . GLY B 1 351 ? -5.219 -22.328 5.945 1 93 351 GLY B N 1
ATOM 5957 C CA . GLY B 1 351 ? -5.762 -21.891 4.668 1 93 351 GLY B CA 1
ATOM 5958 C C . GLY B 1 351 ? -6.992 -22.672 4.242 1 93 351 GLY B C 1
ATOM 5959 O O . GLY B 1 351 ? -7.844 -22.156 3.52 1 93 351 GLY B O 1
ATOM 5960 N N . ASP B 1 352 ? -7.062 -23.922 4.605 1 93.12 352 ASP B N 1
ATOM 5961 C CA . ASP B 1 352 ? -8.125 -24.844 4.211 1 93.12 352 ASP B CA 1
ATOM 5962 C C . ASP B 1 352 ? -8.234 -26.016 5.184 1 93.12 352 ASP B C 1
ATOM 5964 O O . ASP B 1 352 ? -7.395 -26.172 6.074 1 93.12 352 ASP B O 1
ATOM 5968 N N . GLN B 1 353 ? -9.281 -26.781 5.203 1 88.94 353 GLN B N 1
ATOM 5969 C CA . GLN B 1 353 ? -9.492 -27.891 6.129 1 88.94 353 GLN B CA 1
ATOM 5970 C C . GLN B 1 353 ? -8.406 -28.953 5.961 1 88.94 353 GLN B C 1
ATOM 5972 O O . GLN B 1 353 ? -7.852 -29.438 6.949 1 88.94 353 GLN B O 1
ATOM 5977 N N . HIS B 1 354 ? -8.102 -29.297 4.711 1 86.75 354 HIS B N 1
ATOM 5978 C CA . HIS B 1 354 ? -7.176 -30.406 4.574 1 86.75 354 HIS B CA 1
ATOM 5979 C C . HIS B 1 354 ? -6.059 -30.078 3.592 1 86.75 354 HIS B C 1
ATOM 5981 O O . HIS B 1 354 ? -4.898 -30.422 3.826 1 86.75 354 HIS B O 1
ATOM 5987 N N . VAL B 1 355 ? -6.375 -29.516 2.59 1 92.94 355 VAL B N 1
ATOM 5988 C CA . VAL B 1 355 ? -5.387 -29.344 1.527 1 92.94 355 VAL B CA 1
ATOM 5989 C C . VAL B 1 355 ? -5.492 -27.953 0.932 1 92.94 355 VAL B C 1
ATOM 5991 O O . VAL B 1 355 ? -6.59 -27.484 0.621 1 92.94 355 VAL B O 1
ATOM 5994 N N . VAL B 1 356 ? -4.387 -27.234 0.846 1 95.56 356 VAL B N 1
ATOM 5995 C CA . VAL B 1 356 ? -4.246 -26.047 0.012 1 95.56 356 VAL B CA 1
ATOM 5996 C C . VAL B 1 356 ? -3.451 -26.391 -1.246 1 95.56 356 VAL B C 1
ATOM 5998 O O . VAL B 1 356 ? -2.285 -26.781 -1.162 1 95.56 356 VAL B O 1
ATOM 6001 N N . ASN B 1 357 ? -4.008 -26.203 -2.4 1 93.81 357 ASN B N 1
ATOM 6002 C CA . ASN B 1 357 ? -3.396 -26.703 -3.629 1 93.81 357 ASN B CA 1
ATOM 6003 C C . ASN B 1 357 ? -2.787 -25.562 -4.449 1 93.81 357 ASN B C 1
ATOM 6005 O O . ASN B 1 357 ? -1.762 -25.75 -5.105 1 93.81 357 ASN B O 1
ATOM 6009 N N . GLN B 1 358 ? -3.475 -24.484 -4.5 1 96.94 358 GLN B N 1
ATOM 6010 C CA . GLN B 1 358 ? -2.982 -23.422 -5.352 1 96.94 358 GLN B CA 1
ATOM 6011 C C . GLN B 1 358 ? -2.963 -22.078 -4.602 1 96.94 358 GLN B C 1
ATOM 6013 O O . GLN B 1 358 ? -3.852 -21.812 -3.793 1 96.94 358 GLN B O 1
ATOM 6018 N N . LEU B 1 359 ? -1.948 -21.328 -4.859 1 97.88 359 LEU B N 1
ATOM 6019 C CA . LEU B 1 359 ? -1.743 -20 -4.301 1 97.88 359 LEU B CA 1
ATOM 6020 C C . LEU B 1 359 ? -1.399 -19 -5.395 1 97.88 359 LEU B C 1
ATOM 6022 O O . LEU B 1 359 ? -0.496 -19.234 -6.199 1 97.88 359 LEU B O 1
ATOM 6026 N N . GLU B 1 360 ? -2.127 -17.938 -5.438 1 98.25 360 GLU B N 1
ATOM 6027 C CA . GLU B 1 360 ? -1.962 -16.953 -6.496 1 98.25 360 GLU B CA 1
ATOM 6028 C C . GLU B 1 360 ? -1.871 -15.539 -5.922 1 98.25 360 GLU B C 1
ATOM 6030 O O . GLU B 1 360 ? -2.869 -14.992 -5.445 1 98.25 360 GLU B O 1
ATOM 6035 N N . PRO B 1 361 ? -0.668 -14.961 -5.992 1 97.75 361 PRO B N 1
ATOM 6036 C CA . PRO B 1 361 ? -0.543 -13.578 -5.523 1 97.75 361 PRO B CA 1
ATOM 6037 C C . PRO B 1 361 ? -1.26 -12.578 -6.43 1 97.75 361 PRO B C 1
ATOM 6039 O O . PRO B 1 361 ? -1.316 -12.773 -7.645 1 97.75 361 PRO B O 1
ATOM 6042 N N . HIS B 1 362 ? -1.774 -11.578 -5.773 1 96.06 362 HIS B N 1
ATOM 6043 C CA . HIS B 1 362 ? -2.27 -10.445 -6.543 1 96.06 362 HIS B CA 1
ATOM 6044 C C . HIS B 1 362 ? -1.139 -9.766 -7.305 1 96.06 362 HIS B C 1
ATOM 6046 O O . HIS B 1 362 ? -0.025 -9.641 -6.789 1 96.06 362 HIS B O 1
ATOM 6052 N N . PRO B 1 363 ? -1.459 -9.32 -8.492 1 93.06 363 PRO B N 1
ATOM 6053 C CA . PRO B 1 363 ? -0.362 -8.82 -9.328 1 93.06 363 PRO B CA 1
ATOM 6054 C C . PRO B 1 363 ? 0.187 -7.48 -8.844 1 93.06 363 PRO B C 1
ATOM 6056 O O . PRO B 1 363 ? 1.329 -7.129 -9.148 1 93.06 363 PRO B O 1
ATOM 6059 N N . HIS B 1 364 ? -0.542 -6.691 -7.98 1 87.44 364 HIS B N 1
ATOM 6060 C CA . HIS B 1 364 ? -0.112 -5.316 -7.754 1 87.44 364 HIS B CA 1
ATOM 6061 C C . HIS B 1 364 ? -0.035 -5 -6.266 1 87.44 364 HIS B C 1
ATOM 6063 O O . HIS B 1 364 ? 0.583 -4.008 -5.867 1 87.44 364 HIS B O 1
ATOM 6069 N N . ILE B 1 365 ? -0.708 -5.703 -5.531 1 87.31 365 ILE B N 1
ATOM 6070 C CA . ILE B 1 365 ? -0.744 -5.449 -4.098 1 87.31 365 ILE B CA 1
ATOM 6071 C C . ILE B 1 365 ? -0.436 -6.734 -3.336 1 87.31 365 ILE B C 1
ATOM 6073 O O . ILE B 1 365 ? -0.486 -7.828 -3.904 1 87.31 365 ILE B O 1
ATOM 6077 N N . PRO B 1 366 ? -0.077 -6.691 -2.094 1 91.25 366 PRO B N 1
ATOM 6078 C CA . PRO B 1 366 ? 0.338 -7.887 -1.353 1 91.25 366 PRO B CA 1
ATOM 6079 C C . PRO B 1 366 ? -0.845 -8.711 -0.851 1 91.25 366 PRO B C 1
ATOM 6081 O O . PRO B 1 366 ? -0.953 -8.977 0.349 1 91.25 366 PRO B O 1
ATOM 6084 N N . PHE B 1 367 ? -1.661 -9.133 -1.672 1 94.31 367 PHE B N 1
ATOM 6085 C CA . PHE B 1 367 ? -2.805 -10.008 -1.435 1 94.31 367 PHE B CA 1
ATOM 6086 C C . PHE B 1 367 ? -2.572 -11.383 -2.051 1 94.31 367 PHE B C 1
ATOM 6088 O O . PHE B 1 367 ? -1.76 -11.531 -2.965 1 94.31 367 PHE B O 1
ATOM 6095 N N . LEU B 1 368 ? -3.277 -12.328 -1.494 1 97.25 368 LEU B N 1
ATOM 6096 C CA . LEU B 1 368 ? -3.096 -13.711 -1.908 1 97.25 368 LEU B CA 1
ATOM 6097 C C . LEU B 1 368 ? -4.441 -14.414 -2.068 1 97.25 368 LEU B C 1
ATOM 6099 O O . LEU B 1 368 ? -5.336 -14.25 -1.234 1 97.25 368 LEU B O 1
ATOM 6103 N N . ALA B 1 369 ? -4.645 -15.086 -3.176 1 98.5 369 ALA B N 1
ATOM 6104 C CA . ALA B 1 369 ? -5.781 -15.984 -3.348 1 98.5 369 ALA B CA 1
ATOM 6105 C C . ALA B 1 369 ? -5.34 -17.438 -3.252 1 98.5 369 ALA B C 1
ATOM 6107 O O . ALA B 1 369 ? -4.289 -17.812 -3.777 1 98.5 369 ALA B O 1
ATOM 6108 N N . THR B 1 370 ? -6.094 -18.25 -2.541 1 98.25 370 THR B N 1
ATOM 6109 C CA . THR B 1 370 ? -5.777 -19.656 -2.414 1 98.25 370 THR B CA 1
ATOM 6110 C C . THR B 1 370 ? -7.027 -20.516 -2.615 1 98.25 370 THR B C 1
ATOM 6112 O O . THR B 1 370 ? -8.148 -20.016 -2.521 1 98.25 370 THR B O 1
ATOM 6115 N N . CYS B 1 371 ? -6.836 -21.734 -2.965 1 97.75 371 CYS B N 1
ATOM 6116 C CA . CYS B 1 371 ? -7.891 -22.734 -3.051 1 97.75 371 CYS B CA 1
ATOM 6117 C C . CYS B 1 371 ? -7.352 -24.125 -2.734 1 97.75 371 CYS B C 1
ATOM 6119 O O . CYS B 1 371 ? -6.137 -24.328 -2.693 1 97.75 371 CYS B O 1
ATOM 6121 N N . GLY B 1 372 ? -8.297 -25 -2.461 1 95.69 372 GLY B N 1
ATOM 6122 C CA . GLY B 1 372 ? -7.961 -26.375 -2.104 1 95.69 372 GLY B CA 1
ATOM 6123 C C . GLY B 1 372 ? -9.156 -27.297 -2.1 1 95.69 372 GLY B C 1
ATOM 6124 O O . GLY B 1 372 ? -9.906 -27.359 -3.074 1 95.69 372 GLY B O 1
ATOM 6125 N N . ILE B 1 373 ? -9.297 -28.016 -1.003 1 94.56 373 ILE B N 1
ATOM 6126 C CA . ILE B 1 373 ? -10.281 -29.078 -0.946 1 94.56 373 ILE B CA 1
ATOM 6127 C C . ILE B 1 373 ? -11.672 -28.484 -0.724 1 94.56 373 ILE B C 1
ATOM 6129 O O . ILE B 1 373 ? -12.68 -29.109 -1.059 1 94.56 373 ILE B O 1
ATOM 6133 N N . GLU B 1 374 ? -11.758 -27.328 -0.181 1 95.81 374 GLU B N 1
ATOM 6134 C CA . GLU B 1 374 ? -13.055 -26.719 0.075 1 95.81 374 GLU B CA 1
ATOM 6135 C C . GLU B 1 374 ? -13.648 -26.125 -1.202 1 95.81 374 GLU B C 1
ATOM 6137 O O . GLU B 1 374 ? -13 -26.125 -2.25 1 95.81 374 GLU B O 1
ATOM 6142 N N . LYS B 1 375 ? -14.883 -25.688 -1.102 1 97.62 375 LYS B N 1
ATOM 6143 C CA . LYS B 1 375 ? -15.664 -25.297 -2.273 1 97.62 375 LYS B CA 1
ATOM 6144 C C . LYS B 1 375 ? -15.586 -23.797 -2.502 1 97.62 375 LYS B C 1
ATOM 6146 O O . LYS B 1 375 ? -16.469 -23.219 -3.139 1 97.62 375 LYS B O 1
ATOM 6151 N N . ASN B 1 376 ? -14.586 -23.188 -1.9 1 98 376 ASN B N 1
ATOM 6152 C CA . ASN B 1 376 ? -14.5 -21.734 -2.012 1 98 376 ASN B CA 1
ATOM 6153 C C . ASN B 1 376 ? -13.062 -21.281 -2.277 1 98 376 ASN B C 1
ATOM 6155 O O . ASN B 1 376 ? -12.117 -22.047 -2.102 1 98 376 ASN B O 1
ATOM 6159 N N . VAL B 1 377 ? -12.984 -20.125 -2.84 1 98.5 377 VAL B N 1
ATOM 6160 C CA . VAL B 1 377 ? -11.719 -19.406 -2.957 1 98.5 377 VAL B CA 1
ATOM 6161 C C . VAL B 1 377 ? -11.508 -18.516 -1.729 1 98.5 377 VAL B C 1
ATOM 6163 O O . VAL B 1 377 ? -12.445 -17.875 -1.256 1 98.5 377 VAL B O 1
ATOM 6166 N N . LYS B 1 378 ? -10.32 -18.484 -1.216 1 98.19 378 LYS B N 1
ATOM 6167 C CA . LYS B 1 378 ? -10.008 -17.625 -0.077 1 98.19 378 LYS B CA 1
ATOM 6168 C C . LYS B 1 378 ? -9.062 -16.5 -0.484 1 98.19 378 LYS B C 1
ATOM 6170 O O . LYS B 1 378 ? -8.109 -16.719 -1.23 1 98.19 378 LYS B O 1
ATOM 6175 N N . ILE B 1 379 ? -9.391 -15.328 -0.004 1 97.38 379 ILE B N 1
ATOM 6176 C CA . ILE B 1 379 ? -8.547 -14.156 -0.215 1 97.38 379 ILE B CA 1
ATOM 6177 C C . ILE B 1 379 ? -7.906 -13.742 1.105 1 97.38 379 ILE B C 1
ATOM 6179 O O . ILE B 1 379 ? -8.586 -13.641 2.129 1 97.38 379 ILE B O 1
ATOM 6183 N N . TRP B 1 380 ? -6.613 -13.531 1.034 1 96.56 380 TRP B N 1
ATOM 6184 C CA . TRP B 1 380 ? -5.84 -13.125 2.205 1 96.56 380 TRP B CA 1
ATOM 6185 C C . TRP B 1 380 ? -5.281 -11.719 2.033 1 96.56 380 TRP B C 1
ATOM 6187 O O . TRP B 1 380 ? -4.723 -11.391 0.985 1 96.56 380 TRP B O 1
ATOM 6197 N N . ALA B 1 381 ? -5.461 -10.922 3.051 1 92.81 381 ALA B N 1
ATOM 6198 C CA . ALA B 1 381 ? -5.012 -9.531 3.01 1 92.81 381 ALA B CA 1
ATOM 6199 C C . ALA B 1 381 ? -4.418 -9.109 4.352 1 92.81 381 ALA B C 1
ATOM 6201 O O . ALA B 1 381 ? -4.789 -9.641 5.398 1 92.81 381 ALA B O 1
ATOM 6202 N N . PRO B 1 382 ? -3.439 -8.281 4.301 1 89 382 PRO B N 1
ATOM 6203 C CA . PRO B 1 382 ? -2.873 -7.762 5.551 1 89 382 PRO B CA 1
ATOM 6204 C C . PRO B 1 382 ? -3.736 -6.676 6.188 1 89 382 PRO B C 1
ATOM 6206 O O . PRO B 1 382 ? -3.27 -5.555 6.398 1 89 382 PRO B O 1
ATOM 6209 N N . LEU B 1 383 ? -4.953 -6.934 6.336 1 81 383 LEU B N 1
ATOM 6210 C CA . LEU B 1 383 ? -5.898 -6.008 6.949 1 81 383 LEU B CA 1
ATOM 6211 C C . LEU B 1 383 ? -6.246 -6.441 8.367 1 81 383 LEU B C 1
ATOM 6213 O O . LEU B 1 383 ? -6.195 -7.629 8.688 1 81 383 LEU B O 1
ATOM 6217 N N . GLY B 1 384 ? -5.613 -5.961 9.422 1 61.41 384 GLY B N 1
ATOM 6218 C CA . GLY B 1 384 ? -5.816 -6.234 10.836 1 61.41 384 GLY B CA 1
ATOM 6219 C C . GLY B 1 384 ? -6.984 -7.168 11.094 1 61.41 384 GLY B C 1
ATOM 6220 O O . GLY B 1 384 ? -7.926 -7.23 10.305 1 61.41 384 GLY B O 1
ATOM 6221 N N . SER B 1 385 ? -6.594 -8.484 11.562 1 57.41 385 SER B N 1
ATOM 6222 C CA . SER B 1 385 ? -7.664 -9.375 12 1 57.41 385 SER B CA 1
ATOM 6223 C C . SER B 1 385 ? -8.25 -8.922 13.328 1 57.41 385 SER B C 1
ATOM 6225 O O . SER B 1 385 ? -7.57 -8.273 14.125 1 57.41 385 SER B O 1
ATOM 6227 N N . ASP B 1 386 ? -9.531 -8.797 13.414 1 46.78 386 ASP B N 1
ATOM 6228 C CA . ASP B 1 386 ? -9.984 -8.891 14.797 1 46.78 386 ASP B CA 1
ATOM 6229 C C . ASP B 1 386 ? -9.391 -10.117 15.492 1 46.78 386 ASP B C 1
ATOM 6231 O O . ASP B 1 386 ? -9.539 -10.281 16.703 1 46.78 386 ASP B O 1
ATOM 6235 N N . ALA B 1 387 ? -8.68 -11.133 14.75 1 42.31 387 ALA B N 1
ATOM 6236 C CA . ALA B 1 387 ? -8.258 -12.367 15.406 1 42.31 387 ALA B CA 1
ATOM 6237 C C . ALA B 1 387 ? -6.781 -12.305 15.789 1 42.31 387 ALA B C 1
ATOM 6239 O O . ALA B 1 387 ? -5.957 -11.797 15.023 1 42.31 387 ALA B O 1
ATOM 6240 N N . PRO B 1 388 ? -6.289 -12.633 16.984 1 36.56 388 PRO B N 1
ATOM 6241 C CA . PRO B 1 388 ? -4.93 -12.555 17.531 1 36.56 388 PRO B CA 1
ATOM 6242 C C . PRO B 1 388 ? -3.918 -13.344 16.703 1 36.56 388 PRO B C 1
ATOM 6244 O O . PRO B 1 388 ? -4.254 -14.383 16.141 1 36.56 388 PRO B O 1
ATOM 6247 N N . PRO B 1 389 ? -2.729 -12.859 16.281 1 41.03 389 PRO B N 1
ATOM 6248 C CA . PRO B 1 389 ? -1.67 -13.562 15.547 1 41.03 389 PRO B CA 1
ATOM 6249 C C . PRO B 1 389 ? -1.301 -14.898 16.188 1 41.03 389 PRO B C 1
ATOM 6251 O O . PRO B 1 389 ? -1.49 -15.078 17.391 1 41.03 389 PRO B O 1
ATOM 6254 N N . LEU B 1 390 ? -0.761 -16.094 15.375 1 36.31 390 LEU B N 1
ATOM 6255 C CA . LEU B 1 390 ? -0.178 -17.344 15.859 1 36.31 390 LEU B CA 1
ATOM 6256 C C . LEU B 1 390 ? 1.095 -17.078 16.656 1 36.31 390 LEU B C 1
ATOM 6258 O O . LEU B 1 390 ? 1.981 -16.359 16.188 1 36.31 390 LEU B O 1
ATOM 6262 N N . PRO B 1 391 ? 1.666 -17.625 17.859 1 38.59 391 PRO B N 1
ATOM 6263 C CA . PRO B 1 391 ? 2.115 -17.516 19.234 1 38.59 391 PRO B CA 1
ATOM 6264 C C . PRO B 1 391 ? 3.559 -17.969 19.438 1 38.59 391 PRO B C 1
ATOM 6266 O O . PRO B 1 391 ? 4.078 -18.734 18.625 1 38.59 391 PRO B O 1
ATOM 6269 N N . SER B 1 392 ? 4.402 -17.703 20.266 1 36.16 392 SER B N 1
ATOM 6270 C CA . SER B 1 392 ? 5.758 -17.984 20.719 1 36.16 392 SER B CA 1
ATOM 6271 C C . SER B 1 392 ? 6.145 -19.438 20.453 1 36.16 392 SER B C 1
ATOM 6273 O O . SER B 1 392 ? 7.324 -19.75 20.297 1 36.16 392 SER B O 1
ATOM 6275 N N . ASN B 1 393 ? 5.102 -20.422 20.766 1 33.5 393 ASN B N 1
ATOM 6276 C CA . ASN B 1 393 ? 5.027 -21.859 21.031 1 33.5 393 ASN B CA 1
ATOM 6277 C C . ASN B 1 393 ? 4.742 -22.656 19.766 1 33.5 393 ASN B C 1
ATOM 6279 O O . ASN B 1 393 ? 4.34 -23.812 19.844 1 33.5 393 ASN B O 1
ATOM 6283 N N . ALA B 1 394 ? 4.395 -22.203 18.859 1 35.34 394 ALA B N 1
ATOM 6284 C CA . ALA B 1 394 ? 3.781 -23.25 18.031 1 35.34 394 ALA B CA 1
ATOM 6285 C C . ALA B 1 394 ? 4.727 -24.422 17.844 1 35.34 394 ALA B C 1
ATOM 6287 O O . ALA B 1 394 ? 5.648 -24.375 17.031 1 35.34 394 ALA B O 1
ATOM 6288 N N . LYS B 1 395 ? 5.086 -25.109 18.891 1 31.28 395 LYS B N 1
ATOM 6289 C CA . LYS B 1 395 ? 5.637 -26.453 18.766 1 31.28 395 LYS B CA 1
ATOM 6290 C C . LYS B 1 395 ? 4.805 -27.312 17.828 1 31.28 395 LYS B C 1
ATOM 6292 O O . LYS B 1 395 ? 3.646 -27 17.547 1 31.28 395 LYS B O 1
ATOM 6297 N N . GLU B 1 396 ? 4.766 -28.891 17.984 1 31.44 396 GLU B N 1
ATOM 6298 C CA . GLU B 1 396 ? 5.035 -30.047 17.125 1 31.44 396 GLU B CA 1
ATOM 6299 C C . GLU B 1 396 ? 3.814 -30.391 16.281 1 31.44 396 GLU B C 1
ATOM 6301 O O . GLU B 1 396 ? 2.717 -30.594 16.812 1 31.44 396 GLU B O 1
ATOM 6306 N N . VAL B 1 397 ? 3.666 -29.938 15.258 1 33.25 397 VAL B N 1
ATOM 6307 C CA . VAL B 1 397 ? 2.814 -30.594 14.266 1 33.25 397 VAL B CA 1
ATOM 6308 C C . VAL B 1 397 ? 2.902 -32.094 14.422 1 33.25 397 VAL B C 1
ATOM 6310 O O . VAL B 1 397 ? 3.898 -32.719 14.023 1 33.25 397 VAL B O 1
ATOM 6313 N N . PRO B 1 398 ? 2.479 -32.906 15.664 1 26.17 398 PRO B N 1
ATOM 6314 C CA . PRO B 1 398 ? 2.562 -34.344 15.516 1 26.17 398 PRO B CA 1
ATOM 6315 C C . PRO B 1 398 ? 1.808 -34.844 14.289 1 26.17 398 PRO B C 1
ATOM 6317 O O . PRO B 1 398 ? 0.801 -34.281 13.891 1 26.17 398 PRO B O 1
ATOM 6320 N N . SER B 1 399 ? 2.525 -36.094 13.641 1 25.42 399 SER B N 1
ATOM 6321 C CA . SER B 1 399 ? 2.479 -37.188 12.672 1 25.42 399 SER B CA 1
ATOM 6322 C C . SER B 1 399 ? 1.332 -38.125 12.977 1 25.42 399 SER B C 1
ATOM 6324 O O . SER B 1 399 ? 1.216 -38.625 14.102 1 25.42 399 SER B O 1
ATOM 6326 N N . ALA B 1 400 ? 0.273 -38.281 12.609 1 25.73 400 ALA B N 1
ATOM 6327 C CA . ALA B 1 400 ? -0.379 -39.594 12.602 1 25.73 400 ALA B CA 1
ATOM 6328 C C . ALA B 1 400 ? 0.611 -40.688 12.25 1 25.73 400 ALA B C 1
ATOM 6330 O O . ALA B 1 400 ? 0.949 -40.875 11.078 1 25.73 400 ALA B O 1
ATOM 6331 N N . LEU B 1 401 ? 1.65 -41.25 13.062 1 21.7 401 LEU B N 1
ATOM 6332 C CA . LEU B 1 401 ? 2.127 -42.625 13.273 1 21.7 401 LEU B CA 1
ATOM 6333 C C . LEU B 1 401 ? 0.996 -43.531 13.758 1 21.7 401 LEU B C 1
ATOM 6335 O O . LEU B 1 401 ? 1.06 -44.75 13.594 1 21.7 401 LEU B O 1
ATOM 6339 N N . SER B 1 402 ? 0.385 -43.688 14.867 1 22.14 402 SER B N 1
ATOM 6340 C CA . SER B 1 402 ? 0.368 -45 15.461 1 22.14 402 SER B CA 1
ATOM 6341 C C . SER B 1 402 ? -0.471 -45.969 14.625 1 22.14 402 SER B C 1
ATOM 6343 O O . SER B 1 402 ? -1.222 -45.531 13.742 1 22.14 402 SER B O 1
ATOM 6345 N N . THR B 1 403 ? -1.421 -47.062 15.305 1 20.03 403 THR B N 1
ATOM 6346 C CA . THR B 1 403 ? -1.632 -48.5 15.398 1 20.03 403 THR B CA 1
ATOM 6347 C C . THR B 1 403 ? -2.65 -48.969 14.367 1 20.03 403 THR B C 1
ATOM 6349 O O . THR B 1 403 ? -3.852 -48.75 14.523 1 20.03 403 THR B O 1
ATOM 6352 N N . LEU B 1 404 ? -2.49 -49.031 13.086 1 20.48 404 LEU B N 1
ATOM 6353 C CA . LEU B 1 404 ? -2.828 -50.219 12.312 1 20.48 404 LEU B CA 1
ATOM 6354 C C . LEU B 1 404 ? -2.207 -51.469 12.938 1 20.48 404 LEU B C 1
ATOM 6356 O O . LEU B 1 404 ? -1.014 -51.719 12.758 1 20.48 404 LEU B O 1
ATOM 6360 N N . GLU B 1 405 ? -2.545 -52.094 14.195 1 20.91 405 GLU B N 1
ATOM 6361 C CA . GLU B 1 405 ? -2.523 -53.5 14.555 1 20.91 405 GLU B CA 1
ATOM 6362 C C . GLU B 1 405 ? -3.209 -54.344 13.484 1 20.91 405 GLU B C 1
ATOM 6364 O O . GLU B 1 405 ? -4.016 -53.844 12.703 1 20.91 405 GLU B O 1
ATOM 6369 N N . GLY B 1 406 ? -3.18 -56.125 13.5 1 19.66 406 GLY B N 1
ATOM 6370 C CA . GLY B 1 406 ? -2.943 -57.469 13.039 1 19.66 406 GLY B CA 1
ATOM 6371 C C . GLY B 1 406 ? -4.176 -58.125 12.445 1 19.66 406 GLY B C 1
ATOM 6372 O O . GLY B 1 406 ? -4.086 -59.188 11.828 1 19.66 406 GLY B O 1
ATOM 6373 N N . TYR B 1 407 ? -5.547 -58.125 12.773 1 21.36 407 TYR B N 1
ATOM 6374 C CA . TYR B 1 407 ? -6.148 -59.469 12.719 1 21.36 407 TYR B CA 1
ATOM 6375 C C . TYR B 1 407 ? -6.105 -60 11.297 1 21.36 407 TYR B C 1
ATOM 6377 O O . TYR B 1 407 ? -6.441 -59.312 10.336 1 21.36 407 TYR B O 1
ATOM 6385 N N . GLY B 1 408 ? -5.582 -61.344 11.477 1 19.08 408 GLY B N 1
ATOM 6386 C CA . GLY B 1 408 ? -6.035 -62.719 11.242 1 19.08 408 GLY B CA 1
ATOM 6387 C C . GLY B 1 408 ? -7.461 -62.938 11.711 1 19.08 408 GLY B C 1
ATOM 6388 O O . GLY B 1 408 ? -7.938 -62.281 12.633 1 19.08 408 GLY B O 1
#

pLDDT: mean 82.51, std 23.12, range [18.61, 98.88]

Sequence (816 aa):
MHNLHKHCFSNNIINRELGFSHPSSFTHRFYASQVLVKNLNLYAKLEGHEGCVNAVEFNSTGDVIVSGSDDRQVMFWNWESKSKLFDYHSGHQDNIFQTKIMPFTDDSRIVTSAGDGQVRLGLLQEDGRVITTMLGKHDGSVYKLAVEPGSPHILYSCGEDGFIQHFDLRSSSATKLFCCSSSIGNKKQPPRKIGLNSIVIDSRIPYYFAVGGSDEYARVYDIRKCQWDAAKDSDQPVNTFCPRHLIGSSNVHITGLAYSKSSELLVSYNDELIYLFEKNAGFDSLPSCAASEDPKNLQETRVYSGHRNAQTVKGVNFFGPNDEYVLSGSDCGHIFIWKKKDAKLVRLMAGDQHVVNQLEPHPHIPFLATCGIEKNVKIWAPLGSDAPPLPSNAKEVPSALSTLEGYGMHNLHKHCFSNNIINRELGFSHPSSFTHRFYASQVLVKNLNLYAKLEGHEGCVNAVEFNSTGDVIVSGSDDRQVMFWNWESKSKLFDYHSGHQDNIFQTKIMPFTDDSRIVTSAGDGQVRLGLLQEDGRVITTMLGKHDGSVYKLAVEPGSPHILYSCGEDGFIQHFDLRSSSATKLFCCSSSIGNKKQPPRKIGLNSIVIDSRIPYYFAVGGSDEYARVYDIRKCQWDAAKDSDQPVNTFCPRHLIGSSNVHITGLAYSKSSELLVSYNDELIYLFEKNAGFDSLPSCAASEDPKNLQETRVYSGHRNAQTVKGVNFFGPNDEYVLSGSDCGHIFIWKKKDAKLVRLMAGDQHVVNQLEPHPHIPFLATCGIEKNVKIWAPLGSDAPPLPSNAKEVPSALSTLEGYG